Protein 3CVZ (pdb70)

B-factor: mean 75.44, std 26.52, range [35.58, 167.37]

Sequence (976 aa):
TTGTQGYTVVKNDWKKAVKQLQDGLKDNSIGKITVSFNDGVVGEVAPKSANKKADRDAAAEKLYNLVNTQLDKLGDGDYVDFSVDYNLENKIITNQADAEAIVTKLNSLNEKTLIDIATKDTFGMVSKTQDSEGKNVAATKALKVKDVATFGLKSGGSEDTGYVVEMKAGAVEDKYGKVGDSTAGIAINLPSTGLEYAGKGTTIDFNKTLKVDVTGGSTPSAVAVSGFVTKDDTDLAKSGTINVRVINYTVVKNDWKKAVKQLQDGLKDNSIGKITVSFNDGVVGEVAPKSANKKADRDAAAEKLYNLVNTQLDKLGDGDYVDFSVDYNLENKIITNQADAEAIVTKLNSLNEKTLIDIATKDTFGMVSKTQDSEGKNVAATKALKVKDVATFGLKSGGSEDTGYVVEMKAGAVEDKYGKVGDSTAGIAINLPSTGLEYAGKGTTIDFNKTLKVDVTGGSTPSAVAVSGFVTKDDTDLAKSGTINVRVINQGYTVVKNDWKKAVKQLQDGLKDNSIGKITVSFNDGVVGEVAPKSANKKADRDAAAEKLYNLVNTQLDKLGDGDYVDFSVDYNLENKIITNQADAEAIVTKLNSLNEKTLIDIATKDTFGMVSKTQDSEGKNVAATKALKVKDVATFGLKSGGSEDTGYVVEMKAGAVEDKYGKVGDSTAGIAINLPSTGLEYAGKGTTIDFNKTLKVDVTGGSTPSAVAVSGFVTKDDTDLAKSGTINVRVINYTVVKNDWKKAVKQLQDGLKDNSIGKITVSFNDGVVGEVAPKSANKKADRDAAAEKLYNLVNTQLDKLGDGDYVDFSVDYNLENKIITNQADAEAIVTKLNSLNEKTLIDIATKDTFGMVSKTQDSEGKNVAATKALKVKDVATFGLKSGGSEDTGYVVEMKAGAVEDKYGKVGDSTAGIAINLPSTGLEYAGKGTTIDFNKTLKVDVTGGSTPSAVAVSGFVTKDDTDLAKSGTINVRVIN

GO terms:
  GO:0042802 identical protein binding (F, IPI)

CATH classification: 3.30.1490.290

Radius of gyration: 36.92 Å; Cα contacts (8 Å, |Δi|>4): 2305; chains: 4; bounding box: 99×65×101 Å

Organism: Clostridioides difficile (strain 630) (NCBI:txid272563)

Secondary structure (DSSP, 8-state):
--S-EEEEEEGGGHHHHHHHHHHHHHTT-EEEEEEEETTEEEEEE--SSTT-HHHHHHHHHHHHHHHHHHHHT--TT-EEEEEEEEEGGG-----HHHHHHHHHHHHTTTT-EEEPBP-SSS-EEE-SS--TTS---B-SS-EEHHHHEEEEEPSS-BTTTB--EEEEE-----EEE-TT-SSPPEEEE---S--EE--TTEEE-TTTTT-EEEESTTS--EEEE----EEESSSS-SEEEEEEEEE-/--B-STTHHHHHHHHHHHHHTT-EEEEEEEETTEEEE----SSTT-HHHHHHHHHHHHHHHHHHHHT--SS-EEEEEEEEEGGG-B--SHHHHHHHHHHHHTTTT-EEEPBP-SSS-EEE-SS--TTS---B-SS-EEHHHHEEEEEPTT-BTTTB--EEEEE-----EEE-TT-SSPPBPEE---S--EE-BTTEEE-TTTTT-EEEESTTS-SEEEE----EEESSSS-SEEEEEEEEE-/-EEEEEGGGHHHHHHHHHHHHHTT-EEEEEEEETTEEEEEE--SSTT-HHHHHHHHHHHHHHHHHHHHT--TT-EEEEEEEEEGGG-----HHHHHHHHHHHHTTTT-EEEPBP-SSS-EEE-SS--TTS---B-SS-EEHHHHEEEEEPSS-BTTTB--EEEEE-----EEE-TT-SSPPEEEE---S--EE--TTEEE-TTTTT-EEEESTTS--EEEE----EEESSSS-SEEEEEEEEE-/--B-STTHHHHHHHHHHHHHTT-EEEEEEEETTEEEE----SSTT-HHHHHHHHHHHHHHHHHHHHT--SS-EEEEEEEEEGGG----SHHHHHHHHHHHHTTTT-EEEPBP-SSS-EEE-SS--TTS---B-SS-EEHHHHEEEEEPTT-BTTTB--EEEEE-----EEE-TT-SSPPBPEE---S--EE--TTEEE-TTTTT-EEEESTTS-SEEEE----EEESSSS-SEEEEEEEEE-

Nearest PDB structures (foldseek):
  3cvz-assembly4_D  TM=9.723E-01  e=1.494E-51  Clostridioides difficile
  7qgq-assembly1_I  TM=7.473E-01  e=2.955E-48  Clostridioides difficile 630
  7acv-assembly1_A  TM=9.016E-01  e=4.519E-33  Clostridioides difficile
  7acx-assembly2_C  TM=8.543E-01  e=1.379E-26  Clostridioides difficile
  7acv-assembly2_B  TM=9.595E-01  e=7.807E-15  Clostridioides difficile

InterPro domains:
  IPR007253 Cell wall binding repeat 2 [PF04122] (389-495)
  IPR007253 Cell wall binding repeat 2 [PF04122] (507-597)
  IPR007253 Cell wall binding repeat 2 [PF04122] (610-684)
  IPR021071 Low molecular weight S layer protein, N-terminal [PF12211] (29-290)
  IPR043090 Low molecular weight S layer protein, N-terminal, subdomain [G3DSA:3.30.1490.290] (25-130)
  IPR051922 Bacterial Sporulation-Associated [PTHR30032] (384-690)
  IPR061396 S-layer protein SlpA [NF033435] (2-719)

Solvent-accessible surface area: 49131 Å² total

Structure (mmCIF, N/CA/C/O backbone):
data_3CVZ
#
_entry.id   3CVZ
#
_cell.length_a   107.059
_cell.length_b   107.059
_cell.length_c   190.617
_cell.angle_alpha   90.00
_cell.angle_beta   90.00
_cell.angle_gamma   120.00
#
_symmetry.space_group_name_H-M   'P 64'
#
loop_
_entity.id
_entity.type
_entity.pdbx_description
1 polymer 'S-layer protein'
2 non-polymer 'PHOSPHATE ION'
3 non-polymer GLYCINE
4 water water
#
loop_
_atom_site.group_PDB
_atom_site.id
_atom_site.type_symbol
_atom_site.label_atom_id
_atom_site.label_alt_id
_atom_site.label_comp_id
_atom_site.label_asym_id
_atom_site.label_entity_id
_atom_site.label_seq_id
_atom_site.pdbx_PDB_ins_code
_atom_site.Cartn_x
_atom_site.Cartn_y
_atom_site.Cartn_z
_atom_site.occupancy
_atom_site.B_iso_or_equiv
_atom_site.auth_seq_id
_atom_site.auth_comp_id
_atom_site.auth_asym_id
_atom_site.auth_atom_id
_atom_site.pdbx_PDB_model_num
ATOM 1 N N . THR A 1 2 ? -28.655 -29.578 -81.592 1.00 98.07 2 THR A N 1
ATOM 2 C CA . THR A 1 2 ? -28.109 -30.938 -81.613 1.00 149.86 2 THR A CA 1
ATOM 3 C C . THR A 1 2 ? -27.763 -31.425 -80.216 1.00 141.72 2 THR A C 1
ATOM 4 O O . THR A 1 2 ? -27.155 -30.698 -79.429 1.00 135.77 2 THR A O 1
ATOM 8 N N . THR A 1 3 ? -28.159 -32.657 -79.912 1.00 144.21 3 THR A N 1
ATOM 9 C CA . THR A 1 3 ? -27.841 -33.250 -78.622 1.00 148.41 3 THR A CA 1
ATOM 10 C C . THR A 1 3 ? -26.326 -33.241 -78.436 1.00 149.88 3 THR A C 1
ATOM 11 O O . THR A 1 3 ? -25.580 -33.757 -79.273 1.00 150.53 3 THR A O 1
ATOM 15 N N . GLY A 1 4 ? -25.874 -32.610 -77.358 1.00 146.14 4 GLY A N 1
ATOM 16 C CA . GLY A 1 4 ? -24.457 -32.549 -77.054 1.00 138.70 4 GLY A CA 1
ATOM 17 C C . GLY A 1 4 ? -23.621 -31.621 -77.924 1.00 135.19 4 GLY A C 1
ATOM 18 O O . GLY A 1 4 ? -22.683 -32.062 -78.595 1.00 138.20 4 GLY A O 1
ATOM 19 N N . THR A 1 5 ? -23.966 -30.336 -77.930 1.00 134.85 5 THR A N 1
ATOM 20 C CA . THR A 1 5 ? -23.041 -29.316 -78.416 1.00 136.78 5 THR A CA 1
ATOM 21 C C . THR A 1 5 ? -22.817 -28.322 -77.293 1.00 124.77 5 THR A C 1
ATOM 22 O O . THR A 1 5 ? -23.750 -27.664 -76.828 1.00 132.60 5 THR A O 1
ATOM 26 N N . GLN A 1 6 ? -21.577 -28.234 -76.842 1.00 105.47 6 GLN A N 1
ATOM 27 C CA . GLN A 1 6 ? -21.223 -27.274 -75.820 1.00 111.48 6 GLN A CA 1
ATOM 28 C C . GLN A 1 6 ? -20.463 -26.122 -76.473 1.00 114.98 6 GLN A C 1
ATOM 29 O O . GLN A 1 6 ? -19.433 -26.319 -77.116 1.00 98.23 6 GLN A O 1
ATOM 35 N N . GLY A 1 7 ? -21.013 -24.922 -76.343 1.00 118.05 7 GLY A N 1
ATOM 36 C CA . GLY A 1 7 ? -20.395 -23.744 -76.914 1.00 98.29 7 GLY A CA 1
ATOM 37 C C . GLY A 1 7 ? -19.682 -22.907 -75.870 1.00 113.65 7 GLY A C 1
ATOM 38 O O . GLY A 1 7 ? -20.203 -22.654 -74.782 1.00 128.42 7 GLY A O 1
ATOM 39 N N . TYR A 1 8 ? -18.469 -22.497 -76.201 1.00 98.38 8 TYR A N 1
ATOM 40 C CA . TYR A 1 8 ? -17.757 -21.484 -75.448 1.00 98.46 8 TYR A CA 1
ATOM 41 C C . TYR A 1 8 ? -17.285 -20.444 -76.453 1.00 113.38 8 TYR A C 1
ATOM 42 O O . TYR A 1 8 ? -16.973 -20.774 -77.594 1.00 108.44 8 TYR A O 1
ATOM 51 N N . THR A 1 9 ? -17.251 -19.185 -76.040 1.00 98.16 9 THR A N 1
ATOM 52 C CA . THR A 1 9 ? -16.758 -18.106 -76.896 1.00 108.62 9 THR A CA 1
ATOM 53 C C . THR A 1 9 ? -16.049 -17.067 -76.038 1.00 104.75 9 THR A C 1
ATOM 54 O O . THR A 1 9 ? -16.669 -16.466 -75.160 1.00 93.10 9 THR A O 1
ATOM 58 N N . VAL A 1 10 ? -14.756 -16.858 -76.281 1.00 102.17 10 VAL A N 1
ATOM 59 C CA . VAL A 1 10 ? -13.990 -15.905 -75.479 1.00 130.75 10 VAL A CA 1
ATOM 60 C C . VAL A 1 10 ? -13.332 -14.805 -76.303 1.00 139.56 10 VAL A C 1
ATOM 61 O O . VAL A 1 10 ? -13.074 -14.968 -77.493 1.00 144.96 10 VAL A O 1
ATOM 65 N N . VAL A 1 11 ? -13.049 -13.691 -75.637 1.00 144.51 11 VAL A N 1
ATOM 66 C CA . VAL A 1 11 ? -12.555 -12.479 -76.281 1.00 140.34 11 VAL A CA 1
ATOM 67 C C . VAL A 1 11 ? -11.072 -12.546 -76.643 1.00 126.94 11 VAL A C 1
ATOM 68 O O . VAL A 1 11 ? -10.301 -13.281 -76.025 1.00 116.57 11 VAL A O 1
ATOM 72 N N . LYS A 1 12 ? -10.683 -11.780 -77.659 1.00 117.21 12 LYS A N 1
ATOM 73 C CA . LYS A 1 12 ? -9.296 -11.767 -78.107 1.00 116.84 12 LYS A CA 1
ATOM 74 C C . LYS A 1 12 ? -8.357 -11.485 -76.934 1.00 119.42 12 LYS A C 1
ATOM 75 O O . LYS A 1 12 ? -7.387 -12.205 -76.719 1.00 116.69 12 LYS A O 1
ATOM 81 N N . ASN A 1 13 ? -8.662 -10.451 -76.162 1.00 120.25 13 ASN A N 1
ATOM 82 C CA . ASN A 1 13 ? -7.804 -10.056 -75.050 1.00 123.04 13 ASN A CA 1
ATOM 83 C C . ASN A 1 13 ? -7.622 -11.141 -73.976 1.00 109.84 13 ASN A C 1
ATOM 84 O O . ASN A 1 13 ? -6.736 -11.039 -73.124 1.00 107.69 13 ASN A O 1
ATOM 89 N N . ASP A 1 14 ? -8.452 -12.180 -74.024 1.00 95.26 14 ASP A N 1
ATOM 90 C CA . ASP A 1 14 ? -8.362 -13.273 -73.058 1.00 96.28 14 ASP A CA 1
ATOM 91 C C . ASP A 1 14 ? -7.953 -14.620 -73.658 1.00 103.25 14 ASP A C 1
ATOM 92 O O . ASP A 1 14 ? -8.262 -15.664 -73.089 1.00 114.52 14 ASP A O 1
ATOM 97 N N . TRP A 1 15 ? -7.247 -14.607 -74.786 1.00 98.20 15 TRP A N 1
ATOM 98 C CA . TRP A 1 15 ? -6.850 -15.864 -75.415 1.00 97.98 15 TRP A CA 1
ATOM 99 C C . TRP A 1 15 ? -5.678 -16.574 -74.711 1.00 106.50 15 TRP A C 1
ATOM 100 O O . TRP A 1 15 ? -5.674 -17.798 -74.609 1.00 128.67 15 TRP A O 1
ATOM 111 N N . LYS A 1 16 ? -4.705 -15.821 -74.209 1.00 97.56 16 LYS A N 1
ATOM 112 C CA . LYS A 1 16 ? -3.543 -16.426 -73.550 1.00 95.96 16 LYS A CA 1
ATOM 113 C C . LYS A 1 16 ? -3.934 -17.524 -72.550 1.00 96.20 16 LYS A C 1
ATOM 114 O O . LYS A 1 16 ? -3.255 -18.549 -72.430 1.00 97.50 16 LYS A O 1
ATOM 120 N N . LYS A 1 17 ? -5.037 -17.304 -71.846 1.00 94.36 17 LYS A N 1
ATOM 121 C CA . LYS A 1 17 ? -5.468 -18.201 -70.782 1.00 105.77 17 LYS A CA 1
ATOM 122 C C . LYS A 1 17 ? -6.264 -19.374 -71.340 1.00 105.98 17 LYS A C 1
ATOM 123 O O . LYS A 1 17 ? -6.158 -20.500 -70.855 1.00 116.53 17 LYS A O 1
ATOM 129 N N . ALA A 1 18 ? -7.072 -19.098 -72.356 1.00 95.19 18 ALA A N 1
ATOM 130 C CA . ALA A 1 18 ? -7.876 -20.131 -72.999 1.00 96.57 18 ALA A CA 1
ATOM 131 C C . ALA A 1 18 ? -6.986 -21.223 -73.596 1.00 91.54 18 ALA A C 1
ATOM 132 O O . ALA A 1 18 ? -7.177 -22.415 -73.348 1.00 88.92 18 ALA A O 1
ATOM 134 N N . VAL 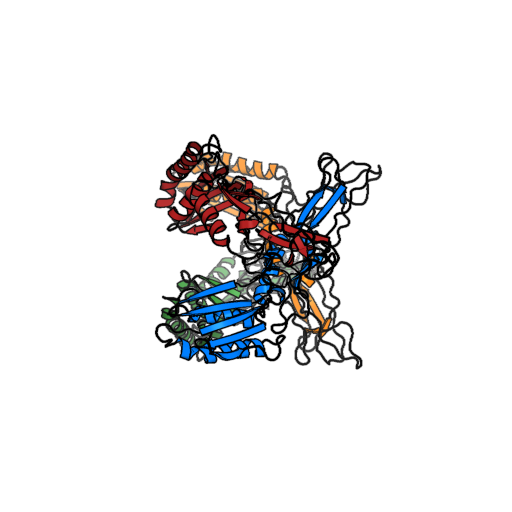A 1 19 ? -6.011 -20.802 -74.389 1.00 65.37 19 VAL A N 1
ATOM 135 C CA . VAL A 1 19 ? -5.054 -21.726 -74.982 1.00 85.48 19 VAL A CA 1
ATOM 136 C C . VAL A 1 19 ? -4.313 -22.464 -73.876 1.00 80.11 19 VAL A C 1
ATOM 137 O O . VAL A 1 19 ? -4.134 -23.678 -73.942 1.00 55.74 19 VAL A O 1
ATOM 141 N N . LYS A 1 20 ? -3.892 -21.719 -72.862 1.00 73.52 20 LYS A N 1
ATOM 142 C CA . LYS A 1 20 ? -3.268 -22.310 -71.693 1.00 81.65 20 LYS A CA 1
ATOM 143 C C . LYS A 1 20 ? -4.055 -23.514 -71.202 1.00 81.07 20 LYS A C 1
ATOM 144 O O . LYS A 1 20 ? -3.489 -24.564 -70.909 1.00 84.21 20 LYS A O 1
ATOM 150 N N . GLN A 1 21 ? -5.369 -23.363 -71.116 1.00 63.21 21 GLN A N 1
ATOM 151 C CA . GLN A 1 21 ? -6.168 -24.398 -70.497 1.00 74.64 21 GLN A CA 1
ATOM 152 C C . GLN A 1 21 ? -6.571 -25.469 -71.496 1.00 75.36 21 GLN A C 1
ATOM 153 O O . GLN A 1 21 ? -6.916 -26.579 -71.114 1.00 62.20 21 GLN A O 1
ATOM 159 N N . LEU A 1 22 ? -6.502 -25.151 -72.782 1.00 79.03 22 LEU A N 1
ATOM 160 C CA . LEU A 1 22 ? -6.578 -26.212 -73.781 1.00 69.00 22 LEU A CA 1
ATOM 161 C C . LEU A 1 22 ? -5.258 -26.984 -73.744 1.00 67.78 22 LEU A C 1
ATOM 162 O O . LEU A 1 22 ? -5.224 -28.181 -73.984 1.00 61.46 22 LEU A O 1
ATOM 167 N N . GLN A 1 23 ? -4.178 -26.299 -73.392 1.00 60.35 23 GLN A N 1
ATOM 168 C CA . GLN A 1 23 ? -2.888 -26.957 -73.212 1.00 46.84 23 GLN A CA 1
ATOM 169 C C . GLN A 1 23 ? -2.911 -27.946 -72.046 1.00 46.74 23 GLN A C 1
ATOM 170 O O . GLN A 1 23 ? -2.611 -29.139 -72.205 1.00 55.53 23 GLN A O 1
ATOM 176 N N . ASP A 1 24 ? -3.286 -27.452 -70.875 1.00 55.40 24 ASP A N 1
ATOM 177 C CA . ASP A 1 24 ? -3.353 -28.307 -69.694 1.00 58.74 24 ASP A CA 1
ATOM 178 C C . ASP A 1 24 ? -4.264 -29.517 -69.920 1.00 47.24 24 ASP A C 1
ATOM 179 O O . ASP A 1 24 ? -3.975 -30.622 -69.471 1.00 60.86 24 ASP A O 1
ATOM 184 N N . GLY A 1 25 ? -5.356 -29.311 -70.646 1.00 57.52 25 GLY A N 1
ATOM 185 C CA . GLY A 1 25 ? -6.203 -30.415 -71.069 1.00 53.81 25 GLY A CA 1
ATOM 186 C C . GLY A 1 25 ? -5.470 -31.445 -71.924 1.00 62.40 25 GLY A C 1
ATOM 187 O O . GLY A 1 25 ? -5.725 -32.647 -71.801 1.00 54.25 25 GLY A O 1
ATOM 188 N N . LEU A 1 26 ? -4.563 -30.988 -72.791 1.00 43.09 26 LEU A N 1
ATOM 189 C CA . LEU A 1 26 ? -3.688 -31.928 -73.516 1.00 52.07 26 LEU A CA 1
ATOM 190 C C . LEU A 1 26 ? -2.675 -32.578 -72.577 1.00 48.55 26 LEU A C 1
ATOM 191 O O . LEU A 1 26 ? -2.521 -33.788 -72.586 1.00 60.79 26 LEU A O 1
ATOM 196 N N . LYS A 1 27 ? -2.001 -31.760 -71.762 1.00 52.44 27 LYS A N 1
ATOM 197 C CA . LYS A 1 27 ? -0.960 -32.241 -70.842 1.00 64.20 27 LYS A CA 1
ATOM 198 C C . LYS A 1 27 ? -1.445 -33.199 -69.752 1.00 59.13 27 LYS A C 1
ATOM 199 O O . LYS A 1 27 ? -0.676 -34.035 -69.277 1.00 62.70 27 LYS A O 1
ATOM 205 N N . ASP A 1 28 ? -2.704 -33.064 -69.340 1.00 54.09 28 ASP A N 1
ATOM 206 C CA . ASP A 1 28 ? -3.263 -33.958 -68.338 1.00 53.43 28 ASP A CA 1
ATOM 207 C C . ASP A 1 28 ? -4.188 -34.987 -68.956 1.00 61.44 28 ASP A C 1
ATOM 208 O O . ASP A 1 28 ? -4.863 -35.728 -68.231 1.00 51.04 28 ASP A O 1
ATOM 213 N N . ASN A 1 29 ? -4.238 -35.001 -70.291 1.00 56.52 29 ASN A N 1
ATOM 214 C CA . ASN A 1 29 ? -4.739 -36.165 -71.017 1.00 45.38 29 ASN A CA 1
ATOM 215 C C . ASN A 1 29 ? -6.262 -36.230 -71.129 1.00 62.42 29 ASN A C 1
ATOM 216 O O . ASN A 1 29 ? -6.822 -37.268 -71.484 1.00 48.92 29 ASN A O 1
ATOM 221 N N . SER A 1 30 ? -6.935 -35.130 -70.802 1.00 46.96 30 SER A N 1
ATOM 222 C CA . SER A 1 30 ? -8.383 -35.060 -70.973 1.00 58.10 30 SER A CA 1
ATOM 223 C C . SER A 1 30 ? -8.752 -34.817 -72.443 1.00 58.16 30 SER A C 1
ATOM 224 O O . SER A 1 30 ? -9.786 -35.283 -72.914 1.00 56.04 30 SER A O 1
ATOM 227 N N . ILE A 1 31 ? -7.905 -34.081 -73.155 1.00 61.51 31 ILE A N 1
ATOM 228 C CA . ILE A 1 31 ? -8.155 -33.751 -74.566 1.00 49.06 31 ILE A CA 1
ATOM 229 C C . ILE A 1 31 ? -7.447 -34.723 -75.506 1.00 59.70 31 ILE A C 1
ATOM 230 O O . ILE A 1 31 ? -6.241 -34.965 -75.411 1.00 54.76 31 ILE A O 1
ATOM 235 N N . GLY A 1 32 ? -8.224 -35.309 -76.396 1.00 48.05 32 GLY A N 1
ATOM 236 C CA . GLY A 1 32 ? -7.690 -36.275 -77.321 1.00 52.98 32 GLY A CA 1
ATOM 237 C C . GLY A 1 32 ? -7.254 -35.578 -78.587 1.00 58.13 32 GLY A C 1
ATOM 238 O O . GLY A 1 32 ? -6.266 -35.959 -79.184 1.00 54.60 32 GLY A O 1
ATOM 239 N N . LYS A 1 33 ? -7.981 -34.543 -78.982 1.00 60.48 33 LYS A N 1
ATOM 240 C CA . LYS A 1 33 ? -7.707 -33.886 -80.256 1.00 57.88 33 LYS A CA 1
ATOM 241 C C . LYS A 1 33 ? -8.317 -32.508 -80.318 1.00 53.52 33 LYS A C 1
ATOM 242 O O . LYS A 1 33 ? -9.436 -32.300 -79.891 1.00 58.80 33 LYS A O 1
ATOM 248 N N . ILE A 1 34 ? -7.582 -31.560 -80.869 1.00 58.54 34 ILE A N 1
ATOM 249 C CA . ILE A 1 34 ? -8.173 -30.273 -81.176 1.00 74.11 34 ILE A CA 1
ATOM 250 C C . ILE A 1 34 ? -8.072 -29.983 -82.667 1.00 72.07 34 ILE A C 1
ATOM 251 O O . ILE A 1 34 ? -6.981 -29.929 -83.207 1.00 80.71 34 ILE A O 1
ATOM 256 N N . THR A 1 35 ? -9.207 -29.809 -83.331 1.00 66.13 35 THR A N 1
ATOM 257 C CA . THR A 1 35 ? -9.204 -29.309 -84.703 1.00 58.83 35 THR A CA 1
ATOM 258 C C . THR A 1 35 ? -9.316 -27.789 -84.622 1.00 61.09 35 THR A C 1
ATOM 259 O O . THR A 1 35 ? -10.196 -27.265 -83.938 1.00 73.65 35 THR A O 1
ATOM 263 N N . VAL A 1 36 ? -8.396 -27.080 -85.267 1.00 57.57 36 VAL A N 1
ATOM 264 C CA . VAL A 1 36 ? -8.406 -25.611 -85.258 1.00 82.37 36 VAL A CA 1
ATOM 265 C C . VAL A 1 36 ? -8.781 -24.997 -86.612 1.00 93.35 36 VAL A C 1
ATOM 266 O O . VAL A 1 36 ? -8.324 -25.449 -87.655 1.00 72.47 36 VAL A O 1
ATOM 270 N N . SER A 1 37 ? -9.634 -23.975 -86.587 1.00 109.26 37 SER A N 1
ATOM 271 C CA . SER A 1 37 ? -10.139 -23.367 -87.816 1.00 88.60 37 SER A CA 1
ATOM 272 C C . SER A 1 37 ? -10.010 -21.866 -87.786 1.00 95.48 37 SER A C 1
ATOM 273 O O . SER A 1 37 ? -10.298 -21.230 -86.759 1.00 73.24 37 SER A O 1
ATOM 276 N N . PHE A 1 38 ? -9.588 -21.310 -88.923 1.00 63.59 38 PHE A N 1
ATOM 277 C CA . PHE A 1 38 ? -9.627 -19.870 -89.132 1.00 69.52 38 PHE A CA 1
ATOM 278 C C . PHE A 1 38 ? -10.802 -19.470 -90.025 1.00 71.25 38 PHE A C 1
ATOM 279 O O . PHE A 1 38 ? -10.817 -19.787 -91.199 1.00 79.52 38 PHE A O 1
ATOM 287 N N . ASN A 1 39 ? -11.812 -18.839 -89.431 1.00 88.37 39 ASN A N 1
ATOM 288 C CA . ASN A 1 39 ? -12.848 -18.075 -90.147 1.00 112.12 39 ASN A CA 1
ATOM 289 C C . ASN A 1 39 ? -13.555 -18.598 -91.398 1.00 120.93 39 ASN A C 1
ATOM 290 O O . ASN A 1 39 ? -13.679 -17.848 -92.366 1.00 144.91 39 ASN A O 1
ATOM 295 N N . ASP A 1 40 ? -14.016 -19.844 -91.419 1.00 108.89 40 ASP A N 1
ATOM 296 C CA . ASP A 1 40 ? -13.627 -20.881 -90.489 1.00 104.46 40 ASP A CA 1
ATOM 297 C C . ASP A 1 40 ? -13.210 -22.060 -91.369 1.00 94.07 40 ASP A C 1
ATOM 298 O O . ASP A 1 40 ? -13.941 -23.040 -91.528 1.00 99.08 40 ASP A O 1
ATOM 303 N N . GLY A 1 41 ? -12.036 -21.920 -91.977 1.00 77.50 41 GLY A N 1
ATOM 304 C CA . GLY A 1 41 ? -11.443 -22.964 -92.787 1.00 82.24 41 GLY A CA 1
ATOM 305 C C . GLY A 1 41 ? -10.349 -23.632 -91.988 1.00 85.43 41 GLY A C 1
ATOM 306 O O . GLY A 1 41 ? -9.413 -22.977 -91.518 1.00 70.14 41 GLY A O 1
ATOM 307 N N . VAL A 1 42 ? -10.482 -24.941 -91.823 1.00 85.58 42 VAL A N 1
ATOM 308 C CA . VAL A 1 42 ? -9.574 -25.701 -90.981 1.00 81.28 42 VAL A CA 1
ATOM 309 C C . VAL A 1 42 ? -8.118 -25.456 -91.371 1.00 95.80 42 VAL A C 1
ATOM 310 O O . VAL A 1 42 ? -7.736 -25.562 -92.545 1.00 94.51 42 VAL A O 1
ATOM 314 N N . VAL A 1 43 ? -7.318 -25.090 -90.377 1.00 91.85 43 VAL A N 1
ATOM 315 C CA . VAL A 1 43 ? -5.886 -24.963 -90.569 1.00 89.54 43 VAL A CA 1
ATOM 316 C C . VAL A 1 43 ? -5.167 -26.259 -90.195 1.00 71.19 43 VAL A C 1
ATOM 317 O O . VAL A 1 43 ? -4.237 -26.661 -90.878 1.00 71.07 43 VAL A O 1
ATOM 321 N N . GLY A 1 44 ? -5.589 -26.909 -89.111 1.00 95.07 44 GLY A N 1
ATOM 322 C CA . GLY A 1 44 ? -4.929 -28.130 -88.659 1.00 48.86 44 GLY A CA 1
ATOM 323 C C . GLY A 1 44 ? -5.476 -28.796 -87.389 1.00 71.76 44 GLY A C 1
ATOM 324 O O . GLY A 1 44 ? -6.328 -28.263 -86.684 1.00 69.39 44 GLY A O 1
ATOM 325 N N . GLU A 1 45 ? -4.953 -29.984 -87.105 1.00 72.01 45 GLU A N 1
ATOM 326 C CA . GLU A 1 45 ? -5.357 -30.772 -85.959 1.00 62.06 45 GLU A CA 1
ATOM 327 C C . GLU A 1 45 ? -4.163 -31.059 -85.061 1.00 77.85 45 GLU A C 1
ATOM 328 O O . GLU A 1 45 ? -3.093 -31.409 -85.546 1.00 66.14 45 GLU A O 1
ATOM 334 N N . VAL A 1 46 ? -4.358 -30.895 -83.750 1.00 81.83 46 VAL A N 1
ATOM 335 C CA . VAL A 1 46 ? -3.323 -31.162 -82.751 1.00 48.32 46 VAL A CA 1
ATOM 336 C C . VAL A 1 46 ? -3.686 -32.380 -81.904 1.00 59.37 46 VAL A C 1
ATOM 337 O O . VAL A 1 46 ? -4.832 -32.558 -81.498 1.00 59.68 46 VAL A O 1
ATOM 341 N N . ALA A 1 47 ? -2.705 -33.229 -81.643 1.00 58.38 47 ALA A N 1
ATOM 342 C CA . ALA A 1 47 ? -2.933 -34.405 -80.828 1.00 59.99 47 ALA A CA 1
ATOM 343 C C . ALA A 1 47 ? -1.595 -35.032 -80.510 1.00 75.64 47 ALA A C 1
ATOM 344 O O . ALA A 1 47 ? -0.660 -34.929 -81.302 1.00 66.72 47 ALA A O 1
ATOM 346 N N . PRO A 1 48 ? -1.485 -35.657 -79.331 1.00 58.71 48 PRO A N 1
ATOM 347 C CA . PRO A 1 48 ? -0.264 -36.373 -78.987 1.00 67.22 48 PRO A CA 1
ATOM 348 C C . PRO A 1 48 ? -0.132 -37.512 -79.964 1.00 54.26 48 PRO A C 1
ATOM 349 O O . PRO A 1 48 ? -1.141 -38.155 -80.269 1.00 55.98 48 PRO A O 1
ATOM 353 N N . LYS A 1 49 ? 1.079 -37.781 -80.429 1.00 54.60 49 LYS A N 1
ATOM 354 C CA . LYS A 1 49 ? 1.273 -38.859 -81.388 1.00 60.47 49 LYS A CA 1
ATOM 355 C C . LYS A 1 49 ? 1.042 -40.212 -80.716 1.00 75.36 49 LYS A C 1
ATOM 356 O O . LYS A 1 49 ? 0.508 -41.137 -81.315 1.00 69.51 49 LYS A O 1
ATOM 362 N N . SER A 1 50 ? 1.427 -40.307 -79.450 1.00 81.83 50 SER A N 1
ATOM 363 C CA . SER A 1 50 ? 1.030 -41.418 -78.592 1.00 64.30 50 SER A CA 1
ATOM 364 C C . SER A 1 50 ? 0.525 -40.764 -77.322 1.00 73.18 50 SER A C 1
ATOM 365 O O . SER A 1 50 ? 1.231 -39.956 -76.724 1.00 79.85 50 SER A O 1
ATOM 368 N N . ALA A 1 51 ? -0.696 -41.084 -76.907 1.00 89.87 51 ALA A N 1
ATOM 369 C CA . ALA A 1 51 ? -1.307 -40.365 -75.783 1.00 89.39 51 ALA A CA 1
ATOM 370 C C . ALA A 1 51 ? -0.838 -40.845 -74.405 1.00 82.16 51 ALA A C 1
ATOM 371 O O . ALA A 1 51 ? -1.100 -40.188 -73.392 1.00 68.88 51 ALA A O 1
ATOM 373 N N . ASN A 1 52 ? -0.146 -41.982 -74.366 1.00 63.54 52 ASN A N 1
ATOM 374 C CA . ASN A 1 52 ? 0.334 -42.536 -73.104 1.00 62.90 52 ASN A CA 1
ATOM 375 C C . ASN A 1 52 ? 1.722 -42.016 -72.749 1.00 65.71 52 ASN A C 1
ATOM 376 O O . ASN A 1 52 ? 2.423 -42.588 -71.915 1.00 68.61 52 ASN A O 1
ATOM 381 N N . LYS A 1 53 ? 2.112 -40.914 -73.379 1.00 58.19 53 LYS A N 1
ATOM 382 C CA . LYS A 1 53 ? 3.443 -40.365 -73.194 1.00 51.92 53 LYS A CA 1
ATOM 383 C C . LYS A 1 53 ? 3.412 -38.889 -72.890 1.00 53.73 53 LYS A C 1
ATOM 384 O O . LYS A 1 53 ? 2.911 -38.082 -73.701 1.00 65.09 53 LYS A O 1
ATOM 390 N N . LYS A 1 54 ? 4.025 -38.524 -71.769 1.00 39.15 54 LYS A N 1
ATOM 391 C CA . LYS A 1 54 ? 4.159 -37.124 -71.380 1.00 44.36 54 LYS A CA 1
ATOM 392 C C . LYS A 1 54 ? 4.815 -36.274 -72.455 1.00 57.73 54 LYS A C 1
ATOM 393 O O . LYS A 1 54 ? 4.357 -35.172 -72.743 1.00 60.61 54 LYS A O 1
ATOM 399 N N . ALA A 1 55 ? 5.898 -36.771 -73.038 1.00 58.88 55 ALA A N 1
ATOM 400 C CA . ALA A 1 55 ? 6.622 -35.994 -74.041 1.00 72.57 55 ALA A CA 1
ATOM 401 C C . ALA A 1 55 ? 5.676 -35.549 -75.167 1.00 49.36 55 ALA A C 1
ATOM 402 O O . ALA A 1 55 ? 5.617 -34.364 -75.513 1.00 57.38 55 ALA A O 1
ATOM 404 N N . ASP A 1 56 ? 4.922 -36.510 -75.698 1.00 53.06 56 ASP A N 1
ATOM 405 C CA . ASP A 1 56 ? 3.929 -36.267 -76.756 1.00 48.77 56 ASP A CA 1
ATOM 406 C C . ASP A 1 56 ? 2.859 -35.269 -76.355 1.00 45.60 56 ASP A C 1
ATOM 407 O O . ASP A 1 56 ? 2.517 -34.366 -77.118 1.00 57.26 56 ASP A O 1
ATOM 412 N N . ARG A 1 57 ? 2.349 -35.406 -75.129 1.00 55.59 57 ARG A N 1
ATOM 413 C CA . ARG A 1 57 ? 1.347 -34.462 -74.651 1.00 41.30 57 ARG A CA 1
ATOM 414 C C . ARG A 1 57 ? 1.917 -33.077 -74.561 1.00 53.18 57 ARG A C 1
ATOM 415 O O . ARG A 1 57 ? 1.275 -32.109 -75.000 1.00 53.08 57 ARG A O 1
ATOM 423 N N . ASP A 1 58 ? 3.134 -32.968 -74.043 1.00 42.30 58 ASP A N 1
ATOM 424 C CA . ASP A 1 58 ? 3.796 -31.662 -74.019 1.00 57.34 58 ASP A CA 1
ATOM 425 C C . ASP A 1 58 ? 4.075 -31.138 -75.448 1.00 52.24 58 ASP A C 1
ATOM 426 O O . ASP A 1 58 ? 3.818 -29.978 -75.771 1.00 51.55 58 ASP A O 1
ATOM 431 N N . ALA A 1 59 ? 4.607 -31.994 -76.309 1.00 58.25 59 ALA A N 1
ATOM 432 C CA . ALA A 1 59 ? 4.846 -31.583 -77.700 1.00 55.36 59 ALA A CA 1
ATOM 433 C C . ALA A 1 59 ? 3.544 -31.095 -78.333 1.00 47.00 59 ALA A C 1
ATOM 434 O O . ALA A 1 59 ? 3.526 -30.062 -78.994 1.00 62.89 59 ALA A O 1
ATOM 436 N N . ALA A 1 60 ? 2.445 -31.808 -78.083 1.00 49.09 60 ALA A N 1
ATOM 437 C CA . ALA A 1 60 ? 1.167 -31.411 -78.674 1.00 65.98 60 ALA A CA 1
ATOM 438 C C . ALA A 1 60 ? 0.684 -30.059 -78.164 1.00 68.17 60 ALA A C 1
ATOM 439 O O . ALA A 1 60 ? 0.142 -29.252 -78.933 1.00 60.08 60 ALA A O 1
ATOM 441 N N . ALA A 1 61 ? 0.879 -29.809 -76.873 1.00 57.17 61 ALA A N 1
ATOM 442 C CA . ALA A 1 61 ? 0.492 -28.530 -76.291 1.00 63.25 61 ALA A CA 1
ATOM 443 C C . ALA A 1 61 ? 1.279 -27.389 -76.927 1.00 72.47 61 ALA A C 1
ATOM 444 O O . ALA A 1 61 ? 0.727 -26.341 -77.273 1.00 60.95 61 ALA A O 1
ATOM 446 N N . GLU A 1 62 ? 2.578 -27.597 -77.075 1.00 51.17 62 GLU A N 1
ATOM 447 C CA . GLU A 1 62 ? 3.451 -26.537 -77.545 1.00 63.20 62 GLU A CA 1
ATOM 448 C C . GLU A 1 62 ? 3.216 -26.320 -79.050 1.00 66.78 62 GLU A C 1
ATOM 449 O O . GLU A 1 62 ? 3.286 -25.204 -79.576 1.00 75.48 62 GLU A O 1
ATOM 455 N N . LYS A 1 63 ? 2.898 -27.411 -79.722 1.00 53.69 63 LYS A N 1
ATOM 456 C CA . LYS A 1 63 ? 2.405 -27.374 -81.081 1.00 62.03 63 LYS A CA 1
ATOM 457 C C . LYS A 1 63 ? 1.137 -26.510 -81.233 1.00 64.74 63 LYS A C 1
ATOM 458 O O . LYS A 1 63 ? 1.018 -25.745 -82.184 1.00 59.99 63 LYS A O 1
ATOM 464 N N . LEU A 1 64 ? 0.198 -26.629 -80.296 1.00 67.83 64 LEU A N 1
ATOM 465 C CA . LEU A 1 64 ? -1.016 -25.814 -80.299 1.00 69.32 64 LEU A CA 1
ATOM 466 C C . LEU A 1 64 ? -0.689 -24.338 -80.161 1.00 81.36 64 LEU A C 1
ATOM 467 O O . LEU A 1 64 ? -1.318 -23.504 -80.804 1.00 83.34 64 LEU A O 1
ATOM 472 N N . TYR A 1 65 ? 0.277 -24.012 -79.305 1.00 75.78 65 TYR A N 1
ATOM 473 C CA . TYR A 1 65 ? 0.645 -22.619 -79.108 1.00 82.90 65 TYR A CA 1
ATOM 474 C C . TYR A 1 65 ? 1.096 -22.008 -80.434 1.00 77.94 65 TYR A C 1
ATOM 475 O O . TYR A 1 65 ? 0.516 -21.048 -80.934 1.00 68.70 65 TYR A O 1
ATOM 484 N N . ASN A 1 66 ? 2.138 -22.580 -81.010 1.00 64.35 66 ASN A N 1
ATOM 485 C CA . ASN A 1 66 ? 2.738 -22.002 -82.205 1.00 74.01 66 ASN A CA 1
ATOM 486 C C . ASN A 1 66 ? 1.741 -21.850 -83.354 1.00 71.95 66 ASN A C 1
ATOM 487 O O . ASN A 1 66 ? 1.749 -20.857 -84.077 1.00 72.58 66 ASN A O 1
ATOM 492 N N . LEU A 1 67 ? 0.852 -22.827 -83.469 1.00 70.84 67 LEU A N 1
ATOM 493 C CA . LEU A 1 67 ? -0.180 -22.816 -84.488 1.00 73.27 67 LEU A CA 1
ATOM 494 C C . LEU A 1 67 ? -1.090 -21.590 -84.474 1.00 80.62 67 LEU A C 1
ATOM 495 O O . LEU A 1 67 ? -1.435 -21.059 -85.532 1.00 89.48 67 LEU A O 1
ATOM 500 N N . VAL A 1 68 ? -1.486 -21.152 -83.284 1.00 90.69 68 VAL A N 1
ATOM 501 C CA . VAL A 1 68 ? -2.478 -20.087 -83.147 1.00 85.35 68 VAL A CA 1
ATOM 502 C C . VAL A 1 68 ? -1.882 -18.826 -82.509 1.00 78.50 68 VAL A C 1
ATOM 503 O O . VAL A 1 68 ? -2.452 -17.740 -82.613 1.00 80.80 68 VAL A O 1
ATOM 507 N N . ASN A 1 69 ? -0.737 -18.986 -81.849 1.00 87.68 69 ASN A N 1
ATOM 508 C CA . ASN A 1 69 ? -0.004 -17.886 -81.227 1.00 87.97 69 ASN A CA 1
ATOM 509 C C . ASN A 1 69 ? -0.121 -16.567 -81.991 1.00 108.18 69 ASN A C 1
ATOM 510 O O . ASN A 1 69 ? -0.636 -15.574 -81.478 1.00 103.20 69 ASN A O 1
ATOM 515 N N . THR A 1 70 ? 0.369 -16.579 -83.225 1.00 115.51 70 THR A N 1
ATOM 516 C CA . THR A 1 70 ? 0.419 -15.399 -84.085 1.00 100.86 70 THR A CA 1
ATOM 517 C C . THR A 1 70 ? -0.941 -14.933 -84.604 1.00 91.69 70 THR A C 1
ATOM 518 O O . THR A 1 70 ? -1.271 -13.754 -84.542 1.00 82.50 70 THR A O 1
ATOM 522 N N . GLN A 1 71 ? -1.706 -15.867 -85.155 1.00 94.09 71 GLN A N 1
ATOM 523 C CA . GLN A 1 71 ? -3.012 -15.572 -85.730 1.00 81.65 71 GLN A CA 1
ATOM 524 C C . GLN A 1 71 ? -3.945 -14.876 -84.754 1.00 100.97 71 GLN A C 1
ATOM 525 O O . GLN A 1 71 ? -4.694 -13.977 -85.146 1.00 106.75 71 GLN A O 1
ATOM 531 N N . LEU A 1 72 ? -3.911 -15.302 -83.490 1.00 90.16 72 LEU A N 1
ATOM 532 C CA . LEU A 1 72 ? -4.705 -14.664 -82.448 1.00 91.54 72 LEU A CA 1
ATOM 533 C C . LEU A 1 72 ? -4.048 -13.370 -81.961 1.00 87.85 72 LEU A C 1
ATOM 534 O O . LEU A 1 72 ? -4.737 -12.430 -81.559 1.00 82.09 72 LEU A O 1
ATOM 539 N N . ASP A 1 73 ? -2.720 -13.325 -81.996 1.00 91.28 73 ASP A N 1
ATOM 540 C CA . ASP A 1 73 ? -1.973 -12.167 -81.506 1.00 112.96 73 ASP A CA 1
ATOM 541 C C . ASP A 1 73 ? -2.329 -10.872 -82.258 1.00 118.15 73 ASP A C 1
ATOM 542 O O . ASP A 1 73 ? -2.093 -9.763 -81.764 1.00 93.26 73 ASP A O 1
ATOM 547 N N . LYS A 1 74 ? -2.897 -11.027 -83.452 1.00 119.59 74 LYS A N 1
ATOM 548 C CA . LYS A 1 74 ? -3.377 -9.902 -84.244 1.00 125.30 74 LYS A CA 1
ATOM 549 C C . LYS A 1 74 ? -4.631 -10.301 -85.007 1.00 125.86 74 LYS A C 1
ATOM 550 O O . LYS A 1 74 ? -4.802 -9.959 -86.184 1.00 97.33 74 LYS A O 1
ATOM 556 N N . LEU A 1 75 ? -5.496 -11.036 -84.317 1.00 124.68 75 LEU A N 1
ATOM 557 C CA . LEU A 1 75 ? -6.791 -11.442 -84.842 1.00 127.21 75 LEU A CA 1
ATOM 558 C C . LEU A 1 75 ? -7.545 -10.220 -85.368 1.00 131.52 75 LEU A C 1
ATOM 559 O O . LEU A 1 75 ? -7.878 -9.300 -84.615 1.00 124.78 75 LEU A O 1
ATOM 564 N N . GLY A 1 76 ? -7.797 -10.206 -86.672 1.00 118.17 76 GLY A N 1
ATOM 565 C CA . GLY A 1 76 ? -8.477 -9.086 -87.294 1.00 116.08 76 GLY A CA 1
ATOM 566 C C . GLY A 1 76 ? -9.875 -8.851 -86.748 1.00 135.01 76 GLY A C 1
ATOM 567 O O . GLY A 1 76 ? -10.382 -9.630 -85.940 1.00 137.02 76 GLY A O 1
ATOM 568 N N . ASP A 1 77 ? -10.496 -7.768 -87.201 1.00 138.42 77 ASP A N 1
ATOM 569 C CA . ASP A 1 77 ? -11.843 -7.395 -86.784 1.00 142.60 77 ASP A CA 1
ATOM 570 C C . ASP A 1 77 ? -12.880 -8.329 -87.418 1.00 140.21 77 ASP A C 1
ATOM 571 O O . ASP A 1 77 ? -12.860 -8.561 -88.629 1.00 118.03 77 ASP A O 1
ATOM 576 N N . GLY A 1 78 ? -13.779 -8.870 -86.598 1.00 147.96 78 GLY A N 1
ATOM 577 C CA . GLY A 1 78 ? -14.826 -9.754 -87.088 1.00 149.00 78 GLY A CA 1
ATOM 578 C C . GLY A 1 78 ? -14.328 -11.135 -87.484 1.00 146.65 78 GLY A C 1
ATOM 579 O O . GLY A 1 78 ? -15.045 -11.911 -88.123 1.00 139.46 78 GLY A O 1
ATOM 580 N N . ASP A 1 79 ? -13.092 -11.439 -87.100 1.00 143.28 79 ASP A N 1
ATOM 581 C CA . ASP A 1 79 ? -12.477 -12.727 -87.399 1.00 134.52 79 ASP A CA 1
ATOM 582 C C . ASP A 1 79 ? -12.464 -13.636 -86.178 1.00 131.31 79 ASP A C 1
ATOM 583 O O . ASP A 1 79 ? -12.768 -13.199 -85.070 1.00 134.49 79 ASP A O 1
ATOM 588 N N . TYR A 1 80 ? -12.102 -14.898 -86.384 1.00 124.82 80 TYR A N 1
ATOM 589 C CA . TYR A 1 80 ? -12.088 -15.876 -85.300 1.00 129.66 80 TYR A CA 1
ATOM 590 C C . TYR A 1 80 ? -11.215 -17.111 -85.544 1.00 127.59 80 TYR A C 1
ATOM 591 O O . TYR A 1 80 ? -10.833 -17.414 -86.673 1.00 116.24 80 TYR A O 1
ATOM 600 N N . VAL A 1 81 ? -10.894 -17.801 -84.453 1.00 114.14 81 VAL A N 1
ATOM 601 C CA . VAL A 1 81 ? -10.261 -19.112 -84.499 1.00 106.20 81 VAL A CA 1
ATOM 602 C C . VAL A 1 81 ? -11.123 -20.082 -83.689 1.00 108.77 81 VAL A C 1
ATOM 603 O O . VAL A 1 81 ? -11.420 -19.826 -82.522 1.00 85.98 81 VAL A O 1
ATOM 607 N N . ASP A 1 82 ? -11.546 -21.175 -84.321 1.00 114.97 82 ASP A N 1
ATOM 608 C CA . ASP A 1 82 ? -12.368 -22.189 -83.668 1.00 93.47 82 ASP A CA 1
ATOM 609 C C . ASP A 1 82 ? -11.525 -23.365 -83.182 1.00 102.34 82 ASP A C 1
ATOM 610 O O . ASP A 1 82 ? -10.672 -23.866 -83.914 1.00 90.70 82 ASP A O 1
ATOM 615 N N . PHE A 1 83 ? -11.766 -23.804 -81.948 1.00 104.68 83 PHE A N 1
ATOM 616 C CA . PHE A 1 83 ? -11.149 -25.025 -81.435 1.00 67.03 83 PHE A CA 1
ATOM 617 C C . PHE A 1 83 ? -12.225 -26.057 -81.242 1.00 60.46 83 PHE A C 1
ATOM 618 O O . PHE A 1 83 ? -13.064 -25.919 -80.343 1.00 58.55 83 PHE A O 1
ATOM 626 N N . SER A 1 84 ? -12.231 -27.071 -82.102 1.00 47.64 84 SER A N 1
ATOM 627 C CA . SER A 1 84 ? -13.094 -28.228 -81.895 1.00 52.62 84 SER A CA 1
ATOM 628 C C . SER A 1 84 ? -12.334 -29.198 -80.992 1.00 69.33 84 SER A C 1
ATOM 629 O O . SER A 1 84 ? -11.441 -29.930 -81.437 1.00 58.57 84 SER A O 1
ATOM 632 N N . VAL A 1 85 ? -12.693 -29.180 -79.715 1.00 62.85 85 VAL A N 1
ATOM 633 C CA . VAL A 1 85 ? -11.987 -29.931 -78.688 1.00 48.75 85 VAL A CA 1
ATOM 634 C C . VAL A 1 85 ? -12.686 -31.240 -78.410 1.00 47.79 85 VAL A C 1
ATOM 635 O O . VAL A 1 85 ? -13.756 -31.254 -77.819 1.00 64.27 85 VAL A O 1
ATOM 639 N N . ASP A 1 86 ? -12.088 -32.338 -78.845 1.00 49.46 86 ASP A N 1
ATOM 640 C CA . ASP A 1 86 ? -12.561 -33.677 -78.481 1.00 67.06 86 ASP A CA 1
ATOM 641 C C . ASP A 1 86 ? -11.931 -34.070 -77.145 1.00 57.39 86 ASP A C 1
ATOM 642 O O . ASP A 1 86 ? -10.713 -34.113 -77.037 1.00 69.41 86 ASP A O 1
ATOM 647 N N . TYR A 1 87 ? -12.748 -34.348 -76.133 1.00 62.61 87 TYR A N 1
ATOM 648 C CA . TYR A 1 87 ? -12.228 -34.637 -74.799 1.00 59.33 87 TYR A CA 1
ATOM 649 C C . TYR A 1 87 ? -12.955 -35.821 -74.171 1.00 61.56 87 TYR A C 1
ATOM 650 O O . TYR A 1 87 ? -14.015 -36.219 -74.621 1.00 56.10 87 TYR A O 1
ATOM 659 N N . ASN A 1 88 ? -12.371 -36.378 -73.123 1.00 63.70 88 ASN A N 1
ATOM 660 C CA . ASN A 1 88 ? -13.016 -37.420 -72.348 1.00 48.11 88 ASN A CA 1
ATOM 661 C C . ASN A 1 88 ? -12.388 -37.398 -70.973 1.00 50.54 88 ASN A C 1
ATOM 662 O O . ASN A 1 88 ? -11.245 -37.799 -70.790 1.00 55.95 88 ASN A O 1
ATOM 667 N N . LEU A 1 89 ? -13.144 -36.906 -70.004 1.00 58.30 89 LEU A N 1
ATOM 668 C CA . LEU A 1 89 ? -12.620 -36.676 -68.671 1.00 41.22 89 LEU A CA 1
ATOM 669 C C . LEU A 1 89 ? -12.228 -37.965 -67.967 1.00 44.77 89 LEU A C 1
ATOM 670 O O . LEU A 1 89 ? -11.356 -37.950 -67.085 1.00 44.67 89 LEU A O 1
ATOM 675 N N . GLU A 1 90 ? -12.812 -39.085 -68.392 1.00 41.45 90 GLU A N 1
ATOM 676 C CA . GLU A 1 90 ? -12.364 -40.391 -67.890 1.00 49.36 90 GLU A CA 1
ATOM 677 C C . GLU A 1 90 ? -10.869 -40.649 -68.094 1.00 46.02 90 GLU A C 1
ATOM 678 O O . GLU A 1 90 ? -10.296 -41.472 -67.372 1.00 49.01 90 GLU A O 1
ATOM 684 N N . ASN A 1 91 ? -10.254 -39.970 -69.081 1.00 42.59 91 ASN A N 1
ATOM 685 C CA . ASN A 1 91 ? -8.826 -40.111 -69.355 1.00 41.76 91 ASN A CA 1
ATOM 686 C C . ASN A 1 91 ? -7.971 -39.092 -68.604 1.00 48.81 91 ASN A C 1
ATOM 687 O O . ASN A 1 91 ? -6.748 -39.174 -68.617 1.00 41.98 91 ASN A O 1
ATOM 692 N N . LYS A 1 92 ? -8.600 -38.103 -67.978 1.00 41.79 92 LYS A N 1
ATOM 693 C CA . LYS A 1 92 ? -7.826 -37.123 -67.228 1.00 41.89 92 LYS A CA 1
ATOM 694 C C . LYS A 1 92 ? -7.025 -37.858 -66.153 1.00 60.67 92 LYS A C 1
ATOM 695 O O . LYS A 1 92 ? -7.522 -38.818 -65.562 1.00 42.30 92 LYS A O 1
ATOM 701 N N . ILE A 1 93 ? -5.774 -37.453 -65.943 1.00 49.97 93 ILE A N 1
ATOM 702 C CA . ILE A 1 93 ? -4.919 -38.127 -64.975 1.00 47.74 93 ILE A CA 1
ATOM 703 C C . ILE A 1 93 ? -4.270 -37.143 -64.020 1.00 55.47 93 ILE A C 1
ATOM 704 O O . ILE A 1 93 ? -4.275 -35.941 -64.270 1.00 53.20 93 ILE A O 1
ATOM 709 N N . ILE A 1 94 ? -3.738 -37.680 -62.920 1.00 52.06 94 ILE A N 1
ATOM 710 C CA . ILE A 1 94 ? -2.900 -36.937 -62.005 1.00 55.69 94 ILE A CA 1
ATOM 711 C C . ILE A 1 94 ? -1.459 -37.064 -62.500 1.00 56.63 94 ILE A C 1
ATOM 712 O O . ILE A 1 94 ? -0.895 -38.167 -62.535 1.00 55.75 94 ILE A O 1
ATOM 717 N N . THR A 1 95 ? -0.859 -35.937 -62.852 1.00 49.71 95 THR A N 1
ATOM 718 C CA . THR A 1 95 ? 0.396 -35.951 -63.593 1.00 67.70 95 THR A CA 1
ATOM 719 C C . THR A 1 95 ? 1.638 -35.950 -62.708 1.00 67.27 95 THR A C 1
ATOM 720 O O . THR A 1 95 ? 2.650 -36.557 -63.053 1.00 74.14 95 THR A O 1
ATOM 724 N N . ASN A 1 96 ? 1.583 -35.260 -61.578 1.00 63.00 96 ASN A N 1
ATOM 725 C CA . ASN A 1 96 ? 2.753 -35.227 -60.718 1.00 72.76 96 ASN A CA 1
ATOM 726 C C . ASN A 1 96 ? 2.540 -35.989 -59.415 1.00 60.07 96 ASN A C 1
ATOM 727 O O . ASN A 1 96 ? 1.488 -35.897 -58.792 1.00 61.45 96 ASN A O 1
ATOM 732 N N . GLN A 1 97 ? 3.558 -36.744 -59.027 1.00 59.97 97 GLN A N 1
ATOM 733 C CA . GLN A 1 97 ? 3.491 -37.576 -57.846 1.00 70.09 97 GLN A CA 1
ATOM 734 C C . GLN A 1 97 ? 3.149 -36.726 -56.640 1.00 77.65 97 GLN A C 1
ATOM 735 O O . GLN A 1 97 ? 2.264 -37.084 -55.866 1.00 68.04 97 GLN A O 1
ATOM 741 N N . ALA A 1 98 ? 3.822 -35.586 -56.505 1.00 70.75 98 ALA A N 1
ATOM 742 C CA . ALA A 1 98 ? 3.574 -34.696 -55.374 1.00 64.40 98 ALA A CA 1
ATOM 743 C C . ALA A 1 98 ? 2.082 -34.479 -55.113 1.00 71.07 98 ALA A C 1
ATOM 744 O O . ALA A 1 98 ? 1.596 -34.621 -53.982 1.00 88.71 98 ALA A O 1
ATOM 746 N N . ASP A 1 99 ? 1.351 -34.134 -56.155 1.00 66.18 99 ASP A N 1
ATOM 747 C CA . ASP A 1 99 ? -0.078 -33.898 -56.013 1.00 63.04 99 ASP A CA 1
ATOM 748 C C . ASP A 1 99 ? -0.799 -35.170 -55.541 1.00 64.88 99 ASP A C 1
ATOM 749 O O . ASP A 1 99 ? -1.759 -35.096 -54.776 1.00 68.80 99 ASP A O 1
ATOM 754 N N . ALA A 1 100 ? -0.336 -36.338 -55.985 1.00 49.89 100 ALA A N 1
ATOM 755 C CA . ALA A 1 100 ? -0.882 -37.594 -55.468 1.00 63.71 100 ALA A CA 1
ATOM 756 C C . ALA A 1 100 ? -0.550 -37.780 -53.978 1.00 54.94 100 ALA A C 1
ATOM 757 O O . ALA A 1 100 ? -1.449 -37.978 -53.164 1.00 67.00 100 ALA A O 1
ATOM 759 N N . GLU A 1 101 ? 0.733 -37.685 -53.637 1.00 52.97 101 GLU A N 1
ATOM 760 C CA . GLU A 1 101 ? 1.184 -37.833 -52.260 1.00 67.08 101 GLU A CA 1
ATOM 761 C C . GLU A 1 101 ? 0.395 -36.945 -51.310 1.00 59.77 101 GLU A C 1
ATOM 762 O O . GLU A 1 101 ? 0.075 -37.366 -50.202 1.00 73.74 101 GLU A O 1
ATOM 768 N N . ALA A 1 102 ? 0.074 -35.730 -51.741 1.00 51.72 102 ALA A N 1
ATOM 769 C CA . ALA A 1 102 ? -0.694 -34.824 -50.885 1.00 53.54 102 ALA A CA 1
ATOM 770 C C . ALA A 1 102 ? -2.053 -35.415 -50.563 1.00 66.24 102 ALA A C 1
ATOM 771 O O . ALA A 1 102 ? -2.521 -35.318 -49.431 1.00 98.52 102 ALA A O 1
ATOM 773 N N . ILE A 1 103 ? -2.686 -36.037 -51.550 1.00 60.90 103 ILE A N 1
ATOM 774 C CA . ILE A 1 103 ? -3.942 -36.722 -51.288 1.00 57.19 103 ILE A CA 1
ATOM 775 C C . ILE A 1 103 ? -3.764 -37.860 -50.262 1.00 52.36 103 ILE A C 1
ATOM 776 O O . ILE A 1 103 ? -4.555 -38.004 -49.343 1.00 56.10 103 ILE A O 1
ATOM 781 N N . VAL A 1 104 ? -2.724 -38.664 -50.427 1.00 55.86 104 VAL A N 1
ATOM 782 C CA . VAL A 1 104 ? -2.450 -39.717 -49.476 1.00 61.55 104 VAL A CA 1
ATOM 783 C C . VAL A 1 104 ? -2.336 -39.127 -48.060 1.00 74.43 104 VAL A C 1
ATOM 784 O O . VAL A 1 104 ? -2.888 -39.665 -47.076 1.00 58.81 104 VAL A O 1
ATOM 788 N N . THR A 1 105 ? -1.615 -38.018 -47.947 1.00 61.27 105 THR A N 1
ATOM 789 C CA . THR A 1 105 ? -1.327 -37.490 -46.619 1.00 70.97 105 THR A CA 1
ATOM 790 C C . THR A 1 105 ? -2.601 -36.926 -46.027 1.00 66.41 105 THR A C 1
ATOM 791 O O . THR A 1 105 ? -2.876 -37.142 -44.851 1.00 79.59 105 THR A O 1
ATOM 795 N N . LYS A 1 106 ? -3.406 -36.242 -46.842 1.00 49.58 106 LYS A N 1
ATOM 796 C CA . LYS A 1 106 ? -4.739 -35.882 -46.376 1.00 55.84 106 LYS A CA 1
ATOM 797 C C . LYS A 1 106 ? -5.549 -37.092 -45.878 1.00 46.74 106 LYS A C 1
ATOM 798 O O . LYS A 1 106 ? -6.263 -36.997 -44.897 1.00 60.36 106 LYS A O 1
ATOM 804 N N . LEU A 1 107 ? -5.438 -38.223 -46.548 1.00 52.39 107 LEU A N 1
ATOM 805 C CA . LEU A 1 107 ? -6.127 -39.415 -46.076 1.00 57.86 107 LEU A CA 1
ATOM 806 C C . LEU A 1 107 ? -5.534 -39.890 -44.751 1.00 49.96 107 LEU A C 1
ATOM 807 O O . LEU A 1 107 ? -6.266 -40.177 -43.802 1.00 61.22 107 LEU A O 1
ATOM 812 N N . ASN A 1 108 ? -4.211 -39.981 -44.679 1.00 51.00 108 ASN A N 1
ATOM 813 C CA . ASN A 1 108 ? -3.555 -40.393 -43.436 1.00 47.97 108 ASN A CA 1
ATOM 814 C C . ASN A 1 108 ? -3.899 -39.448 -42.254 1.00 54.27 108 ASN A C 1
ATOM 815 O O . ASN A 1 108 ? -3.813 -39.827 -41.089 1.00 61.87 108 ASN A O 1
ATOM 820 N N . SER A 1 109 ? -4.281 -38.218 -42.565 1.00 51.44 109 SER A N 1
ATOM 821 C CA . SER A 1 109 ? -4.644 -37.276 -41.532 1.00 50.96 109 SER A CA 1
ATOM 822 C C . SER A 1 109 ? -6.029 -37.624 -40.976 1.00 57.30 109 SER A C 1
ATOM 823 O O . SER A 1 109 ? -6.552 -36.939 -40.102 1.00 54.25 109 SER A O 1
ATOM 826 N N . LEU A 1 110 ? -6.631 -38.688 -41.486 1.00 57.17 110 LEU A N 1
ATOM 827 C CA . LEU A 1 110 ? -7.897 -39.148 -40.928 1.00 48.24 110 LEU A CA 1
ATOM 828 C C . LEU A 1 110 ? -7.708 -40.437 -40.124 1.00 48.65 110 LEU A C 1
ATOM 829 O O . LEU A 1 110 ? -8.667 -40.960 -39.574 1.00 49.09 110 LEU A O 1
ATOM 834 N N . ASN A 1 111 ? -6.482 -40.940 -40.059 1.00 48.83 111 ASN A N 1
ATOM 835 C CA . ASN A 1 111 ? -6.240 -42.245 -39.477 1.00 49.19 111 ASN A CA 1
ATOM 836 C C . ASN A 1 111 ? -6.786 -42.439 -38.066 1.00 49.66 111 ASN A C 1
ATOM 837 O O . ASN A 1 111 ? -7.304 -43.508 -37.754 1.00 60.79 111 ASN A O 1
ATOM 842 N N . GLU A 1 112 ? -6.670 -41.420 -37.219 1.00 61.01 112 GLU A N 1
ATOM 843 C CA . GLU A 1 112 ? -7.049 -41.554 -35.810 1.00 58.58 112 GLU A CA 1
ATOM 844 C C . GLU A 1 112 ? -8.512 -41.210 -35.617 1.00 63.77 112 GLU A C 1
ATOM 845 O O . GLU A 1 112 ? -9.018 -41.163 -34.505 1.00 60.05 112 GLU A O 1
ATOM 851 N N . LYS A 1 113 ? -9.213 -40.976 -36.708 1.00 55.11 113 LYS A N 1
ATOM 852 C CA . LYS A 1 113 ? -10.609 -40.633 -36.538 1.00 57.34 113 LYS A CA 1
ATOM 853 C C . LYS A 1 113 ? -11.484 -41.858 -36.206 1.00 49.90 113 LYS A C 1
ATOM 854 O O . LYS A 1 113 ? -11.403 -42.907 -36.848 1.00 64.93 113 LYS A O 1
ATOM 860 N N . THR A 1 114 ? -12.317 -41.717 -35.199 1.00 54.70 114 THR A N 1
ATOM 861 C CA . THR A 1 114 ? -13.173 -42.804 -34.743 1.00 50.47 114 THR A CA 1
ATOM 862 C C . THR A 1 114 ? -14.415 -42.967 -35.596 1.00 50.09 114 THR A C 1
ATOM 863 O O . THR A 1 114 ? -15.170 -42.019 -35.796 1.00 54.51 114 THR A O 1
ATOM 867 N N . LEU A 1 115 ? -14.623 -44.176 -36.096 1.00 54.63 115 LEU A N 1
ATOM 868 C CA . LEU A 1 115 ? -15.792 -44.480 -36.899 1.00 49.74 115 LEU A CA 1
ATOM 869 C C . LEU A 1 115 ? -16.927 -45.039 -36.075 1.00 52.69 115 LEU A C 1
ATOM 870 O O . LEU A 1 115 ? -18.058 -44.586 -36.165 1.00 49.94 115 LEU A O 1
ATOM 875 N N . ILE A 1 116 ? -16.620 -46.038 -35.262 1.00 57.70 116 ILE A N 1
ATOM 876 C CA . ILE A 1 116 ? -17.614 -46.586 -34.362 1.00 50.94 116 ILE A CA 1
ATOM 877 C C . ILE A 1 116 ? -17.007 -46.752 -32.970 1.00 51.55 116 ILE A C 1
ATOM 878 O O . ILE A 1 116 ? -15.920 -47.274 -32.829 1.00 56.29 116 ILE A O 1
ATOM 883 N N . ASP A 1 117 ? -17.730 -46.308 -31.957 1.00 51.87 117 ASP A N 1
ATOM 884 C CA . ASP A 1 117 ? -17.298 -46.405 -30.557 1.00 52.49 117 ASP A CA 1
ATOM 885 C C . ASP A 1 117 ? -17.226 -47.833 -30.037 1.00 57.59 117 ASP A C 1
ATOM 886 O O . ASP A 1 117 ? -17.904 -48.728 -30.522 1.00 54.38 117 ASP A O 1
ATOM 891 N N . ILE A 1 118 ? -16.435 -48.025 -28.986 1.00 55.16 118 ILE A N 1
ATOM 892 C CA . ILE A 1 118 ? -16.508 -49.266 -28.199 1.00 54.02 118 ILE A CA 1
ATOM 893 C C . ILE A 1 118 ? -17.949 -49.442 -27.747 1.00 54.22 118 ILE A C 1
ATOM 894 O O . ILE A 1 118 ? -18.582 -48.493 -27.354 1.00 54.21 118 ILE A O 1
ATOM 899 N N . ALA A 1 119 ? -18.477 -50.651 -27.857 1.00 54.37 119 ALA A N 1
ATOM 900 C CA . ALA A 1 119 ? -19.850 -50.923 -27.448 1.00 54.58 119 ALA A CA 1
ATOM 901 C C . ALA A 1 119 ? -20.050 -50.815 -25.900 1.00 63.73 119 ALA A C 1
ATOM 902 O O . ALA A 1 119 ? -19.102 -51.009 -25.126 1.00 57.75 119 ALA A O 1
ATOM 904 N N . THR A 1 120 ? -21.273 -50.493 -25.467 1.00 55.41 120 THR A N 1
ATOM 905 C CA . THR A 1 120 ? -21.680 -50.659 -24.071 1.00 56.12 120 THR A CA 1
ATOM 906 C C . THR A 1 120 ? -22.820 -51.648 -24.063 1.00 56.45 120 THR A C 1
ATOM 907 O O . THR A 1 120 ? -23.044 -52.331 -25.058 1.00 59.65 120 THR A O 1
ATOM 911 N N . LYS A 1 121 ? -23.513 -51.755 -22.932 1.00 59.10 121 LYS A N 1
ATOM 912 C CA . LYS A 1 121 ? -24.610 -52.706 -22.813 1.00 62.74 121 LYS A CA 1
ATOM 913 C C . LYS A 1 121 ? -25.907 -52.072 -23.291 1.00 56.80 121 LYS A C 1
ATOM 914 O O . LYS A 1 121 ? -26.902 -52.760 -23.521 1.00 61.33 121 LYS A O 1
ATOM 920 N N . ASP A 1 122 ? -25.879 -50.749 -23.445 1.00 56.46 122 ASP A N 1
ATOM 921 C CA . ASP A 1 122 ? -27.047 -49.982 -23.852 1.00 61.81 122 ASP A CA 1
ATOM 922 C C . ASP A 1 122 ? -26.955 -49.466 -25.282 1.00 65.70 122 ASP A C 1
ATOM 923 O O . ASP A 1 122 ? -27.951 -49.017 -25.848 1.00 62.62 122 ASP A O 1
ATOM 928 N N . THR A 1 123 ? -25.753 -49.525 -25.850 1.00 55.05 123 THR A N 1
ATOM 929 C CA . THR A 1 123 ? -25.431 -48.812 -27.051 1.00 54.35 123 THR A CA 1
ATOM 930 C C . THR A 1 123 ? -24.553 -49.692 -27.901 1.00 54.12 123 THR A C 1
ATOM 931 O O . THR A 1 123 ? -23.588 -50.259 -27.409 1.00 57.87 123 THR A O 1
ATOM 935 N N . PHE A 1 124 ? -24.894 -49.789 -29.196 1.00 53.56 124 PHE A N 1
ATOM 936 C CA . PHE A 1 124 ? -24.174 -50.625 -30.144 1.00 53.30 124 PHE A CA 1
ATOM 937 C C . PHE A 1 124 ? -22.794 -50.047 -30.401 1.00 53.08 124 PHE A C 1
ATOM 938 O O . PHE A 1 124 ? -22.587 -48.833 -30.356 1.00 60.87 124 PHE A O 1
ATOM 946 N N . GLY A 1 125 ? -21.833 -50.910 -30.665 1.00 55.52 125 GLY A N 1
ATOM 947 C CA . GLY A 1 125 ? -20.506 -50.416 -30.897 1.00 52.95 125 GLY A CA 1
ATOM 948 C C . GLY A 1 125 ? -19.691 -51.611 -31.234 1.00 55.64 125 GLY A C 1
ATOM 949 O O . GLY A 1 125 ? -20.233 -52.644 -31.621 1.00 53.05 125 GLY A O 1
ATOM 950 N N . MET A 1 126 ? -18.385 -51.463 -31.093 1.00 55.17 126 MET A N 1
ATOM 951 C CA . MET A 1 126 ? -17.468 -52.550 -31.336 1.00 53.20 126 MET A CA 1
ATOM 952 C C . MET A 1 126 ? -17.457 -53.475 -30.098 1.00 66.74 126 MET A C 1
ATOM 953 O O . MET A 1 126 ? -17.297 -53.031 -28.970 1.00 57.09 126 MET A O 1
ATOM 958 N N . VAL A 1 127 ? -17.717 -54.751 -30.340 1.00 54.04 127 VAL A N 1
ATOM 959 C CA . VAL A 1 127 ? -17.612 -55.791 -29.368 1.00 54.68 127 VAL A CA 1
ATOM 960 C C . VAL A 1 127 ? -16.528 -56.717 -29.866 1.00 61.11 127 VAL A C 1
ATOM 961 O O . VAL A 1 127 ? -16.266 -56.772 -31.060 1.00 63.51 127 VAL A O 1
ATOM 965 N N . SER A 1 128 ? -15.872 -57.435 -28.959 1.00 63.16 128 SER A N 1
ATOM 966 C CA . SER A 1 128 ? -14.929 -58.462 -29.395 1.00 55.27 128 SER A CA 1
ATOM 967 C C . SER A 1 128 ? -15.655 -59.564 -30.174 1.00 55.13 128 SER A C 1
ATOM 968 O O . SER A 1 128 ? -16.865 -59.748 -30.064 1.00 61.34 128 SER A O 1
ATOM 971 N N . LYS A 1 129 ? -14.911 -60.334 -30.941 1.00 54.97 129 LYS A N 1
ATOM 972 C CA . LYS A 1 129 ? -15.549 -61.428 -31.667 1.00 73.90 129 LYS A CA 1
ATOM 973 C C . LYS A 1 129 ? -15.700 -62.687 -30.802 1.00 67.81 129 LYS A C 1
ATOM 974 O O . LYS A 1 129 ? -16.533 -63.555 -31.086 1.00 65.61 129 LYS A O 1
ATOM 980 N N . THR A 1 130 ? -14.922 -62.781 -29.731 1.00 64.07 130 THR A N 1
ATOM 981 C CA . THR A 1 130 ? -15.077 -63.924 -28.843 1.00 58.99 130 THR A CA 1
ATOM 982 C C . THR A 1 130 ? -15.917 -63.590 -27.597 1.00 60.91 130 THR A C 1
ATOM 983 O O . THR A 1 130 ? -15.491 -62.827 -26.714 1.00 57.44 130 THR A O 1
ATOM 987 N N . GLN A 1 131 ? -17.113 -64.175 -27.535 1.00 57.67 131 GLN A N 1
ATOM 988 C CA . GLN A 1 131 ? -18.003 -64.023 -26.379 1.00 69.56 131 GLN A CA 1
ATOM 989 C C . GLN A 1 131 ? -17.403 -64.534 -25.070 1.00 75.56 131 GLN A C 1
ATOM 990 O O . GLN A 1 131 ? -16.518 -65.384 -25.074 1.00 74.95 131 GLN A O 1
ATOM 996 N N . ASP A 1 132 ? -17.886 -64.014 -23.945 1.00 79.21 132 ASP A N 1
ATOM 997 C CA . ASP A 1 132 ? -17.361 -64.440 -22.659 1.00 67.05 132 ASP A CA 1
ATOM 998 C C . ASP A 1 132 ? -17.817 -65.864 -22.314 1.00 86.14 132 ASP A C 1
ATOM 999 O O . ASP A 1 132 ? -18.477 -66.536 -23.126 1.00 70.83 132 ASP A O 1
ATOM 1004 N N . SER A 1 133 ? -17.442 -66.324 -21.117 1.00 72.92 133 SER A N 1
ATOM 1005 C CA . SER A 1 133 ? -17.797 -67.667 -20.656 1.00 88.20 133 SER A CA 1
ATOM 1006 C C . SER A 1 133 ? -19.314 -67.918 -20.671 1.00 85.94 133 SER A C 1
ATOM 1007 O O . SER A 1 133 ? -19.763 -69.035 -20.963 1.00 70.58 133 SER A O 1
ATOM 1010 N N . GLU A 1 134 ? -20.094 -66.885 -20.348 1.00 69.61 134 GLU A N 1
ATOM 1011 C CA . GLU A 1 134 ? -21.553 -66.988 -20.358 1.00 71.27 134 GLU A CA 1
ATOM 1012 C C . GLU A 1 134 ? -22.156 -66.888 -21.755 1.00 74.60 134 GLU A C 1
ATOM 1013 O O . GLU A 1 134 ? -23.377 -66.869 -21.897 1.00 81.58 134 GLU A O 1
ATOM 1019 N N . GLY A 1 135 ? -21.315 -66.825 -22.785 1.00 62.19 135 GLY A N 1
ATOM 1020 C CA . GLY A 1 135 ? -21.809 -66.687 -24.138 1.00 59.64 135 GLY A CA 1
ATOM 1021 C C . GLY A 1 135 ? -22.338 -65.304 -24.491 1.00 63.42 135 GLY A C 1
ATOM 1022 O O . GLY A 1 135 ? -23.122 -65.168 -25.444 1.00 65.83 135 GLY A O 1
ATOM 1023 N N . LYS A 1 136 ? -21.914 -64.288 -23.731 1.00 59.25 136 LYS A N 1
ATOM 1024 C CA . LYS A 1 136 ? -22.309 -62.893 -23.945 1.00 58.81 136 LYS A CA 1
ATOM 1025 C C . LYS A 1 136 ? -21.170 -62.103 -24.592 1.00 73.45 136 LYS A C 1
ATOM 1026 O O . LYS A 1 136 ? -20.004 -62.343 -24.277 1.00 71.48 136 LYS A O 1
ATOM 1032 N N . ASN A 1 137 ? -21.492 -61.159 -25.479 1.00 68.95 137 ASN A N 1
ATOM 1033 C CA . ASN A 1 137 ? -20.461 -60.291 -26.058 1.00 62.79 137 ASN A CA 1
ATOM 1034 C C . ASN A 1 137 ? -19.729 -59.512 -24.969 1.00 59.78 137 ASN A C 1
ATOM 1035 O O . ASN A 1 137 ? -20.325 -59.092 -23.974 1.00 57.91 137 ASN A O 1
ATOM 1040 N N . VAL A 1 138 ? -18.450 -59.277 -25.236 1.00 64.30 138 VAL A N 1
ATOM 1041 C CA . VAL A 1 138 ? -17.588 -58.429 -24.440 1.00 68.34 138 VAL A CA 1
ATOM 1042 C C . VAL A 1 138 ? -17.238 -57.165 -25.233 1.00 58.19 138 VAL A C 1
ATOM 1043 O O . VAL A 1 138 ? -17.118 -57.203 -26.474 1.00 67.13 138 VAL A O 1
ATOM 1047 N N . ALA A 1 139 ? -17.081 -56.044 -24.538 1.00 71.49 139 ALA A N 1
ATOM 1048 C CA . ALA A 1 139 ? -16.589 -54.814 -25.162 1.00 60.98 139 ALA A CA 1
ATOM 1049 C C . ALA A 1 139 ? -15.298 -55.075 -25.953 1.00 67.44 139 ALA A C 1
ATOM 1050 O O . ALA A 1 139 ? -14.541 -55.984 -25.631 1.00 78.53 139 ALA A O 1
ATOM 1052 N N . ALA A 1 140 ? -15.024 -54.277 -26.973 1.00 60.88 140 ALA A N 1
ATOM 1053 C CA . ALA A 1 140 ? -13.760 -54.436 -27.681 1.00 55.29 140 ALA A CA 1
ATOM 1054 C C . ALA A 1 140 ? -12.622 -53.662 -27.013 1.00 55.51 140 ALA A C 1
ATOM 1055 O O . ALA A 1 140 ? -12.848 -52.733 -26.229 1.00 55.70 140 ALA A O 1
ATOM 1057 N N . THR A 1 141 ? -11.388 -54.027 -27.339 1.00 57.69 141 THR A N 1
ATOM 1058 C CA . THR A 1 141 ? -10.232 -53.272 -26.836 1.00 59.01 141 THR A CA 1
ATOM 1059 C C . THR A 1 141 ? -10.114 -51.849 -27.413 1.00 73.37 141 THR A C 1
ATOM 1060 O O . THR A 1 141 ? -9.710 -50.911 -26.719 1.00 58.07 141 THR A O 1
ATOM 1064 N N . LYS A 1 142 ? -10.464 -51.682 -28.686 1.00 65.21 142 LYS A N 1
ATOM 1065 C CA . LYS A 1 142 ? -10.389 -50.356 -29.284 1.00 60.55 142 LYS A CA 1
ATOM 1066 C C . LYS A 1 142 ? -11.631 -50.010 -30.059 1.00 57.64 142 LYS A C 1
ATOM 1067 O O . LYS A 1 142 ? -12.399 -50.895 -30.435 1.00 64.48 142 LYS A O 1
ATOM 1073 N N . ALA A 1 143 ? -11.837 -48.710 -30.245 1.00 53.24 143 ALA A N 1
ATOM 1074 C CA . ALA A 1 143 ? -12.859 -48.231 -31.158 1.00 52.71 143 ALA A CA 1
ATOM 1075 C C . ALA A 1 143 ? -12.438 -48.611 -32.589 1.00 54.41 143 ALA A C 1
ATOM 1076 O O . ALA A 1 143 ? -11.255 -48.905 -32.868 1.00 55.00 143 ALA A O 1
ATOM 1078 N N . LEU A 1 144 ? -13.415 -48.653 -33.487 1.00 57.65 144 LEU A N 1
ATOM 1079 C CA . LEU A 1 144 ? -13.104 -48.769 -34.901 1.00 51.26 144 LEU A CA 1
ATOM 1080 C C . LEU A 1 144 ? -12.684 -47.390 -35.431 1.00 50.86 144 LEU A C 1
ATOM 1081 O O . LEU A 1 144 ? -13.494 -46.468 -35.456 1.00 51.92 144 LEU A O 1
ATOM 1086 N N . LYS A 1 145 ? -11.421 -47.258 -35.827 1.00 50.76 145 LYS A N 1
ATOM 1087 C CA . LYS A 1 145 ? -10.904 -46.003 -36.377 1.00 53.80 145 LYS A CA 1
ATOM 1088 C C . LYS A 1 145 ? -10.575 -46.116 -37.868 1.00 49.90 145 LYS A C 1
ATOM 1089 O O . LYS A 1 145 ? -10.386 -47.208 -38.392 1.00 58.10 145 LYS A O 1
ATOM 1095 N N . VAL A 1 146 ? -10.461 -44.978 -38.536 1.00 49.51 146 VAL A N 1
ATOM 1096 C CA . VAL A 1 146 ? -10.215 -45.003 -39.952 1.00 50.05 146 VAL A CA 1
ATOM 1097 C C . VAL A 1 146 ? -9.054 -45.930 -40.263 1.00 57.30 146 VAL A C 1
ATOM 1098 O O . VAL A 1 146 ? -9.127 -46.737 -41.209 1.00 54.04 146 VAL A O 1
ATOM 1102 N N . LYS A 1 147 ? -7.988 -45.834 -39.473 1.00 49.47 147 LYS A N 1
ATOM 1103 C CA . LYS A 1 147 ? -6.778 -46.605 -39.792 1.00 49.56 147 LYS A CA 1
ATOM 1104 C C . LYS A 1 147 ? -6.950 -48.116 -39.663 1.00 54.79 147 LYS A C 1
ATOM 1105 O O . LYS A 1 147 ? -6.087 -48.879 -40.115 1.00 54.02 147 LYS A O 1
ATOM 1111 N N . ASP A 1 148 ? -8.056 -48.544 -39.060 1.00 49.98 148 ASP A N 1
ATOM 1112 C CA . ASP A 1 148 ? -8.326 -49.964 -38.868 1.00 57.28 148 ASP A CA 1
ATOM 1113 C C . ASP A 1 148 ? -9.064 -50.503 -40.064 1.00 55.25 148 ASP A C 1
ATOM 1114 O O . ASP A 1 148 ? -9.129 -51.706 -40.286 1.00 62.84 148 ASP A O 1
ATOM 1119 N N . VAL A 1 149 ? -9.654 -49.585 -40.802 1.00 49.41 149 VAL A N 1
ATOM 1120 C CA . VAL A 1 149 ? -10.541 -49.901 -41.898 1.00 51.50 149 VAL A CA 1
ATOM 1121 C C . VAL A 1 149 ? -9.817 -49.910 -43.229 1.00 54.60 149 VAL A C 1
ATOM 1122 O O . VAL A 1 149 ? -10.203 -50.651 -44.137 1.00 59.78 149 VAL A O 1
ATOM 1126 N N . ALA A 1 150 ? -8.746 -49.126 -43.340 1.00 48.56 150 ALA A N 1
ATOM 1127 C CA . ALA A 1 150 ? -8.059 -48.994 -44.627 1.00 51.82 150 ALA A CA 1
ATOM 1128 C C . ALA A 1 150 ? -6.650 -48.389 -44.511 1.00 57.72 150 ALA A C 1
ATOM 1129 O O . ALA A 1 150 ? -6.359 -47.618 -43.596 1.00 48.45 150 ALA A O 1
ATOM 1131 N N . THR A 1 151 ? -5.774 -48.755 -45.443 1.00 55.06 151 THR A N 1
ATOM 1132 C CA . THR A 1 151 ? -4.463 -48.097 -45.550 1.00 61.04 151 THR A CA 1
ATOM 1133 C C . THR A 1 151 ? -4.360 -47.364 -46.891 1.00 57.15 151 THR A C 1
ATOM 1134 O O . THR A 1 151 ? -5.069 -47.688 -47.823 1.00 47.29 151 THR A O 1
ATOM 1138 N N . PHE A 1 152 ? -3.494 -46.358 -46.970 1.00 51.58 152 PHE A N 1
ATOM 1139 C CA . PHE A 1 152 ? -3.523 -45.421 -48.078 1.00 54.46 152 PHE A CA 1
ATOM 1140 C C . PHE A 1 152 ? -2.151 -45.375 -48.693 1.00 68.03 152 PHE A C 1
ATOM 1141 O O . PHE A 1 152 ? -1.160 -45.461 -47.971 1.00 59.77 152 PHE A O 1
ATOM 1149 N N . GLY A 1 153 ? -2.102 -45.244 -50.021 1.00 67.63 153 GLY A N 1
ATOM 1150 C CA . GLY A 1 153 ? -0.851 -45.010 -50.719 1.00 57.09 153 GLY A CA 1
ATOM 1151 C C . GLY A 1 153 ? -1.031 -44.858 -52.206 1.00 59.33 153 GLY A C 1
ATOM 1152 O O . GLY A 1 153 ? -2.158 -44.823 -52.691 1.00 67.92 153 GLY A O 1
ATOM 1153 N N . LEU A 1 154 ? 0.075 -44.780 -52.941 1.00 60.46 154 LEU A N 1
ATOM 1154 C CA . LEU A 1 154 ? -0.007 -44.746 -54.398 1.00 47.30 154 LEU A CA 1
ATOM 1155 C C . LEU A 1 154 ? 0.007 -46.164 -54.930 1.00 53.46 154 LEU A C 1
ATOM 1156 O O . LEU A 1 154 ? 0.814 -46.987 -54.487 1.00 64.49 154 LEU A O 1
ATOM 1161 N N . LYS A 1 155 ? -0.897 -46.454 -55.860 1.00 54.49 155 LYS A N 1
ATOM 1162 C CA . LYS A 1 155 ? -0.824 -47.703 -56.600 1.00 56.33 155 LYS A CA 1
ATOM 1163 C C . LYS A 1 155 ? 0.589 -47.790 -57.194 1.00 63.60 155 LYS A C 1
ATOM 1164 O O . LYS A 1 155 ? 1.154 -46.782 -57.638 1.00 70.54 155 LYS A O 1
ATOM 1170 N N . SER A 1 156 ? 1.182 -48.975 -57.163 1.00 72.85 156 SER A N 1
ATOM 1171 C CA . SER A 1 156 ? 2.520 -49.139 -57.718 1.00 83.79 156 SER A CA 1
ATOM 1172 C C . SER A 1 156 ? 2.549 -48.972 -59.236 1.00 82.14 156 SER A C 1
ATOM 1173 O O . SER A 1 156 ? 1.568 -49.272 -59.927 1.00 76.78 156 SER A O 1
ATOM 1176 N N . GLY A 1 157 ? 3.681 -48.498 -59.749 1.00 72.20 157 GLY A N 1
ATOM 1177 C CA . GLY A 1 157 ? 3.866 -48.389 -61.191 1.00 81.53 157 GLY A CA 1
ATOM 1178 C C . GLY A 1 157 ? 3.197 -47.172 -61.809 1.00 68.55 157 GLY A C 1
ATOM 1179 O O . GLY A 1 157 ? 2.734 -47.205 -62.949 1.00 83.42 157 GLY A O 1
ATOM 1180 N N . GLY A 1 158 ? 3.121 -46.097 -61.036 1.00 71.92 158 GLY A N 1
ATOM 1181 C CA . GLY A 1 158 ? 2.592 -44.847 -61.534 1.00 60.93 158 GLY A CA 1
ATOM 1182 C C . GLY A 1 158 ? 3.731 -44.097 -62.175 1.00 68.84 158 GLY A C 1
ATOM 1183 O O . GLY A 1 158 ? 4.888 -44.296 -61.815 1.00 76.35 158 GLY A O 1
ATOM 1184 N N . SER A 1 159 ? 3.417 -43.243 -63.135 1.00 60.41 159 SER A N 1
ATOM 1185 C CA . SER A 1 159 ? 4.460 -42.487 -63.814 1.00 65.74 159 SER A CA 1
ATOM 1186 C C . SER A 1 159 ? 3.917 -41.157 -64.253 1.00 60.62 159 SER A C 1
ATOM 1187 O O . SER A 1 159 ? 2.708 -40.938 -64.252 1.00 72.82 159 SER A O 1
ATOM 1190 N N . GLU A 1 160 ? 4.809 -40.253 -64.617 1.00 62.18 160 GLU A N 1
ATOM 1191 C CA . GLU A 1 160 ? 4.376 -39.054 -65.315 1.00 70.89 160 GLU A CA 1
ATOM 1192 C C . GLU A 1 160 ? 3.692 -39.416 -66.640 1.00 49.70 160 GLU A C 1
ATOM 1193 O O . GLU A 1 160 ? 2.728 -38.778 -67.052 1.00 61.16 160 GLU A O 1
ATOM 1199 N N . ASP A 1 161 ? 4.162 -40.467 -67.278 1.00 57.19 161 ASP A N 1
ATOM 1200 C CA . ASP A 1 161 ? 3.585 -40.886 -68.539 1.00 59.68 161 ASP A CA 1
ATOM 1201 C C . ASP A 1 161 ? 2.149 -41.306 -68.374 1.00 62.81 161 ASP A C 1
ATOM 1202 O O . ASP A 1 161 ? 1.263 -40.878 -69.104 1.00 63.45 161 ASP A O 1
ATOM 1207 N N . THR A 1 162 ? 1.940 -42.159 -67.390 1.00 64.81 162 THR A N 1
ATOM 1208 C CA . THR A 1 162 ? 0.733 -42.941 -67.283 1.00 57.95 162 THR A CA 1
ATOM 1209 C C . THR A 1 162 ? -0.221 -42.362 -66.232 1.00 78.68 162 THR A C 1
ATOM 1210 O O . THR A 1 162 ? -1.430 -42.616 -66.265 1.00 49.01 162 THR A O 1
ATOM 1214 N N . GLY A 1 163 ? 0.319 -41.571 -65.308 1.00 49.00 163 GLY A N 1
ATOM 1215 C CA . GLY A 1 163 ? -0.479 -40.995 -64.251 1.00 53.91 163 GLY A CA 1
ATOM 1216 C C . GLY A 1 163 ? -0.288 -41.723 -62.923 1.00 57.60 163 GLY A C 1
ATOM 1217 O O . GLY A 1 163 ? 0.007 -42.915 -62.884 1.00 58.75 163 GLY A O 1
ATOM 1218 N N . TYR A 1 164 ? -0.448 -40.990 -61.834 1.00 52.29 164 TYR A N 1
ATOM 1219 C CA . TYR A 1 164 ? -0.395 -41.594 -60.492 1.00 66.30 164 TYR A CA 1
ATOM 1220 C C . TYR A 1 164 ? -1.779 -41.906 -59.951 1.00 65.05 164 TYR A C 1
ATOM 1221 O O . TYR A 1 164 ? -2.687 -41.091 -60.067 1.00 62.58 164 TYR A O 1
ATOM 1230 N N . VAL A 1 165 ? -1.932 -43.091 -59.371 1.00 55.09 165 VAL A N 1
ATOM 1231 C CA . VAL A 1 165 ? -3.195 -43.474 -58.742 1.00 49.66 165 VAL A CA 1
ATOM 1232 C C . VAL A 1 165 ? -3.111 -43.563 -57.223 1.00 50.65 165 VAL A C 1
ATOM 1233 O O . VAL A 1 165 ? -2.227 -44.223 -56.677 1.00 54.13 165 VAL A O 1
ATOM 1237 N N . VAL A 1 166 ? -4.035 -42.897 -56.531 1.00 50.51 166 VAL A N 1
ATOM 1238 C CA . VAL A 1 166 ? -4.178 -43.066 -55.088 1.00 49.07 166 VAL A CA 1
ATOM 1239 C C . VAL A 1 166 ? -5.016 -44.311 -54.782 1.00 52.17 166 VAL A C 1
ATOM 1240 O O . VAL A 1 166 ? -6.112 -44.479 -55.329 1.00 53.18 166 VAL A O 1
ATOM 1244 N N . GLU A 1 167 ? -4.497 -45.166 -53.896 1.00 49.90 167 GLU A N 1
ATOM 1245 C CA . GLU A 1 167 ? -5.099 -46.462 -53.564 1.00 50.32 167 GLU A CA 1
ATOM 1246 C C . GLU A 1 167 ? -5.374 -46.630 -52.076 1.00 58.80 167 GLU A C 1
ATOM 1247 O O . GLU A 1 167 ? -4.540 -46.247 -51.248 1.00 53.57 167 GLU A O 1
ATOM 1253 N N . MET A 1 168 ? -6.517 -47.223 -51.724 1.00 50.18 168 MET A N 1
ATOM 1254 C CA . MET A 1 168 ? -6.726 -47.664 -50.352 1.00 50.42 168 MET A CA 1
ATOM 1255 C C . MET A 1 168 ? -6.864 -49.172 -50.365 1.00 58.28 168 MET A C 1
ATOM 1256 O O . MET A 1 168 ? -7.472 -49.740 -51.274 1.00 59.94 168 MET A O 1
ATOM 1261 N N . LYS A 1 169 ? -6.259 -49.827 -49.380 1.00 64.52 169 LYS A N 1
ATOM 1262 C CA . LYS A 1 169 ? -6.423 -51.264 -49.211 1.00 54.53 169 LYS A CA 1
ATOM 1263 C C . LYS A 1 169 ? -7.217 -51.517 -47.929 1.00 51.83 169 LYS A C 1
ATOM 1264 O O . LYS A 1 169 ? -6.873 -51.005 -46.862 1.00 59.33 169 LYS A O 1
ATOM 1270 N N . ALA A 1 170 ? -8.304 -52.276 -48.050 1.00 71.72 170 ALA A N 1
ATOM 1271 C CA . ALA A 1 170 ? -9.101 -52.634 -46.888 1.00 52.07 170 ALA A CA 1
ATOM 1272 C C . ALA A 1 170 ? -8.187 -53.239 -45.859 1.00 52.54 170 ALA A C 1
ATOM 1273 O O . ALA A 1 170 ? -7.267 -53.965 -46.195 1.00 64.43 170 ALA A O 1
ATOM 1275 N N . GLY A 1 171 ? -8.443 -52.930 -44.601 1.00 59.13 171 GLY A N 1
ATOM 1276 C CA . GLY A 1 171 ? -7.756 -53.587 -43.518 1.00 54.43 171 GLY A CA 1
ATOM 1277 C C . GLY A 1 171 ? -8.486 -54.854 -43.130 1.00 61.99 171 GLY A C 1
ATOM 1278 O O . GLY A 1 171 ? -9.393 -55.295 -43.839 1.00 63.76 171 GLY A O 1
ATOM 1279 N N . ALA A 1 172 ? -8.072 -55.466 -42.024 1.00 53.94 172 ALA A N 1
ATOM 1280 C CA . ALA A 1 172 ? -8.763 -56.639 -41.537 1.00 63.44 172 ALA A CA 1
ATOM 1281 C C . ALA A 1 172 ? -9.283 -56.331 -40.145 1.00 59.11 172 ALA A C 1
ATOM 1282 O O . ALA A 1 172 ? -8.518 -55.919 -39.277 1.00 74.61 172 ALA A O 1
ATOM 1284 N N . VAL A 1 173 ? -10.588 -56.494 -39.938 1.00 60.11 173 VAL A N 1
ATOM 1285 C CA . VAL A 1 173 ? -11.173 -56.290 -38.604 1.00 55.17 173 VAL A CA 1
ATOM 1286 C C . VAL A 1 173 ? -11.830 -57.566 -38.049 1.00 61.73 173 VAL A C 1
ATOM 1287 O O . VAL A 1 173 ? -12.779 -58.109 -38.627 1.00 69.90 173 VAL A O 1
ATOM 1291 N N . GLU A 1 174 ? -11.320 -58.047 -36.923 1.00 62.66 174 GLU A N 1
ATOM 1292 C CA . GLU A 1 174 ? -11.919 -59.189 -36.241 1.00 66.14 174 GLU A CA 1
ATOM 1293 C C . GLU A 1 174 ? -13.123 -58.775 -35.404 1.00 71.09 174 GLU A C 1
ATOM 1294 O O . GLU A 1 174 ? -14.147 -59.470 -35.393 1.00 61.17 174 GLU A O 1
ATOM 1300 N N . ASP A 1 175 ? -12.985 -57.636 -34.720 1.00 56.74 175 ASP A N 1
ATOM 1301 C CA . ASP A 1 175 ? -14.044 -57.058 -33.908 1.00 55.45 175 ASP A CA 1
ATOM 1302 C C . ASP A 1 175 ? -15.380 -56.925 -34.653 1.00 68.90 175 ASP A C 1
ATOM 1303 O O . ASP A 1 175 ? -15.443 -56.844 -35.885 1.00 69.85 175 ASP A O 1
ATOM 1308 N N . LYS A 1 176 ? -16.466 -56.922 -33.902 1.00 65.57 176 LYS A N 1
ATOM 1309 C CA . LYS A 1 176 ? -17.778 -56.933 -34.529 1.00 57.26 176 LYS A CA 1
ATOM 1310 C C . LYS A 1 176 ? -18.646 -55.832 -33.969 1.00 54.55 176 LYS A C 1
ATOM 1311 O O . LYS A 1 176 ? -18.234 -55.096 -33.065 1.00 61.52 176 LYS A O 1
ATOM 1317 N N . TYR A 1 177 ? -19.857 -55.734 -34.502 1.00 54.30 177 TYR A N 1
ATOM 1318 C CA . TYR A 1 177 ? -20.758 -54.665 -34.156 1.00 53.92 177 TYR A CA 1
ATOM 1319 C C . TYR A 1 177 ? -21.914 -55.198 -33.300 1.00 54.27 177 TYR A C 1
ATOM 1320 O O . TYR A 1 177 ? -22.676 -56.043 -33.745 1.00 54.44 177 TYR A O 1
ATOM 1329 N N . GLY A 1 178 ? -22.033 -54.731 -32.064 1.00 54.40 178 GLY A N 1
ATOM 1330 C CA . GLY A 1 178 ? -23.033 -55.293 -31.179 1.00 54.80 178 GLY A CA 1
ATOM 1331 C C . GLY A 1 178 ? -23.161 -54.542 -29.869 1.00 54.87 178 GLY A C 1
ATOM 1332 O O . GLY A 1 178 ? -22.548 -53.486 -29.694 1.00 61.98 178 GLY A O 1
ATOM 1333 N N . LYS A 1 179 ? -23.977 -55.087 -28.962 1.00 55.30 179 LYS A N 1
ATOM 1334 C CA . LYS A 1 179 ? -24.135 -54.581 -27.595 1.00 55.51 179 LYS A CA 1
ATOM 1335 C C . LYS A 1 179 ? -23.398 -55.484 -26.586 1.00 62.13 179 LYS A C 1
ATOM 1336 O O . LYS A 1 179 ? -23.518 -56.725 -26.632 1.00 56.63 179 LYS A O 1
ATOM 1342 N N . VAL A 1 180 ? -22.667 -54.879 -25.651 1.00 59.89 180 VAL A N 1
ATOM 1343 C CA . VAL A 1 180 ? -21.990 -55.667 -24.634 1.00 56.91 180 VAL A CA 1
ATOM 1344 C C . VAL A 1 180 ? -23.031 -56.463 -23.846 1.00 62.98 180 VAL A C 1
ATOM 1345 O O . VAL A 1 180 ? -24.122 -55.963 -23.532 1.00 57.66 180 VAL A O 1
ATOM 1349 N N . GLY A 1 181 ? -22.698 -57.701 -23.499 1.00 60.88 181 GLY A N 1
ATOM 1350 C CA . GLY A 1 181 ? -23.583 -58.467 -22.641 1.00 58.61 181 GLY A CA 1
ATOM 1351 C C . GLY A 1 181 ? -24.705 -59.154 -23.393 1.00 66.07 181 GLY A C 1
ATOM 1352 O O . GLY A 1 181 ? -25.533 -59.848 -22.808 1.00 64.82 181 GLY A O 1
ATOM 1353 N N . ASP A 1 182 ? -24.724 -58.971 -24.701 1.00 63.40 182 ASP A N 1
ATOM 1354 C CA . ASP A 1 182 ? -25.727 -59.598 -25.548 1.00 59.73 182 ASP A CA 1
ATOM 1355 C C . ASP A 1 182 ? -25.317 -61.024 -25.933 1.00 58.54 182 ASP A C 1
ATOM 1356 O O . ASP A 1 182 ? -24.156 -61.301 -26.232 1.00 63.73 182 ASP A O 1
ATOM 1361 N N . SER A 1 183 ? -26.289 -61.924 -25.936 1.00 73.62 183 SER A N 1
ATOM 1362 C CA . SER A 1 183 ? -26.039 -63.311 -26.279 1.00 67.96 183 SER A CA 1
ATOM 1363 C C . SER A 1 183 ? -25.708 -63.467 -27.764 1.00 74.05 183 SER A C 1
ATOM 1364 O O . SER A 1 183 ? -24.848 -64.251 -28.164 1.00 78.91 183 SER A O 1
ATOM 1367 N N . THR A 1 184 ? -26.400 -62.712 -28.593 1.00 81.00 184 THR A N 1
ATOM 1368 C CA . THR A 1 184 ? -26.193 -62.811 -30.028 1.00 78.19 184 THR A CA 1
ATOM 1369 C C . THR A 1 184 ? -24.846 -62.207 -30.484 1.00 61.98 184 THR A C 1
ATOM 1370 O O . THR A 1 184 ? -24.498 -61.098 -30.108 1.00 57.36 184 THR A O 1
ATOM 1374 N N . ALA A 1 185 ? -24.082 -62.955 -31.283 1.00 62.48 185 ALA A N 1
ATOM 1375 C CA . ALA A 1 185 ? -22.800 -62.445 -31.821 1.00 61.07 185 ALA A CA 1
ATOM 1376 C C . ALA A 1 185 ? -22.987 -61.143 -32.561 1.00 65.54 185 ALA A C 1
ATOM 1377 O O . ALA A 1 185 ? -24.021 -60.923 -33.188 1.00 61.77 185 ALA A O 1
ATOM 1379 N N . GLY A 1 186 ? -21.987 -60.274 -32.479 1.00 57.92 186 GLY A N 1
ATOM 1380 C CA . GLY A 1 186 ? -22.059 -59.024 -33.199 1.00 55.78 186 GLY A CA 1
ATOM 1381 C C . GLY A 1 186 ? -21.968 -59.313 -34.679 1.00 55.54 186 GLY A C 1
ATOM 1382 O O . GLY A 1 186 ? -21.565 -60.398 -35.087 1.00 62.21 186 GLY A O 1
ATOM 1383 N N . ILE A 1 187 ? -22.330 -58.339 -35.500 1.00 72.73 187 ILE A N 1
ATOM 1384 C CA . ILE A 1 187 ? -22.226 -58.544 -36.942 1.00 68.50 187 ILE A CA 1
ATOM 1385 C C . ILE A 1 187 ? -20.940 -57.936 -37.504 1.00 54.41 187 ILE A C 1
ATOM 1386 O O . ILE A 1 187 ? -20.346 -57.017 -36.921 1.00 54.21 187 ILE A O 1
ATOM 1391 N N . ALA A 1 188 ? -20.500 -58.456 -38.633 1.00 55.56 188 ALA A N 1
ATOM 1392 C CA . ALA A 1 188 ? -19.217 -58.043 -39.147 1.00 54.22 188 ALA A CA 1
ATOM 1393 C C . ALA A 1 188 ? -19.355 -56.714 -39.864 1.00 57.68 188 ALA A C 1
ATOM 1394 O O . ALA A 1 188 ? -20.401 -56.407 -40.448 1.00 53.27 188 ALA A O 1
ATOM 1396 N N . ILE A 1 189 ? -18.316 -55.899 -39.757 1.00 53.36 189 ILE A N 1
ATOM 1397 C CA . ILE A 1 189 ? -18.239 -54.661 -40.513 1.00 52.77 189 ILE A CA 1
ATOM 1398 C C . ILE A 1 189 ? -17.883 -54.947 -42.014 1.00 60.42 189 ILE A C 1
ATOM 1399 O O . ILE A 1 189 ? -16.854 -55.545 -42.317 1.00 52.89 189 ILE A O 1
ATOM 1404 N N . ASN A 1 190 ? -18.732 -54.550 -42.948 1.00 52.27 190 ASN A N 1
ATOM 1405 C CA . ASN A 1 190 ? -18.343 -54.665 -44.366 1.00 55.12 190 ASN A CA 1
ATOM 1406 C C . ASN A 1 190 ? -17.398 -53.538 -44.706 1.00 51.80 190 ASN A C 1
ATOM 1407 O O . ASN A 1 190 ? -17.774 -52.364 -44.626 1.00 52.47 190 ASN A O 1
ATOM 1412 N N . LEU A 1 191 ? -16.156 -53.892 -44.997 1.00 51.95 191 LEU A N 1
ATOM 1413 C CA . LEU A 1 191 ? -15.144 -52.893 -45.291 1.00 51.66 191 LEU A CA 1
ATOM 1414 C C . LEU A 1 191 ? -15.257 -52.477 -46.773 1.00 51.31 191 LEU A C 1
ATOM 1415 O O . LEU A 1 191 ? -15.993 -53.107 -47.539 1.00 53.01 191 LEU A O 1
ATOM 1420 N N . PRO A 1 192 ? -14.573 -51.388 -47.150 1.00 58.67 192 PRO A N 1
ATOM 1421 C CA . PRO A 1 192 ? -14.567 -50.921 -48.551 1.00 52.72 192 PRO A CA 1
ATOM 1422 C C . PRO A 1 192 ? -14.118 -52.038 -49.502 1.00 66.66 192 PRO A C 1
ATOM 1423 O O . PRO A 1 192 ? -13.054 -52.625 -49.291 1.00 51.29 192 PRO A O 1
ATOM 1427 N N . SER A 1 193 ? -14.937 -52.358 -50.499 1.00 51.40 193 SER A N 1
ATOM 1428 C CA . SER A 1 193 ? -14.519 -53.313 -51.521 1.00 56.63 193 SER A CA 1
ATOM 1429 C C . SER A 1 193 ? -14.669 -52.733 -52.919 1.00 56.90 193 SER A C 1
ATOM 1430 O O . SER A 1 193 ? -14.368 -53.388 -53.909 1.00 71.96 193 SER A O 1
ATOM 1433 N N . THR A 1 194 ? -15.157 -51.505 -52.994 1.00 58.96 194 THR A N 1
ATOM 1434 C CA . THR A 1 194 ? -15.162 -50.749 -54.245 1.00 62.31 194 THR A CA 1
ATOM 1435 C C . THR A 1 194 ? -14.798 -49.311 -53.905 1.00 55.28 194 THR A C 1
ATOM 1436 O O . THR A 1 194 ? -14.810 -48.934 -52.733 1.00 54.95 194 THR A O 1
ATOM 1440 N N . GLY A 1 195 ? -14.503 -48.503 -54.914 1.00 60.21 195 GLY A N 1
ATOM 1441 C CA . GLY A 1 195 ? -14.011 -47.163 -54.671 1.00 48.99 195 GLY A CA 1
ATOM 1442 C C . GLY A 1 195 ? -12.637 -47.242 -54.043 1.00 54.06 195 GLY A C 1
ATOM 1443 O O . GLY A 1 195 ? -12.291 -46.418 -53.183 1.00 63.42 195 GLY A O 1
ATOM 1444 N N . LEU A 1 196 ? -11.855 -48.239 -54.445 1.00 49.56 196 LEU A N 1
ATOM 1445 C CA . LEU A 1 196 ? -10.540 -48.456 -53.858 1.00 49.83 196 LEU A CA 1
ATOM 1446 C C . LEU A 1 196 ? -9.446 -47.583 -54.483 1.00 58.26 196 LEU A C 1
ATOM 1447 O O . LEU A 1 196 ? -8.300 -47.533 -53.987 1.00 52.46 196 LEU A O 1
ATOM 1452 N N . GLU A 1 197 ? -9.786 -46.878 -55.555 1.00 49.33 197 GLU A N 1
ATOM 1453 C CA . GLU A 1 197 ? -8.744 -46.121 -56.259 1.00 50.03 197 GLU A CA 1
ATOM 1454 C C . GLU A 1 197 ? -9.204 -44.783 -56.729 1.00 48.74 197 GLU A C 1
ATOM 1455 O O . GLU A 1 197 ? -10.355 -44.599 -57.109 1.00 51.92 197 GLU A O 1
ATOM 1461 N N . TYR A 1 198 ? -8.296 -43.830 -56.694 1.00 51.91 198 TYR A N 1
ATOM 1462 C CA . TYR A 1 198 ? -8.629 -42.516 -57.202 1.00 49.37 198 TYR A CA 1
ATOM 1463 C C . TYR A 1 198 ? -7.549 -42.072 -58.170 1.00 60.54 198 TYR A C 1
ATOM 1464 O O . TYR A 1 198 ? -6.382 -41.998 -57.785 1.00 60.70 198 TYR A O 1
ATOM 1473 N N . ALA A 1 199 ? -7.939 -41.780 -59.414 1.00 50.13 199 ALA A N 1
ATOM 1474 C CA . ALA A 1 199 ? -6.972 -41.454 -60.484 1.00 47.97 199 ALA A CA 1
ATOM 1475 C C . ALA A 1 199 ? -7.210 -40.113 -61.155 1.00 47.58 199 ALA A C 1
ATOM 1476 O O . ALA A 1 199 ? -6.613 -39.815 -62.189 1.00 59.79 199 ALA A O 1
ATOM 1478 N N . GLY A 1 200 ? -8.080 -39.308 -60.573 1.00 47.29 200 GLY A N 1
ATOM 1479 C CA . GLY A 1 200 ? -8.438 -38.028 -61.135 1.00 60.80 200 GLY A CA 1
ATOM 1480 C C . GLY A 1 200 ? -9.722 -38.200 -61.909 1.00 61.64 200 GLY A C 1
ATOM 1481 O O . GLY A 1 200 ? -10.797 -38.308 -61.318 1.00 61.18 200 GLY A O 1
ATOM 1482 N N . LYS A 1 201 ? -9.606 -38.234 -63.235 1.00 57.49 201 LYS A N 1
ATOM 1483 C CA . LYS A 1 201 ? -10.755 -38.471 -64.095 1.00 48.59 201 LYS A CA 1
ATOM 1484 C C . LYS A 1 201 ? -11.814 -37.404 -63.986 1.00 46.35 201 LYS A C 1
ATOM 1485 O O . LYS A 1 201 ? -13.000 -37.673 -64.126 1.00 57.21 201 LYS A O 1
ATOM 1491 N N . GLY A 1 202 ? -11.376 -36.184 -63.750 1.00 51.28 202 GLY A N 1
ATOM 1492 C CA . GLY A 1 202 ? -12.295 -35.078 -63.714 1.00 51.51 202 GLY A CA 1
ATOM 1493 C C . GLY A 1 202 ? -13.191 -35.143 -62.492 1.00 64.05 202 GLY A C 1
ATOM 1494 O O . GLY A 1 202 ? -14.226 -34.479 -62.435 1.00 67.53 202 GLY A O 1
ATOM 1495 N N . THR A 1 203 ? -12.795 -35.934 -61.505 1.00 56.18 203 THR A N 1
ATOM 1496 C CA . THR A 1 203 ? -13.512 -35.961 -60.232 1.00 51.47 203 THR A CA 1
ATOM 1497 C C . THR A 1 203 ? -12.566 -35.573 -59.110 1.00 60.09 203 THR A C 1
ATOM 1498 O O . THR A 1 203 ? -11.355 -35.484 -59.307 1.00 59.62 203 THR A O 1
ATOM 1502 N N . THR A 1 204 ? -13.124 -35.326 -57.934 1.00 61.68 204 THR A N 1
ATOM 1503 C CA . THR A 1 204 ? -12.312 -35.227 -56.731 1.00 60.67 204 THR A CA 1
ATOM 1504 C C . THR A 1 204 ? -12.982 -35.933 -55.569 1.00 63.13 204 THR A C 1
ATOM 1505 O O . THR A 1 204 ? -14.208 -36.029 -55.497 1.00 61.84 204 THR A O 1
ATOM 1509 N N . ILE A 1 205 ? -12.156 -36.435 -54.664 1.00 68.60 205 ILE A N 1
ATOM 1510 C CA . ILE A 1 205 ? -12.632 -37.146 -53.498 1.00 63.67 205 ILE A CA 1
ATOM 1511 C C . ILE A 1 205 ? -13.566 -36.281 -52.653 1.00 59.15 205 ILE A C 1
ATOM 1512 O O . ILE A 1 205 ? -13.207 -35.171 -52.244 1.00 58.30 205 ILE A O 1
ATOM 1517 N N . ASP A 1 206 ? -14.778 -36.783 -52.428 1.00 52.40 206 ASP A N 1
ATOM 1518 C CA . ASP A 1 206 ? -15.710 -36.129 -51.517 1.00 48.98 206 ASP A CA 1
ATOM 1519 C C . ASP A 1 206 ? -15.478 -36.726 -50.131 1.00 49.60 206 ASP A C 1
ATOM 1520 O O . ASP A 1 206 ? -15.865 -37.873 -49.844 1.00 51.86 206 ASP A O 1
ATOM 1525 N N . PHE A 1 207 ? -14.807 -35.958 -49.285 1.00 46.57 207 PHE A N 1
ATOM 1526 C CA . PHE A 1 207 ? -14.363 -36.478 -47.996 1.00 46.88 207 PHE A CA 1
ATOM 1527 C C . PHE A 1 207 ? -15.504 -36.557 -46.972 1.00 46.91 207 PHE A C 1
ATOM 1528 O O . PHE A 1 207 ? -15.310 -37.032 -45.872 1.00 66.25 207 PHE A O 1
ATOM 1536 N N . ASN A 1 208 ? -16.680 -36.070 -47.347 1.00 55.75 208 ASN A N 1
ATOM 1537 C CA . ASN A 1 208 ? -17.871 -36.219 -46.529 1.00 55.95 208 ASN A CA 1
ATOM 1538 C C . ASN A 1 208 ? -18.510 -37.564 -46.714 1.00 58.16 208 ASN A C 1
ATOM 1539 O O . ASN A 1 208 ? -19.268 -38.010 -45.865 1.00 60.76 208 ASN A O 1
ATOM 1544 N N . LYS A 1 209 ? -18.233 -38.201 -47.845 1.00 54.58 209 LYS A N 1
ATOM 1545 C CA . LYS A 1 209 ? -18.893 -39.457 -48.170 1.00 51.14 209 LYS A CA 1
ATOM 1546 C C . LYS A 1 209 ? -17.879 -40.591 -48.191 1.00 49.85 209 LYS A C 1
ATOM 1547 O O . LYS A 1 209 ? -18.246 -41.760 -48.248 1.00 58.27 209 LYS A O 1
ATOM 1553 N N . THR A 1 210 ? -16.602 -40.226 -48.150 1.00 48.33 210 THR A N 1
ATOM 1554 C CA . THR A 1 210 ? -15.509 -41.188 -48.240 1.00 47.82 210 THR A CA 1
ATOM 1555 C C . THR A 1 210 ? -15.184 -41.742 -46.842 1.00 50.44 210 THR A C 1
ATOM 1556 O O . THR A 1 210 ? -15.155 -41.002 -45.870 1.00 48.11 210 THR A O 1
ATOM 1560 N N . LEU A 1 211 ? -14.975 -43.049 -46.754 1.00 48.79 211 LEU A N 1
ATOM 1561 C CA . LEU A 1 211 ? -14.689 -43.721 -45.488 1.00 50.25 211 LEU A CA 1
ATOM 1562 C C . LEU A 1 211 ? -15.795 -43.452 -44.484 1.00 58.04 211 LEU A C 1
ATOM 1563 O O . LEU A 1 211 ? -15.576 -43.216 -43.262 1.00 49.00 211 LEU A O 1
ATOM 1568 N N . LYS A 1 212 ? -17.012 -43.464 -45.008 1.00 65.83 212 LYS A N 1
ATOM 1569 C CA . LYS A 1 212 ? -18.158 -43.208 -44.151 1.00 56.20 212 LYS A CA 1
ATOM 1570 C C . LYS A 1 212 ? -18.855 -44.508 -43.766 1.00 52.40 212 LYS A C 1
ATOM 1571 O O . LYS A 1 212 ? -19.034 -45.433 -44.610 1.00 49.07 212 LYS A O 1
ATOM 1577 N N . VAL A 1 213 ? -19.242 -44.552 -42.501 1.00 49.13 213 VAL A N 1
ATOM 1578 C CA . VAL A 1 213 ? -19.982 -45.661 -41.927 1.00 49.46 213 VAL A CA 1
ATOM 1579 C C . VAL A 1 213 ? -21.459 -45.562 -42.212 1.00 49.27 213 VAL A C 1
ATOM 1580 O O . VAL A 1 213 ? -22.080 -44.513 -42.045 1.00 48.96 213 VAL A O 1
ATOM 1584 N N . ASP A 1 214 ? -22.034 -46.694 -42.552 1.00 49.50 214 ASP A N 1
ATOM 1585 C CA . ASP A 1 214 ? -23.442 -46.758 -42.773 1.00 49.39 214 ASP A CA 1
ATOM 1586 C C . ASP A 1 214 ? -23.980 -47.945 -42.018 1.00 49.84 214 ASP A C 1
ATOM 1587 O O . ASP A 1 214 ? -23.562 -49.082 -42.297 1.00 50.18 214 ASP A O 1
ATOM 1592 N N . VAL A 1 215 ? -24.878 -47.684 -41.057 1.00 49.88 215 VAL A N 1
ATOM 1593 C CA . VAL A 1 215 ? -25.565 -48.742 -40.352 1.00 50.32 215 VAL A CA 1
ATOM 1594 C C . VAL A 1 215 ? -27.001 -48.821 -40.825 1.00 50.81 215 VAL A C 1
ATOM 1595 O O . VAL A 1 215 ? -27.691 -47.817 -40.849 1.00 50.58 215 VAL A O 1
ATOM 1599 N N . THR A 1 216 ? -27.477 -50.013 -41.151 1.00 50.57 216 THR A N 1
ATOM 1600 C CA . THR A 1 216 ? -28.858 -50.151 -41.596 1.00 50.54 216 THR A CA 1
ATOM 1601 C C . THR A 1 216 ? -29.676 -51.055 -40.669 1.00 55.29 216 THR A C 1
ATOM 1602 O O . THR A 1 216 ? -29.163 -52.045 -40.130 1.00 52.86 216 THR A O 1
ATOM 1606 N N . GLY A 1 217 ? -30.941 -50.696 -40.440 1.00 54.55 217 GLY A N 1
ATOM 1607 C CA . GLY A 1 217 ? -31.789 -51.451 -39.530 1.00 51.45 217 GLY A CA 1
ATOM 1608 C C . GLY A 1 217 ? -32.167 -50.680 -38.277 1.00 58.55 217 GLY A C 1
ATOM 1609 O O . GLY A 1 217 ? -33.051 -51.098 -37.499 1.00 58.12 217 GLY A O 1
ATOM 1610 N N . GLY A 1 218 ? -31.523 -49.531 -38.078 1.00 51.09 218 GLY A N 1
ATOM 1611 C CA . GLY A 1 218 ? -31.968 -48.598 -37.054 1.00 61.31 218 GLY A CA 1
ATOM 1612 C C . GLY A 1 218 ? -32.004 -49.276 -35.703 1.00 65.44 218 GLY A C 1
ATOM 1613 O O . GLY A 1 218 ? -30.959 -49.722 -35.221 1.00 71.80 218 GLY A O 1
ATOM 1614 N N . SER A 1 219 ? -33.192 -49.384 -35.108 1.00 76.19 219 SER A N 1
ATOM 1615 C CA . SER A 1 219 ? -33.331 -49.982 -33.777 1.00 73.07 219 SER A CA 1
ATOM 1616 C C . SER A 1 219 ? -32.767 -51.390 -33.741 1.00 67.44 219 SER A C 1
ATOM 1617 O O . SER A 1 219 ? -32.211 -51.801 -32.736 1.00 62.04 219 SER A O 1
ATOM 1620 N N . THR A 1 220 ? -32.928 -52.126 -34.841 1.00 56.14 220 THR A N 1
ATOM 1621 C CA . THR A 1 220 ? -32.432 -53.497 -34.931 1.00 54.59 220 THR A CA 1
ATOM 1622 C C . THR A 1 220 ? -31.414 -53.622 -36.074 1.00 54.58 220 THR A C 1
ATOM 1623 O O . THR A 1 220 ? -31.747 -54.003 -37.188 1.00 52.85 220 THR A O 1
ATOM 1627 N N . PRO A 1 221 ? -30.153 -53.303 -35.778 1.00 60.78 221 PRO A N 1
ATOM 1628 C CA . PRO A 1 221 ? -29.134 -53.221 -36.821 1.00 52.58 221 PRO A CA 1
ATOM 1629 C C . PRO A 1 221 ? -28.987 -54.531 -37.554 1.00 55.63 221 PRO A C 1
ATOM 1630 O O . PRO A 1 221 ? -28.941 -55.594 -36.940 1.00 57.76 221 PRO A O 1
ATOM 1634 N N . SER A 1 222 ? -28.901 -54.456 -38.872 1.00 54.39 222 SER A N 1
ATOM 1635 C CA . SER A 1 222 ? -28.722 -55.662 -39.665 1.00 52.89 222 SER A CA 1
ATOM 1636 C C . SER A 1 222 ? -27.410 -55.653 -40.483 1.00 55.99 222 SER A C 1
ATOM 1637 O O . SER A 1 222 ? -26.905 -56.702 -40.834 1.00 71.19 222 SER A O 1
ATOM 1640 N N . ALA A 1 223 ? -26.893 -54.468 -40.805 1.00 52.22 223 ALA A N 1
ATOM 1641 C CA . ALA A 1 223 ? -25.637 -54.322 -41.563 1.00 60.15 223 ALA A CA 1
ATOM 1642 C C . ALA A 1 223 ? -24.833 -53.062 -41.199 1.00 51.68 223 ALA A C 1
ATOM 1643 O O . ALA A 1 223 ? -25.392 -52.017 -40.853 1.00 51.35 223 ALA A O 1
ATOM 1645 N N . VAL A 1 224 ? -23.518 -53.172 -41.289 1.00 51.75 224 VAL A N 1
ATOM 1646 C CA . VAL A 1 224 ? -22.653 -52.040 -41.061 1.00 51.43 224 VAL A CA 1
ATOM 1647 C C . VAL A 1 224 ? -21.631 -52.047 -42.163 1.00 51.31 224 VAL A C 1
ATOM 1648 O O . VAL A 1 224 ? -20.999 -53.084 -42.403 1.00 51.67 224 VAL A O 1
ATOM 1652 N N . ALA A 1 225 ? -21.492 -50.923 -42.873 1.00 50.82 225 ALA A N 1
ATOM 1653 C CA . ALA A 1 225 ? -20.508 -50.847 -43.939 1.00 50.70 225 ALA A CA 1
ATOM 1654 C C . ALA A 1 225 ? -19.736 -49.544 -43.874 1.00 50.35 225 ALA A C 1
ATOM 1655 O O . ALA A 1 225 ? -20.214 -48.548 -43.350 1.00 50.08 225 ALA A O 1
ATOM 1657 N N . VAL A 1 226 ? -18.523 -49.567 -44.391 1.00 55.73 226 VAL A N 1
ATOM 1658 C CA . VAL A 1 226 ? -17.729 -48.364 -44.498 1.00 50.06 226 VAL A CA 1
ATOM 1659 C C . VAL A 1 226 ? -17.432 -48.193 -45.988 1.00 49.83 226 VAL A C 1
ATOM 1660 O O . VAL A 1 226 ? -17.050 -49.135 -46.662 1.00 55.40 226 VAL A O 1
ATOM 1664 N N . SER A 1 227 ? -17.664 -46.999 -46.493 1.00 49.39 227 SER A N 1
ATOM 1665 C CA . SER A 1 227 ? -17.496 -46.720 -47.896 1.00 49.15 227 SER A CA 1
ATOM 1666 C C . SER A 1 227 ? -16.019 -46.528 -48.224 1.00 49.20 227 SER A C 1
ATOM 1667 O O . SER A 1 227 ? -15.208 -46.317 -47.330 1.00 56.53 227 SER A O 1
ATOM 1670 N N . GLY A 1 228 ? -15.658 -46.649 -49.497 1.00 50.73 228 GLY A N 1
ATOM 1671 C CA . GLY A 1 228 ? -14.312 -46.304 -49.927 1.00 49.12 228 GLY A CA 1
ATOM 1672 C C . GLY A 1 228 ? -14.332 -44.877 -50.468 1.00 49.73 228 GLY A C 1
ATOM 1673 O O . GLY A 1 228 ? -15.085 -44.023 -49.955 1.00 57.74 228 GLY A O 1
ATOM 1674 N N . PHE A 1 229 ? -13.529 -44.608 -51.501 1.00 49.51 229 PHE A N 1
ATOM 1675 C CA . PHE A 1 229 ? -13.606 -43.310 -52.193 1.00 48.94 229 PHE A CA 1
ATOM 1676 C C . PHE A 1 229 ? -14.980 -43.076 -52.750 1.00 47.90 229 PHE A C 1
ATOM 1677 O O . PHE A 1 229 ? -15.517 -43.925 -53.426 1.00 53.49 229 PHE A O 1
ATOM 1685 N N . VAL A 1 230 ? -15.558 -41.933 -52.401 1.00 47.58 230 VAL A N 1
ATOM 1686 C CA . VAL A 1 230 ? -16.721 -41.430 -53.087 1.00 47.28 230 VAL A CA 1
ATOM 1687 C C . VAL A 1 230 ? -16.308 -40.080 -53.599 1.00 48.56 230 VAL A C 1
ATOM 1688 O O . VAL A 1 230 ? -15.687 -39.310 -52.874 1.00 47.85 230 VAL A O 1
ATOM 1692 N N . THR A 1 231 ? -16.592 -39.813 -54.866 1.00 50.80 231 THR A N 1
ATOM 1693 C CA . THR A 1 231 ? -16.101 -38.606 -55.496 1.00 56.20 231 THR A CA 1
ATOM 1694 C C . THR A 1 231 ? -17.265 -37.745 -55.963 1.00 58.17 231 THR A C 1
ATOM 1695 O O . THR A 1 231 ? -18.401 -38.195 -55.982 1.00 49.62 231 THR A O 1
ATOM 1699 N N . LYS A 1 232 ? -16.958 -36.514 -56.363 1.00 54.97 232 LYS A N 1
ATOM 1700 C CA . LYS A 1 232 ? -17.889 -35.658 -57.084 1.00 52.72 232 LYS A CA 1
ATOM 1701 C C . LYS A 1 232 ? -17.228 -35.109 -58.346 1.00 47.44 232 LYS A C 1
ATOM 1702 O O . LYS A 1 232 ? -16.024 -34.863 -58.360 1.00 48.73 232 LYS A O 1
ATOM 1708 N N . ASP A 1 233 ? -18.036 -34.850 -59.373 1.00 61.35 233 ASP A N 1
ATOM 1709 C CA . ASP A 1 233 ? -17.561 -34.230 -60.616 1.00 59.29 233 ASP A CA 1
ATOM 1710 C C . ASP A 1 233 ? -16.979 -32.828 -60.400 1.00 63.38 233 ASP A C 1
ATOM 1711 O O . ASP A 1 233 ? -17.445 -32.075 -59.542 1.00 69.07 233 ASP A O 1
ATOM 1716 N N . ASP A 1 234 ? -15.963 -32.487 -61.190 1.00 83.92 234 ASP A N 1
ATOM 1717 C CA . ASP A 1 234 ? -15.333 -31.166 -61.166 1.00 92.77 234 ASP A CA 1
ATOM 1718 C C . ASP A 1 234 ? -16.233 -30.071 -61.729 1.00 100.52 234 ASP A C 1
ATOM 1719 O O . ASP A 1 234 ? -16.475 -29.053 -61.079 1.00 116.46 234 ASP A O 1
ATOM 1724 N N . THR A 1 235 ? -16.711 -30.271 -62.949 1.00 83.01 235 THR A N 1
ATOM 1725 C CA . THR A 1 235 ? -17.493 -29.238 -63.619 1.00 87.77 235 THR A CA 1
ATOM 1726 C C . THR A 1 235 ? -18.859 -29.728 -64.083 1.00 78.84 235 THR A C 1
ATOM 1727 O O . THR A 1 235 ? -19.282 -30.848 -63.780 1.00 73.53 235 THR A O 1
ATOM 1731 N N . ASP A 1 236 ? -19.532 -28.871 -64.841 1.00 82.86 236 ASP A N 1
ATOM 1732 C CA . ASP A 1 236 ? -20.863 -29.173 -65.342 1.00 99.35 236 ASP A CA 1
ATOM 1733 C C . ASP A 1 236 ? -20.720 -29.731 -66.747 1.00 94.61 236 ASP A C 1
ATOM 1734 O O . ASP A 1 236 ? -21.700 -30.082 -67.405 1.00 89.82 236 ASP A O 1
ATOM 1739 N N . LEU A 1 237 ? -19.476 -29.800 -67.200 1.00 70.38 237 LEU A N 1
ATOM 1740 C CA . LEU A 1 237 ? -19.148 -30.444 -68.453 1.00 70.13 237 LEU A CA 1
ATOM 1741 C C . LEU A 1 237 ? -19.636 -31.887 -68.503 1.00 64.38 237 LEU A C 1
ATOM 1742 O O . LEU A 1 237 ? -19.525 -32.622 -67.519 1.00 63.43 237 LEU A O 1
ATOM 1747 N N . ALA A 1 238 ? -20.170 -32.303 -69.645 1.00 66.14 238 ALA A N 1
ATOM 1748 C CA . ALA A 1 238 ? -20.437 -33.719 -69.846 1.00 75.60 238 ALA A CA 1
ATOM 1749 C C . ALA A 1 238 ? -19.095 -34.449 -69.743 1.00 69.40 238 ALA A C 1
ATOM 1750 O O . ALA A 1 238 ? -18.029 -33.837 -69.868 1.00 71.62 238 ALA A O 1
ATOM 1752 N N . LYS A 1 239 ? -19.140 -35.747 -69.482 1.00 64.25 239 LYS A N 1
ATOM 1753 C CA . LYS A 1 239 ? -17.916 -36.476 -69.182 1.00 73.58 239 LYS A CA 1
ATOM 1754 C C . LYS A 1 239 ? -17.007 -36.579 -70.424 1.00 76.65 239 LYS A C 1
ATOM 1755 O O . LYS A 1 239 ? -15.785 -36.493 -70.326 1.00 60.64 239 LYS A O 1
ATOM 1761 N N . SER A 1 240 ? -17.617 -36.763 -71.585 1.00 52.96 240 SER A N 1
ATOM 1762 C CA . SER A 1 240 ? -16.872 -36.875 -72.838 1.00 57.19 240 SER A CA 1
ATOM 1763 C C . SER A 1 240 ? -17.674 -36.202 -73.913 1.00 58.44 240 SER A C 1
ATOM 1764 O O . SER A 1 240 ? -18.864 -35.965 -73.743 1.00 65.23 240 SER A O 1
ATOM 1767 N N . GLY A 1 241 ? -17.026 -35.917 -75.033 1.00 64.34 241 GLY A N 1
ATOM 1768 C CA . GLY A 1 241 ? -17.704 -35.329 -76.175 1.00 52.91 241 GLY A CA 1
ATOM 1769 C C . GLY A 1 241 ? -16.837 -34.319 -76.912 1.00 82.02 241 GLY A C 1
ATOM 1770 O O . GLY A 1 241 ? -15.627 -34.507 -77.055 1.00 66.18 241 GLY A O 1
ATOM 1771 N N . THR A 1 242 ? -17.470 -33.248 -77.388 1.00 92.65 242 THR A N 1
ATOM 1772 C CA . THR A 1 242 ? -16.804 -32.210 -78.173 1.00 60.56 242 THR A CA 1
ATOM 1773 C C . THR A 1 242 ? -17.341 -30.839 -77.817 1.00 62.75 242 THR A C 1
ATOM 1774 O O . THR A 1 242 ? -18.542 -30.597 -77.924 1.00 76.61 242 THR A O 1
ATOM 1778 N N . ILE A 1 243 ? -16.469 -29.941 -77.370 1.00 71.47 243 ILE A N 1
ATOM 1779 C CA . ILE A 1 243 ? -16.880 -28.552 -77.204 1.00 77.34 243 ILE A CA 1
ATOM 1780 C C . ILE A 1 243 ? -16.223 -27.700 -78.275 1.00 69.77 243 ILE A C 1
ATOM 1781 O O . ILE A 1 243 ? -15.051 -27.883 -78.580 1.00 73.14 243 ILE A O 1
ATOM 1786 N N . ASN A 1 244 ? -16.988 -26.794 -78.872 1.00 89.97 244 ASN A N 1
ATOM 1787 C CA . ASN A 1 244 ? -16.407 -25.773 -79.724 1.00 81.51 244 ASN A CA 1
ATOM 1788 C C . ASN A 1 244 ? -16.044 -24.586 -78.837 1.00 77.26 244 ASN A C 1
ATOM 1789 O O . ASN A 1 244 ? -16.867 -24.118 -78.052 1.00 92.64 244 ASN A O 1
ATOM 1794 N N . VAL A 1 245 ? -14.799 -24.135 -78.920 1.00 66.71 245 VAL A N 1
ATOM 1795 C CA . VAL A 1 245 ? -14.414 -22.876 -78.304 1.00 80.75 245 VAL A CA 1
ATOM 1796 C C . VAL A 1 245 ? -13.999 -21.908 -79.410 1.00 87.44 245 VAL A C 1
ATOM 1797 O O . VAL A 1 245 ? -12.971 -22.095 -80.063 1.00 87.12 245 VAL A O 1
ATOM 1801 N N . ARG A 1 246 ? -14.813 -20.881 -79.623 1.00 106.64 246 ARG A N 1
ATOM 1802 C CA . ARG A 1 246 ? -14.557 -19.873 -80.650 1.00 93.92 246 ARG A CA 1
ATOM 1803 C C . ARG A 1 246 ? -13.851 -18.681 -80.005 1.00 95.69 246 ARG A C 1
ATOM 1804 O O . ARG A 1 246 ? -14.190 -18.290 -78.889 1.00 112.47 246 ARG A O 1
ATOM 1812 N N . VAL A 1 247 ? -12.863 -18.112 -80.688 1.00 95.49 247 VAL A N 1
ATOM 1813 C CA . VAL A 1 247 ? -12.196 -16.911 -80.180 1.00 106.85 247 VAL A CA 1
ATOM 1814 C C . VAL A 1 247 ? -12.348 -15.738 -81.144 1.00 119.25 247 VAL A C 1
ATOM 1815 O O . VAL A 1 247 ? -11.811 -15.770 -82.248 1.00 138.27 247 VAL A O 1
ATOM 1819 N N . ILE A 1 248 ? -13.086 -14.710 -80.726 1.00 128.17 248 ILE A N 1
ATOM 1820 C CA . ILE A 1 248 ? -13.356 -13.546 -81.580 1.00 138.86 248 ILE A CA 1
ATOM 1821 C C . ILE A 1 248 ? -12.955 -12.232 -80.885 1.00 139.83 248 ILE A C 1
ATOM 1822 O O . ILE A 1 248 ? -12.559 -12.241 -79.721 1.00 129.24 248 ILE A O 1
ATOM 1827 N N . ASN A 1 249 ? -13.048 -11.108 -81.597 1.00 142.43 249 ASN A N 1
ATOM 1828 C CA . ASN A 1 249 ? -12.717 -9.805 -81.005 1.00 140.23 249 ASN A CA 1
ATOM 1829 C C . ASN A 1 249 ? -13.815 -8.731 -81.109 1.00 134.93 249 ASN A C 1
ATOM 1830 O O . ASN A 1 249 ? -14.530 -8.628 -82.110 1.00 129.63 249 ASN A O 1
ATOM 1835 N N . TYR B 1 8 ? 14.316 -20.096 -9.340 1.00 145.07 8 TYR B N 1
ATOM 1836 C CA . TYR B 1 8 ? 14.726 -18.733 -9.666 1.00 148.06 8 TYR B CA 1
ATOM 1837 C C . TYR B 1 8 ? 13.873 -17.645 -8.996 1.00 136.18 8 TYR B C 1
ATOM 1838 O O . TYR B 1 8 ? 13.892 -17.505 -7.767 1.00 128.30 8 TYR B O 1
ATOM 1847 N N . THR B 1 9 ? 13.142 -16.882 -9.810 1.00 131.21 9 THR B N 1
ATOM 1848 C CA . THR B 1 9 ? 12.345 -15.752 -9.328 1.00 138.43 9 THR B CA 1
ATOM 1849 C C . THR B 1 9 ? 11.432 -15.106 -10.385 1.00 138.89 9 THR B C 1
ATOM 1850 O O . THR B 1 9 ? 11.759 -15.061 -11.572 1.00 130.36 9 THR B O 1
ATOM 1854 N N . VAL B 1 10 ? 10.287 -14.608 -9.922 1.00 128.59 10 VAL B N 1
ATOM 1855 C CA . VAL B 1 10 ? 9.277 -13.961 -10.759 1.00 128.66 10 VAL B CA 1
ATOM 1856 C C . VAL B 1 10 ? 8.702 -12.734 -10.044 1.00 129.67 10 VAL B C 1
ATOM 1857 O O . VAL B 1 10 ? 8.588 -12.719 -8.813 1.00 135.68 10 VAL B O 1
ATOM 1861 N N . VAL B 1 11 ? 8.347 -11.708 -10.816 1.00 128.80 11 VAL B N 1
ATOM 1862 C CA . VAL B 1 11 ? 7.786 -10.472 -10.261 1.00 128.89 11 VAL B CA 1
ATOM 1863 C C . VAL B 1 11 ? 6.506 -10.770 -9.489 1.00 128.94 11 VAL B C 1
ATOM 1864 O O . VAL B 1 11 ? 6.002 -11.893 -9.531 1.00 128.92 11 VAL B O 1
ATOM 1868 N N . LYS B 1 12 ? 5.978 -9.769 -8.787 1.00 129.01 12 LYS B N 1
ATOM 1869 C CA . LYS B 1 12 ? 4.659 -9.908 -8.176 1.00 129.70 12 LYS B CA 1
ATOM 1870 C C . LYS B 1 12 ? 3.581 -10.069 -9.250 1.00 139.01 12 LYS B C 1
ATOM 1871 O O . LYS B 1 12 ? 2.642 -10.850 -9.086 1.00 136.32 12 LYS B O 1
ATOM 1877 N N . ASN B 1 13 ? 3.720 -9.329 -10.348 1.00 129.10 13 ASN B N 1
ATOM 1878 C CA . ASN B 1 13 ? 2.747 -9.378 -11.443 1.00 145.63 13 ASN B CA 1
ATOM 1879 C C . ASN B 1 13 ? 2.570 -10.756 -12.083 1.00 149.74 13 ASN B C 1
ATOM 1880 O O . ASN B 1 13 ? 1.448 -11.157 -12.416 1.00 147.75 13 ASN B O 1
ATOM 1885 N N . ASP B 1 14 ? 3.681 -11.469 -12.252 1.00 153.19 14 ASP B N 1
ATOM 1886 C CA . ASP B 1 14 ? 3.674 -12.787 -12.887 1.00 150.23 14 ASP B CA 1
ATOM 1887 C C . ASP B 1 14 ? 3.559 -13.949 -11.879 1.00 148.09 14 ASP B C 1
ATOM 1888 O O . ASP B 1 14 ? 4.075 -15.043 -12.129 1.00 150.75 14 ASP B O 1
ATOM 1893 N N . TRP B 1 15 ? 2.889 -13.723 -10.747 1.00 141.53 15 TRP B N 1
ATOM 1894 C CA . TRP B 1 15 ? 2.654 -14.804 -9.787 1.00 128.96 15 TRP B CA 1
ATOM 1895 C C . TRP B 1 15 ? 1.581 -15.772 -10.289 1.00 128.98 15 TRP B C 1
ATOM 1896 O O . TRP B 1 15 ? 1.730 -16.985 -10.151 1.00 128.93 15 TRP B O 1
ATOM 1907 N N . LYS B 1 16 ? 0.508 -15.229 -10.868 1.00 129.05 16 LYS B N 1
ATOM 1908 C CA . LYS B 1 16 ? -0.574 -16.041 -11.430 1.00 129.07 16 LYS B CA 1
ATOM 1909 C C . LYS B 1 16 ? -0.067 -16.955 -12.539 1.00 129.01 16 LYS B C 1
ATOM 1910 O O . LYS B 1 16 ? -0.580 -18.059 -12.732 1.00 129.00 16 LYS B O 1
ATOM 1916 N N . LYS B 1 17 ? 0.935 -16.472 -13.270 1.00 133.66 17 LYS B N 1
ATOM 1917 C CA . LYS B 1 17 ? 1.622 -17.250 -14.297 1.00 128.88 17 LYS B CA 1
ATOM 1918 C C . LYS B 1 17 ? 2.475 -18.361 -13.665 1.00 128.81 17 LYS B C 1
ATOM 1919 O O . LYS B 1 17 ? 2.333 -19.533 -14.021 1.00 128.77 17 LYS B O 1
ATOM 1925 N N . ALA B 1 18 ? 3.358 -17.989 -12.731 1.00 87.36 18 ALA B N 1
ATOM 1926 C CA . ALA B 1 18 ? 4.268 -18.945 -12.085 1.00 88.99 18 ALA B CA 1
ATOM 1927 C C . ALA B 1 18 ? 3.499 -20.024 -11.323 1.00 95.47 18 ALA B C 1
ATOM 1928 O O . ALA B 1 18 ? 3.926 -21.179 -11.257 1.00 102.83 18 ALA B O 1
ATOM 1930 N N . VAL B 1 19 ? 2.360 -19.632 -10.758 1.00 92.08 19 VAL B N 1
ATOM 1931 C CA . VAL B 1 19 ? 1.499 -20.529 -9.982 1.00 99.62 19 VAL B CA 1
ATOM 1932 C C . VAL B 1 19 ? 0.806 -21.594 -10.828 1.00 93.17 19 VAL B C 1
ATOM 1933 O O . VAL B 1 19 ? 0.633 -22.738 -10.390 1.00 83.38 19 VAL B O 1
ATOM 1937 N N . LYS B 1 20 ? 0.394 -21.211 -12.033 1.00 91.74 20 LYS B N 1
ATOM 1938 C CA . LYS B 1 20 ? -0.218 -22.167 -12.944 1.00 97.99 20 LYS B CA 1
ATOM 1939 C C . LYS B 1 20 ? 0.825 -23.179 -13.389 1.00 92.89 20 LYS B C 1
ATOM 1940 O O . LYS B 1 20 ? 0.489 -24.315 -13.717 1.00 81.48 20 LYS B O 1
ATOM 1946 N N . GLN B 1 21 ? 2.090 -22.763 -13.375 1.00 96.47 21 GLN B N 1
ATOM 1947 C CA . GLN B 1 21 ? 3.205 -23.618 -13.786 1.00 106.94 21 GLN B CA 1
ATOM 1948 C C . GLN B 1 21 ? 3.251 -24.814 -12.851 1.00 82.31 21 GLN B C 1
ATOM 1949 O O . GLN B 1 21 ? 3.047 -25.961 -13.247 1.00 91.48 21 GLN B O 1
ATOM 1955 N N . LEU B 1 22 ? 3.509 -24.509 -11.594 1.00 87.46 22 LEU B N 1
ATOM 1956 C CA . LEU B 1 22 ? 3.516 -25.479 -10.498 1.00 88.40 22 LEU B CA 1
ATOM 1957 C C . LEU B 1 22 ? 2.281 -26.380 -10.467 1.00 81.83 22 LEU B C 1
ATOM 1958 O O . LEU B 1 22 ? 2.390 -27.597 -10.307 1.00 81.22 22 LEU B O 1
ATOM 1963 N N . GLN B 1 23 ? 1.110 -25.768 -10.617 1.00 81.77 23 GLN B N 1
ATOM 1964 C CA . GLN B 1 23 ? -0.140 -26.509 -10.796 1.00 80.92 23 GLN B CA 1
ATOM 1965 C C . GLN B 1 23 ? -0.030 -27.543 -11.931 1.00 90.71 23 GLN B C 1
ATOM 1966 O O . GLN B 1 23 ? -0.237 -28.745 -11.714 1.00 82.43 23 GLN B O 1
ATOM 1972 N N . ASP B 1 24 ? 0.303 -27.073 -13.138 1.00 80.05 24 ASP B N 1
ATOM 1973 C CA . ASP B 1 24 ? 0.478 -27.957 -14.288 1.00 80.80 24 ASP B CA 1
ATOM 1974 C C . ASP B 1 24 ? 1.442 -29.138 -14.029 1.00 78.96 24 ASP B C 1
ATOM 1975 O O . ASP B 1 24 ? 1.160 -30.260 -14.427 1.00 78.12 24 ASP B O 1
ATOM 1980 N N . GLY B 1 25 ? 2.554 -28.901 -13.346 1.00 79.64 25 GLY B N 1
ATOM 1981 C CA . GLY B 1 25 ? 3.468 -29.980 -13.016 1.00 79.39 25 GLY B CA 1
ATOM 1982 C C . GLY B 1 25 ? 2.993 -30.966 -11.946 1.00 80.73 25 GLY B C 1
ATOM 1983 O O . GLY B 1 25 ? 3.467 -32.107 -11.878 1.00 78.51 25 GLY B O 1
ATOM 1984 N N . LEU B 1 26 ? 2.085 -30.538 -11.073 1.00 79.24 26 LEU B N 1
ATOM 1985 C CA . LEU B 1 26 ? 1.455 -31.500 -10.178 1.00 78.77 26 LEU B CA 1
ATOM 1986 C C . LEU B 1 26 ? 0.503 -32.338 -11.026 1.00 79.75 26 LEU B C 1
ATOM 1987 O O . LEU B 1 26 ? 0.360 -33.543 -10.807 1.00 77.11 26 LEU B O 1
ATOM 1992 N N . LYS B 1 27 ? -0.142 -31.682 -11.990 1.00 77.66 27 LYS B N 1
ATOM 1993 C CA . LYS B 1 27 ? -1.246 -32.285 -12.735 1.00 76.76 27 LYS B CA 1
ATOM 1994 C C . LYS B 1 27 ? -0.804 -33.352 -13.730 1.00 75.99 27 LYS B C 1
ATOM 1995 O O . LYS B 1 27 ? -1.595 -34.227 -14.117 1.00 75.14 27 LYS B O 1
ATOM 2001 N N . ASP B 1 28 ? 0.450 -33.269 -14.154 1.00 76.28 28 ASP B N 1
ATOM 2002 C CA . ASP B 1 28 ? 0.983 -34.228 -15.107 1.00 75.59 28 ASP B CA 1
ATOM 2003 C C . ASP B 1 28 ? 1.986 -35.166 -14.451 1.00 75.55 28 ASP B C 1
ATOM 2004 O O . ASP B 1 28 ? 2.660 -35.948 -15.133 1.00 75.09 28 ASP B O 1
ATOM 2009 N N . ASN B 1 29 ? 2.095 -35.071 -13.129 1.00 76.04 29 ASN B N 1
ATOM 2010 C CA . ASN B 1 29 ? 2.744 -36.119 -12.369 1.00 75.85 29 ASN B CA 1
ATOM 2011 C C . ASN B 1 29 ? 4.259 -36.064 -12.436 1.00 84.25 29 ASN B C 1
ATOM 2012 O O . ASN B 1 29 ? 4.942 -37.042 -12.138 1.00 76.02 29 ASN B O 1
ATOM 2017 N N . SER B 1 30 ? 4.782 -34.919 -12.845 1.00 76.99 30 SER B N 1
ATOM 2018 C CA . SER B 1 30 ? 6.198 -34.656 -12.654 1.00 80.53 30 SER B CA 1
ATOM 2019 C C . SER B 1 30 ? 6.409 -34.273 -11.188 1.00 80.58 30 SER B C 1
ATOM 2020 O O . SER B 1 30 ? 6.992 -35.045 -10.421 1.00 83.35 30 SER B O 1
ATOM 2023 N N . ILE B 1 31 ? 5.900 -33.107 -10.792 1.00 80.13 31 ILE B N 1
ATOM 2024 C CA . ILE B 1 31 ? 6.045 -32.648 -9.398 1.00 79.68 31 ILE B CA 1
ATOM 2025 C C . ILE B 1 31 ? 5.420 -33.627 -8.400 1.00 79.22 31 ILE B C 1
ATOM 2026 O O . ILE B 1 31 ? 4.206 -33.787 -8.350 1.00 78.80 31 ILE B O 1
ATOM 2031 N N . GLY B 1 32 ? 6.253 -34.302 -7.623 1.00 85.89 32 GLY B N 1
ATOM 2032 C CA . GLY B 1 32 ? 5.757 -35.215 -6.604 1.00 78.92 32 GLY B CA 1
ATOM 2033 C C . GLY B 1 32 ? 5.424 -34.554 -5.274 1.00 92.70 32 GLY B C 1
ATOM 2034 O O . GLY B 1 32 ? 4.775 -35.178 -4.426 1.00 84.72 32 GLY B O 1
ATOM 2035 N N . LYS B 1 33 ? 5.857 -33.301 -5.092 1.00 106.98 33 LYS B N 1
ATOM 2036 C CA . LYS B 1 33 ? 5.631 -32.544 -3.845 1.00 89.70 33 LYS B CA 1
ATOM 2037 C C . LYS B 1 33 ? 6.176 -31.119 -3.871 1.00 82.15 33 LYS B C 1
ATOM 2038 O O . LYS B 1 33 ? 7.277 -30.889 -4.349 1.00 94.40 33 LYS B O 1
ATOM 2044 N N . ILE B 1 34 ? 5.415 -30.170 -3.345 1.00 82.62 34 ILE B N 1
ATOM 2045 C CA . ILE B 1 34 ? 5.911 -28.809 -3.147 1.00 90.54 34 ILE B CA 1
ATOM 2046 C C . ILE B 1 34 ? 5.995 -28.472 -1.648 1.00 100.42 34 ILE B C 1
ATOM 2047 O O . ILE B 1 34 ? 5.556 -29.265 -0.801 1.00 112.84 34 ILE B O 1
ATOM 2052 N N . THR B 1 35 ? 6.589 -27.316 -1.328 1.00 111.84 35 THR B N 1
ATOM 2053 C CA . THR B 1 35 ? 6.622 -26.747 0.037 1.00 119.95 35 THR B CA 1
ATOM 2054 C C . THR B 1 35 ? 6.679 -25.206 -0.052 1.00 121.85 35 THR B C 1
ATOM 2055 O O . THR B 1 35 ? 7.583 -24.652 -0.698 1.00 127.46 35 THR B O 1
ATOM 2059 N N . VAL B 1 36 ? 5.722 -24.519 0.582 1.00 118.49 36 VAL B N 1
ATOM 2060 C CA . VAL B 1 36 ? 5.621 -23.049 0.484 1.00 124.86 36 VAL B CA 1
ATOM 2061 C C . VAL B 1 36 ? 6.303 -22.324 1.651 1.00 120.04 36 VAL B C 1
ATOM 2062 O O . VAL B 1 36 ? 6.217 -22.771 2.807 1.00 109.25 36 VAL B O 1
ATOM 2066 N N . SER B 1 37 ? 6.969 -21.207 1.338 1.00 115.08 37 SER B N 1
ATOM 2067 C CA . SER B 1 37 ? 7.570 -20.338 2.357 1.00 122.45 37 SER B CA 1
ATOM 2068 C C . SER B 1 37 ? 7.204 -18.864 2.136 1.00 118.48 37 SER B C 1
ATOM 2069 O O . SER B 1 37 ? 7.382 -18.336 1.034 1.00 97.03 37 SER B O 1
ATOM 2072 N N . PHE B 1 38 ? 6.673 -18.218 3.183 1.00 110.52 38 PHE B N 1
ATOM 2073 C CA . PHE B 1 38 ? 6.448 -16.764 3.190 1.00 101.68 38 PHE B CA 1
ATOM 2074 C C . PHE B 1 38 ? 7.602 -16.087 3.926 1.00 114.96 38 PHE B C 1
ATOM 2075 O O . PHE B 1 38 ? 7.680 -16.152 5.159 1.00 103.40 38 PHE B O 1
ATOM 2083 N N . ASN B 1 39 ? 8.496 -15.446 3.169 1.00 129.25 39 ASN B N 1
ATOM 2084 C CA . ASN B 1 39 ? 9.693 -14.825 3.744 1.00 133.59 39 ASN B CA 1
ATOM 2085 C C . ASN B 1 39 ? 10.495 -15.822 4.600 1.00 133.98 39 ASN B C 1
ATOM 2086 O O . ASN B 1 39 ? 10.843 -15.529 5.755 1.00 116.05 39 ASN B O 1
ATOM 2091 N N . ASP B 1 40 ? 10.757 -17.003 4.030 1.00 137.37 40 ASP B N 1
ATOM 2092 C CA . ASP B 1 40 ? 11.520 -18.072 4.699 1.00 132.81 40 ASP B CA 1
ATOM 2093 C C . ASP B 1 40 ? 10.870 -18.677 5.958 1.00 119.47 40 ASP B C 1
ATOM 2094 O O . ASP B 1 40 ? 11.510 -19.413 6.721 1.00 92.98 40 ASP B O 1
ATOM 2099 N N . GLY B 1 41 ? 9.602 -18.356 6.170 1.00 110.42 41 GLY B N 1
ATOM 2100 C CA . GLY B 1 41 ? 8.817 -19.022 7.183 1.00 96.28 41 GLY B CA 1
ATOM 2101 C C . GLY B 1 41 ? 8.043 -20.123 6.499 1.00 96.38 41 GLY B C 1
ATOM 2102 O O . GLY B 1 41 ? 7.019 -19.857 5.870 1.00 91.23 41 GLY B O 1
ATOM 2103 N N . VAL B 1 42 ? 8.549 -21.353 6.599 1.00 108.07 42 VAL B N 1
ATOM 2104 C CA . VAL B 1 42 ? 7.858 -22.511 6.032 1.00 116.96 42 VAL B CA 1
ATOM 2105 C C . VAL B 1 42 ? 6.372 -22.487 6.414 1.00 117.56 42 VAL B C 1
ATOM 2106 O O . VAL B 1 42 ? 6.007 -22.357 7.598 1.00 89.99 42 VAL B O 1
ATOM 2110 N N . VAL B 1 43 ? 5.531 -22.585 5.384 1.00 101.42 43 VAL B N 1
ATOM 2111 C CA . VAL B 1 43 ? 4.085 -22.429 5.530 1.00 102.52 43 VAL B CA 1
ATOM 2112 C C . VAL B 1 43 ? 3.340 -23.775 5.393 1.00 87.90 43 VAL B C 1
ATOM 2113 O O . VAL B 1 43 ? 2.271 -23.968 5.983 1.00 87.65 43 VAL B O 1
ATOM 2117 N N . GLY B 1 44 ? 3.927 -24.703 4.634 1.00 109.06 44 GLY B N 1
ATOM 2118 C CA . GLY B 1 44 ? 3.320 -26.004 4.377 1.00 110.07 44 GLY B CA 1
ATOM 2119 C C . GLY B 1 44 ? 3.785 -26.759 3.130 1.00 103.62 44 GLY B C 1
ATOM 2120 O O . GLY B 1 44 ? 4.686 -26.299 2.399 1.00 89.17 44 GLY B O 1
ATOM 2121 N N . GLU B 1 45 ? 3.154 -27.917 2.891 1.00 86.97 45 GLU B N 1
ATOM 2122 C CA . GLU B 1 45 ? 3.551 -28.845 1.818 1.00 98.27 45 GLU B CA 1
ATOM 2123 C C . GLU B 1 45 ? 2.380 -29.558 1.086 1.00 107.95 45 GLU B C 1
ATOM 2124 O O . GLU B 1 45 ? 1.624 -30.338 1.693 1.00 94.90 45 GLU B O 1
ATOM 2130 N N . VAL B 1 46 ? 2.263 -29.298 -0.222 1.00 92.80 46 VAL B N 1
ATOM 2131 C CA . VAL B 1 46 ? 1.191 -29.836 -1.067 1.00 82.23 46 VAL B CA 1
ATOM 2132 C C . VAL B 1 46 ? 1.656 -31.054 -1.858 1.00 81.47 46 VAL B C 1
ATOM 2133 O O . VAL B 1 46 ? 2.694 -31.013 -2.505 1.00 81.60 46 VAL B O 1
ATOM 2137 N N . ALA B 1 47 ? 0.888 -32.135 -1.832 1.00 80.65 47 ALA B N 1
ATOM 2138 C CA . ALA B 1 47 ? 1.229 -33.324 -2.610 1.00 79.86 47 ALA B CA 1
ATOM 2139 C C . ALA B 1 47 ? -0.008 -34.162 -2.843 1.00 78.98 47 ALA B C 1
ATOM 2140 O O . ALA B 1 47 ? -0.895 -34.165 -2.020 1.00 78.97 47 ALA B O 1
ATOM 2142 N N . PRO B 1 48 ? -0.105 -34.838 -4.004 1.00 90.47 48 PRO B N 1
ATOM 2143 C CA . PRO B 1 48 ? -1.320 -35.628 -4.219 1.00 77.40 48 PRO B CA 1
ATOM 2144 C C . PRO B 1 48 ? -1.313 -36.741 -3.211 1.00 77.07 48 PRO B C 1
ATOM 2145 O O . PRO B 1 48 ? -0.230 -37.253 -2.946 1.00 78.58 48 PRO B O 1
ATOM 2149 N N . LYS B 1 49 ? -2.473 -37.108 -2.673 1.00 82.15 49 LYS B N 1
ATOM 2150 C CA . LYS B 1 49 ? -2.573 -38.248 -1.758 1.00 83.09 49 LYS B CA 1
ATOM 2151 C C . LYS B 1 49 ? -2.077 -39.497 -2.487 1.00 80.30 49 LYS B C 1
ATOM 2152 O O . LYS B 1 49 ? -1.248 -40.261 -1.978 1.00 76.46 49 LYS B O 1
ATOM 2158 N N . SER B 1 50 ? -2.592 -39.694 -3.688 1.00 74.92 50 SER B N 1
ATOM 2159 C CA . SER B 1 50 ? -2.247 -40.849 -4.471 1.00 74.14 50 SER B CA 1
ATOM 2160 C C . SER B 1 50 ? -1.932 -40.292 -5.837 1.00 83.88 50 SER B C 1
ATOM 2161 O O . SER B 1 50 ? -2.783 -39.660 -6.460 1.00 98.61 50 SER B O 1
ATOM 2164 N N . ALA B 1 51 ? -0.715 -40.523 -6.312 1.00 83.90 51 ALA B N 1
ATOM 2165 C CA . ALA B 1 51 ? -0.236 -39.847 -7.521 1.00 74.34 51 ALA B CA 1
ATOM 2166 C C . ALA B 1 51 ? -0.845 -40.341 -8.825 1.00 78.02 51 ALA B C 1
ATOM 2167 O O . ALA B 1 51 ? -0.808 -39.641 -9.849 1.00 83.31 51 ALA B O 1
ATOM 2169 N N . ASN B 1 52 ? -1.384 -41.553 -8.812 1.00 72.66 52 ASN B N 1
ATOM 2170 C CA . ASN B 1 52 ? -1.899 -42.171 -10.049 1.00 83.32 52 ASN B CA 1
ATOM 2171 C C . ASN B 1 52 ? -3.364 -41.872 -10.267 1.00 71.49 52 ASN B C 1
ATOM 2172 O O . ASN B 1 52 ? -4.017 -42.545 -11.038 1.00 83.44 52 ASN B O 1
ATOM 2177 N N . LYS B 1 53 ? -3.884 -40.896 -9.531 1.00 88.59 53 LYS B N 1
ATOM 2178 C CA . LYS B 1 53 ? -5.261 -40.449 -9.665 1.00 71.95 53 LYS B CA 1
ATOM 2179 C C . LYS B 1 53 ? -5.244 -39.015 -10.133 1.00 72.62 53 LYS B C 1
ATOM 2180 O O . LYS B 1 53 ? -4.619 -38.159 -9.498 1.00 73.89 53 LYS B O 1
ATOM 2186 N N . LYS B 1 54 ? -5.956 -38.744 -11.214 1.00 72.23 54 LYS B N 1
ATOM 2187 C CA . LYS B 1 54 ? -6.129 -37.390 -11.685 1.00 72.79 54 LYS B CA 1
ATOM 2188 C C . LYS B 1 54 ? -6.759 -36.509 -10.624 1.00 73.44 54 LYS B C 1
ATOM 2189 O O . LYS B 1 54 ? -6.285 -35.404 -10.370 1.00 74.27 54 LYS B O 1
ATOM 2195 N N . ALA B 1 55 ? -7.816 -37.007 -9.981 1.00 73.06 55 ALA B N 1
ATOM 2196 C CA . ALA B 1 55 ? -8.556 -36.211 -9.023 1.00 73.58 55 ALA B CA 1
ATOM 2197 C C . ALA B 1 55 ? -7.616 -35.779 -7.926 1.00 74.43 55 ALA B C 1
ATOM 2198 O O . ALA B 1 55 ? -7.696 -34.651 -7.429 1.00 78.85 55 ALA B O 1
ATOM 2200 N N . ASP B 1 56 ? -6.705 -36.675 -7.566 1.00 74.30 56 ASP B N 1
ATOM 2201 C CA . ASP B 1 56 ? -5.767 -36.395 -6.504 1.00 75.05 56 ASP B CA 1
ATOM 2202 C C . ASP B 1 56 ? -4.790 -35.310 -6.898 1.00 75.81 56 ASP B C 1
ATOM 2203 O O . ASP B 1 56 ? -4.532 -34.383 -6.132 1.00 76.63 56 ASP B O 1
ATOM 2208 N N . ARG B 1 57 ? -4.251 -35.418 -8.114 1.00 75.53 57 ARG B N 1
ATOM 2209 C CA . ARG B 1 57 ? -3.252 -34.455 -8.550 1.00 76.23 57 ARG B CA 1
ATOM 2210 C C . ARG B 1 57 ? -3.902 -33.096 -8.710 1.00 76.75 57 ARG B C 1
ATOM 2211 O O . ARG B 1 57 ? -3.321 -32.070 -8.396 1.00 77.58 57 ARG B O 1
ATOM 2219 N N . ASP B 1 58 ? -5.142 -33.103 -9.159 1.00 76.25 58 ASP B N 1
ATOM 2220 C CA . ASP B 1 58 ? -5.901 -31.875 -9.254 1.00 76.68 58 ASP B CA 1
ATOM 2221 C C . ASP B 1 58 ? -6.137 -31.226 -7.897 1.00 77.38 58 ASP B C 1
ATOM 2222 O O . ASP B 1 58 ? -5.987 -30.013 -7.759 1.00 80.59 58 ASP B O 1
ATOM 2227 N N . ALA B 1 59 ? -6.512 -32.028 -6.899 1.00 77.13 59 ALA B N 1
ATOM 2228 C CA . ALA B 1 59 ? -6.760 -31.495 -5.570 1.00 77.74 59 ALA B CA 1
ATOM 2229 C C . ALA B 1 59 ? -5.484 -30.874 -5.003 1.00 78.62 59 ALA B C 1
ATOM 2230 O O . ALA B 1 59 ? -5.520 -29.783 -4.417 1.00 79.38 59 ALA B O 1
ATOM 2232 N N . ALA B 1 60 ? -4.361 -31.564 -5.187 1.00 78.51 60 ALA B N 1
ATOM 2233 C CA . ALA B 1 60 ? -3.095 -31.036 -4.727 1.00 79.30 60 ALA B CA 1
ATOM 2234 C C . ALA B 1 60 ? -2.894 -29.639 -5.303 1.00 88.03 60 ALA B C 1
ATOM 2235 O O . ALA B 1 60 ? -2.518 -28.703 -4.583 1.00 80.80 60 ALA B O 1
ATOM 2237 N N . ALA B 1 61 ? -3.197 -29.501 -6.588 1.00 79.58 61 ALA B N 1
ATOM 2238 C CA . ALA B 1 61 ? -3.058 -28.240 -7.270 1.00 80.12 61 ALA B CA 1
ATOM 2239 C C . ALA B 1 61 ? -4.011 -27.169 -6.781 1.00 80.57 61 ALA B C 1
ATOM 2240 O O . ALA B 1 61 ? -3.604 -26.040 -6.559 1.00 102.23 61 ALA B O 1
ATOM 2242 N N . GLU B 1 62 ? -5.287 -27.500 -6.652 1.00 90.75 62 GLU B N 1
ATOM 2243 C CA . GLU B 1 62 ? -6.256 -26.517 -6.171 1.00 93.98 62 GLU B CA 1
ATOM 2244 C C . GLU B 1 62 ? -5.900 -26.041 -4.759 1.00 100.08 62 GLU B C 1
ATOM 2245 O O . GLU B 1 62 ? -6.198 -24.907 -4.394 1.00 103.12 62 GLU B O 1
ATOM 2251 N N . LYS B 1 63 ? -5.250 -26.899 -3.976 1.00 81.16 63 LYS B N 1
ATOM 2252 C CA . LYS B 1 63 ? -4.846 -26.512 -2.632 1.00 81.87 63 LYS B CA 1
ATOM 2253 C C . LYS B 1 63 ? -3.756 -25.462 -2.670 1.00 82.76 63 LYS B C 1
ATOM 2254 O O . LYS B 1 63 ? -3.741 -24.535 -1.840 1.00 83.50 63 LYS B O 1
ATOM 2260 N N . LEU B 1 64 ? -2.849 -25.621 -3.623 1.00 82.67 64 LEU B N 1
ATOM 2261 C CA . LEU B 1 64 ? -1.724 -24.731 -3.762 1.00 83.45 64 LEU B CA 1
ATOM 2262 C C . LEU B 1 64 ? -2.269 -23.331 -3.956 1.00 84.00 64 LEU B C 1
ATOM 2263 O O . LEU B 1 64 ? -1.909 -22.406 -3.229 1.00 84.81 64 LEU B O 1
ATOM 2268 N N . TYR B 1 65 ? -3.148 -23.186 -4.945 1.00 108.49 65 TYR B N 1
ATOM 2269 C CA . TYR B 1 65 ? -3.755 -21.896 -5.267 1.00 108.53 65 TYR B CA 1
ATOM 2270 C C . TYR B 1 65 ? -4.449 -21.302 -4.041 1.00 108.60 65 TYR B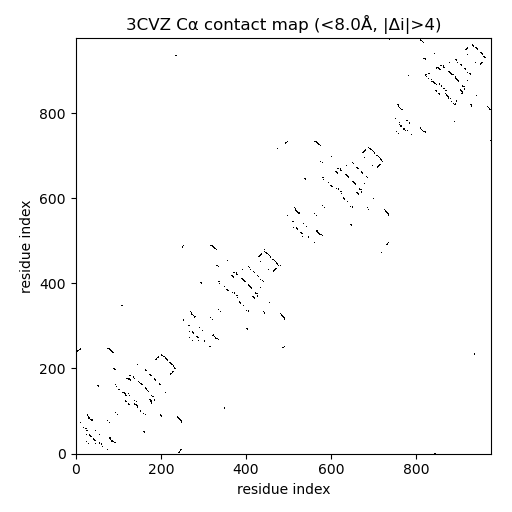 C 1
ATOM 2271 O O . TYR B 1 65 ? -4.218 -20.145 -3.688 1.00 108.72 65 TYR B O 1
ATOM 2280 N N . ASN B 1 66 ? -5.307 -22.100 -3.407 1.00 108.52 66 ASN B N 1
ATOM 2281 C CA . ASN B 1 66 ? -6.044 -21.682 -2.214 1.00 108.58 66 ASN B CA 1
ATOM 2282 C C . ASN B 1 66 ? -5.114 -21.096 -1.163 1.00 108.75 66 ASN B C 1
ATOM 2283 O O . ASN B 1 66 ? -5.415 -20.070 -0.554 1.00 108.84 66 ASN B O 1
ATOM 2288 N N . LEU B 1 67 ? -3.975 -21.760 -0.979 1.00 108.78 67 LEU B N 1
ATOM 2289 C CA . LEU B 1 67 ? -3.039 -21.471 0.099 1.00 108.93 67 LEU B CA 1
ATOM 2290 C C . LEU B 1 67 ? -2.336 -20.119 0.000 1.00 117.32 67 LEU B C 1
ATOM 2291 O O . LEU B 1 67 ? -2.364 -19.330 0.955 1.00 117.06 67 LEU B O 1
ATOM 2296 N N . VAL B 1 68 ? -1.698 -19.854 -1.136 1.00 109.06 68 VAL B N 1
ATOM 2297 C CA . VAL B 1 68 ? -0.858 -18.670 -1.261 1.00 109.20 68 VAL B CA 1
ATOM 2298 C C . VAL B 1 68 ? -1.538 -17.585 -2.080 1.00 109.19 68 VAL B C 1
ATOM 2299 O O . VAL B 1 68 ? -1.025 -16.476 -2.205 1.00 109.30 68 VAL B O 1
ATOM 2303 N N . ASN B 1 69 ? -2.691 -17.929 -2.638 1.00 109.06 69 ASN B N 1
ATOM 2304 C CA . ASN B 1 69 ? -3.580 -16.984 -3.300 1.00 109.04 69 ASN B CA 1
ATOM 2305 C C . ASN B 1 69 ? -3.560 -15.584 -2.682 1.00 116.09 69 ASN B C 1
ATOM 2306 O O . ASN B 1 69 ? -3.501 -14.571 -3.385 1.00 120.68 69 ASN B O 1
ATOM 2311 N N . THR B 1 70 ? -3.605 -15.547 -1.355 1.00 113.18 70 THR B N 1
ATOM 2312 C CA . THR B 1 70 ? -3.724 -14.306 -0.596 1.00 109.42 70 THR B CA 1
ATOM 2313 C C . THR B 1 70 ? -2.412 -13.539 -0.360 1.00 110.21 70 THR B C 1
ATOM 2314 O O . THR B 1 70 ? -2.371 -12.316 -0.527 1.00 109.68 70 THR B O 1
ATOM 2318 N N . GLN B 1 71 ? -1.353 -14.236 0.052 1.00 109.75 71 GLN B N 1
ATOM 2319 C CA . GLN B 1 71 ? -0.064 -13.571 0.254 1.00 109.76 71 GLN B CA 1
ATOM 2320 C C . GLN B 1 71 ? 0.604 -13.124 -1.061 1.00 112.02 71 GLN B C 1
ATOM 2321 O O . GLN B 1 71 ? 1.473 -12.250 -1.045 1.00 109.89 71 GLN B O 1
ATOM 2327 N N . LEU B 1 72 ? 0.201 -13.709 -2.189 1.00 109.61 72 LEU B N 1
ATOM 2328 C CA . LEU B 1 72 ? 0.774 -13.323 -3.487 1.00 129.75 72 LEU B CA 1
ATOM 2329 C C . LEU B 1 72 ? 0.077 -12.106 -4.090 1.00 143.15 72 LEU B C 1
ATOM 2330 O O . LEU B 1 72 ? 0.721 -11.267 -4.728 1.00 145.92 72 LEU B O 1
ATOM 2335 N N . ASP B 1 73 ? -1.236 -12.019 -3.889 1.00 144.44 73 ASP B N 1
ATOM 2336 C CA . ASP B 1 73 ? -2.041 -10.968 -4.512 1.00 144.22 73 ASP B CA 1
ATOM 2337 C C . ASP B 1 73 ? -1.803 -9.593 -3.870 1.00 129.95 73 ASP B C 1
ATOM 2338 O O . ASP B 1 73 ? -1.944 -8.548 -4.522 1.00 120.26 73 ASP B O 1
ATOM 2343 N N . LYS B 1 74 ? -1.441 -9.603 -2.592 1.00 122.77 74 LYS B N 1
ATOM 2344 C CA . LYS B 1 74 ? -1.132 -8.371 -1.865 1.00 122.92 74 LYS B CA 1
ATOM 2345 C C . LYS B 1 74 ? 0.304 -8.388 -1.343 1.00 122.36 74 LYS B C 1
ATOM 2346 O O . LYS B 1 74 ? 0.607 -7.779 -0.313 1.00 110.29 74 LYS B O 1
ATOM 2352 N N . LEU B 1 75 ? 1.182 -9.080 -2.070 1.00 117.62 75 LEU B N 1
ATOM 2353 C CA . LEU B 1 75 ? 2.559 -9.298 -1.629 1.00 126.25 75 LEU B CA 1
ATOM 2354 C C . LEU B 1 75 ? 3.182 -8.014 -1.091 1.00 141.93 75 LEU B C 1
ATOM 2355 O O . LEU B 1 75 ? 3.400 -7.057 -1.842 1.00 144.91 75 LEU B O 1
ATOM 2360 N N . GLY B 1 76 ? 3.463 -8.004 0.211 1.00 142.31 76 GLY B N 1
ATOM 2361 C CA . GLY B 1 76 ? 4.083 -6.859 0.850 1.00 144.06 76 GLY B CA 1
ATOM 2362 C C . GLY B 1 76 ? 5.339 -6.411 0.124 1.00 153.53 76 GLY B C 1
ATOM 2363 O O . GLY B 1 76 ? 5.874 -7.127 -0.736 1.00 149.17 76 GLY B O 1
ATOM 2364 N N . ASP B 1 77 ? 5.814 -5.219 0.470 1.00 157.03 77 ASP B N 1
ATOM 2365 C CA . ASP B 1 77 ? 7.010 -4.672 -0.159 1.00 157.84 77 ASP B CA 1
ATOM 2366 C C . ASP B 1 77 ? 8.280 -5.313 0.409 1.00 147.97 77 ASP B C 1
ATOM 2367 O O . ASP B 1 77 ? 8.525 -5.277 1.624 1.00 139.52 77 ASP B O 1
ATOM 2372 N N . GLY B 1 78 ? 9.081 -5.898 -0.479 1.00 136.74 78 GLY B N 1
ATOM 2373 C CA . GLY B 1 78 ? 10.271 -6.626 -0.076 1.00 141.97 78 GLY B CA 1
ATOM 2374 C C . GLY B 1 78 ? 9.964 -8.093 0.166 1.00 149.54 78 GLY B C 1
ATOM 2375 O O . GLY B 1 78 ? 10.734 -8.965 -0.255 1.00 145.94 78 GLY B O 1
ATOM 2376 N N . ASP B 1 79 ? 8.839 -8.359 0.842 1.00 148.04 79 ASP B N 1
ATOM 2377 C CA . ASP B 1 79 ? 8.386 -9.725 1.111 1.00 138.56 79 ASP B CA 1
ATOM 2378 C C . ASP B 1 79 ? 8.263 -10.504 -0.187 1.00 146.65 79 ASP B C 1
ATOM 2379 O O . ASP B 1 79 ? 8.196 -9.930 -1.279 1.00 140.07 79 ASP B O 1
ATOM 2384 N N . TYR B 1 80 ? 8.206 -11.822 -0.049 1.00 150.89 80 TYR B N 1
ATOM 2385 C CA . TYR B 1 80 ? 8.183 -12.712 -1.196 1.00 142.97 80 TYR B CA 1
ATOM 2386 C C . TYR B 1 80 ? 7.453 -13.994 -0.816 1.00 134.65 80 TYR B C 1
ATOM 2387 O O . TYR B 1 80 ? 6.995 -14.154 0.324 1.00 115.63 80 TYR B O 1
ATOM 2396 N N . VAL B 1 81 ? 7.346 -14.888 -1.795 1.00 122.11 81 VAL B N 1
ATOM 2397 C CA . VAL B 1 81 ? 6.780 -16.219 -1.618 1.00 117.96 81 VAL B CA 1
ATOM 2398 C C . VAL B 1 81 ? 7.746 -17.241 -2.242 1.00 114.02 81 VAL B C 1
ATOM 2399 O O . VAL B 1 81 ? 8.199 -17.081 -3.396 1.00 101.97 81 VAL B O 1
ATOM 2403 N N . ASP B 1 82 ? 8.075 -18.268 -1.456 1.00 114.32 82 ASP B N 1
ATOM 2404 C CA . ASP B 1 82 ? 9.065 -19.281 -1.833 1.00 120.62 82 ASP B CA 1
ATOM 2405 C C . ASP B 1 82 ? 8.478 -20.687 -1.955 1.00 126.07 82 ASP B C 1
ATOM 2406 O O . ASP B 1 82 ? 8.134 -21.314 -0.952 1.00 136.00 82 ASP B O 1
ATOM 2411 N N . PHE B 1 83 ? 8.384 -21.175 -3.191 1.00 118.45 83 PHE B N 1
ATOM 2412 C CA . PHE B 1 83 ? 7.915 -22.530 -3.473 1.00 97.77 83 PHE B CA 1
ATOM 2413 C C . PHE B 1 83 ? 9.096 -23.477 -3.707 1.00 90.93 83 PHE B C 1
ATOM 2414 O O . PHE B 1 83 ? 9.898 -23.250 -4.613 1.00 98.93 83 PHE B O 1
ATOM 2422 N N . SER B 1 84 ? 9.208 -24.523 -2.888 1.00 85.23 84 SER B N 1
ATOM 2423 C CA . SER B 1 84 ? 10.230 -25.549 -3.091 1.00 76.61 84 SER B CA 1
ATOM 2424 C C . SER B 1 84 ? 9.585 -26.757 -3.757 1.00 82.32 84 SER B C 1
ATOM 2425 O O . SER B 1 84 ? 8.768 -27.457 -3.133 1.00 89.67 84 SER B O 1
ATOM 2428 N N . VAL B 1 85 ? 9.988 -27.008 -5.004 1.00 82.67 85 VAL B N 1
ATOM 2429 C CA . VAL B 1 85 ? 9.329 -27.953 -5.893 1.00 66.99 85 VAL B CA 1
ATOM 2430 C C . VAL B 1 85 ? 10.186 -29.221 -6.087 1.00 78.59 85 VAL B C 1
ATOM 2431 O O . VAL B 1 85 ? 11.200 -29.188 -6.768 1.00 82.05 85 VAL B O 1
ATOM 2435 N N . ASP B 1 86 ? 9.802 -30.325 -5.454 1.00 77.51 86 ASP B N 1
ATOM 2436 C CA . ASP B 1 86 ? 10.446 -31.613 -5.713 1.00 72.77 86 ASP B CA 1
ATOM 2437 C C . ASP B 1 86 ? 9.752 -32.265 -6.915 1.00 80.50 86 ASP B C 1
ATOM 2438 O O . ASP B 1 86 ? 8.535 -32.404 -6.927 1.00 68.82 86 ASP B O 1
ATOM 2443 N N . TYR B 1 87 ? 10.528 -32.663 -7.924 1.00 92.08 87 TYR B N 1
ATOM 2444 C CA . TYR B 1 87 ? 9.960 -33.173 -9.169 1.00 73.35 87 TYR B CA 1
ATOM 2445 C C . TYR B 1 87 ? 10.708 -34.397 -9.720 1.00 70.84 87 TYR B C 1
ATOM 2446 O O . TYR B 1 87 ? 11.886 -34.596 -9.441 1.00 74.83 87 TYR B O 1
ATOM 2455 N N . ASN B 1 88 ? 10.014 -35.218 -10.506 1.00 72.27 88 ASN B N 1
ATOM 2456 C CA . ASN B 1 88 ? 10.671 -36.305 -11.224 1.00 83.13 88 ASN B CA 1
ATOM 2457 C C . ASN B 1 88 ? 10.055 -36.556 -12.611 1.00 74.09 88 ASN B C 1
ATOM 2458 O O . ASN B 1 88 ? 8.875 -36.917 -12.742 1.00 77.16 88 ASN B O 1
ATOM 2463 N N . LEU B 1 89 ? 10.867 -36.369 -13.643 1.00 81.72 89 LEU B N 1
ATOM 2464 C CA . LEU B 1 89 ? 10.362 -36.307 -15.001 1.00 59.77 89 LEU B CA 1
ATOM 2465 C C . LEU B 1 89 ? 10.052 -37.669 -15.603 1.00 66.20 89 LEU B C 1
ATOM 2466 O O . LEU B 1 89 ? 9.160 -37.780 -16.450 1.00 58.53 89 LEU B O 1
ATOM 2471 N N . GLU B 1 90 ? 10.763 -38.703 -15.160 1.00 58.93 90 GLU B N 1
ATOM 2472 C CA . GLU B 1 90 ? 10.333 -40.070 -15.444 1.00 70.61 90 GLU B CA 1
ATOM 2473 C C . GLU B 1 90 ? 8.828 -40.331 -15.197 1.00 74.79 90 GLU B C 1
ATOM 2474 O O . GLU B 1 90 ? 8.247 -41.225 -15.802 1.00 70.27 90 GLU B O 1
ATOM 2480 N N . ASN B 1 91 ? 8.216 -39.581 -14.286 1.00 68.06 91 ASN B N 1
ATOM 2481 C CA . ASN B 1 91 ? 6.814 -39.792 -13.938 1.00 76.28 91 ASN B CA 1
ATOM 2482 C C . ASN B 1 91 ? 5.870 -38.920 -14.770 1.00 73.74 91 ASN B C 1
ATOM 2483 O O . ASN B 1 91 ? 4.655 -39.146 -14.784 1.00 66.22 91 ASN B O 1
ATOM 2488 N N . LYS B 1 92 ? 6.421 -37.903 -15.427 1.00 62.11 92 LYS B N 1
ATOM 2489 C CA . LYS B 1 92 ? 5.625 -37.051 -16.313 1.00 59.80 92 LYS B CA 1
ATOM 2490 C C . LYS B 1 92 ? 4.841 -37.915 -17.303 1.00 62.94 92 LYS B C 1
ATOM 2491 O O . LYS B 1 92 ? 5.339 -38.947 -17.743 1.00 57.10 92 LYS B O 1
ATOM 2497 N N . ILE B 1 93 ? 3.608 -37.502 -17.604 1.00 66.42 93 ILE B N 1
ATOM 2498 C CA . ILE B 1 93 ? 2.710 -38.256 -18.484 1.00 70.54 93 ILE B CA 1
ATOM 2499 C C . ILE B 1 93 ? 1.943 -37.392 -19.503 1.00 62.63 93 ILE B C 1
ATOM 2500 O O . ILE B 1 93 ? 1.912 -36.159 -19.422 1.00 66.98 93 ILE B O 1
ATOM 2505 N N . ILE B 1 94 ? 1.314 -38.041 -20.470 1.00 57.16 94 ILE B N 1
ATOM 2506 C CA . ILE B 1 94 ? 0.431 -37.326 -21.369 1.00 56.04 94 ILE B CA 1
ATOM 2507 C C . ILE B 1 94 ? -0.969 -37.418 -20.796 1.00 57.89 94 ILE B C 1
ATOM 2508 O O . ILE B 1 94 ? -1.524 -38.513 -20.669 1.00 59.35 94 ILE B O 1
ATOM 2513 N N . THR B 1 95 ? -1.540 -36.280 -20.426 1.00 56.48 95 THR B N 1
ATOM 2514 C CA . THR B 1 95 ? -2.722 -36.334 -19.568 1.00 71.67 95 THR B CA 1
ATOM 2515 C C . THR B 1 95 ? -4.041 -36.297 -20.328 1.00 61.00 95 THR B C 1
ATOM 2516 O O . THR B 1 95 ? -5.064 -36.783 -19.841 1.00 86.33 95 THR B O 1
ATOM 2520 N N . ASN B 1 96 ? -4.010 -35.735 -21.526 1.00 76.09 96 ASN B N 1
ATOM 2521 C CA . ASN B 1 96 ? -5.198 -35.687 -22.365 1.00 73.98 96 ASN B CA 1
ATOM 2522 C C . ASN B 1 96 ? -5.024 -36.445 -23.707 1.00 61.14 96 ASN B C 1
ATOM 2523 O O . ASN B 1 96 ? -3.951 -36.443 -24.319 1.00 59.02 96 ASN B O 1
ATOM 2528 N N . GLN B 1 97 ? -6.102 -37.088 -24.138 1.00 69.36 97 GLN B N 1
ATOM 2529 C CA . GLN B 1 97 ? -6.088 -37.981 -25.280 1.00 64.90 97 GLN B CA 1
ATOM 2530 C C . GLN B 1 97 ? -5.701 -37.262 -26.546 1.00 62.42 97 GLN B C 1
ATOM 2531 O O . GLN B 1 97 ? -4.952 -37.782 -27.358 1.00 75.67 97 GLN B O 1
ATOM 2537 N N . ALA B 1 98 ? -6.197 -36.043 -26.684 1.00 74.36 98 ALA B N 1
ATOM 2538 C CA . ALA B 1 98 ? -5.942 -35.234 -27.859 1.00 67.07 98 ALA B CA 1
ATOM 2539 C C . ALA B 1 98 ? -4.472 -34.848 -27.982 1.00 71.73 98 ALA B C 1
ATOM 2540 O O . ALA B 1 98 ? -3.929 -34.765 -29.089 1.00 94.96 98 ALA B O 1
ATOM 2542 N N . ASP B 1 99 ? -3.816 -34.600 -26.861 1.00 66.52 99 ASP B N 1
ATOM 2543 C CA . ASP B 1 99 ? -2.408 -34.233 -26.944 1.00 79.17 99 ASP B CA 1
ATOM 2544 C C . ASP B 1 99 ? -1.566 -35.408 -27.424 1.00 75.82 99 ASP B C 1
ATOM 2545 O O . ASP B 1 99 ? -0.452 -35.230 -27.916 1.00 61.08 99 ASP B O 1
ATOM 2550 N N . ALA B 1 100 ? -2.114 -36.608 -27.255 1.00 67.22 100 ALA B N 1
ATOM 2551 C CA . ALA B 1 100 ? -1.487 -37.838 -27.713 1.00 58.62 100 ALA B CA 1
ATOM 2552 C C . ALA B 1 100 ? -1.760 -38.030 -29.210 1.00 60.10 100 ALA B C 1
ATOM 2553 O O . ALA B 1 100 ? -0.837 -38.209 -30.009 1.00 70.28 100 ALA B O 1
ATOM 2555 N N . GLU B 1 101 ? -3.037 -37.976 -29.577 1.00 65.41 101 GLU B N 1
ATOM 2556 C CA . GLU B 1 101 ? -3.452 -38.001 -30.971 1.00 58.64 101 GLU B CA 1
ATOM 2557 C C . GLU B 1 101 ? -2.628 -37.048 -31.831 1.00 66.99 101 GLU B C 1
ATOM 2558 O O . GLU B 1 101 ? -2.189 -37.406 -32.929 1.00 77.07 101 GLU B O 1
ATOM 2564 N N . ALA B 1 102 ? -2.428 -35.830 -31.352 1.00 65.60 102 ALA B N 1
ATOM 2565 C CA . ALA B 1 102 ? -1.611 -34.868 -32.105 1.00 64.70 102 ALA B CA 1
ATOM 2566 C C . ALA B 1 102 ? -0.308 -35.505 -32.547 1.00 61.60 102 ALA B C 1
ATOM 2567 O O . ALA B 1 102 ? 0.200 -35.226 -33.635 1.00 88.23 102 ALA B O 1
ATOM 2569 N N . ILE B 1 103 ? 0.225 -36.374 -31.697 1.00 71.41 103 ILE B N 1
ATOM 2570 C CA . ILE B 1 103 ? 1.475 -37.050 -31.985 1.00 70.24 103 ILE B CA 1
ATOM 2571 C C . ILE B 1 103 ? 1.271 -38.166 -32.997 1.00 71.73 103 ILE B C 1
ATOM 2572 O O . ILE B 1 103 ? 2.059 -38.318 -33.921 1.00 67.52 103 ILE B O 1
ATOM 2577 N N . VAL B 1 104 ? 0.213 -38.951 -32.815 1.00 59.48 104 VAL B N 1
ATOM 2578 C CA . VAL B 1 104 ? -0.110 -39.966 -33.799 1.00 67.30 104 VAL B CA 1
ATOM 2579 C C . VAL B 1 104 ? -0.308 -39.298 -35.160 1.00 68.24 104 VAL B C 1
ATOM 2580 O O . VAL B 1 104 ? 0.420 -39.596 -36.100 1.00 62.51 104 VAL B O 1
ATOM 2584 N N . THR B 1 105 ? -1.280 -38.388 -35.254 1.00 69.05 105 THR B N 1
ATOM 2585 C CA . THR B 1 105 ? -1.594 -37.745 -36.528 1.00 81.02 105 THR B CA 1
ATOM 2586 C C . THR B 1 105 ? -0.307 -37.211 -37.147 1.00 69.31 105 THR B C 1
ATOM 2587 O O . THR B 1 105 ? -0.076 -37.356 -38.331 1.00 68.47 105 THR B O 1
ATOM 2591 N N . LYS B 1 106 ? 0.551 -36.634 -36.321 1.00 68.91 106 LYS B N 1
ATOM 2592 C CA . LYS B 1 106 ? 1.818 -36.105 -36.795 1.00 58.64 106 LYS B CA 1
ATOM 2593 C C . LYS B 1 106 ? 2.767 -37.202 -37.279 1.00 68.46 106 LYS B C 1
ATOM 2594 O O . LYS B 1 106 ? 3.542 -36.997 -38.203 1.00 71.69 106 LYS B O 1
ATOM 2600 N N . LEU B 1 107 ? 2.730 -38.360 -36.632 1.00 72.87 107 LEU B N 1
ATOM 2601 C CA . LEU B 1 107 ? 3.505 -39.491 -37.113 1.00 64.43 107 LEU B CA 1
ATOM 2602 C C . LEU B 1 107 ? 2.930 -40.020 -38.437 1.00 61.78 107 LEU B C 1
ATOM 2603 O O . LEU B 1 107 ? 3.672 -40.484 -39.279 1.00 55.67 107 LEU B O 1
ATOM 2608 N N . ASN B 1 108 ? 1.607 -39.985 -38.582 1.00 59.40 108 ASN B N 1
ATOM 2609 C CA . ASN B 1 108 ? 0.965 -40.446 -39.793 1.00 60.77 108 ASN B CA 1
ATOM 2610 C C . ASN B 1 108 ? 1.330 -39.499 -40.946 1.00 59.98 108 ASN B C 1
ATOM 2611 O O . ASN B 1 108 ? 1.494 -39.940 -42.076 1.00 71.04 108 ASN B O 1
ATOM 2616 N N . SER B 1 109 ? 1.511 -38.215 -40.635 1.00 68.66 109 SER B N 1
ATOM 2617 C CA . SER B 1 109 ? 1.931 -37.219 -41.631 1.00 69.08 109 SER B CA 1
ATOM 2618 C C . SER B 1 109 ? 3.224 -37.635 -42.340 1.00 70.98 109 SER B C 1
ATOM 2619 O O . SER B 1 109 ? 3.589 -37.072 -43.379 1.00 85.93 109 SER B O 1
ATOM 2622 N N . LEU B 1 110 ? 3.915 -38.619 -41.775 1.00 74.07 110 LEU B N 1
ATOM 2623 C CA . LEU B 1 110 ? 5.195 -39.061 -42.314 1.00 53.28 110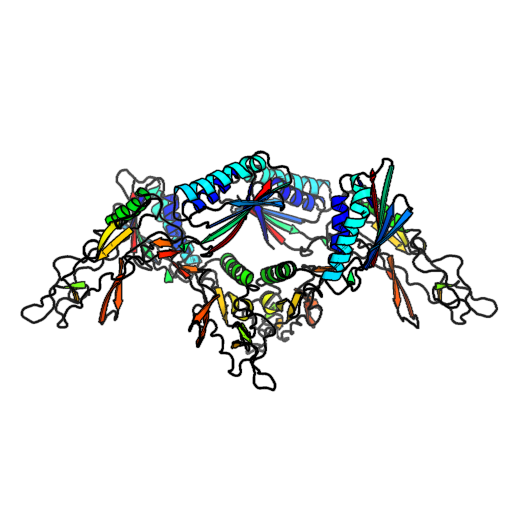 LEU B CA 1
ATOM 2624 C C . LEU B 1 110 ? 5.086 -40.358 -43.107 1.00 53.83 110 LEU B C 1
ATOM 2625 O O . LEU B 1 110 ? 6.101 -40.901 -43.558 1.00 58.01 110 LEU B O 1
ATOM 2630 N N . ASN B 1 111 ? 3.860 -40.837 -43.296 1.00 52.65 111 ASN B N 1
ATOM 2631 C CA . ASN B 1 111 ? 3.658 -42.184 -43.814 1.00 52.31 111 ASN B CA 1
ATOM 2632 C C . ASN B 1 111 ? 4.230 -42.432 -45.193 1.00 52.38 111 ASN B C 1
ATOM 2633 O O . ASN B 1 111 ? 4.656 -43.550 -45.490 1.00 66.91 111 ASN B O 1
ATOM 2638 N N . GLU B 1 112 ? 4.208 -41.404 -46.039 1.00 62.33 112 GLU B N 1
ATOM 2639 C CA . GLU B 1 112 ? 4.632 -41.526 -47.431 1.00 65.90 112 GLU B CA 1
ATOM 2640 C C . GLU B 1 112 ? 6.110 -41.213 -47.607 1.00 62.68 112 GLU B C 1
ATOM 2641 O O . GLU B 1 112 ? 6.665 -41.421 -48.679 1.00 67.35 112 GLU B O 1
ATOM 2647 N N . LYS B 1 113 ? 6.748 -40.733 -46.554 1.00 54.22 113 LYS B N 1
ATOM 2648 C CA . LYS B 1 113 ? 8.172 -40.419 -46.621 1.00 57.91 113 LYS B CA 1
ATOM 2649 C C . LYS B 1 113 ? 8.997 -41.670 -46.948 1.00 59.18 113 LYS B C 1
ATOM 2650 O O . LYS B 1 113 ? 8.887 -42.722 -46.295 1.00 59.18 113 LYS B O 1
ATOM 2656 N N . THR B 1 114 ? 9.815 -41.553 -47.978 1.00 58.18 114 THR B N 1
ATOM 2657 C CA . THR B 1 114 ? 10.654 -42.658 -48.421 1.00 53.62 114 THR B CA 1
ATOM 2658 C C . THR B 1 114 ? 11.875 -42.790 -47.512 1.00 54.62 114 THR B C 1
ATOM 2659 O O . THR B 1 114 ? 12.549 -41.808 -47.217 1.00 68.48 114 THR B O 1
ATOM 2663 N N . LEU B 1 115 ? 12.141 -44.008 -47.050 1.00 58.74 115 LEU B N 1
ATOM 2664 C CA . LEU B 1 115 ? 13.280 -44.296 -46.175 1.00 53.71 115 LEU B CA 1
ATOM 2665 C C . LEU B 1 115 ? 14.432 -44.889 -46.990 1.00 53.92 115 LEU B C 1
ATOM 2666 O O . LEU B 1 115 ? 15.591 -44.551 -46.800 1.00 61.49 115 LEU B O 1
ATOM 2671 N N . ILE B 1 116 ? 14.088 -45.769 -47.920 1.00 53.77 116 ILE B N 1
ATOM 2672 C CA . ILE B 1 116 ? 15.080 -46.408 -48.745 1.00 53.99 116 ILE B CA 1
ATOM 2673 C C . ILE B 1 116 ? 14.568 -46.512 -50.156 1.00 66.63 116 ILE B C 1
ATOM 2674 O O . ILE B 1 116 ? 13.583 -47.216 -50.396 1.00 60.80 116 ILE B O 1
ATOM 2679 N N . ASP B 1 117 ? 15.231 -45.816 -51.085 1.00 60.28 117 ASP B N 1
ATOM 2680 C CA . ASP B 1 117 ? 14.859 -45.870 -52.508 1.00 71.28 117 ASP B CA 1
ATOM 2681 C C . ASP B 1 117 ? 14.984 -47.262 -53.124 1.00 54.40 117 ASP B C 1
ATOM 2682 O O . ASP B 1 117 ? 15.774 -48.080 -52.684 1.00 62.53 117 ASP B O 1
ATOM 2687 N N . ILE B 1 118 ? 14.225 -47.498 -54.192 1.00 59.96 118 ILE B N 1
ATOM 2688 C CA . ILE B 1 118 ? 14.416 -48.673 -55.034 1.00 58.35 118 ILE B CA 1
ATOM 2689 C C . ILE B 1 118 ? 15.882 -48.774 -55.482 1.00 68.97 118 ILE B C 1
ATOM 2690 O O . ILE B 1 118 ? 16.460 -47.793 -55.922 1.00 55.18 118 ILE B O 1
ATOM 2695 N N . ALA B 1 119 ? 16.496 -49.940 -55.317 1.00 59.54 119 ALA B N 1
ATOM 2696 C CA . ALA B 1 119 ? 17.884 -50.144 -55.754 1.00 55.32 119 ALA B CA 1
ATOM 2697 C C . ALA B 1 119 ? 18.107 -49.865 -57.262 1.00 55.71 119 ALA B C 1
ATOM 2698 O O . ALA B 1 119 ? 17.163 -49.931 -58.046 1.00 65.54 119 ALA B O 1
ATOM 2700 N N . THR B 1 120 ? 19.353 -49.565 -57.653 1.00 64.95 120 THR B N 1
ATOM 2701 C CA . THR B 1 120 ? 19.796 -49.679 -59.069 1.00 68.07 120 THR B CA 1
ATOM 2702 C C . THR B 1 120 ? 21.027 -50.579 -59.131 1.00 61.08 120 THR B C 1
ATOM 2703 O O . THR B 1 120 ? 21.419 -51.164 -58.122 1.00 62.17 120 THR B O 1
ATOM 2707 N N . LYS B 1 121 ? 21.651 -50.695 -60.296 1.00 69.31 121 LYS B N 1
ATOM 2708 C CA . LYS B 1 121 ? 22.858 -51.506 -60.368 1.00 65.53 121 LYS B CA 1
ATOM 2709 C C . LYS B 1 121 ? 24.075 -50.795 -59.776 1.00 70.89 121 LYS B C 1
ATOM 2710 O O . LYS B 1 121 ? 25.066 -51.448 -59.450 1.00 71.97 121 LYS B O 1
ATOM 2716 N N . ASP B 1 122 ? 23.979 -49.471 -59.613 1.00 75.52 122 ASP B N 1
ATOM 2717 C CA . ASP B 1 122 ? 25.066 -48.649 -59.070 1.00 73.42 122 ASP B CA 1
ATOM 2718 C C . ASP B 1 122 ? 24.842 -48.269 -57.621 1.00 74.58 122 ASP B C 1
ATOM 2719 O O . ASP B 1 122 ? 25.798 -48.159 -56.846 1.00 98.77 122 ASP B O 1
ATOM 2724 N N . THR B 1 123 ? 23.584 -48.065 -57.244 1.00 78.89 123 THR B N 1
ATOM 2725 C CA . THR B 1 123 ? 23.270 -47.657 -55.864 1.00 83.20 123 THR B CA 1
ATOM 2726 C C . THR B 1 123 ? 22.381 -48.649 -55.093 1.00 56.61 123 THR B C 1
ATOM 2727 O O . THR B 1 123 ? 21.428 -49.208 -55.628 1.00 79.75 123 THR B O 1
ATOM 2731 N N . PHE B 1 124 ? 22.685 -48.858 -53.827 1.00 66.22 124 PHE B N 1
ATOM 2732 C CA . PHE B 1 124 ? 21.943 -49.830 -53.038 1.00 65.28 124 PHE B CA 1
ATOM 2733 C C . PHE B 1 124 ? 20.535 -49.365 -52.677 1.00 60.34 124 PHE B C 1
ATOM 2734 O O . PHE B 1 124 ? 20.294 -48.174 -52.484 1.00 64.95 124 PHE B O 1
ATOM 2742 N N . GLY B 1 125 ? 19.607 -50.304 -52.554 1.00 55.24 125 GLY B N 1
ATOM 2743 C CA . GLY B 1 125 ? 18.292 -49.960 -52.045 1.00 54.82 125 GLY B CA 1
ATOM 2744 C C . GLY B 1 125 ? 17.402 -51.176 -51.913 1.00 59.96 125 GLY B C 1
ATOM 2745 O O . GLY B 1 125 ? 17.877 -52.297 -51.681 1.00 54.49 125 GLY B O 1
ATOM 2746 N N . MET B 1 126 ? 16.104 -50.954 -52.068 1.00 54.17 126 MET B N 1
ATOM 2747 C CA . MET B 1 126 ? 15.146 -52.040 -52.120 1.00 53.86 126 MET B CA 1
ATOM 2748 C C . MET B 1 126 ? 15.254 -52.877 -53.435 1.00 54.05 126 MET B C 1
ATOM 2749 O O . MET B 1 126 ? 15.227 -52.345 -54.556 1.00 55.54 126 MET B O 1
ATOM 2754 N N . VAL B 1 127 ? 15.442 -54.183 -53.248 1.00 54.01 127 VAL B N 1
ATOM 2755 C CA . VAL B 1 127 ? 15.493 -55.173 -54.298 1.00 54.19 127 VAL B CA 1
ATOM 2756 C C . VAL B 1 127 ? 14.439 -56.205 -53.944 1.00 59.80 127 VAL B C 1
ATOM 2757 O O . VAL B 1 127 ? 14.062 -56.340 -52.790 1.00 53.53 127 VAL B O 1
ATOM 2761 N N . SER B 1 128 ? 13.923 -56.910 -54.946 1.00 59.96 128 SER B N 1
ATOM 2762 C CA . SER B 1 128 ? 13.004 -58.001 -54.664 1.00 60.24 128 SER B CA 1
ATOM 2763 C C . SER B 1 128 ? 13.691 -59.061 -53.783 1.00 60.08 128 SER B C 1
ATOM 2764 O O . SER B 1 128 ? 14.921 -59.149 -53.725 1.00 66.89 128 SER B O 1
ATOM 2767 N N . LYS B 1 129 ? 12.898 -59.841 -53.066 1.00 72.38 129 LYS B N 1
ATOM 2768 C CA . LYS B 1 129 ? 13.453 -60.910 -52.251 1.00 61.75 129 LYS B CA 1
ATOM 2769 C C . LYS B 1 129 ? 13.853 -62.091 -53.123 1.00 64.98 129 LYS B C 1
ATOM 2770 O O . LYS B 1 129 ? 14.706 -62.902 -52.732 1.00 53.87 129 LYS B O 1
ATOM 2776 N N . THR B 1 130 ? 13.227 -62.200 -54.292 1.00 60.87 130 THR B N 1
ATOM 2777 C CA . THR B 1 130 ? 13.555 -63.280 -55.219 1.00 65.41 130 THR B CA 1
ATOM 2778 C C . THR B 1 130 ? 14.470 -62.791 -56.361 1.00 68.24 130 THR B C 1
ATOM 2779 O O . THR B 1 130 ? 14.089 -61.917 -57.156 1.00 54.62 130 THR B O 1
ATOM 2783 N N . GLN B 1 131 ? 15.678 -63.357 -56.419 1.00 63.44 131 GLN B N 1
ATOM 2784 C CA . GLN B 1 131 ? 16.635 -63.085 -57.503 1.00 69.42 131 GLN B CA 1
ATOM 2785 C C . GLN B 1 131 ? 16.138 -63.514 -58.886 1.00 72.55 131 GLN B C 1
ATOM 2786 O O . GLN B 1 131 ? 15.144 -64.227 -59.005 1.00 75.29 131 GLN B O 1
ATOM 2792 N N . ASP B 1 132 ? 16.825 -63.082 -59.940 1.00 77.70 132 ASP B N 1
ATOM 2793 C CA . ASP B 1 132 ? 16.380 -63.432 -61.289 1.00 65.96 132 ASP B CA 1
ATOM 2794 C C . ASP B 1 132 ? 16.933 -64.771 -61.803 1.00 79.46 132 ASP B C 1
ATOM 2795 O O . ASP B 1 132 ? 17.598 -65.524 -61.069 1.00 59.96 132 ASP B O 1
ATOM 2800 N N . SER B 1 133 ? 16.628 -65.070 -63.068 1.00 78.83 133 SER B N 1
ATOM 2801 C CA . SER B 1 133 ? 17.095 -66.296 -63.706 1.00 87.52 133 SER B CA 1
ATOM 2802 C C . SER B 1 133 ? 18.600 -66.548 -63.484 1.00 89.75 133 SER B C 1
ATOM 2803 O O . SER B 1 133 ? 19.015 -67.691 -63.284 1.00 85.21 133 SER B O 1
ATOM 2806 N N . GLU B 1 134 ? 19.400 -65.483 -63.496 1.00 81.79 134 GLU B N 1
ATOM 2807 C CA . GLU B 1 134 ? 20.846 -65.591 -63.295 1.00 71.64 134 GLU B CA 1
ATOM 2808 C C . GLU B 1 134 ? 21.306 -65.505 -61.827 1.00 73.82 134 GLU B C 1
ATOM 2809 O O . GLU B 1 134 ? 22.511 -65.484 -61.552 1.00 65.46 134 GLU B O 1
ATOM 2815 N N . GLY B 1 135 ? 20.366 -65.449 -60.888 1.00 67.61 135 GLY B N 1
ATOM 2816 C CA . GLY B 1 135 ? 20.730 -65.277 -59.485 1.00 64.24 135 GLY B CA 1
ATOM 2817 C C . GLY B 1 135 ? 21.274 -63.886 -59.184 1.00 67.68 135 GLY B C 1
ATOM 2818 O O . GLY B 1 135 ? 22.182 -63.707 -58.367 1.00 63.36 135 GLY B O 1
ATOM 2819 N N . LYS B 1 136 ? 20.736 -62.892 -59.880 1.00 66.81 136 LYS B N 1
ATOM 2820 C CA . LYS B 1 136 ? 21.073 -61.508 -59.583 1.00 63.94 136 LYS B CA 1
ATOM 2821 C C . LYS B 1 136 ? 19.842 -60.838 -58.970 1.00 62.94 136 LYS B C 1
ATOM 2822 O O . LYS B 1 136 ? 18.700 -61.264 -59.213 1.00 57.37 136 LYS B O 1
ATOM 2828 N N . ASN B 1 137 ? 20.075 -59.800 -58.177 1.00 64.41 137 ASN B N 1
ATOM 2829 C CA . ASN B 1 137 ? 18.982 -59.038 -57.591 1.00 61.96 137 ASN B CA 1
ATOM 2830 C C . ASN B 1 137 ? 18.219 -58.232 -58.613 1.00 56.79 137 ASN B C 1
ATOM 2831 O O . ASN B 1 137 ? 18.807 -57.645 -59.544 1.00 60.56 137 ASN B O 1
ATOM 2836 N N . VAL B 1 138 ? 16.903 -58.217 -58.423 1.00 55.50 138 VAL B N 1
ATOM 2837 C CA . VAL B 1 138 ? 15.992 -57.421 -59.228 1.00 69.78 138 VAL B CA 1
ATOM 2838 C C . VAL B 1 138 ? 15.464 -56.240 -58.412 1.00 63.01 138 VAL B C 1
ATOM 2839 O O . VAL B 1 138 ? 15.277 -56.368 -57.218 1.00 54.74 138 VAL B O 1
ATOM 2843 N N . ALA B 1 139 ? 15.253 -55.089 -59.049 1.00 57.86 139 ALA B N 1
ATOM 2844 C CA . ALA B 1 139 ? 14.760 -53.907 -58.343 1.00 55.50 139 ALA B CA 1
ATOM 2845 C C . ALA B 1 139 ? 13.412 -54.206 -57.681 1.00 62.45 139 ALA B C 1
ATOM 2846 O O . ALA B 1 139 ? 12.600 -54.921 -58.272 1.00 63.40 139 ALA B O 1
ATOM 2848 N N . ALA B 1 140 ? 13.164 -53.680 -56.476 1.00 54.55 140 ALA B N 1
ATOM 2849 C CA . ALA B 1 140 ? 11.837 -53.824 -55.841 1.00 53.65 140 ALA B CA 1
ATOM 2850 C C . ALA B 1 140 ? 10.783 -52.986 -56.568 1.00 65.47 140 ALA B C 1
ATOM 2851 O O . ALA B 1 140 ? 11.115 -52.064 -57.307 1.00 72.23 140 ALA B O 1
ATOM 2853 N N . THR B 1 141 ? 9.510 -53.289 -56.337 1.00 64.90 141 THR B N 1
ATOM 2854 C CA . THR B 1 141 ? 8.426 -52.591 -57.042 1.00 71.67 141 THR B CA 1
ATOM 2855 C C . THR B 1 141 ? 8.056 -51.248 -56.398 1.00 71.12 141 THR B C 1
ATOM 2856 O O . THR B 1 141 ? 7.453 -50.380 -57.026 1.00 65.16 141 THR B O 1
ATOM 2860 N N . LYS B 1 142 ? 8.402 -51.082 -55.127 1.00 59.89 142 LYS B N 1
ATOM 2861 C CA . LYS B 1 142 ? 8.194 -49.799 -54.474 1.00 63.93 142 LYS B CA 1
ATOM 2862 C C . LYS B 1 142 ? 9.345 -49.485 -53.556 1.00 58.39 142 LYS B C 1
ATOM 2863 O O . LYS B 1 142 ? 10.045 -50.375 -53.099 1.00 63.35 142 LYS B O 1
ATOM 2869 N N . ALA B 1 143 ? 9.542 -48.203 -53.316 1.00 53.15 143 ALA B N 1
ATOM 2870 C CA . ALA B 1 143 ? 10.465 -47.750 -52.299 1.00 53.21 143 ALA B CA 1
ATOM 2871 C C . ALA B 1 143 ? 9.971 -48.158 -50.893 1.00 53.94 143 ALA B C 1
ATOM 2872 O O . ALA B 1 143 ? 8.768 -48.378 -50.667 1.00 60.50 143 ALA B O 1
ATOM 2874 N N . LEU B 1 144 ? 10.908 -48.292 -49.963 1.00 52.94 144 LEU B N 1
ATOM 2875 C CA . LEU B 1 144 ? 10.544 -48.525 -48.570 1.00 54.13 144 LEU B CA 1
ATOM 2876 C C . LEU B 1 144 ? 10.144 -47.215 -47.922 1.00 52.71 144 LEU B C 1
ATOM 2877 O O . LEU B 1 144 ? 10.993 -46.339 -47.730 1.00 53.00 144 LEU B O 1
ATOM 2882 N N . LYS B 1 145 ? 8.861 -47.091 -47.577 1.00 57.35 145 LYS B N 1
ATOM 2883 C CA . LYS B 1 145 ? 8.345 -45.876 -46.937 1.00 57.22 145 LYS B CA 1
ATOM 2884 C C . LYS B 1 145 ? 8.036 -46.095 -45.468 1.00 56.05 145 LYS B C 1
ATOM 2885 O O . LYS B 1 145 ? 7.828 -47.219 -45.031 1.00 58.46 145 LYS B O 1
ATOM 2891 N N . VAL B 1 146 ? 7.970 -44.999 -44.721 1.00 52.45 146 VAL B N 1
ATOM 2892 C CA . VAL B 1 146 ? 7.622 -45.044 -43.331 1.00 52.33 146 VAL B CA 1
ATOM 2893 C C . VAL B 1 146 ? 6.464 -46.005 -43.091 1.00 63.76 146 VAL B C 1
ATOM 2894 O O . VAL B 1 146 ? 6.525 -46.884 -42.213 1.00 56.03 146 VAL B O 1
ATOM 2898 N N . LYS B 1 147 ? 5.403 -45.837 -43.863 1.00 51.83 147 LYS B N 1
ATOM 2899 C CA . LYS B 1 147 ? 4.184 -46.601 -43.614 1.00 55.21 147 LYS B CA 1
ATOM 2900 C C . LYS B 1 147 ? 4.320 -48.106 -43.837 1.00 63.33 147 LYS B C 1
ATOM 2901 O O . LYS B 1 147 ? 3.448 -48.878 -43.384 1.00 51.01 147 LYS B O 1
ATOM 2907 N N . ASP B 1 148 ? 5.389 -48.522 -44.529 1.00 51.42 148 ASP B N 1
ATOM 2908 C CA . ASP B 1 148 ? 5.685 -49.949 -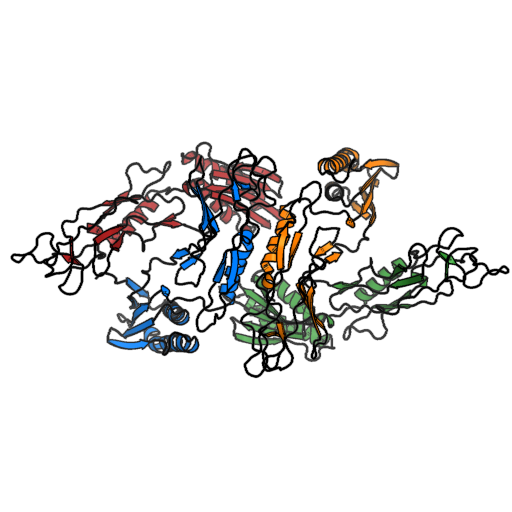44.725 1.00 58.27 148 ASP B CA 1
ATOM 2909 C C . ASP B 1 148 ? 6.410 -50.525 -43.521 1.00 51.27 148 ASP B C 1
ATOM 2910 O O . ASP B 1 148 ? 6.453 -51.731 -43.318 1.00 52.07 148 ASP B O 1
ATOM 2915 N N . VAL B 1 149 ? 6.981 -49.639 -42.730 1.00 51.46 149 VAL B N 1
ATOM 2916 C CA . VAL B 1 149 ? 7.794 -50.044 -41.593 1.00 58.75 149 VAL B CA 1
ATOM 2917 C C . VAL B 1 149 ? 7.017 -50.106 -40.271 1.00 61.89 149 VAL B C 1
ATOM 2918 O O . VAL B 1 149 ? 7.247 -50.997 -39.451 1.00 54.72 149 VAL B O 1
ATOM 2922 N N . ALA B 1 150 ? 6.080 -49.183 -40.071 1.00 51.32 150 ALA B N 1
ATOM 2923 C CA . ALA B 1 150 ? 5.314 -49.174 -38.839 1.00 55.23 150 ALA B CA 1
ATOM 2924 C C . ALA B 1 150 ? 3.928 -48.541 -38.969 1.00 56.30 150 ALA B C 1
ATOM 2925 O O . ALA B 1 150 ? 3.688 -47.718 -39.849 1.00 51.18 150 ALA B O 1
ATOM 2927 N N . THR B 1 151 ? 3.020 -48.927 -38.073 1.00 51.71 151 THR B N 1
ATOM 2928 C CA . THR B 1 151 ? 1.759 -48.196 -37.950 1.00 61.24 151 THR B CA 1
ATOM 2929 C C . THR B 1 151 ? 1.667 -47.544 -36.556 1.00 62.55 151 THR B C 1
ATOM 2930 O O . THR B 1 151 ? 2.402 -47.909 -35.636 1.00 55.17 151 THR B O 1
ATOM 2934 N N . PHE B 1 152 ? 0.767 -46.583 -36.403 1.00 51.10 152 PHE B N 1
ATOM 2935 C CA . PHE B 1 152 ? 0.804 -45.691 -35.253 1.00 55.79 152 PHE B CA 1
ATOM 2936 C C . PHE B 1 152 ? -0.559 -45.652 -34.637 1.00 67.20 152 PHE B C 1
ATOM 2937 O O . PHE B 1 152 ? -1.552 -45.710 -35.364 1.00 71.13 152 PHE B O 1
ATOM 2945 N N . GLY B 1 153 ? -0.596 -45.585 -33.302 1.00 57.90 153 GLY B N 1
ATOM 2946 C CA . GLY B 1 153 ? -1.839 -45.422 -32.580 1.00 62.17 153 GLY B CA 1
ATOM 2947 C C . GLY B 1 153 ? -1.642 -45.139 -31.111 1.00 59.84 153 GLY B C 1
ATOM 2948 O O . GLY B 1 153 ? -0.519 -44.968 -30.645 1.00 73.45 153 GLY B O 1
ATOM 2949 N N . LEU B 1 154 ? -2.731 -45.078 -30.359 1.00 62.22 154 LEU B N 1
ATOM 2950 C CA . LEU B 1 154 ? -2.592 -44.967 -28.927 1.00 58.32 154 LEU B CA 1
ATOM 2951 C C . LEU B 1 154 ? -2.611 -46.369 -28.392 1.00 61.37 154 LEU B C 1
ATOM 2952 O O . LEU B 1 154 ? -3.404 -47.184 -28.845 1.00 67.82 154 LEU B O 1
ATOM 2957 N N . LYS B 1 155 ? -1.726 -46.666 -27.449 1.00 60.00 155 LYS B N 1
ATOM 2958 C CA . LYS B 1 155 ? -1.807 -47.937 -26.774 1.00 61.64 155 LYS B CA 1
ATOM 2959 C C . LYS B 1 155 ? -3.199 -47.978 -26.175 1.00 66.41 155 LYS B C 1
ATOM 2960 O O . LYS B 1 155 ? -3.709 -46.957 -25.715 1.00 72.24 155 LYS B O 1
ATOM 2966 N N . SER B 1 156 ? -3.833 -49.141 -26.200 1.00 83.37 156 SER B N 1
ATOM 2967 C CA . SER B 1 156 ? -5.146 -49.272 -25.587 1.00 85.43 156 SER B CA 1
ATOM 2968 C C . SER B 1 156 ? -4.998 -49.230 -24.087 1.00 71.50 156 SER B C 1
ATOM 2969 O O . SER B 1 156 ? -4.009 -49.739 -23.558 1.00 62.17 156 SER B O 1
ATOM 2972 N N . GLY B 1 157 ? -5.975 -48.625 -23.411 1.00 66.79 157 GLY B N 1
ATOM 2973 C CA . GLY B 1 157 ? -5.959 -48.569 -21.956 1.00 83.36 157 GLY B CA 1
ATOM 2974 C C . GLY B 1 157 ? -5.467 -47.243 -21.403 1.00 71.42 157 GLY B C 1
ATOM 2975 O O . GLY B 1 157 ? -5.225 -47.104 -20.203 1.00 63.40 157 GLY B O 1
ATOM 2976 N N . GLY B 1 158 ? -5.325 -46.261 -22.283 1.00 67.40 158 GLY B N 1
ATOM 2977 C CA . GLY B 1 158 ? -4.958 -44.929 -21.859 1.00 69.59 158 GLY B CA 1
ATOM 2978 C C . GLY B 1 158 ? -6.011 -44.387 -20.922 1.00 80.08 158 GLY B C 1
ATOM 2979 O O . GLY B 1 158 ? -7.138 -44.890 -20.881 1.00 89.82 158 GLY B O 1
ATOM 2980 N N . SER B 1 159 ? -5.655 -43.365 -20.156 1.00 63.62 159 SER B N 1
ATOM 2981 C CA . SER B 1 159 ? -6.611 -42.779 -19.237 1.00 72.85 159 SER B CA 1
ATOM 2982 C C . SER B 1 159 ? -6.014 -41.506 -18.696 1.00 66.25 159 SER B C 1
ATOM 2983 O O . SER B 1 159 ? -4.805 -41.324 -18.731 1.00 61.88 159 SER B O 1
ATOM 2986 N N . GLU B 1 160 ? -6.852 -40.622 -18.184 1.00 76.73 160 GLU B N 1
ATOM 2987 C CA . GLU B 1 160 ? -6.337 -39.388 -17.635 1.00 68.12 160 GLU B CA 1
ATOM 2988 C C . GLU B 1 160 ? -5.630 -39.612 -16.317 1.00 70.39 160 GLU B C 1
ATOM 2989 O O . GLU B 1 160 ? -4.791 -38.801 -15.922 1.00 70.67 160 GLU B O 1
ATOM 2995 N N . ASP B 1 161 ? -5.954 -40.718 -15.650 1.00 55.99 161 ASP B N 1
ATOM 2996 C CA . ASP B 1 161 ? -5.309 -41.045 -14.403 1.00 59.88 161 ASP B CA 1
ATOM 2997 C C . ASP B 1 161 ? -3.885 -41.502 -14.660 1.00 65.38 161 ASP B C 1
ATOM 2998 O O . ASP B 1 161 ? -2.940 -41.083 -13.985 1.00 58.04 161 ASP B O 1
ATOM 3003 N N . THR B 1 162 ? -3.756 -42.383 -15.636 1.00 58.40 162 THR B N 1
ATOM 3004 C CA . THR B 1 162 ? -2.578 -43.204 -15.782 1.00 58.49 162 THR B CA 1
ATOM 3005 C C . THR B 1 162 ? -1.717 -42.619 -16.883 1.00 67.10 162 THR B C 1
ATOM 3006 O O . THR B 1 162 ? -0.489 -42.755 -16.881 1.00 70.99 162 THR B O 1
ATOM 3010 N N . GLY B 1 163 ? -2.377 -41.956 -17.824 1.00 61.70 163 GLY B N 1
ATOM 3011 C CA . GLY B 1 163 ? -1.695 -41.336 -18.929 1.00 55.11 163 GLY B CA 1
ATOM 3012 C C . GLY B 1 163 ? -2.027 -42.075 -20.213 1.00 54.50 163 GLY B C 1
ATOM 3013 O O . GLY B 1 163 ? -2.486 -43.217 -20.191 1.00 55.38 163 GLY B O 1
ATOM 3014 N N . TYR B 1 164 ? -1.776 -41.403 -21.323 1.00 54.45 164 TYR B N 1
ATOM 3015 C CA . TYR B 1 164 ? -1.943 -41.971 -22.649 1.00 67.98 164 TYR B CA 1
ATOM 3016 C C . TYR B 1 164 ? -0.585 -42.304 -23.254 1.00 71.09 164 TYR B C 1
ATOM 3017 O O . TYR B 1 164 ? 0.368 -41.540 -23.130 1.00 56.53 164 TYR B O 1
ATOM 3026 N N . VAL B 1 165 ? -0.486 -43.455 -23.906 1.00 64.56 165 VAL B N 1
ATOM 3027 C CA . VAL B 1 165 ? 0.775 -43.838 -24.510 1.00 53.28 165 VAL B CA 1
ATOM 3028 C C . VAL B 1 165 ? 0.672 -43.932 -26.054 1.00 58.67 165 VAL B C 1
ATOM 3029 O O . VAL B 1 165 ? -0.238 -44.564 -26.590 1.00 63.35 165 VAL B O 1
ATOM 3033 N N . VAL B 1 166 ? 1.615 -43.304 -26.753 1.00 53.09 166 VAL B N 1
ATOM 3034 C CA . VAL B 1 166 ? 1.692 -43.400 -28.195 1.00 57.56 166 VAL B CA 1
ATOM 3035 C C . VAL B 1 166 ? 2.498 -44.641 -28.507 1.00 58.55 166 VAL B C 1
ATOM 3036 O O . VAL B 1 166 ? 3.560 -44.877 -27.902 1.00 56.86 166 VAL B O 1
ATOM 3040 N N . GLU B 1 167 ? 1.989 -45.435 -29.440 1.00 54.04 167 GLU B N 1
ATOM 3041 C CA . GLU B 1 167 ? 2.543 -46.756 -29.692 1.00 52.88 167 GLU B CA 1
ATOM 3042 C C . GLU B 1 167 ? 2.742 -46.938 -31.173 1.00 54.35 167 GLU B C 1
ATOM 3043 O O . GLU B 1 167 ? 1.865 -46.572 -31.952 1.00 54.31 167 GLU B O 1
ATOM 3049 N N . MET B 1 168 ? 3.889 -47.493 -31.565 1.00 58.02 168 MET B N 1
ATOM 3050 C CA . MET B 1 168 ? 4.093 -47.906 -32.957 1.00 57.49 168 MET B CA 1
ATOM 3051 C C . MET B 1 168 ? 4.172 -49.436 -33.046 1.00 54.82 168 MET B C 1
ATOM 3052 O O . MET B 1 168 ? 4.588 -50.090 -32.091 1.00 66.72 168 MET B O 1
ATOM 3057 N N . LYS B 1 169 ? 3.730 -49.989 -34.179 1.00 57.10 169 LYS B N 1
ATOM 3058 C CA . LYS B 1 169 ? 3.762 -51.432 -34.433 1.00 62.11 169 LYS B CA 1
ATOM 3059 C C . LYS B 1 169 ? 4.499 -51.749 -35.748 1.00 62.36 169 LYS B C 1
ATOM 3060 O O . LYS B 1 169 ? 4.185 -51.190 -36.810 1.00 57.06 169 LYS B O 1
ATOM 3066 N N . ALA B 1 170 ? 5.480 -52.644 -35.676 1.00 56.06 170 ALA B N 1
ATOM 3067 C CA . ALA B 1 170 ? 6.271 -52.978 -36.847 1.00 56.52 170 ALA B CA 1
ATOM 3068 C C . ALA B 1 170 ? 5.367 -53.506 -37.948 1.00 52.77 170 ALA B C 1
ATOM 3069 O O . ALA B 1 170 ? 4.377 -54.178 -37.683 1.00 64.10 170 ALA B O 1
ATOM 3071 N N . GLY B 1 171 ? 5.698 -53.180 -39.187 1.00 55.09 171 GLY B N 1
ATOM 3072 C CA . GLY B 1 171 ? 5.022 -53.786 -40.328 1.00 59.77 171 GLY B CA 1
ATOM 3073 C C . GLY B 1 171 ? 5.690 -55.100 -40.702 1.00 66.87 171 GLY B C 1
ATOM 3074 O O . GLY B 1 171 ? 6.358 -55.739 -39.864 1.00 58.99 171 GLY B O 1
ATOM 3075 N N . ALA B 1 172 ? 5.511 -55.505 -41.956 1.00 67.44 172 ALA B N 1
ATOM 3076 C CA . ALA B 1 172 ? 6.167 -56.697 -42.477 1.00 66.64 172 ALA B CA 1
ATOM 3077 C C . ALA B 1 172 ? 6.673 -56.323 -43.836 1.00 52.72 172 ALA B C 1
ATOM 3078 O O . ALA B 1 172 ? 5.930 -55.774 -44.648 1.00 65.49 172 ALA B O 1
ATOM 3080 N N . VAL B 1 173 ? 7.957 -56.574 -44.068 1.00 79.04 173 VAL B N 1
ATOM 3081 C CA . VAL B 1 173 ? 8.593 -56.221 -45.336 1.00 63.34 173 VAL B CA 1
ATOM 3082 C C . VAL B 1 173 ? 9.173 -57.462 -45.979 1.00 62.52 173 VAL B C 1
ATOM 3083 O O . VAL B 1 173 ? 9.965 -58.178 -45.363 1.00 58.87 173 VAL B O 1
ATOM 3087 N N . GLU B 1 174 ? 8.763 -57.714 -47.222 1.00 66.36 174 GLU B N 1
ATOM 3088 C CA . GLU B 1 174 ? 9.287 -58.833 -47.999 1.00 74.54 174 GLU B CA 1
ATOM 3089 C C . GLU B 1 174 ? 10.566 -58.431 -48.688 1.00 68.98 174 GLU B C 1
ATOM 3090 O O . GLU B 1 174 ? 11.551 -59.173 -48.678 1.00 65.76 174 GLU B O 1
ATOM 3096 N N . ASP B 1 175 ? 10.529 -57.254 -49.305 1.00 52.14 175 ASP B N 1
ATOM 3097 C CA . ASP B 1 175 ? 11.660 -56.750 -50.064 1.00 52.51 175 ASP B CA 1
ATOM 3098 C C . ASP B 1 175 ? 12.905 -56.715 -49.195 1.00 59.16 175 ASP B C 1
ATOM 3099 O O . ASP B 1 175 ? 12.820 -56.735 -47.955 1.00 56.94 175 ASP B O 1
ATOM 3104 N N . LYS B 1 176 ? 14.068 -56.664 -49.829 1.00 53.06 176 LYS B N 1
ATOM 3105 C CA . LYS B 1 176 ? 15.301 -56.664 -49.055 1.00 53.27 176 LYS B CA 1
ATOM 3106 C C . LYS B 1 176 ? 16.218 -55.551 -49.507 1.00 55.03 176 LYS B C 1
ATOM 3107 O O . LYS B 1 176 ? 15.814 -54.690 -50.301 1.00 53.63 176 LYS B O 1
ATOM 3113 N N . TYR B 1 177 ? 17.449 -55.565 -49.011 1.00 53.87 177 TYR B N 1
ATOM 3114 C CA . TYR B 1 177 ? 18.361 -54.476 -49.272 1.00 54.19 177 TYR B CA 1
ATOM 3115 C C . TYR B 1 177 ? 19.570 -54.949 -50.062 1.00 61.16 177 TYR B C 1
ATOM 3116 O O . TYR B 1 177 ? 20.279 -55.868 -49.626 1.00 56.91 177 TYR B O 1
ATOM 3125 N N . GLY B 1 178 ? 19.786 -54.331 -51.227 1.00 56.07 178 GLY B N 1
ATOM 3126 C CA . GLY B 1 178 ? 20.875 -54.745 -52.072 1.00 55.33 178 GLY B CA 1
ATOM 3127 C C . GLY B 1 178 ? 21.031 -53.911 -53.320 1.00 66.36 178 GLY B C 1
ATOM 3128 O O . GLY B 1 178 ? 20.513 -52.785 -53.422 1.00 55.50 178 GLY B O 1
ATOM 3129 N N . LYS B 1 179 ? 21.754 -54.471 -54.278 1.00 61.36 179 LYS B N 1
ATOM 3130 C CA . LYS B 1 179 ? 22.047 -53.752 -55.514 1.00 62.58 179 LYS B CA 1
ATOM 3131 C C . LYS B 1 179 ? 21.550 -54.550 -56.703 1.00 56.41 179 LYS B C 1
ATOM 3132 O O . LYS B 1 179 ? 21.733 -55.758 -56.748 1.00 67.02 179 LYS B O 1
ATOM 3138 N N . VAL B 1 180 ? 20.906 -53.889 -57.659 1.00 56.43 180 VAL B N 1
ATOM 3139 C CA . VAL B 1 180 ? 20.424 -54.602 -58.852 1.00 57.46 180 VAL B CA 1
ATOM 3140 C C . VAL B 1 180 ? 21.582 -55.270 -59.624 1.00 62.71 180 VAL B C 1
ATOM 3141 O O . VAL B 1 180 ? 22.671 -54.710 -59.727 1.00 62.30 180 VAL B O 1
ATOM 3145 N N . GLY B 1 181 ? 21.361 -56.481 -60.136 1.00 61.15 181 GLY B N 1
ATOM 3146 C CA . GLY B 1 181 ? 22.411 -57.210 -60.850 1.00 57.75 181 GLY B CA 1
ATOM 3147 C C . GLY B 1 181 ? 23.458 -57.900 -59.966 1.00 74.98 181 GLY B C 1
ATOM 3148 O O . GLY B 1 181 ? 24.261 -58.707 -60.444 1.00 71.76 181 GLY B O 1
ATOM 3149 N N . ASP B 1 182 ? 23.449 -57.585 -58.675 1.00 60.42 182 ASP B N 1
ATOM 3150 C CA . ASP B 1 182 ? 24.352 -58.212 -57.705 1.00 65.15 182 ASP B CA 1
ATOM 3151 C C . ASP B 1 182 ? 23.993 -59.665 -57.371 1.00 69.98 182 ASP B C 1
ATOM 3152 O O . ASP B 1 182 ? 22.817 -60.038 -57.277 1.00 64.43 182 ASP B O 1
ATOM 3157 N N . SER B 1 183 ? 25.014 -60.488 -57.175 1.00 72.88 183 SER B N 1
ATOM 3158 C CA . SER B 1 183 ? 24.783 -61.899 -56.916 1.00 78.10 183 SER B CA 1
ATOM 3159 C C . SER B 1 183 ? 24.415 -62.126 -55.447 1.00 76.85 183 SER B C 1
ATOM 3160 O O . SER B 1 183 ? 23.582 -62.975 -55.109 1.00 65.78 183 SER B O 1
ATOM 3163 N N . THR B 1 184 ? 25.048 -61.361 -54.573 1.00 66.87 184 THR B N 1
ATOM 3164 C CA . THR B 1 184 ? 24.840 -61.509 -53.149 1.00 81.21 184 THR B CA 1
ATOM 3165 C C . THR B 1 184 ? 23.399 -61.122 -52.786 1.00 79.70 184 THR B C 1
ATOM 3166 O O . THR B 1 184 ? 22.922 -60.024 -53.114 1.00 59.23 184 THR B O 1
ATOM 3170 N N . ALA B 1 185 ? 22.694 -62.045 -52.140 1.00 67.64 185 ALA B N 1
ATOM 3171 C CA . ALA B 1 185 ? 21.282 -61.830 -51.838 1.00 83.13 185 ALA B CA 1
ATOM 3172 C C . ALA B 1 185 ? 21.042 -60.564 -51.020 1.00 82.14 185 ALA B C 1
ATOM 3173 O O . ALA B 1 185 ? 21.941 -60.058 -50.310 1.00 59.36 185 ALA B O 1
ATOM 3175 N N . GLY B 1 186 ? 19.819 -60.052 -51.142 1.00 63.98 186 GLY B N 1
ATOM 3176 C CA . GLY B 1 186 ? 19.429 -58.856 -50.425 1.00 77.83 186 GLY B CA 1
ATOM 3177 C C . GLY B 1 186 ? 19.337 -59.142 -48.948 1.00 54.39 186 GLY B C 1
ATOM 3178 O O . GLY B 1 186 ? 18.854 -60.203 -48.531 1.00 59.77 186 GLY B O 1
ATOM 3179 N N . ILE B 1 187 ? 19.816 -58.210 -48.143 1.00 62.16 187 ILE B N 1
ATOM 3180 C CA . ILE B 1 187 ? 19.775 -58.430 -46.700 1.00 62.86 187 ILE B CA 1
ATOM 3181 C C . ILE B 1 187 ? 18.465 -57.909 -46.090 1.00 67.50 187 ILE B C 1
ATOM 3182 O O . ILE B 1 187 ? 17.966 -56.850 -46.461 1.00 61.21 187 ILE B O 1
ATOM 3187 N N . ALA B 1 188 ? 17.895 -58.673 -45.166 1.00 68.78 188 ALA B N 1
ATOM 3188 C CA . ALA B 1 188 ? 16.634 -58.284 -44.561 1.00 66.93 188 ALA B CA 1
ATOM 3189 C C . ALA B 1 188 ? 16.723 -56.943 -43.830 1.00 71.08 188 ALA B C 1
ATOM 3190 O O . ALA B 1 188 ? 17.771 -56.551 -43.311 1.00 63.20 188 ALA B O 1
ATOM 3192 N N . ILE B 1 189 ? 15.610 -56.228 -43.839 1.00 61.23 189 ILE B N 1
ATOM 3193 C CA . ILE B 1 189 ? 15.485 -55.010 -43.079 1.00 56.83 189 ILE B CA 1
ATOM 3194 C C . ILE B 1 189 ? 14.986 -55.346 -41.667 1.00 69.55 189 ILE B C 1
ATOM 3195 O O . ILE B 1 189 ? 13.926 -55.962 -41.497 1.00 55.05 189 ILE B O 1
ATOM 3200 N N . ASN B 1 190 ? 15.747 -54.942 -40.657 1.00 52.81 190 ASN B N 1
ATOM 3201 C CA . ASN B 1 190 ? 15.336 -55.140 -39.266 1.00 55.28 190 ASN B CA 1
ATOM 3202 C C . ASN B 1 190 ? 14.423 -54.012 -38.830 1.00 57.84 190 ASN B C 1
ATOM 3203 O O . ASN B 1 190 ? 14.840 -52.851 -38.755 1.00 52.72 190 ASN B O 1
ATOM 3208 N N . LEU B 1 191 ? 13.169 -54.363 -38.571 1.00 63.45 191 LEU B N 1
ATOM 3209 C CA . LEU B 1 191 ? 12.143 -53.398 -38.196 1.00 54.86 191 LEU B CA 1
ATOM 3210 C C . LEU B 1 191 ? 12.198 -53.195 -36.702 1.00 62.41 191 LEU B C 1
ATOM 3211 O O . LEU B 1 191 ? 12.620 -54.105 -35.968 1.00 68.23 191 LEU B O 1
ATOM 3216 N N . PRO B 1 192 ? 11.787 -51.999 -36.249 1.00 60.25 192 PRO B N 1
ATOM 3217 C CA . PRO B 1 192 ? 11.743 -51.622 -34.835 1.00 60.24 192 PRO B CA 1
ATOM 3218 C C . PRO B 1 192 ? 11.173 -52.776 -34.009 1.00 59.58 192 PRO B C 1
ATOM 3219 O O . PRO B 1 192 ? 10.117 -53.327 -34.330 1.00 61.75 192 PRO B O 1
ATOM 3223 N N . SER B 1 193 ? 11.895 -53.152 -32.972 1.00 63.52 193 SER B N 1
ATOM 3224 C CA . SER B 1 193 ? 11.528 -54.262 -32.111 1.00 53.58 193 SER B CA 1
ATOM 3225 C C . SER B 1 193 ? 11.597 -53.741 -30.696 1.00 57.76 193 SER B C 1
ATOM 3226 O O . SER B 1 193 ? 11.141 -54.394 -29.763 1.00 71.13 193 SER B O 1
ATOM 3229 N N . THR B 1 194 ? 12.167 -52.549 -30.556 1.00 53.96 194 THR B N 1
ATOM 3230 C CA . THR B 1 194 ? 12.299 -51.880 -29.271 1.00 60.24 194 THR B CA 1
ATOM 3231 C C . THR B 1 194 ? 12.030 -50.392 -29.466 1.00 52.97 194 THR B C 1
ATOM 3232 O O . THR B 1 194 ? 12.116 -49.902 -30.591 1.00 54.08 194 THR B O 1
ATOM 3236 N N . GLY B 1 195 ? 11.686 -49.679 -28.388 1.00 59.78 195 GLY B N 1
ATOM 3237 C CA . GLY B 1 195 ? 11.322 -48.269 -28.471 1.00 53.32 195 GLY B CA 1
ATOM 3238 C C . GLY B 1 195 ? 9.989 -48.054 -29.181 1.00 55.82 195 GLY B C 1
ATOM 3239 O O . GLY B 1 195 ? 9.822 -47.146 -30.001 1.00 63.93 195 GLY B O 1
ATOM 3240 N N . LEU B 1 196 ? 9.029 -48.911 -28.884 1.00 52.67 196 LEU B N 1
ATOM 3241 C CA . LEU B 1 196 ? 7.750 -48.893 -29.582 1.00 52.34 196 LEU B CA 1
ATOM 3242 C C . LEU B 1 196 ? 6.739 -47.943 -28.925 1.00 65.73 196 LEU B C 1
ATOM 3243 O O . LEU B 1 196 ? 5.636 -47.719 -29.453 1.00 53.88 196 LEU B O 1
ATOM 3248 N N . GLU B 1 197 ? 7.113 -47.387 -27.775 1.00 52.77 197 GLU B N 1
ATOM 3249 C CA . GLU B 1 197 ? 6.179 -46.585 -27.017 1.00 55.46 197 GLU B CA 1
ATOM 3250 C C . GLU B 1 197 ? 6.771 -45.245 -26.663 1.00 60.47 197 GLU B C 1
ATOM 3251 O O . GLU B 1 197 ? 7.986 -45.101 -26.555 1.00 53.64 197 GLU B O 1
ATOM 3257 N N . TYR B 1 198 ? 5.898 -44.260 -26.511 1.00 54.50 198 TYR B N 1
ATOM 3258 C CA . TYR B 1 198 ? 6.321 -42.946 -26.091 1.00 53.98 198 TYR B CA 1
ATOM 3259 C C . TYR B 1 198 ? 5.239 -42.432 -25.189 1.00 63.80 198 TYR B C 1
ATOM 3260 O O . TYR B 1 198 ? 4.096 -42.285 -25.615 1.00 66.67 198 TYR B O 1
ATOM 3269 N N . ALA B 1 199 ? 5.611 -42.140 -23.949 1.00 59.83 199 ALA B N 1
ATOM 3270 C CA . ALA B 1 199 ? 4.642 -41.845 -22.900 1.00 66.83 199 ALA B CA 1
ATOM 3271 C C . ALA B 1 199 ? 4.882 -40.490 -22.252 1.00 60.92 199 ALA B C 1
ATOM 3272 O O . ALA B 1 199 ? 4.214 -40.147 -21.275 1.00 66.00 199 ALA B O 1
ATOM 3274 N N . GLY B 1 200 ? 5.834 -39.739 -22.799 1.00 55.54 200 GLY B N 1
ATOM 3275 C CA . GLY B 1 200 ? 6.224 -38.444 -22.274 1.00 57.53 200 GLY B CA 1
ATOM 3276 C C . GLY B 1 200 ? 7.523 -38.576 -21.497 1.00 56.51 200 GLY B C 1
ATOM 3277 O O . GLY B 1 200 ? 8.613 -38.568 -22.078 1.00 62.88 200 GLY B O 1
ATOM 3278 N N . LYS B 1 201 ? 7.395 -38.712 -20.176 1.00 63.83 201 LYS B N 1
ATOM 3279 C CA . LYS B 1 201 ? 8.532 -38.939 -19.289 1.00 57.16 201 LYS B CA 1
ATOM 3280 C C . LYS B 1 201 ? 9.618 -37.887 -19.433 1.00 69.98 201 LYS B C 1
ATOM 3281 O O . LYS B 1 201 ? 10.809 -38.183 -19.287 1.00 65.95 201 LYS B O 1
ATOM 3287 N N . GLY B 1 202 ? 9.208 -36.656 -19.720 1.00 62.14 202 GLY B N 1
ATOM 3288 C CA . GLY B 1 202 ? 10.142 -35.551 -19.775 1.00 58.49 202 GLY B CA 1
ATOM 3289 C C . GLY B 1 202 ? 11.034 -35.642 -20.987 1.00 67.62 202 GLY B C 1
ATOM 3290 O O . GLY B 1 202 ? 12.141 -35.095 -20.986 1.00 67.81 202 GLY B O 1
ATOM 3291 N N . THR B 1 203 ? 10.548 -36.332 -22.024 1.00 64.92 203 THR B N 1
ATOM 3292 C CA . THR B 1 203 ? 11.245 -36.416 -23.293 1.00 64.31 203 THR B CA 1
ATOM 3293 C C . THR B 1 203 ? 10.319 -36.065 -24.450 1.00 61.23 203 THR B C 1
ATOM 3294 O O . THR B 1 203 ? 9.096 -36.177 -24.362 1.00 59.64 203 THR B O 1
ATOM 3298 N N . THR B 1 204 ? 10.914 -35.633 -25.545 1.00 64.63 204 THR B N 1
ATOM 3299 C CA . THR B 1 204 ? 10.161 -35.530 -26.774 1.00 73.69 204 THR B CA 1
ATOM 3300 C C . THR B 1 204 ? 10.749 -36.471 -27.817 1.00 67.45 204 THR B C 1
ATOM 3301 O O . THR B 1 204 ? 11.924 -36.853 -27.751 1.00 69.07 204 THR B O 1
ATOM 3305 N N . ILE B 1 205 ? 9.909 -36.859 -28.761 1.00 60.50 205 ILE B N 1
ATOM 3306 C CA . ILE B 1 205 ? 10.338 -37.680 -29.867 1.00 63.69 205 ILE B CA 1
ATOM 3307 C C . ILE B 1 205 ? 11.284 -36.872 -30.756 1.00 67.88 205 ILE B C 1
ATOM 3308 O O . ILE B 1 205 ? 10.916 -35.810 -31.275 1.00 73.30 205 ILE B O 1
ATOM 3313 N N . ASP B 1 206 ? 12.508 -37.365 -30.918 1.00 59.94 206 ASP B N 1
ATOM 3314 C CA . ASP B 1 206 ? 13.429 -36.796 -31.892 1.00 65.94 206 ASP B CA 1
ATOM 3315 C C . ASP B 1 206 ? 13.124 -37.405 -33.277 1.00 68.70 206 ASP B C 1
ATOM 3316 O O . ASP B 1 206 ? 13.404 -38.578 -33.516 1.00 65.47 206 ASP B O 1
ATOM 3321 N N . PHE B 1 207 ? 12.551 -36.617 -34.183 1.00 59.21 207 PHE B N 1
ATOM 3322 C CA . PHE B 1 207 ? 12.112 -37.163 -35.458 1.00 55.34 207 PHE B CA 1
ATOM 3323 C C . PHE B 1 207 ? 13.245 -37.360 -36.455 1.00 70.06 207 PHE B C 1
ATOM 3324 O O . PHE B 1 207 ? 13.033 -37.867 -37.553 1.00 62.35 207 PHE B O 1
ATOM 3332 N N . ASN B 1 208 ? 14.443 -36.937 -36.087 1.00 68.27 208 ASN B N 1
ATOM 3333 C CA . ASN B 1 208 ? 15.591 -37.185 -36.940 1.00 84.73 208 ASN B CA 1
ATOM 3334 C C . ASN B 1 208 ? 16.033 -38.626 -36.725 1.00 82.49 208 ASN B C 1
ATOM 3335 O O . ASN B 1 208 ? 16.186 -39.406 -37.675 1.00 83.93 208 ASN B O 1
ATOM 3340 N N . LYS B 1 209 ? 16.192 -38.972 -35.454 1.00 71.27 209 LYS B N 1
ATOM 3341 C CA . LYS B 1 209 ? 16.676 -40.282 -35.060 1.00 55.53 209 LYS B CA 1
ATOM 3342 C C . LYS B 1 209 ? 15.577 -41.351 -35.006 1.00 55.01 209 LYS B C 1
ATOM 3343 O O . LYS B 1 209 ? 15.875 -42.542 -35.044 1.00 54.80 209 LYS B O 1
ATOM 3349 N N . THR B 1 210 ? 14.316 -40.916 -34.972 1.00 54.83 210 THR B N 1
ATOM 3350 C CA . THR B 1 210 ? 13.162 -41.825 -34.998 1.00 57.49 210 THR B CA 1
ATOM 3351 C C . THR B 1 210 ? 12.817 -42.349 -36.418 1.00 66.99 210 THR B C 1
ATOM 3352 O O . THR B 1 210 ? 12.777 -41.596 -37.406 1.00 58.41 210 THR B O 1
ATOM 3356 N N . LEU B 1 211 ? 12.569 -43.649 -36.511 1.00 53.88 211 LEU B N 1
ATOM 3357 C CA . LEU B 1 211 ? 12.310 -44.270 -37.805 1.00 56.68 211 LEU B CA 1
ATOM 3358 C C . LEU B 1 211 ? 13.396 -43.824 -38.757 1.00 57.60 211 LEU B C 1
ATOM 3359 O O . LEU B 1 211 ? 13.133 -43.263 -39.826 1.00 61.07 211 LEU B O 1
ATOM 3364 N N . LYS B 1 212 ? 14.633 -44.032 -38.331 1.00 68.94 212 LYS B N 1
ATOM 3365 C CA . LYS B 1 212 ? 15.773 -43.729 -39.171 1.00 54.29 212 LYS B CA 1
ATOM 3366 C C . LYS B 1 212 ? 16.416 -45.043 -39.590 1.00 54.19 212 LYS B C 1
ATOM 3367 O O . LYS B 1 212 ? 16.404 -46.041 -38.861 1.00 59.38 212 LYS B O 1
ATOM 3373 N N . VAL B 1 213 ? 17.016 -45.017 -40.759 1.00 65.24 213 VAL B N 1
ATOM 3374 C CA . VAL B 1 213 ? 17.719 -46.153 -41.283 1.00 54.32 213 VAL B CA 1
ATOM 3375 C C . VAL B 1 213 ? 19.134 -46.197 -40.749 1.00 66.39 213 VAL B C 1
ATOM 3376 O O . VAL B 1 213 ? 19.816 -45.176 -40.686 1.00 59.18 213 VAL B O 1
ATOM 3380 N N . ASP B 1 214 ? 19.579 -47.386 -40.368 1.00 65.07 214 ASP B N 1
ATOM 3381 C CA . ASP B 1 214 ? 20.983 -47.581 -40.047 1.00 69.50 214 ASP B CA 1
ATOM 3382 C C . ASP B 1 214 ? 21.541 -48.784 -40.795 1.00 63.11 214 ASP B C 1
ATOM 3383 O O . ASP B 1 214 ? 21.361 -49.934 -40.370 1.00 59.16 214 ASP B O 1
ATOM 3388 N N . VAL B 1 215 ? 22.219 -48.526 -41.906 1.00 60.69 215 VAL B N 1
ATOM 3389 C CA . VAL B 1 215 ? 22.909 -49.602 -42.598 1.00 55.37 215 VAL B CA 1
ATOM 3390 C C . VAL B 1 215 ? 24.343 -49.721 -42.086 1.00 68.67 215 VAL B C 1
ATOM 3391 O O . VAL B 1 215 ? 25.061 -48.734 -42.011 1.00 76.46 215 VAL B O 1
ATOM 3395 N N . THR B 1 216 ? 24.728 -50.934 -41.706 1.00 73.56 216 THR B N 1
ATOM 3396 C CA . THR B 1 216 ? 26.065 -51.221 -41.213 1.00 68.65 216 THR B CA 1
ATOM 3397 C C . THR B 1 216 ? 26.869 -51.929 -42.307 1.00 77.03 216 THR B C 1
ATOM 3398 O O . THR B 1 216 ? 26.385 -52.876 -42.945 1.00 60.52 216 THR B O 1
ATOM 3402 N N . GLY B 1 217 ? 28.089 -51.441 -42.531 1.00 71.31 217 GLY B N 1
ATOM 3403 C CA . GLY B 1 217 ? 28.993 -51.994 -43.513 1.00 57.28 217 GLY B CA 1
ATOM 3404 C C . GLY B 1 217 ? 29.077 -51.083 -44.717 1.00 86.24 217 GLY B C 1
ATOM 3405 O O . GLY B 1 217 ? 29.753 -51.395 -45.708 1.00 81.62 217 GLY B O 1
ATOM 3406 N N . GLY B 1 218 ? 28.379 -49.953 -44.639 1.00 101.22 218 GLY B N 1
ATOM 3407 C CA . GLY B 1 218 ? 28.290 -49.039 -45.767 1.00 100.36 218 GLY B CA 1
ATOM 3408 C C . GLY B 1 218 ? 28.295 -49.758 -47.108 1.00 96.50 218 GLY B C 1
ATOM 3409 O O . GLY B 1 218 ? 27.376 -50.518 -47.418 1.00 96.53 218 GLY B O 1
ATOM 3410 N N . SER B 1 219 ? 29.349 -49.521 -47.887 1.00 95.34 219 SER B N 1
ATOM 3411 C CA . SER B 1 219 ? 29.529 -50.087 -49.228 1.00 94.65 219 SER B CA 1
ATOM 3412 C C . SER B 1 219 ? 29.458 -51.619 -49.276 1.00 91.36 219 SER B C 1
ATOM 3413 O O . SER B 1 219 ? 29.137 -52.203 -50.316 1.00 90.77 219 SER B O 1
ATOM 3416 N N . THR B 1 220 ? 29.796 -52.255 -48.157 1.00 87.41 220 THR B N 1
ATOM 3417 C CA . THR B 1 220 ? 29.704 -53.707 -48.010 1.00 90.32 220 THR B CA 1
ATOM 3418 C C . THR B 1 220 ? 28.812 -54.075 -46.806 1.00 81.07 220 THR B C 1
ATOM 3419 O O . THR B 1 220 ? 29.313 -54.443 -45.730 1.00 75.26 220 THR B O 1
ATOM 3423 N N . PRO B 1 221 ? 27.480 -53.998 -46.999 1.00 69.54 221 PRO B N 1
ATOM 3424 C CA . PRO B 1 221 ? 26.528 -54.035 -45.882 1.00 70.43 221 PRO B CA 1
ATOM 3425 C C . PRO B 1 221 ? 26.363 -55.419 -45.281 1.00 74.34 221 PRO B C 1
ATOM 3426 O O . PRO B 1 221 ? 26.252 -56.396 -46.025 1.00 66.35 221 PRO B O 1
ATOM 3430 N N . SER B 1 222 ? 26.332 -55.499 -43.954 1.00 69.70 222 SER B N 1
ATOM 3431 C CA . SER B 1 222 ? 26.005 -56.750 -43.296 1.00 56.00 222 SER B CA 1
ATOM 3432 C C . SER B 1 222 ? 24.585 -56.685 -42.743 1.00 61.20 222 SER B C 1
ATOM 3433 O O . SER B 1 222 ? 23.942 -57.714 -42.511 1.00 57.70 222 SER B O 1
ATOM 3436 N N . ALA B 1 223 ? 24.076 -55.477 -42.539 1.00 58.33 223 ALA B N 1
ATOM 3437 C CA . ALA B 1 223 ? 22.762 -55.358 -41.920 1.00 55.35 223 ALA B CA 1
ATOM 3438 C C . ALA B 1 223 ? 22.122 -54.001 -42.125 1.00 58.76 223 ALA B C 1
ATOM 3439 O O . ALA B 1 223 ? 22.792 -52.992 -42.348 1.00 68.20 223 ALA B O 1
ATOM 3441 N N . VAL B 1 224 ? 20.805 -53.995 -42.039 1.00 63.00 224 VAL B N 1
ATOM 3442 C CA . VAL B 1 224 ? 20.036 -52.768 -42.114 1.00 62.08 224 VAL B CA 1
ATOM 3443 C C . VAL B 1 224 ? 18.920 -52.811 -41.074 1.00 61.20 224 VAL B C 1
ATOM 3444 O O . VAL B 1 224 ? 18.210 -53.809 -40.978 1.00 53.56 224 VAL B O 1
ATOM 3448 N N . ALA B 1 225 ? 18.774 -51.734 -40.306 1.00 62.08 225 ALA B N 1
ATOM 3449 C CA . ALA B 1 225 ? 17.658 -51.598 -39.384 1.00 58.41 225 ALA B CA 1
ATOM 3450 C C . ALA B 1 225 ? 17.017 -50.217 -39.470 1.00 59.34 225 ALA B C 1
ATOM 3451 O O . ALA B 1 225 ? 17.611 -49.280 -39.970 1.00 53.84 225 ALA B O 1
ATOM 3453 N N . VAL B 1 226 ? 15.783 -50.120 -38.987 1.00 53.26 226 VAL B N 1
ATOM 3454 C CA . VAL B 1 226 ? 15.084 -48.850 -38.849 1.00 59.97 226 VAL B CA 1
ATOM 3455 C C . VAL B 1 226 ? 14.754 -48.709 -37.363 1.00 54.82 226 VAL B C 1
ATOM 3456 O O . VAL B 1 226 ? 14.256 -49.646 -36.744 1.00 55.10 226 VAL B O 1
ATOM 3460 N N . SER B 1 227 ? 15.053 -47.546 -36.799 1.00 53.51 227 SER B N 1
ATOM 3461 C CA . SER B 1 227 ? 14.882 -47.317 -35.374 1.00 53.58 227 SER B CA 1
ATOM 3462 C C . SER B 1 227 ? 13.405 -47.103 -35.101 1.00 60.39 227 SER B C 1
ATOM 3463 O O . SER B 1 227 ? 12.631 -46.762 -36.014 1.00 63.15 227 SER B O 1
ATOM 3466 N N . GLY B 1 228 ? 13.011 -47.310 -33.849 1.00 61.36 228 GLY B N 1
ATOM 3467 C CA . GLY B 1 228 ? 11.685 -46.928 -33.403 1.00 53.07 228 GLY B CA 1
ATOM 3468 C C . GLY B 1 228 ? 11.741 -45.521 -32.846 1.00 72.16 228 GLY B C 1
ATOM 3469 O O . GLY B 1 228 ? 12.471 -44.688 -33.376 1.00 57.53 228 GLY B O 1
ATOM 3470 N N . PHE B 1 229 ? 10.998 -45.247 -31.771 1.00 63.40 229 PHE B N 1
ATOM 3471 C CA . PHE B 1 229 ? 10.999 -43.915 -31.175 1.00 53.80 229 PHE B CA 1
ATOM 3472 C C . PHE B 1 229 ? 12.339 -43.651 -30.549 1.00 56.15 229 PHE B C 1
ATOM 3473 O O . PHE B 1 229 ? 12.843 -44.467 -29.777 1.00 54.25 229 PHE B O 1
ATOM 3481 N N . VAL B 1 230 ? 12.939 -42.516 -30.896 1.00 56.17 230 VAL B N 1
ATOM 3482 C CA . VAL B 1 230 ? 14.137 -42.075 -30.186 1.00 58.66 230 VAL B CA 1
ATOM 3483 C C . VAL B 1 230 ? 13.884 -40.677 -29.671 1.00 66.88 230 VAL B C 1
ATOM 3484 O O . VAL B 1 230 ? 13.535 -39.762 -30.421 1.00 76.79 230 VAL B O 1
ATOM 3488 N N . THR B 1 231 ? 14.055 -40.533 -28.371 1.00 66.12 231 THR B N 1
ATOM 3489 C CA . THR B 1 231 ? 13.659 -39.327 -27.682 1.00 69.09 231 THR B CA 1
ATOM 3490 C C . THR B 1 231 ? 14.884 -38.508 -27.348 1.00 67.30 231 THR B C 1
ATOM 3491 O O . THR B 1 231 ? 16.000 -39.042 -27.243 1.00 69.24 231 THR B O 1
ATOM 3495 N N . LYS B 1 232 ? 14.669 -37.208 -27.176 1.00 71.59 232 LYS B N 1
ATOM 3496 C CA . LYS B 1 232 ? 15.635 -36.362 -26.487 1.00 77.36 232 LYS B CA 1
ATOM 3497 C C . LYS B 1 232 ? 15.007 -35.775 -25.206 1.00 79.42 232 LYS B C 1
ATOM 3498 O O . LYS B 1 232 ? 13.791 -35.745 -25.070 1.00 71.62 232 LYS B O 1
ATOM 3504 N N . ASP B 1 233 ? 15.832 -35.295 -24.283 1.00 94.86 233 ASP B N 1
ATOM 3505 C CA . ASP B 1 233 ? 15.318 -34.665 -23.076 1.00 95.06 233 ASP B CA 1
ATOM 3506 C C . ASP B 1 233 ? 14.593 -33.370 -23.389 1.00 95.34 233 ASP B C 1
ATOM 3507 O O . ASP B 1 233 ? 15.030 -32.596 -24.233 1.00 100.57 233 ASP B O 1
ATOM 3512 N N . ASP B 1 234 ? 13.470 -33.159 -22.706 1.00 107.66 234 ASP B N 1
ATOM 3513 C CA . ASP B 1 234 ? 12.656 -31.949 -22.841 1.00 108.04 234 ASP B CA 1
ATOM 3514 C C . ASP B 1 234 ? 13.482 -30.694 -22.622 1.00 118.66 234 ASP B C 1
ATOM 3515 O O . ASP B 1 234 ? 13.626 -29.870 -23.522 1.00 129.89 234 ASP B O 1
ATOM 3520 N N . THR B 1 235 ? 14.012 -30.542 -21.413 1.00 119.25 235 THR B N 1
ATOM 3521 C CA . THR B 1 235 ? 14.858 -29.398 -21.108 1.00 107.70 235 THR B CA 1
ATOM 3522 C C . THR B 1 235 ? 16.259 -29.811 -20.709 1.00 109.07 235 THR B C 1
ATOM 3523 O O . THR B 1 235 ? 16.646 -30.981 -20.781 1.00 105.14 235 THR B O 1
ATOM 3527 N N . ASP B 1 236 ? 17.002 -28.809 -20.265 1.00 122.39 236 ASP B N 1
ATOM 3528 C CA . ASP B 1 236 ? 18.364 -28.964 -19.799 1.00 129.62 236 ASP B CA 1
ATOM 3529 C C . ASP B 1 236 ? 18.384 -29.264 -18.305 1.00 121.26 236 ASP B C 1
ATOM 3530 O O . ASP B 1 236 ? 19.391 -29.756 -17.790 1.00 114.21 236 ASP B O 1
ATOM 3535 N N . LEU B 1 237 ? 17.278 -28.952 -17.620 1.00 96.16 237 LEU B N 1
ATOM 3536 C CA . LEU B 1 237 ? 17.131 -29.243 -16.192 1.00 106.77 237 LEU B CA 1
ATOM 3537 C C . LEU B 1 237 ? 17.247 -30.742 -15.935 1.00 95.91 237 LEU B C 1
ATOM 3538 O O . LEU B 1 237 ? 16.801 -31.546 -16.741 1.00 96.29 237 LEU B O 1
ATOM 3543 N N . ALA B 1 238 ? 17.842 -31.116 -14.813 1.00 95.84 238 ALA B N 1
ATOM 3544 C CA . ALA B 1 238 ? 18.022 -32.524 -14.485 1.00 95.59 238 ALA B CA 1
ATOM 3545 C C . ALA B 1 238 ? 16.707 -33.299 -14.493 1.00 95.55 238 ALA B C 1
ATOM 3546 O O . ALA B 1 238 ? 15.625 -32.708 -14.529 1.00 95.74 238 ALA B O 1
ATOM 3548 N N . LYS B 1 239 ? 16.829 -34.624 -14.435 1.00 95.31 239 LYS B N 1
ATOM 3549 C CA . LYS B 1 239 ? 15.713 -35.567 -14.477 1.00 100.61 239 LYS B CA 1
ATOM 3550 C C . LYS B 1 239 ? 14.762 -35.408 -13.278 1.00 116.66 239 LYS B C 1
ATOM 3551 O O . LYS B 1 239 ? 13.633 -34.943 -13.424 1.00 95.54 239 LYS B O 1
ATOM 3557 N N . SER B 1 240 ? 15.216 -35.815 -12.098 1.00 95.32 240 SER B N 1
ATOM 3558 C CA . SER B 1 240 ? 14.514 -35.497 -10.856 1.00 95.48 240 SER B CA 1
ATOM 3559 C C . SER B 1 240 ? 15.171 -34.276 -10.223 1.00 95.66 240 SER B C 1
ATOM 3560 O O . SER B 1 240 ? 15.990 -33.616 -10.857 1.00 95.69 240 SER B O 1
ATOM 3563 N N . GLY B 1 241 ? 14.808 -33.972 -8.983 1.00 95.79 241 GLY B N 1
ATOM 3564 C CA . GLY B 1 241 ? 15.478 -32.919 -8.240 1.00 110.52 241 GLY B CA 1
ATOM 3565 C C . GLY B 1 241 ? 14.640 -32.022 -7.329 1.00 117.03 241 GLY B C 1
ATOM 3566 O O . GLY B 1 241 ? 13.674 -32.461 -6.691 1.00 122.15 241 GLY B O 1
ATOM 3567 N N . THR B 1 242 ? 15.062 -30.760 -7.242 1.00 96.40 242 THR B N 1
ATOM 3568 C CA . THR B 1 242 ? 14.316 -29.713 -6.567 1.00 96.66 242 THR B CA 1
ATOM 3569 C C . THR B 1 242 ? 14.689 -28.350 -7.113 1.00 96.85 242 THR B C 1
ATOM 3570 O O . THR B 1 242 ? 15.860 -28.049 -7.285 1.00 103.89 242 THR B O 1
ATOM 3574 N N . ILE B 1 243 ? 13.688 -27.521 -7.374 1.00 97.06 243 ILE B N 1
ATOM 3575 C CA . ILE B 1 243 ? 13.919 -26.140 -7.777 1.00 117.58 243 ILE B CA 1
ATOM 3576 C C . ILE B 1 243 ? 13.213 -25.180 -6.809 1.00 105.55 243 ILE B C 1
ATOM 3577 O O . ILE B 1 243 ? 12.346 -25.582 -6.036 1.00 99.80 243 ILE B O 1
ATOM 3582 N N . ASN B 1 244 ? 13.595 -23.912 -6.829 1.00 97.72 244 ASN B N 1
ATOM 3583 C CA . ASN B 1 244 ? 12.935 -22.961 -5.963 1.00 97.97 244 ASN B CA 1
ATOM 3584 C C . ASN B 1 244 ? 12.558 -21.648 -6.645 1.00 114.58 244 ASN B C 1
ATOM 3585 O O . ASN B 1 244 ? 13.417 -20.803 -6.932 1.00 118.06 244 ASN B O 1
ATOM 3590 N N . VAL B 1 245 ? 11.256 -21.502 -6.895 1.00 120.38 245 VAL B N 1
ATOM 3591 C CA . VAL B 1 245 ? 10.652 -20.276 -7.426 1.00 127.08 245 VAL B CA 1
ATOM 3592 C C . VAL B 1 245 ? 10.501 -19.221 -6.321 1.00 136.20 245 VAL B C 1
ATOM 3593 O O . VAL B 1 245 ? 10.131 -19.535 -5.180 1.00 116.94 245 VAL B O 1
ATOM 3597 N N . ARG B 1 246 ? 10.781 -17.966 -6.661 1.00 136.54 246 ARG B N 1
ATOM 3598 C CA . ARG B 1 246 ? 10.609 -16.876 -5.708 1.00 121.93 246 ARG B CA 1
ATOM 3599 C C . ARG B 1 246 ? 9.882 -15.701 -6.351 1.00 121.21 246 ARG B C 1
ATOM 3600 O O . ARG B 1 246 ? 10.380 -15.092 -7.297 1.00 130.39 246 ARG B O 1
ATOM 3608 N N . VAL B 1 247 ? 8.694 -15.394 -5.842 1.00 110.64 247 VAL B N 1
ATOM 3609 C CA . VAL B 1 247 ? 7.901 -14.283 -6.363 1.00 117.14 247 VAL B CA 1
ATOM 3610 C C . VAL B 1 247 ? 8.045 -13.057 -5.462 1.00 125.03 247 VAL B C 1
ATOM 3611 O O . VAL B 1 247 ? 7.384 -12.965 -4.431 1.00 135.16 247 VAL B O 1
ATOM 3615 N N . ILE B 1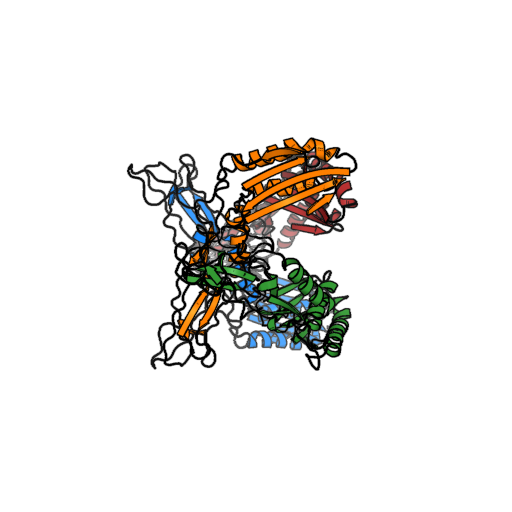 248 ? 8.908 -12.117 -5.834 1.00 130.03 248 ILE B N 1
ATOM 3616 C CA . ILE B 1 248 ? 9.133 -10.950 -4.978 1.00 134.59 248 ILE B CA 1
ATOM 3617 C C . ILE B 1 248 ? 8.434 -9.697 -5.512 1.00 134.91 248 ILE B C 1
ATOM 3618 O O . ILE B 1 248 ? 7.987 -9.662 -6.664 1.00 124.98 248 ILE B O 1
ATOM 3623 N N . ASN B 1 249 ? 8.337 -8.679 -4.657 1.00 139.52 249 ASN B N 1
ATOM 3624 C CA . ASN B 1 249 ? 7.751 -7.393 -5.025 1.00 136.27 249 ASN B CA 1
ATOM 3625 C C . ASN B 1 249 ? 8.814 -6.311 -5.250 1.00 131.34 249 ASN B C 1
ATOM 3626 O O . ASN B 1 249 ? 9.396 -5.775 -4.300 1.00 115.91 249 ASN B O 1
ATOM 3631 N N . GLN C 1 6 ? 12.785 -33.165 -48.251 1.00 117.03 6 GLN C N 1
ATOM 3632 C CA . GLN C 1 6 ? 12.590 -32.125 -47.244 1.00 120.34 6 GLN C CA 1
ATOM 3633 C C . GLN C 1 6 ? 12.016 -30.840 -47.842 1.00 121.10 6 GLN C C 1
ATOM 3634 O O . GLN C 1 6 ? 12.673 -30.177 -48.648 1.00 117.25 6 GLN C O 1
ATOM 3640 N N . GLY C 1 7 ? 10.804 -30.477 -47.426 1.00 122.26 7 GLY C N 1
ATOM 3641 C CA . GLY C 1 7 ? 10.133 -29.309 -47.973 1.00 124.70 7 GLY C CA 1
ATOM 3642 C C . GLY C 1 7 ? 9.660 -28.263 -46.974 1.00 127.11 7 GLY C C 1
ATOM 3643 O O . GLY C 1 7 ? 9.005 -28.573 -45.976 1.00 127.32 7 GLY C O 1
ATOM 3644 N N . TYR C 1 8 ? 10.004 -27.011 -47.257 1.00 117.56 8 TYR C N 1
ATOM 3645 C CA . TYR C 1 8 ? 9.494 -25.865 -46.518 1.00 117.66 8 TYR C CA 1
ATOM 3646 C C . TYR C 1 8 ? 8.825 -24.929 -47.516 1.00 117.76 8 TYR C C 1
ATOM 3647 O O . TYR C 1 8 ? 9.239 -24.844 -48.671 1.00 117.76 8 TYR C O 1
ATOM 3656 N N . THR C 1 9 ? 7.788 -24.233 -47.074 1.00 117.85 9 THR C N 1
ATOM 3657 C CA . THR C 1 9 ? 7.108 -23.258 -47.916 1.00 117.95 9 THR C CA 1
ATOM 3658 C C . THR C 1 9 ? 6.608 -22.118 -47.033 1.00 118.05 9 THR C C 1
ATOM 3659 O O . THR C 1 9 ? 5.826 -22.342 -46.105 1.00 118.06 9 THR C O 1
ATOM 3663 N N . VAL C 1 10 ? 7.072 -20.898 -47.299 1.00 118.13 10 VAL C N 1
ATOM 3664 C CA . VAL C 1 10 ? 6.652 -19.748 -46.492 1.00 135.30 10 VAL C CA 1
ATOM 3665 C C . VAL C 1 10 ? 6.035 -18.617 -47.315 1.00 142.90 10 VAL C C 1
ATOM 3666 O O . VAL C 1 10 ? 6.297 -18.476 -48.516 1.00 146.21 10 VAL C O 1
ATOM 3670 N N . VAL C 1 11 ? 5.228 -17.805 -46.638 1.00 145.71 11 VAL C N 1
ATOM 3671 C CA . VAL C 1 11 ? 4.440 -16.756 -47.279 1.00 142.26 11 VAL C CA 1
ATOM 3672 C C . VAL C 1 11 ? 5.256 -15.522 -47.668 1.00 132.30 11 VAL C C 1
ATOM 3673 O O . VAL C 1 11 ? 6.290 -15.232 -47.061 1.00 119.79 11 VAL C O 1
ATOM 3677 N N . LYS C 1 12 ? 4.791 -14.808 -48.692 1.00 114.44 12 LYS C N 1
ATOM 3678 C CA . LYS C 1 12 ? 5.470 -13.597 -49.145 1.00 117.00 12 LYS C CA 1
ATOM 3679 C C . LYS C 1 12 ? 5.735 -12.650 -47.970 1.00 122.86 12 LYS C C 1
ATOM 3680 O O . LYS C 1 12 ? 6.860 -12.176 -47.791 1.00 116.80 12 LYS C O 1
ATOM 3686 N N . ASN C 1 13 ? 4.704 -12.397 -47.164 1.00 124.38 13 ASN C N 1
ATOM 3687 C CA . ASN C 1 13 ? 4.805 -11.450 -46.056 1.00 124.12 13 ASN C CA 1
ATOM 3688 C C . ASN C 1 13 ? 5.817 -11.853 -44.982 1.00 111.20 13 ASN C C 1
ATOM 3689 O O . ASN C 1 13 ? 6.176 -11.046 -44.120 1.00 112.34 13 ASN C O 1
ATOM 3694 N N . ASP C 1 14 ? 6.275 -13.098 -45.036 1.00 95.85 14 ASP C N 1
ATOM 3695 C CA . ASP C 1 14 ? 7.288 -13.570 -44.102 1.00 96.87 14 ASP C CA 1
ATOM 3696 C C . ASP C 1 14 ? 8.652 -13.907 -44.709 1.00 104.19 14 ASP C C 1
ATOM 3697 O O . ASP C 1 14 ? 9.394 -14.714 -44.143 1.00 111.84 14 ASP C O 1
ATOM 3702 N N . TRP C 1 15 ? 8.994 -13.286 -45.838 1.00 104.06 15 TRP C N 1
ATOM 3703 C CA . TRP C 1 15 ? 10.277 -13.573 -46.492 1.00 105.37 15 TRP C CA 1
ATOM 3704 C C . TRP C 1 15 ? 11.497 -12.927 -45.802 1.00 112.74 15 TRP C C 1
ATOM 3705 O O . TRP C 1 15 ? 12.554 -13.551 -45.717 1.00 132.34 15 TRP C O 1
ATOM 3716 N N . LYS C 1 16 ? 11.351 -11.707 -45.285 1.00 102.82 16 LYS C N 1
ATOM 3717 C CA . LYS C 1 16 ? 12.473 -11.015 -44.635 1.00 97.77 16 LYS C CA 1
ATOM 3718 C C . LYS C 1 16 ? 13.235 -11.904 -43.641 1.00 100.17 16 LYS C C 1
ATOM 3719 O O . LYS C 1 16 ? 14.468 -11.845 -43.539 1.00 100.90 16 LYS C O 1
ATOM 3725 N N . LYS C 1 17 ? 12.491 -12.730 -42.916 1.00 95.97 17 LYS C N 1
ATOM 3726 C CA . LYS C 1 17 ? 13.070 -13.577 -41.881 1.00 105.33 17 LYS C CA 1
ATOM 3727 C C . LYS C 1 17 ? 13.667 -14.865 -42.443 1.00 108.93 17 LYS C C 1
ATOM 3728 O O . LYS C 1 17 ? 14.697 -15.338 -41.963 1.00 120.17 17 LYS C O 1
ATOM 3734 N N . ALA C 1 18 ? 13.002 -15.436 -43.443 1.00 101.79 18 ALA C N 1
ATOM 3735 C CA . ALA C 1 18 ? 13.475 -16.652 -44.111 1.00 102.79 18 ALA C CA 1
ATOM 3736 C C . ALA C 1 18 ? 14.867 -16.457 -44.737 1.00 98.03 18 ALA C C 1
ATOM 3737 O O . ALA C 1 18 ? 15.803 -17.233 -44.483 1.00 90.39 18 ALA C O 1
ATOM 3739 N N . VAL C 1 19 ? 14.986 -15.430 -45.577 1.00 83.37 19 VAL C N 1
ATOM 3740 C CA . VAL C 1 19 ? 16.266 -15.051 -46.150 1.00 84.93 19 VAL C CA 1
ATOM 3741 C C . VAL C 1 19 ? 17.270 -14.793 -45.024 1.00 84.34 19 VAL C C 1
ATOM 3742 O O . VAL C 1 19 ? 18.381 -15.306 -45.035 1.00 75.97 19 VAL C O 1
ATOM 3746 N N . LYS C 1 20 ? 16.852 -14.016 -44.034 1.00 84.16 20 LYS C N 1
ATOM 3747 C CA . LYS C 1 20 ? 17.675 -13.813 -42.849 1.00 93.04 20 LYS C CA 1
ATOM 3748 C C . LYS C 1 20 ? 18.311 -15.109 -42.355 1.00 89.90 20 LYS C C 1
ATOM 3749 O O . LYS C 1 20 ? 19.505 -15.170 -42.051 1.00 90.77 20 LYS C O 1
ATOM 3755 N N . GLN C 1 21 ? 17.510 -16.156 -42.270 1.00 75.86 21 GLN C N 1
ATOM 3756 C CA . GLN C 1 21 ? 18.010 -17.366 -41.660 1.00 82.09 21 GLN C CA 1
ATOM 3757 C C . GLN C 1 21 ? 18.707 -18.267 -42.657 1.00 83.93 21 GLN C C 1
ATOM 3758 O O . GLN C 1 21 ? 19.466 -19.144 -42.255 1.00 72.66 21 GLN C O 1
ATOM 3764 N N . LEU C 1 22 ? 18.464 -18.052 -43.950 1.00 81.05 22 LEU C N 1
ATOM 3765 C CA . LEU C 1 22 ? 19.314 -18.671 -44.947 1.00 73.88 22 LEU C CA 1
ATOM 3766 C C . LEU C 1 22 ? 20.651 -17.917 -44.921 1.00 76.47 22 LEU C C 1
ATOM 3767 O O . LEU C 1 22 ? 21.708 -18.492 -45.199 1.00 72.47 22 LEU C O 1
ATOM 3772 N N . GLN C 1 23 ? 20.607 -16.644 -44.535 1.00 72.74 23 GLN C N 1
ATOM 3773 C CA . GLN C 1 23 ? 21.823 -15.866 -44.391 1.00 71.48 23 GLN C CA 1
ATOM 3774 C C . GLN C 1 23 ? 22.701 -16.393 -43.290 1.00 69.94 23 GLN C C 1
ATOM 3775 O O . GLN C 1 23 ? 23.852 -16.742 -43.503 1.00 68.60 23 GLN C O 1
ATOM 3781 N N . ASP C 1 24 ? 22.134 -16.467 -42.094 1.00 70.18 24 ASP C N 1
ATOM 3782 C CA . ASP C 1 24 ? 22.857 -16.958 -40.935 1.00 68.84 24 ASP C CA 1
ATOM 3783 C C . ASP C 1 24 ? 23.434 -18.349 -41.178 1.00 67.88 24 ASP C C 1
ATOM 3784 O O . ASP C 1 24 ? 24.556 -18.632 -40.796 1.00 67.48 24 ASP C O 1
ATOM 3789 N N . GLY C 1 25 ? 22.679 -19.206 -41.844 1.00 68.72 25 GLY C N 1
ATOM 3790 C CA . GLY C 1 25 ? 23.202 -20.484 -42.297 1.00 67.91 25 GLY C CA 1
ATOM 3791 C C . GLY C 1 25 ? 24.448 -20.382 -43.182 1.00 66.81 25 GLY C C 1
ATOM 3792 O O . GLY C 1 25 ? 25.349 -21.212 -43.066 1.00 65.53 25 GLY C O 1
ATOM 3793 N N . LEU C 1 26 ? 24.501 -19.385 -44.073 1.00 67.32 26 LEU C N 1
ATOM 3794 C CA . LEU C 1 26 ? 25.728 -19.107 -44.820 1.00 66.29 26 LEU C CA 1
ATOM 3795 C C . LEU C 1 26 ? 26.814 -18.562 -43.889 1.00 64.94 26 LEU C C 1
ATOM 3796 O O . LEU C 1 26 ? 27.934 -19.053 -43.896 1.00 74.56 26 LEU C O 1
ATOM 3801 N N . LYS C 1 27 ? 26.476 -17.543 -43.106 1.00 65.34 27 LYS C N 1
ATOM 3802 C CA . LYS C 1 27 ? 27.432 -16.912 -42.184 1.00 68.87 27 LYS C CA 1
ATOM 3803 C C . LYS C 1 27 ? 27.996 -17.834 -41.088 1.00 62.97 27 LYS C C 1
ATOM 3804 O O . LYS C 1 27 ? 29.107 -17.623 -40.625 1.00 61.73 27 LYS C O 1
ATOM 3810 N N . ASP C 1 28 ? 27.237 -18.839 -40.671 1.00 63.37 28 ASP C N 1
ATOM 3811 C CA . ASP C 1 28 ? 27.752 -19.765 -39.668 1.00 62.26 28 ASP C CA 1
ATOM 3812 C C . ASP C 1 28 ? 28.174 -21.091 -40.276 1.00 61.62 28 ASP C C 1
ATOM 3813 O O . ASP C 1 28 ? 28.510 -22.031 -39.542 1.00 60.79 28 ASP C O 1
ATOM 3818 N N . ASN C 1 29 ? 28.131 -21.155 -41.610 1.00 68.64 29 ASN C N 1
ATOM 3819 C CA . ASN C 1 29 ? 28.843 -22.182 -42.353 1.00 61.24 29 ASN C CA 1
ATOM 3820 C C . ASN C 1 29 ? 28.115 -23.513 -42.414 1.00 67.86 29 ASN C C 1
ATOM 3821 O O . ASN C 1 29 ? 28.711 -24.526 -42.756 1.00 60.86 29 ASN C O 1
ATOM 3826 N N . SER C 1 30 ? 26.833 -23.521 -42.072 1.00 62.94 30 SER C N 1
ATOM 3827 C CA . SER C 1 30 ? 26.032 -24.719 -42.243 1.00 63.55 30 SER C CA 1
ATOM 3828 C C . SER C 1 30 ? 25.607 -24.950 -43.696 1.00 64.43 30 SER C C 1
ATOM 3829 O O . SER C 1 30 ? 25.412 -26.099 -44.101 1.00 68.47 30 SER C O 1
ATOM 3832 N N . ILE C 1 31 ? 25.487 -23.864 -44.477 1.00 65.12 31 ILE C N 1
ATOM 3833 C CA . ILE C 1 31 ? 24.987 -23.910 -45.838 1.00 66.14 31 ILE C CA 1
ATOM 3834 C C . ILE C 1 31 ? 26.144 -23.781 -46.812 1.00 65.24 31 ILE C C 1
ATOM 3835 O O . ILE C 1 31 ? 26.947 -22.854 -46.737 1.00 64.59 31 ILE C O 1
ATOM 3840 N N . GLY C 1 32 ? 26.236 -24.718 -47.743 1.00 65.23 32 GLY C N 1
ATOM 3841 C CA . GLY C 1 32 ? 27.360 -24.741 -48.639 1.00 64.34 32 GLY C CA 1
ATOM 3842 C C . GLY C 1 32 ? 26.971 -24.020 -49.906 1.00 66.83 32 GLY C C 1
ATOM 3843 O O . GLY C 1 32 ? 27.793 -23.334 -50.528 1.00 65.02 32 GLY C O 1
ATOM 3844 N N . LYS C 1 33 ? 25.705 -24.161 -50.289 1.00 66.97 33 LYS C N 1
ATOM 3845 C CA . LYS C 1 33 ? 25.245 -23.578 -51.530 1.00 68.17 33 LYS C CA 1
ATOM 3846 C C . LYS C 1 33 ? 23.737 -23.398 -51.549 1.00 69.93 33 LYS C C 1
ATOM 3847 O O . LYS C 1 33 ? 22.991 -24.221 -51.016 1.00 70.34 33 LYS C O 1
ATOM 3853 N N . ILE C 1 34 ? 23.291 -22.322 -52.190 1.00 71.02 34 ILE C N 1
ATOM 3854 C CA . ILE C 1 34 ? 21.873 -22.133 -52.433 1.00 79.58 34 ILE C CA 1
ATOM 3855 C C . ILE C 1 34 ? 21.658 -21.890 -53.905 1.00 76.57 34 ILE C C 1
ATOM 3856 O O . ILE C 1 34 ? 22.144 -20.906 -54.448 1.00 94.28 34 ILE C O 1
ATOM 3861 N N . THR C 1 35 ? 20.946 -22.795 -54.566 1.00 74.69 35 THR C N 1
ATOM 3862 C CA . THR C 1 35 ? 20.481 -22.532 -55.921 1.00 75.96 35 THR C CA 1
ATOM 3863 C C . THR C 1 35 ? 19.124 -21.831 -55.804 1.00 77.73 35 THR C C 1
ATOM 3864 O O . THR C 1 35 ? 18.273 -22.260 -55.048 1.00 78.30 35 THR C O 1
ATOM 3868 N N . VAL C 1 36 ? 18.941 -20.725 -56.518 1.00 78.61 36 VAL C N 1
ATOM 3869 C CA . VAL C 1 36 ? 17.693 -19.969 -56.451 1.00 88.19 36 VAL C CA 1
ATOM 3870 C C . VAL C 1 36 ? 16.969 -19.962 -57.791 1.00 97.85 36 VAL C C 1
ATOM 3871 O O . VAL C 1 36 ? 17.575 -19.783 -58.855 1.00 81.73 36 VAL C O 1
ATOM 3875 N N . SER C 1 37 ? 15.661 -20.168 -57.732 1.00 110.45 37 SER C N 1
ATOM 3876 C CA . SER C 1 37 ? 14.872 -20.326 -58.939 1.00 96.61 37 SER C CA 1
ATOM 3877 C C . SER C 1 37 ? 13.660 -19.427 -58.929 1.00 103.97 37 SER C C 1
ATOM 3878 O O . SER C 1 37 ? 12.969 -19.329 -57.901 1.00 87.27 37 SER C O 1
ATOM 3881 N N . PHE C 1 38 ? 13.407 -18.781 -60.071 1.00 87.97 38 PHE C N 1
ATOM 3882 C CA . PHE C 1 38 ? 12.147 -18.075 -60.247 1.00 89.92 38 PHE C CA 1
ATOM 3883 C C . PHE C 1 38 ? 11.183 -18.887 -61.103 1.00 91.45 38 PHE C C 1
ATOM 3884 O O . PHE C 1 38 ? 11.432 -19.079 -62.277 1.00 91.70 38 PHE C O 1
ATOM 3892 N N . ASN C 1 39 ? 10.124 -19.411 -60.485 1.00 92.41 39 ASN C N 1
ATOM 3893 C CA . ASN C 1 39 ? 8.921 -19.907 -61.195 1.00 119.05 39 ASN C CA 1
ATOM 3894 C C . ASN C 1 39 ? 8.979 -20.779 -62.460 1.00 124.34 39 ASN C C 1
ATOM 3895 O O . ASN C 1 39 ? 8.258 -20.493 -63.421 1.00 144.94 39 ASN C O 1
ATOM 3900 N N . ASP C 1 40 ? 9.809 -21.817 -62.498 1.00 115.77 40 ASP C N 1
ATOM 3901 C CA . ASP C 1 40 ? 10.913 -22.018 -61.583 1.00 105.48 40 ASP C CA 1
ATOM 3902 C C . ASP C 1 40 ? 12.138 -22.260 -62.463 1.00 95.11 40 ASP C C 1
ATOM 3903 O O . ASP C 1 40 ? 12.606 -23.392 -62.609 1.00 100.84 40 ASP C O 1
ATOM 3908 N N . GLY C 1 41 ? 12.614 -21.182 -63.082 1.00 89.99 41 GLY C N 1
ATOM 3909 C CA . GLY C 1 41 ? 13.795 -21.207 -63.928 1.00 88.90 41 GLY C CA 1
ATOM 3910 C C . GLY C 1 41 ? 14.958 -20.608 -63.166 1.00 94.34 41 GLY C C 1
ATOM 3911 O O . GLY C 1 41 ? 14.916 -19.451 -62.733 1.00 87.27 41 GLY C O 1
ATOM 3912 N N . VAL C 1 42 ? 15.997 -21.411 -62.983 1.00 92.37 42 VAL C N 1
ATOM 3913 C CA . VAL C 1 42 ? 17.128 -21.014 -62.156 1.00 86.40 42 VAL C CA 1
ATOM 3914 C C . VAL C 1 42 ? 17.666 -19.637 -62.561 1.00 102.25 42 VAL C C 1
ATOM 3915 O O . VAL C 1 42 ? 17.947 -19.374 -63.744 1.00 100.32 42 VAL C O 1
ATOM 3919 N N . VAL C 1 43 ? 17.770 -18.751 -61.575 1.00 100.51 43 VAL C N 1
ATOM 3920 C CA . VAL C 1 43 ? 18.400 -17.456 -61.788 1.00 95.48 43 VAL C CA 1
ATOM 3921 C C . VAL C 1 43 ? 19.884 -17.517 -61.428 1.00 80.95 43 VAL C C 1
ATOM 3922 O O . VAL C 1 43 ? 20.715 -16.958 -62.144 1.00 80.53 43 VAL C O 1
ATOM 3926 N N . GLY C 1 44 ? 20.209 -18.189 -60.311 1.00 102.26 44 GLY C N 1
ATOM 3927 C CA . GLY C 1 44 ? 21.589 -18.306 -59.860 1.00 77.85 44 GLY C CA 1
ATOM 3928 C C . GLY C 1 44 ? 21.886 -19.081 -58.573 1.00 76.60 44 GLY C C 1
ATOM 3929 O O . GLY C 1 44 ? 21.005 -19.498 -57.800 1.00 77.12 44 GLY C O 1
ATOM 3930 N N . GLU C 1 45 ? 23.179 -19.251 -58.322 1.00 79.15 45 GLU C N 1
ATOM 3931 C CA . GLU C 1 45 ? 23.658 -19.998 -57.187 1.00 73.59 45 GLU C CA 1
ATOM 3932 C C . GLU C 1 45 ? 24.536 -19.088 -56.343 1.00 79.04 45 GLU C C 1
ATOM 3933 O O . GLU C 1 45 ? 25.341 -18.324 -56.871 1.00 76.44 45 GLU C O 1
ATOM 3939 N N . VAL C 1 46 ? 24.360 -19.166 -55.025 1.00 90.41 46 VAL C N 1
ATOM 3940 C CA . VAL C 1 46 ? 25.131 -18.391 -54.066 1.00 70.92 46 VAL C CA 1
ATOM 3941 C C . VAL C 1 46 ? 25.991 -19.317 -53.209 1.00 69.36 46 VAL C C 1
ATOM 3942 O O . VAL C 1 46 ? 25.561 -20.400 -52.817 1.00 69.29 46 VAL C O 1
ATOM 3946 N N . ALA C 1 47 ? 27.207 -18.886 -52.912 1.00 67.98 47 ALA C N 1
ATOM 3947 C CA . ALA C 1 47 ? 28.122 -19.708 -52.157 1.00 67.33 47 ALA C CA 1
ATOM 3948 C C . ALA C 1 47 ? 29.360 -18.896 -51.847 1.00 75.59 47 ALA C C 1
ATOM 3949 O O . ALA C 1 47 ? 29.789 -18.086 -52.662 1.00 65.40 47 ALA C O 1
ATOM 3951 N N . PRO C 1 48 ? 29.935 -19.102 -50.657 1.00 64.07 48 PRO C N 1
ATOM 3952 C CA . PRO C 1 48 ? 31.210 -18.456 -50.349 1.00 71.32 48 PRO C CA 1
ATOM 3953 C C . PRO C 1 48 ? 32.245 -18.929 -51.361 1.00 66.84 48 PRO C C 1
ATOM 3954 O O . PRO C 1 48 ? 32.287 -20.118 -51.668 1.00 67.23 48 PRO C O 1
ATOM 3958 N N . LYS C 1 49 ? 33.063 -18.022 -51.870 1.00 61.80 49 LYS C N 1
ATOM 3959 C CA . LYS C 1 49 ? 34.094 -18.401 -52.817 1.00 64.53 49 LYS C CA 1
ATOM 3960 C C . LYS C 1 49 ? 35.133 -19.306 -52.148 1.00 78.35 49 LYS C C 1
ATOM 3961 O O . LYS C 1 49 ? 35.648 -20.238 -52.768 1.00 77.19 49 LYS C O 1
ATOM 3967 N N . SER C 1 50 ? 35.411 -19.044 -50.875 1.00 82.38 50 SER C N 1
ATOM 3968 C CA . SER C 1 50 ? 36.192 -19.947 -50.045 1.00 61.05 50 SER C CA 1
ATOM 3969 C C . SER C 1 50 ? 35.382 -20.034 -48.783 1.00 71.29 50 SER C C 1
ATOM 3970 O O . SER C 1 50 ? 35.063 -19.004 -48.206 1.00 91.05 50 SER C O 1
ATOM 3973 N N . ALA C 1 51 ? 35.041 -21.240 -48.338 1.00 87.88 51 ALA C N 1
ATOM 3974 C CA . ALA C 1 51 ? 34.124 -21.382 -47.202 1.00 85.09 51 ALA C CA 1
ATOM 3975 C C . ALA C 1 51 ? 34.792 -21.207 -45.848 1.00 77.28 51 ALA C C 1
ATOM 3976 O O . ALA C 1 51 ? 34.115 -21.115 -44.827 1.00 74.36 51 ALA C O 1
ATOM 3978 N N . ASN C 1 52 ? 36.117 -21.167 -45.834 1.00 57.89 52 ASN C N 1
ATOM 3979 C CA . ASN C 1 52 ? 36.852 -21.088 -44.573 1.00 70.39 52 ASN C CA 1
ATOM 3980 C C . ASN C 1 52 ? 37.149 -19.640 -44.224 1.00 69.63 52 ASN C C 1
ATOM 3981 O O . ASN C 1 52 ? 38.015 -19.352 -43.400 1.00 74.64 52 ASN C O 1
ATOM 3986 N N . LYS C 1 53 ? 36.433 -18.733 -44.881 1.00 59.34 53 LYS C N 1
ATOM 3987 C CA . LYS C 1 53 ? 36.634 -17.305 -44.696 1.00 56.43 53 LYS C CA 1
ATOM 3988 C C . LYS C 1 53 ? 35.343 -16.563 -44.322 1.00 57.59 53 LYS C C 1
ATOM 3989 O O . LYS C 1 53 ? 34.380 -16.543 -45.135 1.00 69.00 53 LYS C O 1
ATOM 3995 N N . LYS C 1 54 ? 35.342 -15.902 -43.160 1.00 57.54 54 LYS C N 1
ATOM 3996 C CA . LYS C 1 54 ? 34.245 -15.008 -42.793 1.00 58.62 54 LYS C CA 1
ATOM 3997 C C . LYS C 1 54 ? 33.839 -14.011 -43.898 1.00 65.73 54 LYS C C 1
ATOM 3998 O O . LYS C 1 54 ? 32.651 -13.862 -44.211 1.00 61.62 54 LYS C O 1
ATOM 4004 N N . ALA C 1 55 ? 34.817 -13.333 -44.500 1.00 59.18 55 ALA C N 1
ATOM 4005 C CA . ALA C 1 55 ? 34.499 -12.326 -45.494 1.00 74.16 55 ALA C CA 1
ATOM 4006 C C . ALA C 1 55 ? 33.598 -12.919 -46.572 1.00 60.82 55 ALA C C 1
ATOM 4007 O O . ALA C 1 55 ? 32.551 -12.352 -46.910 1.00 72.04 55 ALA C O 1
ATOM 4009 N N . ASP C 1 56 ? 34.014 -14.072 -47.093 1.00 60.28 56 ASP C N 1
ATOM 4010 C CA . ASP C 1 56 ? 33.296 -14.791 -48.151 1.00 61.03 56 ASP C CA 1
ATOM 4011 C C . ASP C 1 56 ? 31.896 -15.184 -47.723 1.00 62.10 56 ASP C C 1
ATOM 4012 O O . ASP C 1 56 ? 30.940 -15.004 -48.467 1.00 68.63 56 ASP C O 1
ATOM 4017 N N . ARG C 1 57 ? 31.767 -15.716 -46.515 1.00 61.60 57 ARG C N 1
ATOM 4018 C CA . ARG C 1 57 ? 30.453 -16.093 -46.019 1.00 62.61 57 ARG C CA 1
ATOM 4019 C C . ARG C 1 57 ? 29.552 -14.876 -45.929 1.00 63.87 57 ARG C C 1
ATOM 4020 O O . ARG C 1 57 ? 28.396 -14.910 -46.360 1.00 65.22 57 ARG C O 1
ATOM 4028 N N . ASP C 1 58 ? 30.088 -13.790 -45.398 1.00 63.45 58 ASP C N 1
ATOM 4029 C CA . ASP C 1 58 ? 29.330 -12.550 -45.348 1.00 66.91 58 ASP C CA 1
ATOM 4030 C C . ASP C 1 58 ? 28.990 -12.031 -46.754 1.00 65.63 58 ASP C C 1
ATOM 4031 O O . ASP C 1 58 ? 27.849 -11.657 -47.028 1.00 67.03 58 ASP C O 1
ATOM 4036 N N . ALA C 1 59 ? 29.975 -12.018 -47.642 1.00 64.97 59 ALA C N 1
ATOM 4037 C CA . ALA C 1 59 ? 29.712 -11.596 -49.019 1.00 65.93 59 ALA C CA 1
ATOM 4038 C C . ALA C 1 59 ? 28.627 -12.468 -49.642 1.00 67.03 59 ALA C C 1
ATOM 4039 O O . ALA C 1 59 ? 27.737 -11.965 -50.320 1.00 72.04 59 ALA C O 1
ATOM 4041 N N . ALA C 1 60 ? 28.685 -13.776 -49.406 1.00 66.46 60 ALA C N 1
ATOM 4042 C CA . ALA C 1 60 ? 27.691 -14.674 -49.995 1.00 70.34 60 ALA C CA 1
ATOM 4043 C C . ALA C 1 60 ? 26.288 -14.420 -49.451 1.00 69.94 60 ALA C C 1
ATOM 4044 O O . ALA C 1 60 ? 25.304 -14.520 -50.183 1.00 70.17 60 ALA C O 1
ATOM 4046 N N . ALA C 1 61 ? 26.204 -14.093 -48.162 1.00 68.49 61 ALA C N 1
ATOM 4047 C CA . ALA C 1 61 ? 24.920 -13.764 -47.549 1.00 69.75 61 ALA C CA 1
ATOM 4048 C C . ALA C 1 61 ? 24.307 -12.512 -48.177 1.00 83.06 61 ALA C C 1
ATOM 4049 O O . ALA C 1 61 ? 23.113 -12.458 -48.477 1.00 72.53 61 ALA C O 1
ATOM 4051 N N . GLU C 1 62 ? 25.137 -11.495 -48.330 1.00 70.51 62 GLU C N 1
ATOM 4052 C CA . GLU C 1 62 ? 24.672 -10.216 -48.805 1.00 71.60 62 GLU C CA 1
ATOM 4053 C C . GLU C 1 62 ? 24.353 -10.326 -50.307 1.00 72.55 62 GLU C C 1
ATOM 4054 O O . GLU C 1 62 ? 23.404 -9.724 -50.812 1.00 82.92 62 GLU C O 1
ATOM 4060 N N . LYS C 1 63 ? 25.136 -11.143 -50.994 1.00 71.73 63 LYS C N 1
ATOM 4061 C CA . LYS C 1 63 ? 24.827 -11.556 -52.351 1.00 72.55 63 LYS C CA 1
ATOM 4062 C C . LYS C 1 63 ? 23.425 -12.197 -52.466 1.00 73.96 63 LYS C C 1
ATOM 4063 O O . LYS C 1 63 ? 22.690 -11.951 -53.424 1.00 75.31 63 LYS C O 1
ATOM 4069 N N . LEU C 1 64 ? 23.051 -13.006 -51.481 1.00 73.70 64 LEU C N 1
ATOM 4070 C CA . LEU C 1 64 ? 21.743 -13.668 -51.492 1.00 77.00 64 LEU C CA 1
ATOM 4071 C C . LEU C 1 64 ? 20.634 -12.649 -51.343 1.00 83.47 64 LEU C C 1
ATOM 4072 O O . LEU C 1 64 ? 19.564 -12.780 -51.941 1.00 87.32 64 LEU C O 1
ATOM 4077 N N . TYR C 1 65 ? 20.883 -11.638 -50.526 1.00 78.50 65 TYR C N 1
ATOM 4078 C CA . TYR C 1 65 ? 19.872 -10.630 -50.302 1.00 84.67 65 TYR C CA 1
ATOM 4079 C C . TYR C 1 65 ? 19.547 -9.938 -51.605 1.00 82.32 65 TYR C C 1
ATOM 4080 O O . TYR C 1 65 ? 18.410 -9.968 -52.071 1.00 80.31 65 TYR C O 1
ATOM 4089 N N . ASN C 1 66 ? 20.556 -9.324 -52.204 1.00 78.01 66 ASN C N 1
ATOM 4090 C CA . ASN C 1 66 ? 20.334 -8.505 -53.389 1.00 79.07 66 ASN C CA 1
ATOM 4091 C C . ASN C 1 66 ? 19.671 -9.307 -54.499 1.00 80.13 66 ASN C C 1
ATOM 4092 O O . ASN C 1 66 ? 18.812 -8.800 -55.220 1.00 81.65 66 ASN C O 1
ATOM 4097 N N . LEU C 1 67 ? 20.045 -10.579 -54.608 1.00 79.52 67 LEU C N 1
ATOM 4098 C CA . LEU C 1 67 ? 19.535 -11.442 -55.672 1.00 81.55 67 LEU C CA 1
ATOM 4099 C C . LEU C 1 67 ? 18.020 -11.602 -55.670 1.00 85.96 67 LEU C C 1
ATOM 4100 O O . LEU C 1 67 ? 17.383 -11.641 -56.737 1.00 95.99 67 LEU C O 1
ATOM 4105 N N . VAL C 1 68 ? 17.454 -11.717 -54.475 1.00 88.25 68 VAL C N 1
ATOM 4106 C CA . VAL C 1 68 ? 16.034 -12.026 -54.303 1.00 90.36 68 VAL C CA 1
ATOM 4107 C C . VAL C 1 68 ? 15.273 -10.881 -53.611 1.00 84.65 68 VAL C C 1
ATOM 4108 O O . VAL C 1 68 ? 14.042 -10.836 -53.644 1.00 87.82 68 VAL C O 1
ATOM 4112 N N . ASN C 1 69 ? 16.012 -9.976 -52.972 1.00 90.36 69 ASN C N 1
ATOM 4113 C CA . ASN C 1 69 ? 15.448 -8.777 -52.354 1.00 90.40 69 ASN C CA 1
ATOM 4114 C C . ASN C 1 69 ? 14.248 -8.193 -53.118 1.00 111.29 69 ASN C C 1
ATOM 4115 O O . ASN C 1 69 ? 13.139 -8.108 -52.577 1.00 104.89 69 ASN C O 1
ATOM 4120 N N . THR C 1 70 ? 14.492 -7.790 -54.369 1.00 118.23 70 THR C N 1
ATOM 4121 C CA . THR C 1 70 ? 13.499 -7.134 -55.225 1.00 103.12 70 THR C CA 1
ATOM 4122 C C . THR C 1 70 ? 12.395 -8.054 -55.720 1.00 98.94 70 THR C C 1
ATOM 4123 O O . THR C 1 70 ? 11.216 -7.725 -55.620 1.00 91.76 70 THR C O 1
ATOM 4127 N N . GLN C 1 71 ? 12.800 -9.191 -56.284 1.00 104.51 71 GLN C N 1
ATOM 4128 C CA . GLN C 1 71 ? 11.875 -10.172 -56.857 1.00 97.08 71 GLN C CA 1
ATOM 4129 C C . GLN C 1 71 ? 10.809 -10.606 -55.860 1.00 102.21 71 GLN C C 1
ATOM 4130 O O . GLN C 1 71 ? 9.644 -10.789 -56.226 1.00 103.54 71 GLN C O 1
ATOM 4136 N N . LEU C 1 72 ? 11.213 -10.785 -54.605 1.00 96.52 72 LEU C N 1
ATOM 4137 C CA . LEU C 1 72 ? 10.272 -11.147 -53.556 1.00 95.55 72 LEU C CA 1
ATOM 4138 C C . LEU C 1 72 ? 9.487 -9.919 -53.077 1.00 94.05 72 LEU C C 1
ATOM 4139 O O . LEU C 1 72 ? 8.324 -10.040 -52.678 1.00 95.74 72 LEU C O 1
ATOM 4144 N N . ASP C 1 73 ? 10.122 -8.748 -53.120 1.00 127.09 73 ASP C N 1
ATOM 4145 C CA . ASP C 1 73 ? 9.523 -7.517 -52.607 1.00 127.15 73 ASP C CA 1
ATOM 4146 C C . ASP C 1 73 ? 8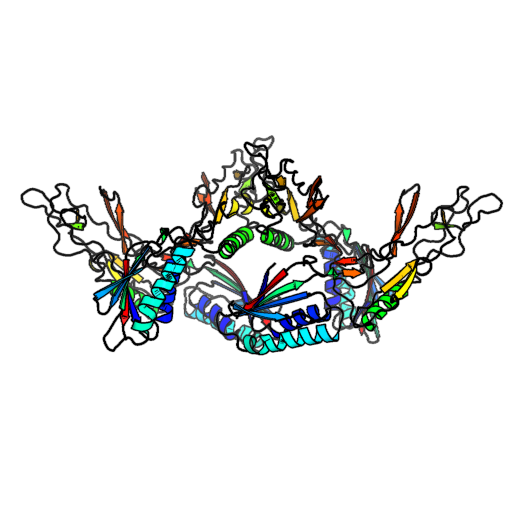.218 -7.150 -53.330 1.00 127.17 73 ASP C C 1
ATOM 4147 O O . ASP C 1 73 ? 7.403 -6.366 -52.829 1.00 127.22 73 ASP C O 1
ATOM 4152 N N . LYS C 1 74 ? 8.036 -7.726 -54.514 1.00 127.15 74 LYS C N 1
ATOM 4153 C CA . LYS C 1 74 ? 6.817 -7.555 -55.297 1.00 127.17 74 LYS C CA 1
ATOM 4154 C C . LYS C 1 74 ? 6.508 -8.843 -56.050 1.00 129.37 74 LYS C C 1
ATOM 4155 O O . LYS C 1 74 ? 6.121 -8.819 -57.221 1.00 127.12 74 LYS C O 1
ATOM 4161 N N . LEU C 1 75 ? 6.698 -9.964 -55.357 1.00 130.87 75 LEU C N 1
ATOM 4162 C CA . LEU C 1 75 ? 6.379 -11.292 -55.878 1.00 132.78 75 LEU C CA 1
ATOM 4163 C C . LEU C 1 75 ? 4.938 -11.315 -56.390 1.00 134.16 75 LEU C C 1
ATOM 4164 O O . LEU C 1 75 ? 3.987 -11.130 -55.623 1.00 127.65 75 LEU C O 1
ATOM 4169 N N . GLY C 1 76 ? 4.782 -11.527 -57.691 1.00 127.06 76 GLY C N 1
ATOM 4170 C CA . GLY C 1 76 ? 3.469 -11.530 -58.303 1.00 127.08 76 GLY C CA 1
ATOM 4171 C C . GLY C 1 76 ? 2.558 -12.607 -57.748 1.00 135.89 76 GLY C C 1
ATOM 4172 O O . GLY C 1 76 ? 2.973 -13.443 -56.949 1.00 137.34 76 GLY C O 1
ATOM 4173 N N . ASP C 1 77 ? 1.304 -12.581 -58.183 1.00 139.56 77 ASP C N 1
ATOM 4174 C CA . ASP C 1 77 ? 0.301 -13.551 -57.757 1.00 144.91 77 ASP C CA 1
ATOM 4175 C C . ASP C 1 77 ? 0.566 -14.926 -58.394 1.00 144.32 77 ASP C C 1
ATOM 4176 O O . ASP C 1 77 ? 0.756 -15.029 -59.609 1.00 127.02 77 ASP C O 1
ATOM 4181 N N . GLY C 1 78 ? 0.585 -15.976 -57.573 1.00 150.25 78 GLY C N 1
ATOM 4182 C CA . GLY C 1 78 ? 0.792 -17.331 -58.066 1.00 150.08 78 GLY C CA 1
ATOM 4183 C C . GLY C 1 78 ? 2.229 -17.625 -58.470 1.00 147.48 78 GLY C C 1
ATOM 4184 O O . GLY C 1 78 ? 2.518 -18.646 -59.102 1.00 139.15 78 GLY C O 1
ATOM 4185 N N . ASP C 1 79 ? 3.131 -16.721 -58.097 1.00 145.65 79 ASP C N 1
ATOM 4186 C CA . ASP C 1 79 ? 4.551 -16.851 -58.416 1.00 138.10 79 ASP C CA 1
ATOM 4187 C C . ASP C 1 79 ? 5.354 -17.299 -57.198 1.00 135.48 79 ASP C C 1
ATOM 4188 O O . ASP C 1 79 ? 4.839 -17.335 -56.073 1.00 133.33 79 ASP C O 1
ATOM 4193 N N . TYR C 1 80 ? 6.623 -17.625 -57.427 1.00 130.68 80 TYR C N 1
ATOM 4194 C CA . TYR C 1 80 ? 7.486 -18.117 -56.359 1.00 133.09 80 TYR C CA 1
ATOM 4195 C C . TYR C 1 80 ? 8.990 -17.997 -56.641 1.00 132.83 80 TYR C C 1
ATOM 4196 O O . TYR C 1 80 ? 9.423 -17.799 -57.786 1.00 126.81 80 TYR C O 1
ATOM 4205 N N . VAL C 1 81 ? 9.763 -18.087 -55.561 1.00 126.83 81 VAL C N 1
ATOM 4206 C CA . VAL C 1 81 ? 11.211 -18.206 -55.617 1.00 126.80 81 VAL C CA 1
ATOM 4207 C C . VAL C 1 81 ? 11.617 -19.435 -54.803 1.00 126.78 81 VAL C C 1
ATOM 4208 O O . VAL C 1 81 ? 11.270 -19.553 -53.626 1.00 126.79 81 VAL C O 1
ATOM 4212 N N . ASP C 1 82 ? 12.335 -20.355 -55.444 1.00 126.73 82 ASP C N 1
ATOM 4213 C CA . ASP C 1 82 ? 12.790 -21.590 -54.806 1.00 126.71 82 ASP C CA 1
ATOM 4214 C C . ASP C 1 82 ? 14.238 -21.474 -54.337 1.00 126.69 82 ASP C C 1
ATOM 4215 O O . ASP C 1 82 ? 15.104 -21.011 -55.085 1.00 126.68 82 ASP C O 1
ATOM 4220 N N . PHE C 1 83 ? 14.491 -21.894 -53.096 1.00 109.18 83 PHE C N 1
ATOM 4221 C CA . PHE C 1 83 ? 15.850 -22.004 -52.560 1.00 76.51 83 PHE C CA 1
ATOM 4222 C C . PHE C 1 83 ? 16.212 -23.465 -52.383 1.00 63.73 83 PHE C C 1
ATOM 4223 O O . PHE C 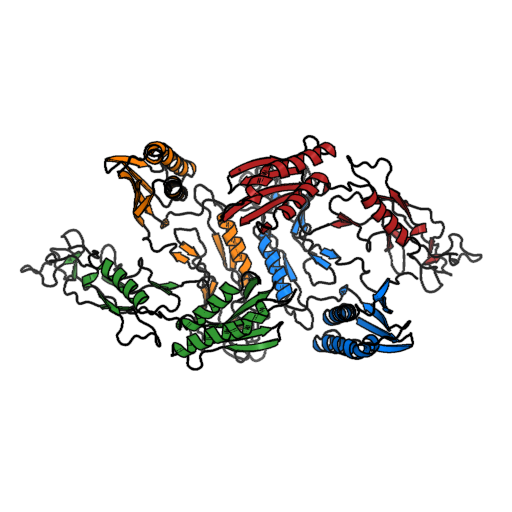1 83 ? 15.738 -24.105 -51.461 1.00 61.14 83 PHE C O 1
ATOM 4231 N N . SER C 1 84 ? 17.043 -23.989 -53.280 1.00 60.09 84 SER C N 1
ATOM 4232 C CA . SER C 1 84 ? 17.628 -25.318 -53.094 1.00 68.85 84 SER C CA 1
ATOM 4233 C C . SER C 1 84 ? 18.865 -25.162 -52.196 1.00 72.85 84 SER C C 1
ATOM 4234 O O . SER C 1 84 ? 19.958 -24.755 -52.652 1.00 66.71 84 SER C O 1
ATOM 4237 N N . VAL C 1 85 ? 18.665 -25.450 -50.914 1.00 63.18 85 VAL C N 1
ATOM 4238 C CA . VAL C 1 85 ? 19.672 -25.210 -49.879 1.00 52.19 85 VAL C CA 1
ATOM 4239 C C . VAL C 1 85 ? 20.449 -26.479 -49.583 1.00 64.42 85 VAL C C 1
ATOM 4240 O O . VAL C 1 85 ? 19.919 -27.387 -48.928 1.00 64.61 85 VAL C O 1
ATOM 4244 N N . ASP C 1 86 ? 21.681 -26.551 -50.090 1.00 56.96 86 ASP C N 1
ATOM 4245 C CA . ASP C 1 86 ? 22.612 -27.621 -49.719 1.00 69.05 86 ASP C CA 1
ATOM 4246 C C . ASP C 1 86 ? 23.275 -27.278 -48.368 1.00 60.11 86 ASP C C 1
ATOM 4247 O O . ASP C 1 86 ? 23.929 -26.258 -48.240 1.00 67.24 86 ASP C O 1
ATOM 4252 N N . TYR C 1 87 ? 23.100 -28.121 -47.361 1.00 63.55 87 TYR C N 1
ATOM 4253 C CA . TYR C 1 87 ? 23.646 -27.819 -46.038 1.00 58.21 87 TYR C CA 1
ATOM 4254 C C . TYR C 1 87 ? 24.302 -29.054 -45.419 1.00 61.89 87 TYR C C 1
ATOM 4255 O O . TYR C 1 87 ? 24.117 -30.175 -45.898 1.00 63.99 87 TYR C O 1
ATOM 4264 N N . ASN C 1 88 ? 25.066 -28.841 -44.356 1.00 56.31 88 ASN C N 1
ATOM 4265 C CA . ASN C 1 88 ? 25.663 -29.929 -43.600 1.00 48.16 88 ASN C CA 1
ATOM 4266 C C . ASN C 1 88 ? 25.975 -29.380 -42.234 1.00 52.55 88 ASN C C 1
ATOM 4267 O O . ASN C 1 88 ? 26.896 -28.584 -42.061 1.00 54.39 88 ASN C O 1
ATOM 4272 N N . LEU C 1 89 ? 25.185 -29.794 -41.259 1.00 58.66 89 LEU C N 1
ATOM 4273 C CA . LEU C 1 89 ? 25.270 -29.227 -39.920 1.00 44.36 89 LEU C CA 1
ATOM 4274 C C . LEU C 1 89 ? 26.593 -29.543 -39.243 1.00 42.88 89 LEU C C 1
ATOM 4275 O O . LEU C 1 89 ? 27.057 -28.779 -38.407 1.00 49.88 89 LEU C O 1
ATOM 4280 N N . GLU C 1 90 ? 27.247 -30.620 -39.669 1.00 41.51 90 GLU C N 1
ATOM 4281 C CA . GLU C 1 90 ? 28.626 -30.881 -39.240 1.00 47.89 90 GLU C CA 1
ATOM 4282 C C . GLU C 1 90 ? 29.608 -29.715 -39.444 1.00 44.64 90 GLU C C 1
ATOM 4283 O O . GLU C 1 90 ? 30.591 -29.589 -38.707 1.00 53.20 90 GLU C O 1
ATOM 4289 N N . ASN C 1 91 ? 29.346 -28.868 -40.441 1.00 48.22 91 ASN C N 1
ATOM 4290 C CA . ASN C 1 91 ? 30.190 -27.702 -40.727 1.00 42.21 91 ASN C CA 1
ATOM 4291 C C . ASN C 1 91 ? 29.760 -26.428 -39.962 1.00 52.68 91 ASN C C 1
ATOM 4292 O O . ASN C 1 91 ? 30.449 -25.397 -39.995 1.00 48.22 91 ASN C O 1
ATOM 4297 N N . LYS C 1 92 ? 28.611 -26.477 -39.301 1.00 43.46 92 LYS C N 1
ATOM 4298 C CA . LYS C 1 92 ? 28.156 -25.314 -38.538 1.00 46.55 92 LYS C CA 1
ATOM 4299 C C . LYS C 1 92 ? 29.210 -24.981 -37.469 1.00 56.50 92 LYS C C 1
ATOM 4300 O O . LYS C 1 92 ? 29.829 -25.866 -36.884 1.00 41.47 92 LYS C O 1
ATOM 4306 N N . ILE C 1 93 ? 29.469 -23.704 -37.263 1.00 49.93 93 ILE C N 1
ATOM 4307 C CA . ILE C 1 93 ? 30.507 -23.316 -36.333 1.00 43.02 93 ILE C CA 1
ATOM 4308 C C . ILE C 1 93 ? 30.001 -22.263 -35.375 1.00 55.11 93 ILE C C 1
ATOM 4309 O O . ILE C 1 93 ? 28.942 -21.669 -35.590 1.00 50.10 93 ILE C O 1
ATOM 4314 N N . ILE C 1 94 ? 30.774 -22.060 -34.311 1.00 54.23 94 ILE C N 1
ATOM 4315 C CA . ILE C 1 94 ? 30.549 -20.984 -33.380 1.00 56.98 94 ILE C CA 1
ATOM 4316 C C . ILE C 1 94 ? 31.382 -19.845 -33.888 1.00 51.48 94 ILE C C 1
ATOM 4317 O O . ILE C 1 94 ? 32.614 -19.958 -33.972 1.00 56.81 94 ILE C O 1
ATOM 4322 N N . THR C 1 95 ? 30.721 -18.739 -34.206 1.00 47.08 95 THR C N 1
ATOM 4323 C CA . THR C 1 95 ? 31.385 -17.677 -34.970 1.00 69.40 95 THR C CA 1
ATOM 4324 C C . THR C 1 95 ? 32.041 -16.611 -34.110 1.00 67.71 95 THR C C 1
ATOM 4325 O O . THR C 1 95 ? 33.076 -16.070 -34.494 1.00 75.54 95 THR C O 1
ATOM 4329 N N . ASN C 1 96 ? 31.446 -16.291 -32.962 1.00 70.46 96 ASN C N 1
ATOM 4330 C CA . ASN C 1 96 ? 32.039 -15.256 -32.112 1.00 70.90 96 ASN C CA 1
ATOM 4331 C C . ASN C 1 96 ? 32.623 -15.814 -30.836 1.00 61.10 96 ASN C C 1
ATOM 4332 O O . ASN C 1 96 ? 31.998 -16.629 -30.153 1.00 65.75 96 ASN C O 1
ATOM 4337 N N . GLN C 1 97 ? 33.825 -15.366 -30.513 1.00 56.89 97 GLN C N 1
ATOM 4338 C CA . GLN C 1 97 ? 34.484 -15.804 -29.299 1.00 67.57 97 GLN C CA 1
ATOM 4339 C C . GLN C 1 97 ? 33.599 -15.673 -28.058 1.00 73.62 97 GLN C C 1
ATOM 4340 O O . GLN C 1 97 ? 33.475 -16.616 -27.272 1.00 61.60 97 GLN C O 1
ATOM 4346 N N . ALA C 1 98 ? 32.978 -14.512 -27.898 1.00 67.23 98 ALA C N 1
ATOM 4347 C CA . ALA C 1 98 ? 32.111 -14.263 -26.756 1.00 64.49 98 ALA C CA 1
ATOM 4348 C C . ALA C 1 98 ? 31.175 -15.440 -26.488 1.00 67.90 98 ALA C C 1
ATOM 4349 O O . ALA C 1 98 ? 31.078 -15.929 -25.363 1.00 84.64 98 ALA C O 1
ATOM 4351 N N . ASP C 1 99 ? 30.487 -15.892 -27.528 1.00 68.75 99 ASP C N 1
ATOM 4352 C CA . ASP C 1 99 ? 29.534 -16.977 -27.377 1.00 67.25 99 ASP C CA 1
ATOM 4353 C C . ASP C 1 99 ? 30.244 -18.232 -26.855 1.00 64.76 99 ASP C C 1
ATOM 4354 O O . ASP C 1 99 ? 29.675 -18.999 -26.061 1.00 60.65 99 ASP C O 1
ATOM 4359 N N . ALA C 1 100 ? 31.496 -18.419 -27.272 1.00 41.10 100 ALA C N 1
ATOM 4360 C CA . ALA C 1 100 ? 32.294 -19.557 -26.805 1.00 59.33 100 ALA C CA 1
ATOM 4361 C C . ALA C 1 100 ? 32.671 -19.378 -25.339 1.00 58.45 100 ALA C C 1
ATOM 4362 O O . ALA C 1 100 ? 32.418 -20.254 -24.522 1.00 67.61 100 ALA C O 1
ATOM 4364 N N . GLU C 1 101 ? 33.263 -18.232 -25.014 1.00 53.22 101 GLU C N 1
ATOM 4365 C CA . GLU C 1 101 ? 33.588 -17.903 -23.636 1.00 68.24 101 GLU C CA 1
ATOM 4366 C C . GLU C 1 101 ? 32.421 -18.111 -22.684 1.00 53.10 101 GLU C C 1
ATOM 4367 O O . GLU C 1 101 ? 32.614 -18.625 -21.594 1.00 68.35 101 GLU C O 1
ATOM 4373 N N . ALA C 1 102 ? 31.215 -17.735 -23.095 1.00 48.37 102 ALA C N 1
ATOM 4374 C CA . ALA C 1 102 ? 30.050 -17.955 -22.233 1.00 56.90 102 ALA C CA 1
ATOM 4375 C C . ALA C 1 102 ? 29.878 -19.441 -21.901 1.00 67.54 102 ALA C C 1
ATOM 4376 O O . ALA C 1 102 ? 29.587 -19.799 -20.759 1.00 86.29 102 ALA C O 1
ATOM 4378 N N . ILE C 1 103 ? 30.061 -20.305 -22.899 1.00 61.59 103 ILE C N 1
ATOM 4379 C CA . ILE C 1 103 ? 30.032 -21.739 -22.638 1.00 58.02 103 ILE C CA 1
ATOM 4380 C C . ILE C 1 103 ? 31.118 -22.156 -21.635 1.00 46.24 103 ILE C C 1
ATOM 4381 O O . ILE C 1 103 ? 30.882 -22.960 -20.765 1.00 52.11 103 ILE C O 1
ATOM 4386 N N . VAL C 1 104 ? 32.317 -21.612 -21.773 1.00 48.26 104 VAL C N 1
ATOM 4387 C CA . VAL C 1 104 ? 33.381 -21.947 -20.862 1.00 62.23 104 VAL C CA 1
ATOM 4388 C C . VAL C 1 104 ? 32.967 -21.560 -19.444 1.00 73.21 104 VAL C C 1
ATOM 4389 O O . VAL C 1 104 ? 33.177 -22.315 -18.490 1.00 54.16 104 VAL C O 1
ATOM 4393 N N . THR C 1 105 ? 32.371 -20.379 -19.314 1.00 56.16 105 THR C N 1
ATOM 4394 C CA . THR C 1 105 ? 32.052 -19.868 -17.995 1.00 74.10 105 THR C CA 1
ATOM 4395 C C . THR C 1 105 ? 30.936 -20.693 -17.378 1.00 67.37 105 THR C C 1
ATOM 4396 O O . THR C 1 105 ? 31.014 -21.046 -16.206 1.00 75.02 105 THR C O 1
ATOM 4400 N N . LYS C 1 106 ? 29.922 -21.040 -18.168 1.00 42.38 106 LYS C N 1
ATOM 4401 C CA . LYS C 1 106 ? 28.922 -21.977 -17.684 1.00 47.29 106 LYS C CA 1
ATOM 4402 C C . LYS C 1 106 ? 29.573 -23.283 -17.199 1.00 47.43 106 LYS C C 1
ATOM 4403 O O . LYS C 1 106 ? 29.111 -23.875 -16.237 1.00 52.22 106 LYS C O 1
ATOM 4409 N N . LEU C 1 107 ? 30.626 -23.742 -17.871 1.00 46.75 107 LEU C N 1
ATOM 4410 C CA . LEU C 1 107 ? 31.277 -24.976 -17.445 1.00 51.32 107 LEU C CA 1
ATOM 4411 C C . LEU C 1 107 ? 32.007 -24.743 -16.139 1.00 45.95 107 LEU C C 1
ATOM 4412 O O . LEU C 1 107 ? 31.888 -25.529 -15.198 1.00 54.95 107 LEU C O 1
ATOM 4417 N N . ASN C 1 108 ? 32.742 -23.641 -16.069 1.00 44.23 108 ASN C N 1
ATOM 4418 C CA . ASN C 1 108 ? 33.447 -23.292 -14.851 1.00 51.68 108 ASN C CA 1
ATOM 4419 C C . ASN C 1 108 ? 32.477 -23.094 -13.667 1.00 52.50 108 ASN C C 1
ATOM 4420 O O . ASN C 1 108 ? 32.871 -23.200 -12.502 1.00 63.09 108 ASN C O 1
ATOM 4425 N N . SER C 1 109 ? 31.216 -22.804 -13.964 1.00 45.79 109 SER C N 1
ATOM 4426 C CA . SER C 1 109 ? 30.243 -22.613 -12.901 1.00 47.59 109 SER C CA 1
ATOM 4427 C C . SER C 1 109 ? 29.858 -23.974 -12.303 1.00 50.80 109 SER C C 1
ATOM 4428 O O . SER C 1 109 ? 29.059 -24.054 -11.378 1.00 47.36 109 SER C O 1
ATOM 4431 N N . LEU C 1 110 ? 30.454 -25.044 -12.816 1.00 55.11 110 LEU C N 1
ATOM 4432 C CA . LEU C 1 110 ? 30.216 -26.375 -12.266 1.00 42.56 110 LEU C CA 1
ATOM 4433 C C . LEU C 1 110 ? 31.403 -26.885 -11.450 1.00 36.42 110 LEU C C 1
ATOM 4434 O O . LEU C 1 110 ? 31.353 -27.970 -10.890 1.00 42.71 110 LEU C O 1
ATOM 4439 N N . ASN C 1 111 ? 32.474 -26.105 -11.401 1.00 36.28 111 ASN C N 1
ATOM 4440 C CA . ASN C 1 111 ? 33.735 -26.563 -10.846 1.00 38.36 111 ASN C CA 1
ATOM 4441 C C . ASN C 1 111 ? 33.635 -27.096 -9.409 1.00 47.94 111 ASN C C 1
ATOM 4442 O O . ASN C 1 111 ? 34.295 -28.065 -9.068 1.00 51.95 111 ASN C O 1
ATOM 4447 N N . GLU C 1 112 ? 32.817 -26.464 -8.573 1.00 48.96 112 GLU C N 1
ATOM 4448 C CA . GLU C 1 112 ? 32.746 -26.851 -7.171 1.00 52.89 112 GLU C CA 1
ATOM 4449 C C . GLU C 1 112 ? 31.719 -27.931 -6.955 1.00 58.11 112 GLU C C 1
ATOM 4450 O O . GLU C 1 112 ? 31.461 -28.339 -5.842 1.00 59.13 112 GLU C O 1
ATOM 4456 N N . LYS C 1 113 ? 31.131 -28.414 -8.032 1.00 52.80 113 LYS C N 1
ATOM 4457 C CA . LYS C 1 113 ? 30.126 -29.430 -7.855 1.00 47.62 113 LYS C CA 1
ATOM 4458 C C . LYS C 1 113 ? 30.735 -30.818 -7.549 1.00 47.93 113 LYS C C 1
ATOM 4459 O O . LYS C 1 113 ? 31.659 -31.294 -8.233 1.00 52.85 113 LYS C O 1
ATOM 4465 N N . THR C 1 114 ? 30.199 -31.464 -6.524 1.00 42.33 114 THR C N 1
ATOM 4466 C CA . THR C 1 114 ? 30.674 -32.770 -6.097 1.00 37.33 114 THR C CA 1
ATOM 4467 C C . THR C 1 114 ? 30.167 -33.910 -6.978 1.00 46.96 114 THR C C 1
ATOM 4468 O O . THR C 1 114 ? 28.977 -34.045 -7.223 1.00 54.86 114 THR C O 1
ATOM 4472 N N . LEU C 1 115 ? 31.083 -34.739 -7.445 1.00 49.02 115 LEU C N 1
ATOM 4473 C CA . LEU C 1 115 ? 30.722 -35.890 -8.234 1.00 43.91 115 LEU C CA 1
ATOM 4474 C C . LEU C 1 115 ? 30.659 -37.159 -7.380 1.00 52.43 115 LEU C C 1
ATOM 4475 O O . LEU C 1 115 ? 29.719 -37.948 -7.479 1.00 42.26 115 LEU C O 1
ATOM 4480 N N . ILE C 1 116 ? 31.665 -37.368 -6.543 1.00 48.68 116 ILE C N 1
ATOM 4481 C CA . ILE C 1 116 ? 31.682 -38.532 -5.677 1.00 39.05 116 ILE C CA 1
ATOM 4482 C C . ILE C 1 116 ? 32.163 -38.094 -4.311 1.00 43.18 116 ILE C C 1
ATOM 4483 O O . ILE C 1 116 ? 33.179 -37.425 -4.202 1.00 50.94 116 ILE C O 1
ATOM 4488 N N . ASP C 1 117 ? 31.404 -38.452 -3.285 1.00 45.58 117 ASP C N 1
ATOM 4489 C CA . ASP C 1 117 ? 31.727 -38.124 -1.893 1.00 46.29 117 ASP C CA 1
ATOM 4490 C C . ASP C 1 117 ? 32.977 -38.834 -1.409 1.00 49.20 117 ASP C C 1
ATOM 4491 O O . ASP C 1 117 ? 33.352 -39.902 -1.917 1.00 44.21 117 ASP C O 1
ATOM 4496 N N . ILE C 1 118 ? 33.607 -38.243 -0.402 1.00 51.31 118 ILE C N 1
ATOM 4497 C CA . ILE C 1 118 ? 34.617 -38.952 0.390 1.00 45.51 118 ILE C CA 1
ATOM 4498 C C . ILE C 1 118 ? 34.023 -40.292 0.840 1.00 39.70 118 ILE C C 1
ATOM 4499 O O . ILE C 1 118 ? 32.880 -40.367 1.279 1.00 44.31 118 ILE C O 1
ATOM 4504 N N . ALA C 1 119 ? 34.784 -41.367 0.699 1.00 39.81 119 ALA C N 1
ATOM 4505 C CA . ALA C 1 119 ? 34.310 -42.675 1.157 1.00 41.72 119 ALA C CA 1
ATOM 4506 C C . ALA C 1 119 ? 34.117 -42.773 2.711 1.00 52.28 119 ALA C C 1
ATOM 4507 O O . ALA C 1 119 ? 34.748 -42.050 3.471 1.00 46.58 119 ALA C O 1
ATOM 4509 N N . THR C 1 120 ? 33.227 -43.656 3.166 1.00 43.27 120 THR C N 1
ATOM 4510 C CA . THR C 1 120 ? 33.187 -44.076 4.575 1.00 52.26 120 THR C CA 1
ATOM 4511 C C . THR C 1 120 ? 33.456 -45.560 4.590 1.00 52.04 120 THR C C 1
ATOM 4512 O O . THR C 1 120 ? 33.859 -46.122 3.575 1.00 56.35 120 THR C O 1
ATOM 4516 N N . LYS C 1 121 ? 33.231 -46.204 5.732 1.00 53.50 121 LYS C N 1
ATOM 4517 C CA . LYS C 1 121 ? 33.477 -47.639 5.823 1.00 60.98 121 LYS C CA 1
ATOM 4518 C C . LYS C 1 121 ? 32.258 -48.431 5.351 1.00 47.76 121 LYS C C 1
ATOM 4519 O O . LYS C 1 121 ? 32.333 -49.639 5.102 1.00 54.48 121 LYS C O 1
ATOM 4525 N N . ASP C 1 122 ? 31.130 -47.735 5.239 1.00 43.00 122 ASP C N 1
ATOM 4526 C CA . ASP C 1 122 ? 29.865 -48.344 4.840 1.00 62.16 122 ASP C CA 1
ATOM 4527 C C . ASP C 1 122 ? 29.471 -47.994 3.404 1.00 64.97 122 ASP C C 1
ATOM 4528 O O . ASP C 1 122 ? 28.599 -48.623 2.826 1.00 56.35 122 ASP C O 1
ATOM 4533 N N . THR C 1 123 ? 30.108 -46.973 2.851 1.00 47.14 123 THR C N 1
ATOM 4534 C CA . THR C 1 123 ? 29.648 -46.353 1.633 1.00 41.72 123 THR C CA 1
ATOM 4535 C C . THR C 1 123 ? 30.851 -46.016 0.762 1.00 50.96 123 THR C C 1
ATOM 4536 O O . THR C 1 123 ? 31.809 -45.398 1.220 1.00 46.87 123 THR C O 1
ATOM 4540 N N . PHE C 1 124 ? 30.776 -46.431 -0.499 1.00 45.77 124 PHE C N 1
ATOM 4541 C CA . PHE C 1 124 ? 31.820 -46.204 -1.505 1.00 42.50 124 PHE C CA 1
ATOM 4542 C C . PHE C 1 124 ? 32.044 -44.725 -1.772 1.00 38.13 124 PHE C C 1
ATOM 4543 O O . PHE C 1 124 ? 31.141 -43.913 -1.704 1.00 54.38 124 PHE C O 1
ATOM 4551 N N . GLY C 1 125 ? 33.272 -44.353 -2.030 1.00 44.65 125 GLY C N 1
ATOM 4552 C CA . GLY C 1 125 ? 33.519 -42.956 -2.244 1.00 37.78 125 GLY C CA 1
ATOM 4553 C C . GLY C 1 125 ? 34.955 -42.876 -2.624 1.00 52.08 125 GLY C C 1
ATOM 4554 O O . GLY C 1 125 ? 35.547 -43.885 -3.020 1.00 37.71 125 GLY C O 1
ATOM 4555 N N . MET C 1 126 ? 35.509 -41.679 -2.486 1.00 40.25 126 MET C N 1
ATOM 4556 C CA . MET C 1 126 ? 36.907 -41.466 -2.732 1.00 45.91 126 MET C CA 1
ATOM 4557 C C . MET C 1 126 ? 37.706 -41.916 -1.500 1.00 58.72 126 MET C C 1
ATOM 4558 O O . MET C 1 126 ? 37.460 -41.478 -0.377 1.00 49.18 126 MET C O 1
ATOM 4563 N N . VAL C 1 127 ? 38.615 -42.848 -1.738 1.00 47.34 127 VAL C N 1
ATOM 4564 C CA . VAL C 1 127 ? 39.630 -43.242 -0.794 1.00 43.90 127 VAL C CA 1
ATOM 4565 C C . VAL C 1 127 ? 40.990 -42.787 -1.318 1.00 56.06 127 VAL C C 1
ATOM 4566 O O . VAL C 1 127 ? 41.166 -42.586 -2.514 1.00 58.16 127 VAL C O 1
ATOM 4570 N N . SER C 1 128 ? 41.958 -42.605 -0.430 1.00 59.70 128 SER C N 1
ATOM 4571 C CA . SER C 1 128 ? 43.318 -42.308 -0.885 1.00 44.21 128 SER C CA 1
ATOM 4572 C C . SER C 1 128 ? 43.888 -43.495 -1.628 1.00 37.72 128 SER C C 1
ATOM 4573 O O . SER C 1 128 ? 43.424 -44.639 -1.471 1.00 55.82 128 SER C O 1
ATOM 4576 N N . LYS C 1 129 ? 44.899 -43.247 -2.450 1.00 49.22 129 LYS C N 1
ATOM 4577 C CA . LYS C 1 129 ? 45.515 -44.345 -3.168 1.00 64.03 129 LYS C CA 1
ATOM 4578 C C . LYS C 1 129 ? 46.526 -45.101 -2.308 1.00 59.10 129 LYS C C 1
ATOM 4579 O O . LYS C 1 129 ? 46.865 -46.240 -2.607 1.00 59.01 129 LYS C O 1
ATOM 4585 N N . THR C 1 130 ? 46.998 -44.494 -1.226 1.00 55.06 130 THR C N 1
ATOM 4586 C CA . THR C 1 130 ? 47.928 -45.223 -0.370 1.00 63.39 130 THR C CA 1
ATOM 4587 C C . THR C 1 130 ? 47.219 -45.785 0.881 1.00 58.52 130 THR C C 1
ATOM 4588 O O . THR C 1 130 ? 46.706 -45.041 1.715 1.00 46.91 130 THR C O 1
ATOM 4592 N N . GLN C 1 131 ? 47.162 -47.109 0.981 1.00 52.61 131 GLN C N 1
ATOM 4593 C CA . GLN C 1 131 ? 46.527 -47.769 2.119 1.00 61.35 131 GLN C CA 1
ATOM 4594 C C . GLN C 1 131 ? 47.292 -47.525 3.428 1.00 75.79 131 GLN C C 1
ATOM 4595 O O . GLN C 1 131 ? 48.483 -47.237 3.430 1.00 82.19 131 GLN C O 1
ATOM 4601 N N . ASP C 1 132 ? 46.608 -47.648 4.551 1.00 75.75 132 ASP C N 1
ATOM 4602 C CA . ASP C 1 132 ? 47.262 -47.431 5.825 1.00 69.38 132 ASP C CA 1
ATOM 4603 C C . ASP C 1 132 ? 48.247 -48.554 6.142 1.00 83.21 132 ASP C C 1
ATOM 4604 O O . ASP C 1 132 ? 48.474 -49.446 5.305 1.00 65.21 132 ASP C O 1
ATOM 4609 N N . SER C 1 133 ? 48.833 -48.489 7.343 1.00 72.76 133 SER C N 1
ATOM 4610 C CA . SER C 1 133 ? 49.829 -49.466 7.794 1.00 82.78 133 SER C CA 1
ATOM 4611 C C . SER C 1 133 ? 49.288 -50.886 7.798 1.00 76.87 133 SER C C 1
ATOM 4612 O O . SER C 1 133 ? 50.010 -51.832 7.481 1.00 62.86 133 SER C O 1
ATOM 4615 N N . GLU C 1 134 ? 48.015 -51.027 8.155 1.00 71.47 134 GLU C N 1
ATOM 4616 C CA . GLU C 1 134 ? 47.342 -52.325 8.140 1.00 71.88 134 GLU C CA 1
ATOM 4617 C C . GLU C 1 134 ? 46.939 -52.797 6.752 1.00 69.36 134 GLU C C 1
ATOM 4618 O O . GLU C 1 134 ? 46.331 -53.860 6.611 1.00 74.52 134 GLU C O 1
ATOM 4624 N N . GLY C 1 135 ? 47.270 -52.017 5.726 1.00 65.16 135 GLY C N 1
ATOM 4625 C CA . GLY C 1 135 ? 46.909 -52.386 4.370 1.00 62.02 135 GLY C CA 1
ATOM 4626 C C . GLY C 1 135 ? 45.436 -52.172 4.060 1.00 56.95 135 GLY C C 1
ATOM 4627 O O . GLY C 1 135 ? 44.883 -52.855 3.198 1.00 62.49 135 GLY C O 1
ATOM 4628 N N . LYS C 1 136 ? 44.808 -51.225 4.758 1.00 51.86 136 LYS C N 1
ATOM 4629 C CA . LYS C 1 136 ? 43.401 -50.885 4.559 1.00 50.92 136 LYS C CA 1
ATOM 4630 C C . LYS C 1 136 ? 43.276 -49.509 3.916 1.00 72.69 136 LYS C C 1
ATOM 4631 O O . LYS C 1 136 ? 44.066 -48.622 4.222 1.00 67.31 136 LYS C O 1
ATOM 4637 N N . ASN C 1 137 ? 42.276 -49.310 3.055 1.00 61.73 137 ASN C N 1
ATOM 4638 C CA . ASN C 1 137 ? 42.052 -47.980 2.495 1.00 60.61 137 ASN C CA 1
ATOM 4639 C C . ASN C 1 137 ? 41.781 -46.938 3.572 1.00 54.73 137 ASN C C 1
ATOM 4640 O O . ASN C 1 137 ? 41.108 -47.199 4.556 1.00 49.11 137 ASN C O 1
ATOM 4645 N N . VAL C 1 138 ? 42.235 -45.725 3.301 1.00 59.39 138 VAL C N 1
ATOM 4646 C CA . VAL C 1 138 ? 41.958 -44.565 4.119 1.00 65.88 138 VAL C CA 1
ATOM 4647 C C . VAL C 1 138 ? 41.054 -43.606 3.340 1.00 62.19 138 VAL C C 1
ATOM 4648 O O . VAL C 1 138 ? 41.150 -43.499 2.112 1.00 53.30 138 VAL C O 1
ATOM 4652 N N . ALA C 1 139 ? 40.177 -42.904 4.042 1.00 67.26 139 ALA C N 1
ATOM 4653 C CA . ALA C 1 139 ? 39.371 -41.859 3.410 1.00 57.27 139 ALA C CA 1
ATOM 4654 C C . ALA C 1 139 ? 40.245 -40.864 2.628 1.00 66.36 139 ALA C C 1
ATOM 4655 O O . ALA C 1 139 ? 41.419 -40.685 2.937 1.00 72.68 139 ALA C O 1
ATOM 4657 N N . ALA C 1 140 ? 39.674 -40.196 1.630 1.00 56.49 140 ALA C N 1
ATOM 4658 C CA . ALA C 1 140 ? 40.448 -39.228 0.866 1.00 53.06 140 ALA C CA 1
ATOM 4659 C C . ALA C 1 140 ? 40.367 -37.845 1.502 1.00 55.37 140 ALA C C 1
ATOM 4660 O O . ALA C 1 140 ? 39.446 -37.550 2.283 1.00 40.51 140 ALA C O 1
ATOM 4662 N N . THR C 1 141 ? 41.316 -36.978 1.162 1.00 54.09 141 THR C N 1
ATOM 4663 C CA . THR C 1 141 ? 41.280 -35.607 1.683 1.00 59.55 141 THR C CA 1
ATOM 4664 C C . THR C 1 141 ? 40.119 -34.783 1.130 1.00 67.66 141 THR C C 1
ATOM 4665 O O . THR C 1 141 ? 39.547 -33.951 1.829 1.00 55.69 141 THR C O 1
ATOM 4669 N N . LYS C 1 142 ? 39.768 -35.004 -0.131 1.00 58.89 142 LYS C N 1
ATOM 4670 C CA . LYS C 1 142 ? 38.667 -34.248 -0.719 1.00 50.68 142 LYS C CA 1
ATOM 4671 C C . LYS C 1 142 ? 37.720 -35.134 -1.507 1.00 46.34 142 LYS C C 1
ATOM 4672 O O . LYS C 1 142 ? 38.045 -36.253 -1.879 1.00 49.37 142 LYS C O 1
ATOM 4678 N N . ALA C 1 143 ? 36.514 -34.636 -1.680 1.00 42.36 143 ALA C N 1
ATOM 4679 C CA . ALA C 1 143 ? 35.562 -35.267 -2.551 1.00 47.46 143 ALA C CA 1
ATOM 4680 C C . ALA C 1 143 ? 36.033 -35.054 -3.994 1.00 52.57 143 ALA C C 1
ATOM 4681 O O . ALA C 1 143 ? 36.799 -34.123 -4.277 1.00 49.68 143 ALA C O 1
ATOM 4683 N N . LEU C 1 144 ? 35.612 -35.938 -4.891 1.00 48.97 144 LEU C N 1
ATOM 4684 C CA . LEU C 1 144 ? 35.845 -35.731 -6.317 1.00 46.05 144 LEU C CA 1
ATOM 4685 C C . LEU C 1 144 ? 34.880 -34.678 -6.844 1.00 42.13 144 LEU C C 1
ATOM 4686 O O . LEU C 1 144 ? 33.674 -34.897 -6.892 1.00 47.15 144 LEU C O 1
ATOM 4691 N N . LYS C 1 145 ? 35.412 -33.523 -7.209 1.00 36.28 145 LYS C N 1
ATOM 4692 C CA . LYS C 1 145 ? 34.598 -32.443 -7.756 1.00 46.20 145 LYS C CA 1
ATOM 4693 C C . LYS C 1 145 ? 34.834 -32.233 -9.251 1.00 45.37 145 LYS C C 1
ATOM 4694 O O . LYS C 1 145 ? 35.835 -32.668 -9.802 1.00 43.10 145 LYS C O 1
ATOM 4700 N N . VAL C 1 146 ? 33.911 -31.543 -9.904 1.00 43.52 146 VAL C N 1
ATOM 4701 C CA . VAL C 1 146 ? 34.032 -31.352 -11.338 1.00 45.05 146 VAL C CA 1
ATOM 4702 C C . VAL C 1 146 ? 35.436 -30.837 -11.673 1.00 53.22 146 VAL C C 1
ATOM 4703 O O . VAL C 1 146 ? 36.103 -31.369 -12.561 1.00 42.74 146 VAL C O 1
ATOM 4707 N N . LYS C 1 147 ? 35.900 -29.829 -10.944 1.00 35.92 147 LYS C N 1
ATOM 4708 C CA . LYS C 1 147 ? 37.187 -29.215 -11.253 1.00 45.97 147 LYS C CA 1
ATOM 4709 C C . LYS C 1 147 ? 38.383 -30.139 -11.119 1.00 53.93 147 LYS C C 1
ATOM 4710 O O . LYS C 1 147 ? 39.473 -29.782 -11.551 1.00 52.90 147 LYS C O 1
ATOM 4716 N N . ASP C 1 148 ? 38.200 -31.298 -10.488 1.00 46.29 148 ASP C N 1
ATOM 4717 C CA . ASP C 1 148 ? 39.283 -32.260 -10.317 1.00 47.64 148 ASP C CA 1
ATOM 4718 C C . ASP C 1 148 ? 39.359 -33.166 -11.542 1.00 52.55 148 ASP C C 1
ATOM 4719 O O . ASP C 1 148 ? 40.380 -33.799 -11.824 1.00 45.67 148 ASP C O 1
ATOM 4724 N N . VAL C 1 149 ? 38.239 -33.242 -12.237 1.00 35.82 149 VAL C N 1
ATOM 4725 C CA . VAL C 1 149 ? 38.050 -34.158 -13.346 1.00 47.59 149 VAL C CA 1
ATOM 4726 C C . VAL C 1 149 ? 38.416 -33.529 -14.699 1.00 44.34 149 VAL C C 1
ATOM 4727 O O . VAL C 1 149 ? 38.856 -34.220 -15.593 1.00 51.61 149 VAL C O 1
ATOM 4731 N N . ALA C 1 150 ? 38.262 -32.213 -14.833 1.00 38.56 150 ALA C N 1
ATOM 4732 C CA . ALA C 1 150 ? 38.501 -31.567 -16.110 1.00 48.51 150 ALA C CA 1
ATOM 4733 C C . ALA C 1 150 ? 38.710 -30.067 -15.983 1.00 47.71 150 ALA C C 1
ATOM 4734 O O . ALA C 1 150 ? 38.210 -29.446 -15.062 1.00 37.83 150 ALA C O 1
ATOM 4736 N N . THR C 1 151 ? 39.467 -29.493 -16.911 1.00 53.44 151 THR C N 1
ATOM 4737 C CA . THR C 1 151 ? 39.565 -28.033 -17.038 1.00 50.31 151 THR C CA 1
ATOM 4738 C C . THR C 1 151 ? 38.990 -27.570 -18.376 1.00 51.84 151 THR C C 1
ATOM 4739 O O . THR C 1 151 ? 38.981 -28.309 -19.356 1.00 41.86 151 THR C O 1
ATOM 4743 N N . PHE C 1 152 ? 38.491 -26.346 -18.403 1.00 43.53 152 PHE C N 1
ATOM 4744 C CA . PHE C 1 152 ? 37.746 -25.857 -19.523 1.00 46.85 152 PHE C CA 1
ATOM 4745 C C . PHE C 1 152 ? 38.402 -24.633 -20.158 1.00 60.76 152 PHE C C 1
ATOM 4746 O O . PHE C 1 152 ? 38.992 -23.804 -19.477 1.00 54.47 152 PHE C O 1
ATOM 4754 N N . GLY C 1 153 ? 38.281 -24.524 -21.476 1.00 67.97 153 GLY C N 1
ATOM 4755 C CA . GLY C 1 153 ? 38.689 -23.323 -22.192 1.00 53.09 153 GLY C CA 1
ATOM 4756 C C . GLY C 1 153 ? 38.502 -23.429 -23.691 1.00 54.93 153 GLY C C 1
ATOM 4757 O O . GLY C 1 153 ? 37.931 -24.399 -24.198 1.00 54.20 153 GLY C O 1
ATOM 4758 N N . LEU C 1 154 ? 38.980 -22.428 -24.418 1.00 55.81 154 LEU C N 1
ATOM 4759 C CA . LEU C 1 154 ? 38.905 -22.486 -25.880 1.00 43.85 154 LEU C CA 1
ATOM 4760 C C . LEU C 1 154 ? 40.108 -23.225 -26.434 1.00 43.74 154 LEU C C 1
ATOM 4761 O O . LEU C 1 154 ? 41.236 -22.968 -26.037 1.00 57.60 154 LEU C O 1
ATOM 4766 N N . LYS C 1 155 ? 39.869 -24.177 -27.325 1.00 41.52 155 LYS C N 1
ATOM 4767 C CA . LYS C 1 155 ? 40.970 -24.747 -28.100 1.00 55.88 155 LYS C CA 1
ATOM 4768 C C . LYS C 1 155 ? 41.752 -23.596 -28.706 1.00 59.47 155 LYS C C 1
ATOM 4769 O O . LYS C 1 155 ? 41.165 -22.610 -29.139 1.00 65.03 155 LYS C O 1
ATOM 4775 N N . SER C 1 156 ? 43.074 -23.691 -28.702 1.00 70.30 156 SER C N 1
ATOM 4776 C CA . SER C 1 156 ? 43.887 -22.622 -29.272 1.00 80.41 156 SER C CA 1
ATOM 4777 C C . SER C 1 156 ? 43.720 -22.527 -30.779 1.00 78.72 156 SER C C 1
ATOM 4778 O O . SER C 1 156 ? 43.465 -23.532 -31.446 1.00 59.45 156 SER C O 1
ATOM 4781 N N . GLY C 1 157 ? 43.870 -21.314 -31.304 1.00 69.60 157 GLY C N 1
ATOM 4782 C CA . GLY C 1 157 ? 43.870 -21.096 -32.740 1.00 81.18 157 GLY C CA 1
ATOM 4783 C C . GLY C 1 157 ? 42.475 -21.058 -33.332 1.00 70.74 157 GLY C C 1
ATOM 4784 O O . GLY C 1 157 ? 42.254 -21.482 -34.452 1.00 73.73 157 GLY C O 1
ATOM 4785 N N . GLY C 1 158 ? 41.520 -20.567 -32.558 1.00 70.88 158 GLY C N 1
ATOM 4786 C CA . GLY C 1 158 ? 40.188 -20.359 -33.068 1.00 54.80 158 GLY C CA 1
ATOM 4787 C C . GLY C 1 158 ? 40.137 -18.980 -33.698 1.00 64.90 158 GLY C C 1
ATOM 4788 O O . GLY C 1 158 ? 40.913 -18.086 -33.359 1.00 70.09 158 GLY C O 1
ATOM 4789 N N . SER C 1 159 ? 39.216 -18.801 -34.627 1.00 52.99 159 SER C N 1
ATOM 4790 C CA . SER C 1 159 ? 39.096 -17.531 -35.316 1.00 63.23 159 SER C CA 1
ATOM 4791 C C . SER C 1 159 ? 37.681 -17.335 -35.777 1.00 58.12 159 SER C C 1
ATOM 4792 O O . SER C 1 159 ? 36.892 -18.283 -35.820 1.00 65.01 159 SER C O 1
ATOM 4795 N N . GLU C 1 160 ? 37.348 -16.100 -36.121 1.00 56.65 160 GLU C N 1
ATOM 4796 C CA . GLU C 1 160 ? 36.074 -15.849 -36.775 1.00 63.63 160 GLU C CA 1
ATOM 4797 C C . GLU C 1 160 ? 36.008 -16.631 -38.094 1.00 50.66 160 GLU C C 1
ATOM 4798 O O . GLU C 1 160 ? 34.954 -17.137 -38.482 1.00 55.97 160 GLU C O 1
ATOM 4804 N N . ASP C 1 161 ? 37.146 -16.763 -38.760 1.00 59.37 161 ASP C N 1
ATOM 4805 C CA . ASP C 1 161 ? 37.194 -17.467 -40.030 1.00 63.49 161 ASP C CA 1
ATOM 4806 C C . ASP C 1 161 ? 36.824 -18.925 -39.856 1.00 63.10 161 ASP C C 1
ATOM 4807 O O . ASP C 1 161 ? 36.006 -19.496 -40.596 1.00 46.97 161 ASP C O 1
ATOM 4812 N N . THR C 1 162 ? 37.462 -19.525 -38.866 1.00 60.47 162 THR C N 1
ATOM 4813 C CA . THR C 1 162 ? 37.519 -20.966 -38.742 1.00 59.26 162 THR C CA 1
ATOM 4814 C C . THR C 1 162 ? 36.554 -21.475 -37.659 1.00 73.46 162 THR C C 1
ATOM 4815 O O . THR C 1 162 ? 36.132 -22.627 -37.687 1.00 46.49 162 THR C O 1
ATOM 4819 N N . GLY C 1 163 ? 36.208 -20.610 -36.712 1.00 46.42 163 GLY C N 1
ATOM 4820 C CA . GLY C 1 163 ? 35.292 -20.968 -35.649 1.00 55.28 163 GLY C CA 1
ATOM 4821 C C . GLY C 1 163 ? 36.018 -21.190 -34.334 1.00 55.61 163 GLY C C 1
ATOM 4822 O O . GLY C 1 163 ? 37.187 -21.567 -34.313 1.00 59.53 163 GLY C O 1
ATOM 4823 N N . TYR C 1 164 ? 35.325 -20.952 -33.228 1.00 61.68 164 TYR C N 1
ATOM 4824 C CA . TYR C 1 164 ? 35.900 -21.224 -31.903 1.00 62.93 164 TYR C CA 1
ATOM 4825 C C . TYR C 1 164 ? 35.462 -22.566 -31.358 1.00 58.35 164 TYR C C 1
ATOM 4826 O O . TYR C 1 164 ? 34.296 -22.942 -31.481 1.00 59.92 164 TYR C O 1
ATOM 4835 N N . VAL C 1 165 ? 36.408 -23.302 -30.783 1.00 47.81 165 VAL C N 1
ATOM 4836 C CA . VAL C 1 165 ? 36.094 -24.591 -30.182 1.00 46.99 165 VAL C CA 1
ATOM 4837 C C . VAL C 1 165 ? 36.218 -24.560 -28.649 1.00 47.15 165 VAL C C 1
ATOM 4838 O O . VAL C 1 165 ? 37.215 -24.082 -28.121 1.00 44.55 165 VAL C O 1
ATOM 4842 N N . VAL C 1 166 ? 35.197 -25.059 -27.951 1.00 45.83 166 VAL C N 1
ATOM 4843 C CA . VAL C 1 166 ? 35.285 -25.236 -26.492 1.00 42.46 166 VAL C CA 1
ATOM 4844 C C . VAL C 1 166 ? 35.939 -26.578 -26.210 1.00 41.02 166 VAL C C 1
ATOM 4845 O O . VAL C 1 166 ? 35.524 -27.602 -26.765 1.00 46.39 166 VAL C O 1
ATOM 4849 N N . GLU C 1 167 ? 36.959 -26.566 -25.358 1.00 43.83 167 GLU C N 1
ATOM 4850 C CA . GLU C 1 167 ? 37.742 -27.761 -25.038 1.00 44.29 167 GLU C CA 1
ATOM 4851 C C . GLU C 1 167 ? 37.759 -28.089 -23.541 1.00 53.09 167 GLU C C 1
ATOM 4852 O O . GLU C 1 167 ? 37.890 -27.185 -22.716 1.00 40.34 167 GLU C O 1
ATOM 4858 N N . MET C 1 168 ? 37.658 -29.371 -23.183 1.00 43.10 168 MET C N 1
ATOM 4859 C CA . MET C 1 168 ? 37.963 -29.768 -21.812 1.00 49.90 168 MET C CA 1
ATOM 4860 C C . MET C 1 168 ? 39.205 -30.653 -21.804 1.00 55.13 168 MET C C 1
ATOM 4861 O O . MET C 1 168 ? 39.385 -31.474 -22.691 1.00 55.36 168 MET C O 1
ATOM 4866 N N . LYS C 1 169 ? 40.075 -30.459 -20.821 1.00 55.58 169 LYS C N 1
ATOM 4867 C CA . LYS C 1 169 ? 41.232 -31.320 -20.671 1.00 52.26 169 LYS C CA 1
ATOM 4868 C C . LYS C 1 169 ? 41.081 -32.153 -19.398 1.00 44.06 169 LYS C C 1
ATOM 4869 O O . LYS C 1 169 ? 40.824 -31.623 -18.322 1.00 48.95 169 LYS C O 1
ATOM 4875 N N . ALA C 1 170 ? 41.211 -33.464 -19.537 1.00 56.92 170 ALA C N 1
ATOM 4876 C CA . ALA C 1 170 ? 41.094 -34.340 -18.390 1.00 51.97 170 ALA C CA 1
ATOM 4877 C C . ALA C 1 170 ? 42.083 -33.871 -17.343 1.00 48.06 170 ALA C C 1
ATOM 4878 O O . ALA C 1 170 ? 43.173 -33.406 -17.684 1.00 57.90 170 ALA C O 1
ATOM 4880 N N . GLY C 1 171 ? 41.691 -33.956 -16.073 1.00 59.84 171 GLY C N 1
ATOM 4881 C CA . GLY C 1 171 ? 42.593 -33.660 -14.974 1.00 43.29 171 GLY C CA 1
ATOM 4882 C C . GLY C 1 171 ? 43.342 -34.921 -14.601 1.00 49.86 171 GLY C C 1
ATOM 4883 O O . GLY C 1 171 ? 43.236 -35.948 -15.271 1.00 61.66 171 GLY C O 1
ATOM 4884 N N . ALA C 1 172 ? 44.113 -34.858 -13.528 1.00 52.33 172 ALA C N 1
ATOM 4885 C CA . ALA C 1 172 ? 44.755 -36.069 -13.031 1.00 64.64 172 ALA C CA 1
ATOM 4886 C C . ALA C 1 172 ? 44.269 -36.360 -11.608 1.00 51.29 172 ALA C C 1
ATOM 4887 O O . ALA C 1 172 ? 44.379 -35.519 -10.732 1.00 58.36 172 ALA C O 1
ATOM 4889 N N . VAL C 1 173 ? 43.731 -37.553 -11.393 1.00 49.97 173 VAL C N 1
ATOM 4890 C CA . VAL C 1 173 ? 43.254 -37.937 -10.080 1.00 46.26 173 VAL C CA 1
ATOM 4891 C C . VAL C 1 173 ? 44.012 -39.157 -9.540 1.00 54.09 173 VAL C C 1
ATOM 4892 O O . VAL C 1 173 ? 43.990 -40.235 -10.145 1.00 62.75 173 VAL C O 1
ATOM 4896 N N . GLU C 1 174 ? 44.674 -38.979 -8.399 1.00 57.12 174 GLU C N 1
ATOM 4897 C CA . GLU C 1 174 ? 45.375 -40.080 -7.749 1.00 67.43 174 GLU C CA 1
ATOM 4898 C C . GLU C 1 174 ? 44.421 -40.902 -6.891 1.00 67.08 174 GLU C C 1
ATOM 4899 O O . GLU C 1 174 ? 44.501 -42.143 -6.850 1.00 54.00 174 GLU C O 1
ATOM 4905 N N . ASP C 1 175 ? 43.525 -40.193 -6.208 1.00 53.18 175 ASP C N 1
ATOM 4906 C CA . ASP C 1 175 ? 42.493 -40.807 -5.379 1.00 44.99 175 ASP C CA 1
ATOM 4907 C C . ASP C 1 175 ? 41.679 -41.877 -6.111 1.00 60.92 175 ASP C C 1
ATOM 4908 O O . ASP C 1 175 ? 41.510 -41.851 -7.336 1.00 67.38 175 ASP C O 1
ATOM 4913 N N . LYS C 1 176 ? 41.190 -42.840 -5.349 1.00 57.20 176 LYS C N 1
ATOM 4914 C CA . LYS C 1 176 ? 40.503 -43.976 -5.932 1.00 52.48 176 LYS C CA 1
ATOM 4915 C C . LYS C 1 176 ? 39.119 -44.138 -5.345 1.00 37.31 176 LYS C C 1
ATOM 4916 O O . LYS C 1 176 ? 38.710 -43.367 -4.492 1.00 46.11 176 LYS C O 1
ATOM 4922 N N . TYR C 1 177 ? 38.402 -45.133 -5.827 1.00 41.11 177 TYR C N 1
ATOM 4923 C CA . TYR C 1 177 ? 37.013 -45.305 -5.495 1.00 51.17 177 TYR C CA 1
ATOM 4924 C C . TYR C 1 177 ? 36.896 -46.577 -4.688 1.00 49.44 177 TYR C C 1
ATOM 4925 O O . TYR C 1 177 ? 37.185 -47.644 -5.196 1.00 43.56 177 TYR C O 1
ATOM 4934 N N . GLY C 1 178 ? 36.475 -46.466 -3.435 1.00 37.96 178 GLY C N 1
ATOM 4935 C CA . GLY C 1 178 ? 36.346 -47.646 -2.599 1.00 44.42 178 GLY C CA 1
ATOM 4936 C C . GLY C 1 178 ? 35.685 -47.343 -1.271 1.00 40.38 178 GLY C C 1
ATOM 4937 O O . GLY C 1 178 ? 35.141 -46.250 -1.086 1.00 46.72 178 GLY C O 1
ATOM 4938 N N . LYS C 1 179 ? 35.737 -48.323 -0.366 1.00 47.91 179 LYS C N 1
ATOM 4939 C CA . LYS C 1 179 ? 35.264 -48.185 1.018 1.00 50.98 179 LYS C CA 1
ATOM 4940 C C . LYS C 1 179 ? 36.430 -47.995 2.002 1.00 51.35 179 LYS C C 1
ATOM 4941 O O . LYS C 1 179 ? 37.423 -48.729 1.954 1.00 48.87 179 LYS C O 1
ATOM 4947 N N . VAL C 1 180 ? 36.303 -47.047 2.923 1.00 54.54 180 VAL C N 1
ATOM 4948 C CA . VAL C 1 180 ? 37.309 -46.904 3.966 1.00 40.63 180 VAL C CA 1
ATOM 4949 C C . VAL C 1 180 ? 37.484 -48.203 4.772 1.00 61.70 180 VAL C C 1
ATOM 4950 O O . VAL C 1 180 ? 36.510 -48.891 5.079 1.00 50.37 180 VAL C O 1
ATOM 4954 N N . GLY C 1 181 ? 38.724 -48.539 5.116 1.00 52.30 181 GLY C N 1
ATOM 4955 C CA . GLY C 1 181 ? 38.966 -49.709 5.947 1.00 44.26 181 GLY C CA 1
ATOM 4956 C C . GLY C 1 181 ? 38.950 -51.022 5.208 1.00 62.42 181 GLY C C 1
ATOM 4957 O O . GLY C 1 181 ? 39.109 -52.091 5.812 1.00 55.07 181 GLY C O 1
ATOM 4958 N N . ASP C 1 182 ? 38.764 -50.948 3.897 1.00 57.57 182 ASP C N 1
ATOM 4959 C CA . ASP C 1 182 ? 38.786 -52.134 3.061 1.00 51.48 182 ASP C CA 1
ATOM 4960 C C . ASP C 1 182 ? 40.220 -52.518 2.675 1.00 52.44 182 ASP C C 1
ATOM 4961 O O . ASP C 1 182 ? 41.054 -51.665 2.361 1.00 58.47 182 ASP C O 1
ATOM 4966 N N . SER C 1 183 ? 40.483 -53.816 2.666 1.00 69.06 183 SER C N 1
ATOM 4967 C CA . SER C 1 183 ? 41.781 -54.338 2.274 1.00 70.28 183 SER C CA 1
ATOM 4968 C C . SER C 1 183 ? 42.080 -54.106 0.796 1.00 66.76 183 SER C C 1
ATOM 4969 O O . SER C 1 183 ? 43.190 -53.757 0.415 1.00 75.93 183 SER C O 1
ATOM 4972 N N . THR C 1 184 ? 41.080 -54.311 -0.040 1.00 72.42 184 THR C N 1
ATOM 4973 C CA . THR C 1 184 ? 41.265 -54.190 -1.478 1.00 79.49 184 THR C CA 1
ATOM 4974 C C . THR C 1 184 ? 41.417 -52.718 -1.917 1.00 65.90 184 THR C C 1
ATOM 4975 O O . THR C 1 184 ? 40.651 -51.839 -1.500 1.00 43.45 184 THR C O 1
ATOM 4979 N N . ALA C 1 185 ? 42.439 -52.438 -2.716 1.00 53.84 185 ALA C N 1
ATOM 4980 C CA . ALA C 1 185 ? 42.637 -51.081 -3.233 1.00 53.75 185 ALA C CA 1
ATOM 4981 C C . ALA C 1 185 ? 41.396 -50.573 -3.958 1.00 56.85 185 ALA C C 1
ATOM 4982 O O . ALA C 1 185 ? 40.651 -51.342 -4.563 1.00 53.17 185 ALA C O 1
ATOM 4984 N N . GLY C 1 186 ? 41.167 -49.269 -3.881 1.00 43.99 186 GLY C N 1
ATOM 4985 C CA . GLY C 1 186 ? 40.091 -48.663 -4.629 1.00 56.12 186 GLY C CA 1
ATOM 4986 C C . GLY C 1 186 ? 40.378 -48.773 -6.125 1.00 52.11 186 GLY C C 1
ATOM 4987 O O . GLY C 1 186 ? 41.509 -49.031 -6.543 1.00 60.19 186 GLY C O 1
ATOM 4988 N N . ILE C 1 187 ? 39.351 -48.594 -6.941 1.00 69.48 187 ILE C N 1
ATOM 4989 C CA . ILE C 1 187 ? 39.558 -48.630 -8.375 1.00 60.20 187 ILE C CA 1
ATOM 4990 C C . ILE C 1 187 ? 39.684 -47.218 -8.933 1.00 51.17 187 ILE C C 1
ATOM 4991 O O . ILE C 1 187 ? 39.220 -46.234 -8.341 1.00 45.97 187 ILE C O 1
ATOM 4996 N N . ALA C 1 188 ? 40.342 -47.104 -10.071 1.00 58.18 188 ALA C N 1
ATOM 4997 C CA . ALA C 1 188 ? 40.643 -45.780 -10.581 1.00 54.71 188 ALA C CA 1
ATOM 4998 C C . ALA C 1 188 ? 39.432 -45.231 -11.305 1.00 48.80 188 ALA C C 1
ATOM 4999 O O . ALA C 1 188 ? 38.670 -45.978 -11.932 1.00 41.02 188 ALA C O 1
ATOM 5001 N N . ILE C 1 189 ? 39.235 -43.927 -11.174 1.00 40.83 189 ILE C N 1
ATOM 5002 C CA . ILE C 1 189 ? 38.209 -43.226 -11.939 1.00 48.61 189 ILE C CA 1
ATOM 5003 C C . ILE C 1 189 ? 38.605 -43.043 -13.414 1.00 55.51 189 ILE C C 1
ATOM 5004 O O . ILE C 1 189 ? 39.613 -42.420 -13.712 1.00 46.72 189 ILE C O 1
ATOM 5009 N N . ASN C 1 190 ? 37.825 -43.570 -14.348 1.00 45.22 190 ASN C N 1
ATOM 5010 C CA . ASN C 1 190 ? 38.123 -43.300 -15.769 1.00 51.73 190 ASN C CA 1
ATOM 5011 C C . ASN C 1 190 ? 37.660 -41.917 -16.172 1.00 43.48 190 ASN C C 1
ATOM 5012 O O . ASN C 1 190 ? 36.460 -41.651 -16.218 1.00 47.67 190 ASN C O 1
ATOM 5017 N N . LEU C 1 191 ? 38.605 -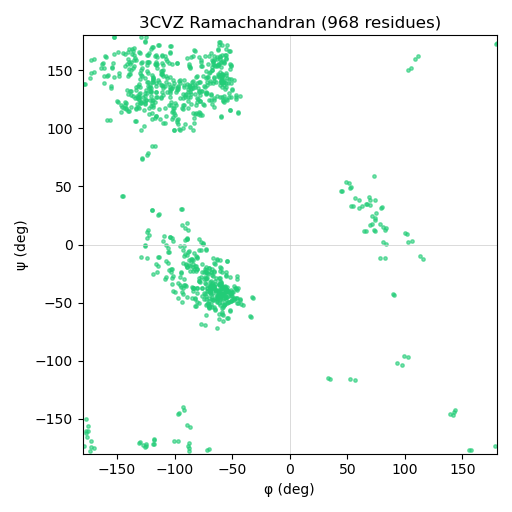41.028 -16.449 1.00 41.36 191 LEU C N 1
ATOM 5018 C CA . LEU C 1 191 ? 38.254 -39.645 -16.749 1.00 44.04 191 LEU C CA 1
ATOM 5019 C C . LEU C 1 191 ? 37.833 -39.510 -18.216 1.00 39.29 191 LEU C C 1
ATOM 5020 O O . LEU C 1 191 ? 37.994 -40.448 -19.003 1.00 49.73 191 LEU C O 1
ATOM 5025 N N . PRO C 1 192 ? 37.223 -38.375 -18.567 1.00 51.05 192 PRO C N 1
ATOM 5026 C CA . PRO C 1 192 ? 36.784 -38.159 -19.951 1.00 45.87 192 PRO C CA 1
ATOM 5027 C C . PRO C 1 192 ? 37.970 -38.334 -20.922 1.00 62.23 192 PRO C C 1
ATOM 5028 O O . PRO C 1 192 ? 39.014 -37.715 -20.737 1.00 46.82 192 PRO C O 1
ATOM 5032 N N . SER C 1 193 ? 37.825 -39.205 -21.912 1.00 45.85 193 SER C N 1
ATOM 5033 C CA . SER C 1 193 ? 38.835 -39.335 -22.950 1.00 59.27 193 SER C CA 1
ATOM 5034 C C . SER C 1 193 ? 38.215 -39.170 -24.345 1.00 53.52 193 SER C C 1
ATOM 5035 O O . SER C 1 193 ? 38.902 -39.257 -25.355 1.00 59.08 193 SER C O 1
ATOM 5038 N N . THR C 1 194 ? 36.906 -38.959 -24.388 1.00 48.55 194 THR C N 1
ATOM 5039 C CA . THR C 1 194 ? 36.236 -38.598 -25.627 1.00 62.47 194 THR C CA 1
ATOM 5040 C C . THR C 1 194 ? 35.187 -37.568 -25.288 1.00 52.10 194 THR C C 1
ATOM 5041 O O . THR C 1 194 ? 34.847 -37.400 -24.119 1.00 46.70 194 THR C O 1
ATOM 5045 N N . GLY C 1 195 ? 34.656 -36.892 -26.301 1.00 51.77 195 GLY C N 1
ATOM 5046 C CA . GLY C 1 195 ? 33.779 -35.757 -26.069 1.00 39.19 195 GLY C CA 1
ATOM 5047 C C . GLY C 1 195 ? 34.561 -34.623 -25.430 1.00 50.07 195 GLY C C 1
ATOM 5048 O O . GLY C 1 195 ? 34.037 -33.887 -24.614 1.00 47.41 195 GLY C O 1
ATOM 5049 N N . LEU C 1 196 ? 35.826 -34.475 -25.815 1.00 39.57 196 LEU C N 1
ATOM 5050 C CA . LEU C 1 196 ? 36.675 -33.433 -25.275 1.00 36.40 196 LEU C CA 1
ATOM 5051 C C . LEU C 1 196 ? 36.481 -32.053 -25.921 1.00 44.78 196 LEU C C 1
ATOM 5052 O O . LEU C 1 196 ? 37.012 -31.038 -25.446 1.00 39.90 196 LEU C O 1
ATOM 5057 N N . GLU C 1 197 ? 35.724 -31.992 -27.007 1.00 38.34 197 GLU C N 1
ATOM 5058 C CA . GLU C 1 197 ? 35.552 -30.700 -27.674 1.00 42.51 197 GLU C CA 1
ATOM 5059 C C . GLU C 1 197 ? 34.160 -30.428 -28.150 1.00 37.19 197 GLU C C 1
ATOM 5060 O O . GLU C 1 197 ? 33.434 -31.330 -28.571 1.00 38.08 197 GLU C O 1
ATOM 5066 N N . TYR C 1 198 ? 33.789 -29.166 -28.111 1.00 44.78 198 TYR C N 1
ATOM 5067 C CA . TYR C 1 198 ? 32.482 -28.784 -28.595 1.00 43.98 198 TYR C CA 1
ATOM 5068 C C . TYR C 1 198 ? 32.661 -27.631 -29.576 1.00 52.83 198 TYR C C 1
ATOM 5069 O O . TYR C 1 198 ? 33.234 -26.600 -29.219 1.00 47.59 198 TYR C O 1
ATOM 5078 N N . ALA C 1 199 ? 32.178 -27.812 -30.811 1.00 51.41 199 ALA C N 1
ATOM 5079 C CA . ALA C 1 199 ? 32.371 -26.808 -31.869 1.00 51.75 199 ALA C CA 1
ATOM 5080 C C . ALA C 1 199 ? 31.080 -26.300 -32.497 1.00 44.28 199 ALA C C 1
ATOM 5081 O O . ALA C 1 199 ? 31.119 -25.629 -33.529 1.00 43.80 199 ALA C O 1
ATOM 5083 N N . GLY C 1 200 ? 29.945 -26.606 -31.865 1.00 43.11 200 GLY C N 1
ATOM 5084 C CA . GLY C 1 200 ? 28.640 -26.299 -32.429 1.00 49.13 200 GLY C CA 1
ATOM 5085 C C . GLY C 1 200 ? 28.133 -27.496 -33.212 1.00 57.22 200 GLY C C 1
ATOM 5086 O O . GLY C 1 200 ? 27.664 -28.471 -32.627 1.00 57.87 200 GLY C O 1
ATOM 5087 N N . LYS C 1 201 ? 28.250 -27.430 -34.536 1.00 54.93 201 LYS C N 1
ATOM 5088 C CA . LYS C 1 201 ? 27.843 -28.511 -35.425 1.00 40.06 201 LYS C CA 1
ATOM 5089 C C . LYS C 1 201 ? 26.377 -28.865 -35.322 1.00 46.60 201 LYS C C 1
ATOM 5090 O O . LYS C 1 201 ? 25.970 -30.030 -35.507 1.00 54.54 201 LYS C O 1
ATOM 5096 N N . GLY C 1 202 ? 25.573 -27.855 -35.018 1.00 50.02 202 GLY C N 1
ATOM 5097 C CA . GLY C 1 202 ? 24.142 -28.061 -34.960 1.00 53.85 202 GLY C CA 1
ATOM 5098 C C . GLY C 1 202 ? 23.733 -28.887 -33.764 1.00 60.65 202 GLY C C 1
ATOM 5099 O O . GLY C 1 202 ? 22.634 -29.429 -33.727 1.00 63.64 202 GLY C O 1
ATOM 5100 N N . THR C 1 203 ? 24.627 -28.985 -32.790 1.00 55.40 203 THR C N 1
ATOM 5101 C CA . THR C 1 203 ? 24.301 -29.597 -31.505 1.00 49.91 203 THR C CA 1
ATOM 5102 C C . THR C 1 203 ? 24.468 -28.569 -30.395 1.00 61.58 203 THR C C 1
ATOM 5103 O O . THR C 1 203 ? 24.996 -27.471 -30.618 1.00 60.21 203 THR C O 1
ATOM 5107 N N . THR C 1 204 ? 24.007 -28.926 -29.200 1.00 62.34 204 THR C N 1
ATOM 5108 C CA . THR C 1 204 ? 24.361 -28.172 -28.010 1.00 63.12 204 THR C CA 1
ATOM 5109 C C . THR C 1 204 ? 24.643 -29.113 -26.846 1.00 59.35 204 THR C C 1
ATOM 5110 O O . THR C 1 204 ? 24.101 -30.222 -26.773 1.00 55.83 204 THR C O 1
ATOM 5114 N N . ILE C 1 205 ? 25.504 -28.658 -25.946 1.00 62.09 205 ILE C N 1
ATOM 5115 C CA . ILE C 1 205 ? 25.885 -29.428 -24.776 1.00 65.45 205 ILE C CA 1
ATOM 5116 C C . ILE C 1 205 ? 24.668 -29.793 -23.913 1.00 56.14 205 ILE C C 1
ATOM 5117 O O . ILE C 1 205 ? 23.869 -28.932 -23.562 1.00 54.42 205 ILE C O 1
ATOM 5122 N N . ASP C 1 206 ? 24.492 -31.086 -23.654 1.00 51.92 206 ASP C N 1
ATOM 5123 C CA . ASP C 1 206 ? 23.440 -31.558 -22.747 1.00 51.71 206 ASP C CA 1
ATOM 5124 C C . ASP C 1 206 ? 24.086 -31.660 -21.379 1.00 46.42 206 ASP C C 1
ATOM 5125 O O . ASP C 1 206 ? 24.848 -32.588 -21.113 1.00 50.91 206 ASP C O 1
ATOM 5130 N N . PHE C 1 207 ? 23.839 -30.659 -20.549 1.00 42.46 207 PHE C N 1
ATOM 5131 C CA . PHE C 1 207 ? 24.498 -30.570 -19.255 1.00 48.82 207 PHE C CA 1
ATOM 5132 C C . PHE C 1 207 ? 23.984 -31.594 -18.227 1.00 41.62 207 PHE C C 1
ATOM 5133 O O . PHE C 1 207 ? 24.485 -31.668 -17.140 1.00 67.69 207 PHE C O 1
ATOM 5141 N N . ASN C 1 208 ? 22.979 -32.372 -18.596 1.00 55.25 208 ASN C N 1
ATOM 5142 C CA . ASN C 1 208 ? 22.506 -33.452 -17.750 1.00 58.30 208 ASN C CA 1
ATOM 5143 C C . ASN C 1 208 ? 23.341 -34.671 -17.969 1.00 62.56 208 ASN C C 1
ATOM 5144 O O . ASN C 1 208 ? 23.364 -35.550 -17.129 1.00 64.90 208 ASN C O 1
ATOM 5149 N N . LYS C 1 209 ? 23.995 -34.753 -19.122 1.00 56.25 209 LYS C N 1
ATOM 5150 C CA . LYS C 1 209 ? 24.728 -35.967 -19.454 1.00 52.53 209 LYS C CA 1
ATOM 5151 C C . LYS C 1 209 ? 26.219 -35.701 -19.513 1.00 40.35 209 LYS C C 1
ATOM 5152 O O . LYS C 1 209 ? 27.023 -36.609 -19.600 1.00 47.23 209 LYS C O 1
ATOM 5158 N N . THR C 1 210 ? 26.564 -34.430 -19.484 1.00 40.77 210 THR C N 1
ATOM 5159 C CA . THR C 1 210 ? 27.942 -34.000 -19.556 1.00 45.31 210 THR C CA 1
ATOM 5160 C C . THR C 1 210 ? 28.605 -34.024 -18.170 1.00 50.64 210 THR C C 1
ATOM 5161 O O . THR C 1 210 ? 28.014 -33.576 -17.179 1.00 43.73 210 THR C O 1
ATOM 5165 N N . LEU C 1 211 ? 29.820 -34.559 -18.108 1.00 41.48 211 LEU C N 1
ATOM 5166 C CA . LEU C 1 211 ? 30.586 -34.596 -16.845 1.00 47.96 211 LEU C CA 1
ATOM 5167 C C . LEU C 1 211 ? 29.799 -35.394 -15.798 1.00 50.95 211 LEU C C 1
ATOM 5168 O O . LEU C 1 211 ? 29.724 -35.058 -14.611 1.00 41.77 211 LEU C O 1
ATOM 5173 N N . LYS C 1 212 ? 29.171 -36.450 -16.285 1.00 60.65 212 LYS C N 1
ATOM 5174 C CA . LYS C 1 212 ? 28.364 -37.293 -15.451 1.00 52.76 212 LYS C CA 1
ATOM 5175 C C . LYS C 1 212 ? 29.108 -38.567 -15.084 1.00 53.74 212 LYS C C 1
ATOM 5176 O O . LYS C 1 212 ? 29.795 -39.188 -15.930 1.00 42.23 212 LYS C O 1
ATOM 5182 N N . VAL C 1 213 ? 28.989 -38.920 -13.804 1.00 39.95 213 VAL C N 1
ATOM 5183 C CA . VAL C 1 213 ? 29.590 -40.109 -13.266 1.00 38.91 213 VAL C CA 1
ATOM 5184 C C . VAL C 1 213 ? 28.754 -41.309 -13.571 1.00 37.79 213 VAL C C 1
ATOM 5185 O O . VAL C 1 213 ? 27.548 -41.302 -13.433 1.00 38.16 213 VAL C O 1
ATOM 5189 N N . ASP C 1 214 ? 29.418 -42.377 -13.914 1.00 37.60 214 ASP C N 1
ATOM 5190 C CA . ASP C 1 214 ? 28.736 -43.604 -14.100 1.00 37.82 214 ASP C CA 1
ATOM 5191 C C . ASP C 1 214 ? 29.465 -44.689 -13.343 1.00 38.78 214 ASP C C 1
ATOM 5192 O O . ASP C 1 214 ? 30.627 -44.939 -13.654 1.00 37.23 214 ASP C O 1
ATOM 5197 N N . VAL C 1 215 ? 28.805 -45.312 -12.344 1.00 37.73 215 VAL C N 1
ATOM 5198 C CA . VAL C 1 215 ? 29.367 -46.457 -11.631 1.00 37.34 215 VAL C CA 1
ATOM 5199 C C . VAL C 1 215 ? 28.699 -47.739 -12.093 1.00 37.61 215 VAL C C 1
ATOM 5200 O O . VAL C 1 215 ? 27.486 -47.831 -12.106 1.00 40.57 215 VAL C O 1
ATOM 5204 N N . THR C 1 216 ? 29.473 -48.748 -12.443 1.00 37.51 216 THR C N 1
ATOM 5205 C CA . THR C 1 216 ? 28.890 -50.002 -12.881 1.00 40.48 216 THR C CA 1
ATOM 5206 C C . THR C 1 216 ? 29.275 -51.183 -11.967 1.00 50.92 216 THR C C 1
ATOM 5207 O O . THR C 1 216 ? 30.385 -51.243 -11.451 1.00 43.92 216 THR C O 1
ATOM 5211 N N . GLY C 1 217 ? 28.342 -52.106 -11.742 1.00 46.71 217 GLY C N 1
ATOM 5212 C CA . GLY C 1 217 ? 28.580 -53.184 -10.801 1.00 48.50 217 GLY C CA 1
ATOM 5213 C C . GLY C 1 217 ? 27.651 -53.166 -9.587 1.00 49.95 217 GLY C C 1
ATOM 5214 O O . GLY C 1 217 ? 27.564 -54.139 -8.833 1.00 54.39 217 GLY C O 1
ATOM 5215 N N . GLY C 1 218 ? 26.935 -52.062 -9.411 1.00 40.20 218 GLY C N 1
ATOM 5216 C CA . GLY C 1 218 ? 25.969 -51.944 -8.332 1.00 62.29 218 GLY C CA 1
ATOM 5217 C C . GLY C 1 218 ? 26.594 -52.289 -7.010 1.00 56.48 218 GLY C C 1
ATOM 5218 O O . GLY C 1 218 ? 27.524 -51.602 -6.584 1.00 65.63 218 GLY C O 1
ATOM 5219 N N . SER C 1 219 ? 26.111 -53.368 -6.396 1.00 63.80 219 SER C N 1
ATOM 5220 C CA . SER C 1 219 ? 26.530 -53.757 -5.044 1.00 73.53 219 SER C CA 1
ATOM 5221 C C . SER C 1 219 ? 28.022 -53.990 -5.003 1.00 65.12 219 SER C C 1
ATOM 5222 O O . SER C 1 219 ? 28.665 -53.660 -4.018 1.00 55.60 219 SER C O 1
ATOM 5225 N N . THR C 1 220 ? 28.563 -54.551 -6.080 1.00 57.55 220 THR C N 1
ATOM 5226 C CA . THR C 1 220 ? 29.994 -54.799 -6.194 1.00 56.55 220 THR C CA 1
ATOM 5227 C C . THR C 1 220 ? 30.603 -53.985 -7.354 1.00 53.94 220 THR C C 1
ATOM 5228 O O . THR C 1 220 ? 30.768 -54.493 -8.455 1.00 37.51 220 THR C O 1
ATOM 5232 N N . PRO C 1 221 ? 30.966 -52.728 -7.087 1.00 48.52 221 PRO C N 1
ATOM 5233 C CA . PRO C 1 221 ? 31.450 -51.830 -8.135 1.00 45.09 221 PRO C CA 1
ATOM 5234 C C . PRO C 1 221 ? 32.647 -52.391 -8.876 1.00 51.91 221 PRO C C 1
ATOM 5235 O O . PRO C 1 221 ? 33.594 -52.888 -8.276 1.00 51.23 221 PRO C O 1
ATOM 5239 N N . SER C 1 222 ? 32.602 -52.315 -10.195 1.00 54.85 222 SER C N 1
ATOM 5240 C CA . SER C 1 222 ? 33.725 -52.743 -11.006 1.00 44.90 222 SER C CA 1
ATOM 5241 C C . SER C 1 222 ? 34.380 -51.591 -11.800 1.00 50.20 222 SER C C 1
ATOM 5242 O O . SER C 1 222 ? 35.531 -51.710 -12.188 1.00 56.85 222 SER C O 1
ATOM 5245 N N . ALA C 1 223 ? 33.636 -50.512 -12.062 1.00 42.81 223 ALA C N 1
ATOM 5246 C CA . ALA C 1 223 ? 34.134 -49.393 -12.877 1.00 53.70 223 ALA C CA 1
ATOM 5247 C C . ALA C 1 223 ? 33.487 -48.060 -12.537 1.00 36.58 223 ALA C C 1
ATOM 5248 O O . ALA C 1 223 ? 32.309 -47.987 -12.219 1.00 42.98 223 ALA C O 1
ATOM 5250 N N . VAL C 1 224 ? 34.273 -46.996 -12.605 1.00 41.17 224 VAL C N 1
ATOM 5251 C CA . VAL C 1 224 ? 33.744 -45.665 -12.415 1.00 36.31 224 VAL C CA 1
ATOM 5252 C C . VAL C 1 224 ? 34.242 -44.774 -13.549 1.00 48.27 224 VAL C C 1
ATOM 5253 O O . VAL C 1 224 ? 35.451 -44.713 -13.806 1.00 41.98 224 VAL C O 1
ATOM 5257 N N . ALA C 1 225 ? 33.324 -44.095 -14.239 1.00 39.83 225 ALA C N 1
ATOM 5258 C CA . ALA C 1 225 ? 33.712 -43.200 -15.332 1.00 49.26 225 ALA C CA 1
ATOM 5259 C C . ALA C 1 225 ? 32.965 -41.884 -15.274 1.00 42.92 225 ALA C C 1
ATOM 5260 O O . ALA C 1 225 ? 31.862 -41.801 -14.740 1.00 50.32 225 ALA C O 1
ATOM 5262 N N . VAL C 1 226 ? 33.601 -40.842 -15.786 1.00 48.17 226 VAL C N 1
ATOM 5263 C CA . VAL C 1 226 ? 32.986 -39.539 -15.875 1.00 39.61 226 VAL C CA 1
ATOM 5264 C C . VAL C 1 226 ? 32.994 -39.234 -17.357 1.00 47.16 226 VAL C C 1
ATOM 5265 O O . VAL C 1 226 ? 33.981 -39.462 -18.047 1.00 45.95 226 VAL C O 1
ATOM 5269 N N . SER C 1 227 ? 31.873 -38.754 -17.849 1.00 39.10 227 SER C N 1
ATOM 5270 C CA . SER C 1 227 ? 31.691 -38.523 -19.257 1.00 41.76 227 SER C CA 1
ATOM 5271 C C . SER C 1 227 ? 32.272 -37.162 -19.585 1.00 42.97 227 SER C C 1
ATOM 5272 O O . SER C 1 227 ? 32.493 -36.342 -18.698 1.00 52.40 227 SER C O 1
ATOM 5275 N N . GLY C 1 228 ? 32.533 -36.915 -20.862 1.00 52.30 228 GLY C N 1
ATOM 5276 C CA . GLY C 1 228 ? 32.919 -35.583 -21.300 1.00 45.28 228 GLY C CA 1
ATOM 5277 C C . GLY C 1 228 ? 31.689 -34.864 -21.827 1.00 41.02 228 GLY C C 1
ATOM 5278 O O . GLY C 1 228 ? 30.583 -35.079 -21.344 1.00 43.28 228 GLY C O 1
ATOM 5279 N N . PHE C 1 229 ? 31.863 -34.020 -22.838 1.00 49.67 229 PHE C N 1
ATOM 5280 C CA . PHE C 1 229 ? 30.700 -33.445 -23.531 1.00 46.84 229 PHE C CA 1
ATOM 5281 C C . PHE C 1 229 ? 29.783 -34.514 -24.096 1.00 40.54 229 PHE C C 1
ATOM 5282 O O . PHE C 1 229 ? 30.230 -35.434 -24.749 1.00 47.37 229 PHE C O 1
ATOM 5290 N N . VAL C 1 230 ? 28.505 -34.404 -23.766 1.00 40.92 230 VAL C N 1
ATOM 5291 C CA . VAL C 1 230 ? 27.477 -35.147 -24.430 1.00 41.47 230 VAL C CA 1
ATOM 5292 C C . VAL C 1 230 ? 26.502 -34.098 -24.907 1.00 46.59 230 VAL C C 1
ATOM 5293 O O . VAL C 1 230 ? 26.147 -33.184 -24.164 1.00 48.10 230 VAL C O 1
ATOM 5297 N N . THR C 1 231 ? 26.091 -34.211 -26.160 1.00 55.66 231 THR C N 1
ATOM 5298 C CA . THR C 1 231 ? 25.311 -33.166 -26.780 1.00 56.00 231 THR C CA 1
ATOM 5299 C C . THR C 1 231 ? 23.991 -33.738 -27.261 1.00 56.79 231 THR C C 1
ATOM 5300 O O . THR C 1 231 ? 23.833 -34.955 -27.372 1.00 44.15 231 THR C O 1
ATOM 5304 N N . LYS C 1 232 ? 23.060 -32.838 -27.566 1.00 51.56 232 LYS C N 1
ATOM 5305 C CA . LYS C 1 232 ? 21.842 -33.168 -28.293 1.00 55.87 232 LYS C CA 1
ATOM 5306 C C . LYS C 1 232 ? 21.691 -32.312 -29.570 1.00 48.77 232 LYS C C 1
ATOM 5307 O O . LYS C 1 232 ? 22.094 -31.151 -29.605 1.00 46.59 232 LYS C O 1
ATOM 5313 N N . ASP C 1 233 ? 21.052 -32.882 -30.586 1.00 56.81 233 ASP C N 1
ATOM 5314 C CA . ASP C 1 233 ? 20.773 -32.178 -31.838 1.00 56.39 233 ASP C CA 1
ATOM 5315 C C . ASP C 1 233 ? 19.861 -30.972 -31.608 1.00 67.53 233 ASP C C 1
ATOM 5316 O O . ASP C 1 233 ? 18.993 -31.007 -30.734 1.00 73.81 233 ASP C O 1
ATOM 5321 N N . ASP C 1 234 ? 20.069 -29.915 -32.395 1.00 82.38 234 ASP C N 1
ATOM 5322 C CA . ASP C 1 234 ? 19.253 -28.694 -32.354 1.00 91.69 234 ASP C CA 1
ATOM 5323 C C . ASP C 1 234 ? 17.843 -28.899 -32.900 1.00 101.24 234 ASP C C 1
ATOM 5324 O O . ASP C 1 234 ? 16.856 -28.571 -32.239 1.00 114.65 234 ASP C O 1
ATOM 5329 N N . THR C 1 235 ? 17.750 -29.422 -34.117 1.00 87.79 235 THR C N 1
ATOM 5330 C CA . THR C 1 235 ? 16.459 -29.565 -34.775 1.00 85.36 235 THR C CA 1
ATOM 5331 C C . THR C 1 235 ? 16.201 -30.989 -35.241 1.00 80.83 235 THR C C 1
ATOM 5332 O O . THR C 1 235 ? 16.990 -31.917 -34.983 1.00 73.87 235 THR C O 1
ATOM 5336 N N . ASP C 1 236 ? 15.087 -31.145 -35.947 1.00 87.03 236 ASP C N 1
ATOM 5337 C CA . ASP C 1 236 ? 14.666 -32.438 -36.457 1.00 100.96 236 ASP C CA 1
ATOM 5338 C C . ASP C 1 236 ? 15.217 -32.610 -37.856 1.00 94.88 236 ASP C C 1
ATOM 5339 O O . ASP C 1 236 ? 15.011 -33.643 -38.496 1.00 90.33 236 ASP C O 1
ATOM 5344 N N . LEU C 1 237 ? 15.925 -31.580 -38.315 1.00 69.44 237 LEU C N 1
ATOM 5345 C CA . LEU C 1 237 ? 16.597 -31.615 -39.598 1.00 69.01 237 LEU C CA 1
ATOM 5346 C C . LEU C 1 237 ? 17.597 -32.764 -39.677 1.00 63.42 237 LEU C C 1
ATOM 5347 O O . LEU C 1 237 ? 18.306 -33.047 -38.720 1.00 66.47 237 LEU C O 1
ATOM 5352 N N . ALA C 1 238 ? 17.663 -33.428 -40.822 1.00 72.09 238 ALA C N 1
ATOM 5353 C CA . ALA C 1 238 ? 18.727 -34.396 -41.035 1.00 79.95 238 ALA C CA 1
ATOM 5354 C C . ALA C 1 238 ? 20.029 -33.616 -40.941 1.00 72.08 238 ALA C C 1
ATOM 5355 O O . ALA C 1 238 ? 20.029 -32.385 -41.027 1.00 74.82 238 ALA C O 1
ATOM 5357 N N . LYS C 1 239 ? 21.136 -34.316 -40.736 1.00 69.61 239 LYS C N 1
ATOM 5358 C CA . LYS C 1 239 ? 22.390 -33.639 -40.428 1.00 71.04 239 LYS C CA 1
ATOM 5359 C C . LYS C 1 239 ? 22.925 -32.922 -41.680 1.00 79.67 239 LYS C C 1
ATOM 5360 O O . LYS C 1 239 ? 23.475 -31.825 -41.602 1.00 75.27 239 LYS C O 1
ATOM 5366 N N . SER C 1 240 ? 22.750 -33.539 -42.841 1.00 54.23 240 SER C N 1
ATOM 5367 C CA . SER C 1 240 ? 23.219 -32.946 -44.084 1.00 61.29 240 SER C CA 1
ATOM 5368 C C . SER C 1 240 ? 22.231 -33.308 -45.144 1.00 63.62 240 SER C C 1
ATOM 5369 O O . SER C 1 240 ? 21.435 -34.223 -44.958 1.00 67.73 240 SER C O 1
ATOM 5372 N N . GLY C 1 241 ? 22.301 -32.610 -46.270 1.00 67.01 241 GLY C N 1
ATOM 5373 C CA . GLY C 1 241 ? 21.415 -32.896 -47.381 1.00 58.88 241 GLY C CA 1
ATOM 5374 C C . GLY C 1 241 ? 20.987 -31.623 -48.095 1.00 88.07 241 GLY C C 1
ATOM 5375 O O . GLY C 1 241 ? 21.764 -30.669 -48.223 1.00 83.27 241 GLY C O 1
ATOM 5376 N N . THR C 1 242 ? 19.740 -31.613 -48.552 1.00 90.12 242 THR C N 1
ATOM 5377 C CA . THR C 1 242 ? 19.197 -30.502 -49.317 1.00 69.67 242 THR C CA 1
ATOM 5378 C C . THR C 1 242 ? 17.735 -30.263 -48.949 1.00 76.75 242 THR C C 1
ATOM 5379 O O . THR C 1 242 ? 16.906 -31.169 -49.068 1.00 84.80 242 THR C O 1
ATOM 5383 N N . ILE C 1 243 ? 17.410 -29.055 -48.499 1.00 78.66 243 ILE C N 1
ATOM 5384 C CA . ILE C 1 243 ? 16.003 -28.709 -48.348 1.00 77.75 243 ILE C CA 1
ATOM 5385 C C . ILE C 1 243 ? 15.602 -27.724 -49.430 1.00 77.99 243 ILE C C 1
ATOM 5386 O O . ILE C 1 243 ? 16.378 -26.832 -49.790 1.00 77.56 243 ILE C O 1
ATOM 5391 N N . ASN C 1 244 ? 14.405 -27.907 -49.978 1.00 94.98 244 ASN C N 1
ATOM 5392 C CA . ASN C 1 244 ? 13.813 -26.891 -50.838 1.00 88.32 244 ASN C CA 1
ATOM 5393 C C . ASN C 1 244 ? 13.005 -25.976 -49.924 1.00 86.01 244 ASN C C 1
ATOM 5394 O O . ASN C 1 244 ? 12.241 -26.451 -49.078 1.00 96.22 244 ASN C O 1
ATOM 5399 N N . VAL C 1 245 ? 13.219 -24.670 -50.046 1.00 79.76 245 VAL C N 1
ATOM 5400 C CA . VAL C 1 245 ? 12.350 -23.708 -49.387 1.00 88.58 245 VAL C CA 1
ATOM 5401 C C . VAL C 1 245 ? 11.722 -22.847 -50.462 1.00 83.86 245 VAL C C 1
ATOM 5402 O O . VAL C 1 245 ? 12.408 -22.030 -51.079 1.00 93.68 245 VAL C O 1
ATOM 5406 N N . ARG C 1 246 ? 10.429 -23.052 -50.702 1.00 103.16 246 ARG C N 1
ATOM 5407 C CA . ARG C 1 246 ? 9.687 -22.308 -51.727 1.00 98.22 246 ARG C CA 1
ATOM 5408 C C . ARG C 1 246 ? 9.049 -21.074 -51.078 1.00 103.04 246 ARG C C 1
ATOM 5409 O O . ARG C 1 246 ? 8.600 -21.146 -49.926 1.00 113.10 246 ARG C O 1
ATOM 5417 N N . VAL C 1 247 ? 9.032 -19.944 -51.788 1.00 100.53 247 VAL C N 1
ATOM 5418 C CA . VAL C 1 247 ? 8.371 -18.745 -51.262 1.00 110.75 247 VAL C CA 1
ATOM 5419 C C . VAL C 1 247 ? 7.282 -18.263 -52.210 1.00 121.56 247 VAL C C 1
ATOM 5420 O O . VAL C 1 247 ? 7.572 -17.803 -53.318 1.00 141.24 247 VAL C O 1
ATOM 5424 N N . ILE C 1 248 ? 6.026 -18.375 -51.777 1.00 131.98 248 ILE C N 1
ATOM 5425 C CA . ILE C 1 248 ? 4.877 -17.998 -52.620 1.00 142.27 248 ILE C CA 1
ATOM 5426 C C . ILE C 1 248 ? 3.961 -16.977 -51.911 1.00 143.21 248 ILE C C 1
ATOM 5427 O O . ILE C 1 248 ? 4.183 -16.642 -50.742 1.00 134.80 248 ILE C O 1
ATOM 5432 N N . ASN C 1 249 ? 2.941 -16.478 -52.611 1.00 145.25 249 ASN C N 1
ATOM 5433 C CA . ASN C 1 249 ? 2.004 -15.526 -52.002 1.00 140.94 249 ASN C CA 1
ATOM 5434 C C . ASN C 1 249 ? 0.524 -15.930 -52.076 1.00 136.45 249 ASN C C 1
ATOM 5435 O O . ASN C 1 249 ? 0.056 -16.483 -53.076 1.00 134.34 249 ASN C O 1
ATOM 5440 N N . TYR D 1 8 ? -9.230 -22.744 -38.601 1.00 89.47 8 TYR D N 1
ATOM 5441 C CA . TYR D 1 8 ? -9.189 -21.511 -39.392 1.00 99.09 8 TYR D CA 1
ATOM 5442 C C . TYR D 1 8 ? -8.576 -20.352 -38.593 1.00 91.83 8 TYR D C 1
ATOM 5443 O O . TYR D 1 8 ? -8.592 -20.363 -37.358 1.00 91.83 8 TYR D O 1
ATOM 5452 N N . THR D 1 9 ? -8.068 -19.347 -39.312 1.00 90.20 9 THR D N 1
ATOM 5453 C CA . THR D 1 9 ? -7.394 -18.185 -38.719 1.00 92.62 9 THR D CA 1
ATOM 5454 C C . THR D 1 9 ? -7.468 -16.935 -39.611 1.00 114.20 9 THR D C 1
ATOM 5455 O O . THR D 1 9 ? -7.553 -17.053 -40.834 1.00 130.12 9 THR D O 1
ATOM 5459 N N . VAL D 1 10 ? -7.425 -15.745 -39.006 1.00 121.98 10 VAL D N 1
ATOM 5460 C CA . VAL D 1 10 ? -7.422 -14.494 -39.771 1.00 118.92 10 VAL D CA 1
ATOM 5461 C C . VAL D 1 10 ? -6.638 -13.381 -39.070 1.00 126.25 10 VAL D C 1
ATOM 5462 O O . VAL D 1 10 ? -6.641 -13.290 -37.848 1.00 136.37 10 VAL D O 1
ATOM 5466 N N . VAL D 1 11 ? -5.966 -12.540 -39.850 1.00 121.66 11 VAL D N 1
ATOM 5467 C CA . VAL D 1 11 ? -5.184 -11.433 -39.307 1.00 117.47 11 VAL D CA 1
ATOM 5468 C C . VAL D 1 11 ? -6.087 -10.487 -38.543 1.00 107.34 11 VAL D C 1
ATOM 5469 O O . VAL D 1 11 ? -7.305 -10.626 -38.588 1.00 125.24 11 VAL D O 1
ATOM 5473 N N . LYS D 1 12 ? -5.497 -9.520 -37.846 1.00 116.06 12 LYS D N 1
ATOM 5474 C CA . LYS D 1 12 ? -6.290 -8.465 -37.218 1.00 127.15 12 LYS D CA 1
ATOM 5475 C C . LYS D 1 12 ? -6.995 -7.625 -38.283 1.00 137.86 12 LYS D C 1
ATOM 5476 O O . LYS D 1 12 ? -8.138 -7.213 -38.100 1.00 136.90 12 LYS D O 1
ATOM 5482 N N . ASN D 1 13 ? -6.315 -7.379 -39.399 1.00 125.51 13 ASN D N 1
ATOM 5483 C CA . ASN D 1 13 ? -6.875 -6.550 -40.464 1.00 142.67 13 ASN D CA 1
ATOM 5484 C C . ASN D 1 13 ? -8.156 -7.107 -41.073 1.00 146.90 13 ASN D C 1
ATOM 5485 O O . ASN D 1 13 ? -9.084 -6.358 -41.387 1.00 145.31 13 ASN D O 1
ATOM 5490 N N . ASP D 1 14 ? -8.201 -8.425 -41.233 1.00 149.17 14 ASP D N 1
ATOM 5491 C CA . ASP D 1 14 ? -9.343 -9.082 -41.857 1.00 147.76 14 ASP D CA 1
ATOM 5492 C C . ASP D 1 14 ? -10.383 -9.575 -40.845 1.00 145.45 14 ASP D C 1
ATOM 5493 O O . ASP D 1 14 ? -11.066 -10.571 -41.088 1.00 149.24 14 ASP D O 1
ATOM 5498 N N . TRP D 1 15 ? -10.508 -8.888 -39.712 1.00 137.09 15 TRP D N 1
ATOM 5499 C CA . TRP D 1 15 ? -11.535 -9.251 -38.740 1.00 116.42 15 TRP D CA 1
ATOM 5500 C C . TRP D 1 15 ? -12.917 -8.832 -39.241 1.00 91.91 15 TRP D C 1
ATOM 5501 O O . TRP D 1 15 ? -13.874 -9.589 -39.118 1.00 82.02 15 TRP D O 1
ATOM 5512 N N . LYS D 1 16 ? -13.013 -7.634 -39.816 1.00 95.07 16 LYS D N 1
ATOM 5513 C CA . LYS D 1 16 ? -14.283 -7.127 -40.328 1.00 99.85 16 LYS D CA 1
ATOM 5514 C C . LYS D 1 16 ? -14.824 -8.041 -41.416 1.00 116.51 16 LYS D C 1
ATOM 5515 O O . LYS D 1 16 ? -16.033 -8.175 -41.590 1.00 115.11 16 LYS D O 1
ATOM 5521 N N . LYS D 1 17 ? -13.908 -8.664 -42.147 1.00 129.17 17 LYS D N 1
ATOM 5522 C CA . LYS D 1 17 ? -14.255 -9.617 -43.190 1.00 122.46 17 LYS D CA 1
ATOM 5523 C C . LYS D 1 17 ? -14.763 -10.914 -42.565 1.00 96.12 17 LYS D C 1
ATOM 5524 O O . LYS D 1 17 ? -15.837 -11.406 -42.917 1.00 88.57 17 LYS D O 1
ATOM 5530 N N . ALA D 1 18 ? -13.984 -11.466 -41.639 1.00 84.41 18 ALA D N 1
ATOM 5531 C CA . ALA D 1 18 ? -14.315 -12.750 -41.034 1.00 84.05 18 ALA D CA 1
ATOM 5532 C C . ALA D 1 18 ? -15.614 -12.645 -40.228 1.00 93.93 18 ALA D C 1
ATOM 5533 O O . ALA D 1 18 ? -16.393 -13.599 -40.155 1.00 99.52 18 ALA D O 1
ATOM 5535 N N . VAL D 1 19 ? -15.854 -11.466 -39.658 1.00 81.02 19 VAL D N 1
ATOM 5536 C CA . VAL D 1 19 ? -17.048 -11.212 -38.852 1.00 97.83 19 VAL D CA 1
ATOM 5537 C C . VAL D 1 19 ? -18.310 -11.190 -39.707 1.00 85.62 19 VAL D C 1
ATOM 5538 O O . VAL D 1 19 ? -19.364 -11.693 -39.301 1.00 64.00 19 VAL D O 1
ATOM 5542 N N . LYS D 1 20 ? -18.214 -10.601 -40.891 1.00 90.09 20 LYS D N 1
ATOM 5543 C CA . LYS D 1 20 ? -19.364 -10.576 -41.790 1.00 97.08 20 LYS D CA 1
ATOM 5544 C C . LYS D 1 20 ? -19.699 -11.980 -42.270 1.00 90.34 20 LYS D C 1
ATOM 5545 O O . LYS D 1 20 ? -20.850 -12.274 -42.581 1.00 77.38 20 LYS D O 1
ATOM 5551 N N . GLN D 1 21 ? -18.688 -12.842 -42.309 1.00 89.25 21 GLN D N 1
ATOM 5552 C CA . GLN D 1 21 ? -18.873 -14.244 -42.664 1.00 99.79 21 GLN D CA 1
ATOM 5553 C C . GLN D 1 21 ? -19.867 -14.883 -41.701 1.00 80.35 21 GLN D C 1
ATOM 5554 O O . GLN D 1 21 ? -20.967 -15.279 -42.083 1.00 87.34 21 GLN D O 1
ATOM 5560 N N . LEU D 1 22 ? -19.453 -14.964 -40.444 1.00 77.93 22 LEU D N 1
ATOM 5561 C CA . LEU D 1 22 ? -20.266 -15.481 -39.360 1.00 84.15 22 LEU D CA 1
ATOM 5562 C C . LEU D 1 22 ? -21.674 -14.869 -39.345 1.00 55.65 22 LEU D C 1
ATOM 5563 O O . LEU D 1 22 ? -22.671 -15.574 -39.209 1.00 69.40 22 LEU D O 1
ATOM 5568 N N . GLN D 1 23 ? -21.742 -13.552 -39.474 1.00 63.36 23 GLN D N 1
ATOM 5569 C CA . GLN D 1 23 ? -23.023 -12.867 -39.587 1.00 68.84 23 GLN D CA 1
ATOM 5570 C C . GLN D 1 23 ? -23.882 -13.490 -40.681 1.00 81.18 23 GLN D C 1
ATOM 5571 O O . GLN D 1 23 ? -25.008 -13.930 -40.433 1.00 76.95 23 GLN D O 1
ATOM 5577 N N . ASP D 1 24 ? -23.330 -13.546 -41.891 1.00 81.21 24 ASP D N 1
ATOM 5578 C CA . ASP D 1 24 ? -24.019 -14.128 -43.037 1.00 74.23 24 ASP D CA 1
ATOM 5579 C C . ASP D 1 24 ? -24.529 -15.553 -42.798 1.00 58.24 24 ASP D C 1
ATOM 5580 O O . ASP D 1 24 ? -25.642 -15.885 -43.196 1.00 60.00 24 ASP D O 1
ATOM 5585 N N . GLY D 1 25 ? -23.743 -16.389 -42.132 1.00 66.34 25 GLY D N 1
ATOM 5586 C CA . GLY D 1 25 ? -24.204 -17.727 -41.795 1.00 50.92 25 GLY D CA 1
ATOM 5587 C C . GLY D 1 25 ? -25.276 -17.834 -40.722 1.00 75.32 25 GLY D C 1
ATOM 5588 O O . GLY D 1 25 ? -26.002 -18.833 -40.688 1.00 65.65 25 GLY D O 1
ATOM 5589 N N . LEU D 1 26 ? -25.363 -16.843 -39.825 1.00 63.94 26 LEU D N 1
ATOM 5590 C CA . LEU D 1 26 ? -26.478 -16.799 -38.883 1.00 68.45 26 LEU D CA 1
ATOM 5591 C C . LEU D 1 26 ? -27.708 -16.404 -39.684 1.00 74.64 26 LEU D C 1
ATOM 5592 O O . LEU D 1 26 ? -28.798 -16.943 -39.485 1.00 61.30 26 LEU D O 1
ATOM 5597 N N . LYS D 1 27 ? -27.508 -15.469 -40.608 1.00 61.63 27 LYS D N 1
ATOM 5598 C CA . LYS D 1 27 ? -28.600 -14.872 -41.365 1.00 57.05 27 LYS D CA 1
ATOM 5599 C C . LYS D 1 27 ? -29.290 -15.817 -42.350 1.00 64.89 27 LYS D C 1
ATOM 5600 O O . LYS D 1 27 ? -30.437 -15.590 -42.737 1.00 71.93 27 LYS D O 1
ATOM 5606 N N . ASP D 1 28 ? -28.589 -16.862 -42.771 1.00 51.18 28 ASP D N 1
ATOM 5607 C CA . ASP D 1 28 ? -29.154 -17.780 -43.752 1.00 58.19 28 ASP D CA 1
ATOM 5608 C C . ASP D 1 28 ? -29.464 -19.128 -43.122 1.00 71.59 28 ASP D C 1
ATOM 5609 O O . ASP D 1 28 ? -29.878 -20.060 -43.812 1.00 61.08 28 ASP D O 1
ATOM 5614 N N . ASN D 1 29 ? -29.246 -19.220 -41.813 1.00 66.42 29 ASN D N 1
ATOM 5615 C CA . ASN D 1 29 ? -29.813 -20.304 -41.025 1.00 68.21 29 ASN D CA 1
ATOM 5616 C C . ASN D 1 29 ? -28.981 -21.562 -41.082 1.00 79.27 29 ASN D C 1
ATOM 5617 O O . ASN D 1 29 ? -29.443 -22.653 -40.711 1.00 63.62 29 ASN D O 1
ATOM 5622 N N . SER D 1 30 ? -27.750 -21.420 -41.561 1.00 57.30 30 SER D N 1
ATOM 5623 C CA . SER D 1 30 ? -26.777 -22.490 -41.355 1.00 79.54 30 SER D CA 1
ATOM 5624 C C . SER D 1 30 ? -26.322 -22.491 -39.896 1.00 77.63 30 SER D C 1
ATOM 5625 O O . SER D 1 30 ? -26.676 -23.394 -39.136 1.00 78.74 30 SER D O 1
ATOM 5628 N N . ILE D 1 31 ? -25.575 -21.460 -39.499 1.00 76.94 31 ILE D N 1
ATOM 5629 C CA . ILE D 1 31 ? -25.077 -21.348 -38.122 1.00 69.97 31 ILE D CA 1
ATOM 5630 C C . ILE D 1 31 ? -26.216 -21.312 -37.089 1.00 52.29 31 ILE D C 1
ATOM 5631 O O . ILE D 1 31 ? -26.970 -20.344 -37.004 1.00 60.95 31 ILE D O 1
ATOM 5636 N N . GLY D 1 32 ? -26.357 -22.380 -36.323 1.00 69.22 32 GLY D N 1
ATOM 5637 C CA . GLY D 1 32 ? -27.375 -22.425 -35.290 1.00 71.78 32 GLY D CA 1
ATOM 5638 C C . GLY D 1 32 ? -26.947 -21.800 -33.964 1.00 93.08 32 GLY D C 1
ATOM 5639 O O . GLY D 1 32 ? -27.788 -21.561 -33.087 1.00 87.67 32 GLY D O 1
ATOM 5640 N N . LYS D 1 33 ? -25.647 -21.531 -33.816 1.00 102.27 33 LYS D N 1
ATOM 5641 C CA . LYS D 1 33 ? -25.092 -20.946 -32.586 1.00 90.29 33 LYS D CA 1
ATOM 5642 C C . LYS D 1 33 ? -23.587 -20.679 -32.651 1.00 76.48 33 LYS D C 1
ATOM 5643 O O . LYS D 1 33 ? -22.829 -21.505 -33.130 1.00 88.31 33 LYS D O 1
ATOM 5649 N N . ILE D 1 34 ? -23.158 -19.532 -32.141 1.00 62.77 34 ILE D N 1
ATOM 5650 C CA . ILE D 1 34 ? -21.733 -19.262 -31.941 1.00 85.42 34 ILE D CA 1
ATOM 5651 C C . ILE D 1 34 ? -21.376 -19.157 -30.440 1.00 94.80 34 ILE D C 1
ATOM 5652 O O . ILE D 1 34 ? -22.261 -19.170 -29.591 1.00 111.57 34 ILE D O 1
ATOM 5657 N N . THR D 1 35 ? -20.078 -19.091 -30.136 1.00 102.49 35 THR D N 1
ATOM 5658 C CA . THR D 1 35 ? -19.550 -18.847 -28.787 1.00 115.82 35 THR D CA 1
ATOM 5659 C C . THR D 1 35 ? -18.212 -18.095 -28.886 1.00 114.91 35 THR D C 1
ATOM 5660 O O . THR D 1 35 ? -17.288 -18.579 -29.527 1.00 123.79 35 THR D O 1
ATOM 5664 N N . VAL D 1 36 ? -18.105 -16.924 -28.258 1.00 110.67 36 VAL D N 1
ATOM 5665 C CA . VAL D 1 36 ? -16.904 -16.084 -28.379 1.00 117.77 36 VAL D CA 1
ATOM 5666 C C . VAL D 1 36 ? -15.916 -16.301 -27.229 1.00 114.15 36 VAL D C 1
ATOM 5667 O O . VAL D 1 36 ? -16.323 -16.481 -26.082 1.00 105.20 36 VAL D O 1
ATOM 5671 N N . SER D 1 37 ? -14.621 -16.281 -27.547 1.00 113.78 37 SER D N 1
ATOM 5672 C CA . SER D 1 37 ? -13.560 -16.353 -26.538 1.00 118.38 37 SER D CA 1
ATOM 5673 C C . SER D 1 37 ? -12.490 -15.281 -26.761 1.00 115.53 37 SER D C 1
ATOM 5674 O O . SER D 1 37 ? -11.949 -15.167 -27.863 1.00 96.58 37 SER D O 1
ATOM 5677 N N . PHE D 1 38 ? -12.197 -14.498 -25.717 1.00 101.65 38 PHE D N 1
ATOM 5678 C CA . PHE D 1 38 ? -11.065 -13.570 -25.745 1.00 97.53 38 PHE D CA 1
ATOM 5679 C C . PHE D 1 38 ? -9.879 -14.221 -25.036 1.00 113.22 38 PHE D C 1
ATOM 5680 O O . PHE D 1 38 ? -9.883 -14.352 -23.812 1.00 100.94 38 PHE D O 1
ATOM 5688 N N . ASN D 1 39 ? -8.872 -14.633 -25.806 1.00 127.18 39 ASN D N 1
ATOM 5689 C CA . ASN D 1 39 ? -7.715 -15.338 -25.255 1.00 131.71 39 ASN D CA 1
ATOM 5690 C C . ASN D 1 39 ? -8.141 -16.539 -24.399 1.00 129.93 39 ASN D C 1
ATOM 5691 O O . ASN D 1 39 ? -7.681 -16.704 -23.267 1.00 111.41 39 ASN D O 1
ATOM 5696 N N . ASP D 1 40 ? -9.032 -17.363 -24.950 1.00 135.91 40 ASP D N 1
ATOM 5697 C CA . ASP D 1 40 ? -9.526 -18.579 -24.285 1.00 131.66 40 ASP D CA 1
ATOM 5698 C C . ASP D 1 40 ? -10.361 -18.339 -23.021 1.00 116.53 40 ASP D C 1
ATOM 5699 O O . ASP D 1 40 ? -10.660 -19.269 -22.261 1.00 91.14 40 ASP D O 1
ATOM 5704 N N . GLY D 1 41 ? -10.738 -17.086 -22.805 1.00 111.32 41 GLY D N 1
ATOM 5705 C CA . GLY D 1 41 ? -11.703 -16.761 -21.775 1.00 97.29 41 GLY D CA 1
ATOM 5706 C C . GLY D 1 41 ? -13.078 -16.677 -22.406 1.00 94.38 41 GLY D C 1
ATOM 5707 O O . GLY D 1 41 ? -13.423 -15.659 -23.002 1.00 89.95 41 GLY D O 1
ATOM 5708 N N . VAL D 1 42 ? -13.857 -17.749 -22.296 1.00 96.75 42 VAL D N 1
ATOM 5709 C CA . VAL D 1 42 ? -15.209 -17.746 -22.846 1.00 107.46 42 VAL D CA 1
ATOM 5710 C C . VAL D 1 42 ? -15.936 -16.455 -22.458 1.00 106.53 42 VAL D C 1
ATOM 5711 O O . VAL D 1 42 ? -15.964 -16.064 -21.286 1.00 76.97 42 VAL D O 1
ATOM 5715 N N . VAL D 1 43 ? -16.497 -15.790 -23.461 1.00 89.50 43 VAL D N 1
ATOM 5716 C CA . VAL D 1 43 ? -17.084 -14.468 -23.311 1.00 92.28 43 VAL D CA 1
ATOM 5717 C C . VAL D 1 43 ? -18.621 -14.537 -23.395 1.00 82.81 43 VAL D C 1
ATOM 5718 O O . VAL D 1 43 ? -19.326 -13.734 -22.767 1.00 74.09 43 VAL D O 1
ATOM 5722 N N . GLY D 1 44 ? -19.129 -15.514 -24.148 1.00 100.37 44 GLY D N 1
ATOM 5723 C CA . GLY D 1 44 ? -20.560 -15.659 -24.389 1.00 104.93 44 GLY D CA 1
ATOM 5724 C C . GLY D 1 44 ? -20.988 -16.400 -25.665 1.00 100.73 44 GLY D C 1
ATOM 5725 O O . GLY D 1 44 ? -20.152 -16.893 -26.441 1.00 72.78 44 GLY D O 1
ATOM 5726 N N . GLU D 1 45 ? -22.306 -16.453 -25.889 1.00 83.61 45 GLU D N 1
ATOM 5727 C CA . GLU D 1 45 ? -22.905 -17.276 -26.936 1.00 90.79 45 GLU D CA 1
ATOM 5728 C C . GLU D 1 45 ? -24.105 -16.622 -27.655 1.00 103.89 45 GLU D C 1
ATOM 5729 O O . GLU D 1 45 ? -25.148 -16.350 -27.043 1.00 98.63 45 GLU D O 1
ATOM 5735 N N . VAL D 1 46 ? -23.941 -16.385 -28.962 1.00 81.35 46 VAL D N 1
ATOM 5736 C CA . VAL D 1 46 ? -24.969 -15.760 -29.804 1.00 62.71 46 VAL D CA 1
ATOM 5737 C C . VAL D 1 46 ? -25.804 -16.789 -30.577 1.00 64.06 46 VAL D C 1
ATOM 5738 O O . VAL D 1 46 ? -25.260 -17.700 -31.188 1.00 70.26 46 VAL D O 1
ATOM 5742 N N . ALA D 1 47 ? -27.121 -16.632 -30.566 1.00 55.05 47 ALA D N 1
ATOM 5743 C CA . ALA D 1 47 ? -27.993 -17.551 -31.288 1.00 65.29 47 ALA D CA 1
ATOM 5744 C C . ALA D 1 47 ? -29.359 -16.917 -31.501 1.00 59.87 47 ALA D C 1
ATOM 5745 O O . ALA D 1 47 ? -29.819 -16.158 -30.661 1.00 75.64 47 ALA D O 1
ATOM 5747 N N . PRO D 1 48 ? -30.008 -17.200 -32.641 1.00 86.67 48 PRO D N 1
ATOM 5748 C CA . PRO D 1 48 ? -31.326 -16.587 -32.815 1.00 64.90 48 PRO D CA 1
ATOM 5749 C C . PRO D 1 48 ? -32.247 -17.170 -31.768 1.00 66.27 48 PRO D C 1
ATOM 5750 O O . PRO D 1 48 ? -32.083 -18.362 -31.465 1.00 65.52 48 PRO D O 1
ATOM 5754 N N . LYS D 1 49 ? -33.168 -16.370 -31.227 1.00 71.09 49 LYS D N 1
ATOM 5755 C CA . LYS D 1 49 ? -34.172 -16.874 -30.285 1.00 77.19 49 LYS D CA 1
ATOM 5756 C C . LYS D 1 49 ? -35.013 -17.923 -30.986 1.00 68.59 49 LYS D C 1
ATOM 5757 O O . LYS D 1 49 ? -35.229 -19.013 -30.477 1.00 70.83 49 LYS D O 1
ATOM 5763 N N . SER D 1 50 ? -35.508 -17.562 -32.158 1.00 53.32 50 SER D N 1
ATOM 5764 C CA . SER D 1 50 ? -36.302 -18.467 -32.968 1.00 70.00 50 SER D CA 1
ATOM 5765 C C . SER D 1 50 ? -35.683 -18.455 -34.368 1.00 78.25 50 SER D C 1
ATOM 5766 O O . SER D 1 50 ? -35.577 -17.408 -34.997 1.00 88.92 50 SER D O 1
ATOM 5769 N N . ALA D 1 51 ? -35.263 -19.618 -34.850 1.00 81.34 51 ALA D N 1
ATOM 5770 C CA . ALA D 1 51 ? -34.448 -19.688 -36.064 1.00 72.46 51 ALA D CA 1
ATOM 5771 C C . ALA D 1 51 ? -35.198 -19.397 -37.367 1.00 68.65 51 ALA D C 1
ATOM 5772 O O . ALA D 1 51 ? -34.593 -19.014 -38.373 1.00 79.95 51 ALA D O 1
ATOM 5774 N N . ASN D 1 52 ? -36.508 -19.590 -37.348 1.00 54.99 52 ASN D N 1
ATOM 5775 C CA . ASN D 1 52 ? -37.337 -19.449 -38.538 1.00 76.94 52 ASN D CA 1
ATOM 5776 C C . ASN D 1 52 ? -37.837 -18.034 -38.746 1.00 60.23 52 ASN D C 1
ATOM 5777 O O . ASN D 1 52 ? -38.763 -17.817 -39.530 1.00 75.38 52 ASN D O 1
ATOM 5782 N N . LYS D 1 53 ? -37.260 -17.090 -38.000 1.00 67.94 53 LYS D N 1
ATOM 5783 C CA . LYS D 1 53 ? -37.580 -15.670 -38.120 1.00 62.76 53 LYS D CA 1
ATOM 5784 C C . LYS D 1 53 ? -36.360 -14.924 -38.617 1.00 45.57 53 LYS D C 1
ATOM 5785 O O . LYS D 1 53 ? -35.271 -15.036 -38.057 1.00 66.07 53 LYS D O 1
ATOM 5791 N N . LYS D 1 54 ? -36.543 -14.166 -39.677 1.00 55.01 54 LYS D N 1
ATOM 5792 C CA . LYS D 1 54 ? -35.466 -13.359 -40.199 1.00 50.09 54 LYS D CA 1
ATOM 5793 C C . LYS D 1 54 ? -35.010 -12.358 -39.136 1.00 66.53 54 LYS D C 1
ATOM 5794 O O . LYS D 1 54 ? -33.816 -12.209 -38.872 1.00 59.75 54 LYS D O 1
ATOM 5800 N N . ALA D 1 55 ? -35.975 -11.690 -38.509 1.00 71.70 55 ALA D N 1
ATOM 5801 C CA . ALA D 1 55 ? -35.656 -10.662 -37.525 1.00 59.36 55 ALA D CA 1
ATOM 5802 C C . ALA D 1 55 ? -34.770 -11.257 -36.459 1.00 61.99 55 ALA D C 1
ATOM 5803 O O . ALA D 1 55 ? -33.824 -10.622 -35.978 1.00 71.94 55 ALA D O 1
ATOM 5805 N N . ASP D 1 56 ? -35.068 -12.496 -36.101 1.00 66.06 56 ASP D N 1
ATOM 5806 C CA . ASP D 1 56 ? -34.334 -13.147 -35.021 1.00 59.32 56 ASP D CA 1
ATOM 5807 C C . ASP D 1 56 ? -32.899 -13.441 -35.409 1.00 62.15 56 ASP D C 1
ATOM 5808 O O . ASP D 1 56 ? -31.991 -13.237 -34.606 1.00 60.58 56 ASP D O 1
ATOM 5813 N N . ARG D 1 57 ? -32.706 -13.922 -36.642 1.00 56.78 57 ARG D N 1
ATOM 5814 C CA . ARG D 1 57 ? -31.380 -14.304 -37.112 1.00 50.30 57 ARG D CA 1
ATOM 5815 C C . ARG D 1 57 ? -30.559 -13.038 -37.277 1.00 52.71 57 ARG D C 1
ATOM 5816 O O . ARG D 1 57 ? -29.387 -12.988 -36.920 1.00 62.36 57 ARG D O 1
ATOM 5824 N N . ASP D 1 58 ? -31.194 -11.999 -37.802 1.00 48.24 58 ASP D N 1
ATOM 5825 C CA . ASP D 1 58 ? -30.566 -10.686 -37.866 1.00 59.55 58 ASP D CA 1
ATOM 5826 C C . ASP D 1 58 ? -30.117 -10.155 -36.492 1.00 65.04 58 ASP D C 1
ATOM 5827 O O . ASP D 1 58 ? -29.006 -9.641 -36.348 1.00 64.68 58 ASP D O 1
ATOM 5832 N N . ALA D 1 59 ? -30.987 -10.261 -35.491 1.00 59.33 59 ALA D N 1
ATOM 5833 C CA . ALA D 1 59 ? -30.639 -9.786 -34.148 1.00 73.65 59 ALA D CA 1
ATOM 5834 C C . ALA D 1 59 ? -29.429 -10.534 -33.594 1.00 71.45 59 ALA D C 1
ATOM 5835 O O . ALA D 1 59 ? -28.506 -9.920 -33.053 1.00 67.82 59 ALA D O 1
ATOM 5837 N N . ALA D 1 60 ? -29.441 -11.860 -33.722 1.00 49.25 60 ALA D N 1
ATOM 5838 C CA . ALA D 1 60 ? -28.283 -12.657 -33.341 1.00 55.71 60 ALA D CA 1
ATOM 5839 C C . ALA D 1 60 ? -27.005 -12.107 -33.996 1.00 78.88 60 ALA D C 1
ATOM 5840 O O . ALA D 1 60 ? -25.974 -11.951 -33.349 1.00 73.74 60 ALA D O 1
ATOM 5842 N N . ALA D 1 61 ? -27.090 -11.782 -35.278 1.00 58.71 61 ALA D N 1
ATOM 5843 C CA . ALA D 1 61 ? -25.945 -11.264 -36.007 1.00 72.01 61 ALA D CA 1
ATOM 5844 C C . ALA D 1 61 ? -25.510 -9.884 -35.533 1.00 69.93 61 ALA D C 1
ATOM 5845 O O . ALA D 1 61 ? -24.322 -9.649 -35.339 1.00 96.45 61 ALA D O 1
ATOM 5847 N N . GLU D 1 62 ? -26.455 -8.960 -35.370 1.00 74.13 62 GLU D N 1
ATOM 5848 C CA . GLU D 1 62 ? -26.112 -7.640 -34.837 1.00 72.19 62 GLU D CA 1
ATOM 5849 C C . GLU D 1 62 ? -25.440 -7.745 -33.483 1.00 74.93 62 GLU D C 1
ATOM 5850 O O . GLU D 1 62 ? -24.522 -6.979 -33.192 1.00 68.35 62 GLU D O 1
ATOM 5856 N N . LYS D 1 63 ? -25.886 -8.695 -32.662 1.00 64.40 63 LYS D N 1
ATOM 5857 C CA . LYS D 1 63 ? -25.305 -8.868 -31.337 1.00 73.77 63 LYS D CA 1
ATOM 5858 C C . LYS D 1 63 ? -23.836 -9.278 -31.425 1.00 73.92 63 LYS D C 1
ATOM 5859 O O . LYS D 1 63 ? -22.987 -8.811 -30.659 1.00 65.15 63 LYS D O 1
ATOM 5865 N N . LEU D 1 64 ? -23.537 -10.145 -32.378 1.00 66.87 64 LEU D N 1
ATOM 5866 C CA . LEU D 1 64 ? -22.182 -10.641 -32.555 1.00 58.45 64 LEU D CA 1
ATOM 5867 C C . LEU D 1 64 ? -21.242 -9.471 -32.780 1.00 69.78 64 LEU D C 1
ATOM 5868 O O . LEU D 1 64 ? -20.217 -9.348 -32.113 1.00 66.66 64 LEU D O 1
ATOM 5873 N N . TYR D 1 65 ? -21.599 -8.622 -33.740 1.00 84.68 65 TYR D N 1
ATOM 5874 C CA . TYR D 1 65 ? -20.821 -7.430 -34.051 1.00 86.54 65 TYR D CA 1
ATOM 5875 C C . TYR D 1 65 ? -20.668 -6.533 -32.826 1.00 99.79 65 TYR D C 1
ATOM 5876 O O . TYR D 1 65 ? -19.557 -6.136 -32.491 1.00 103.10 65 TYR D O 1
ATOM 5885 N N . ASN D 1 66 ? -21.787 -6.203 -32.181 1.00 88.35 66 ASN D N 1
ATOM 5886 C CA . ASN D 1 66 ? -21.776 -5.356 -30.997 1.00 66.48 66 ASN D CA 1
ATOM 5887 C C . ASN D 1 66 ? -20.773 -5.855 -29.963 1.00 63.98 66 ASN D C 1
ATOM 5888 O O . ASN D 1 66 ? -20.052 -5.061 -29.359 1.00 62.51 66 ASN D O 1
ATOM 5893 N N . LEU D 1 67 ? -20.731 -7.178 -29.798 1.00 79.36 67 LEU D N 1
ATOM 5894 C CA . LEU D 1 67 ? -20.002 -7.833 -28.718 1.00 71.50 67 LEU D CA 1
ATOM 5895 C C . LEU D 1 67 ? -18.485 -7.755 -28.831 1.00 107.39 67 LEU D C 1
ATOM 5896 O O . LEU D 1 67 ? -17.808 -7.354 -27.886 1.00 115.78 67 LEU D O 1
ATOM 5901 N N . VAL D 1 68 ? -17.951 -8.149 -29.980 1.00 99.00 68 VAL D N 1
ATOM 5902 C CA . VAL D 1 68 ? -16.504 -8.265 -30.141 1.00 99.96 68 VAL D CA 1
ATOM 5903 C C . VAL D 1 68 ? -15.926 -7.133 -30.976 1.00 98.18 68 VAL D C 1
ATOM 5904 O O . VAL D 1 68 ? -14.705 -7.016 -31.131 1.00 81.03 68 VAL D O 1
ATOM 5908 N N . ASN D 1 69 ? -16.823 -6.318 -31.522 1.00 88.92 69 ASN D N 1
ATOM 5909 C CA . ASN D 1 69 ? -16.485 -5.053 -32.169 1.00 103.16 69 ASN D CA 1
ATOM 5910 C C . ASN D 1 69 ? -15.259 -4.353 -31.567 1.00 116.13 69 ASN D C 1
ATOM 5911 O O . ASN D 1 69 ? -14.371 -3.901 -32.291 1.00 118.32 69 ASN D O 1
ATOM 5916 N N . THR D 1 70 ? -15.223 -4.283 -30.237 1.00 113.54 70 THR D N 1
ATOM 5917 C CA . THR D 1 70 ? -14.204 -3.543 -29.493 1.00 103.38 70 THR D CA 1
ATOM 5918 C C . THR D 1 70 ? -12.879 -4.274 -29.279 1.00 102.09 70 THR D C 1
ATOM 5919 O O . THR D 1 70 ? -11.821 -3.688 -29.465 1.00 97.61 70 THR D O 1
ATOM 5923 N N . GLN D 1 71 ? -12.927 -5.537 -28.864 1.00 107.67 71 GLN D N 1
ATOM 5924 C CA . GLN D 1 71 ? -11.695 -6.303 -28.675 1.00 105.56 71 GLN D CA 1
ATOM 5925 C C . GLN D 1 71 ? -10.994 -6.654 -29.994 1.00 109.03 71 GLN D C 1
ATOM 5926 O O . GLN D 1 71 ? -9.801 -6.957 -29.991 1.00 100.84 71 GLN D O 1
ATOM 5932 N N . LEU D 1 72 ? -11.723 -6.614 -31.112 1.00 102.91 72 LEU D N 1
ATOM 5933 C CA . LEU D 1 72 ? -11.119 -6.902 -32.415 1.00 121.35 72 LEU D CA 1
ATOM 5934 C C . LEU D 1 72 ? -10.447 -5.674 -33.010 1.00 139.51 72 LEU D C 1
ATOM 5935 O O . LEU D 1 72 ? -9.397 -5.783 -33.638 1.00 142.77 72 LEU D O 1
ATOM 5940 N N . ASP D 1 73 ? -11.054 -4.509 -32.811 1.00 140.85 73 ASP D N 1
ATOM 5941 C CA . ASP D 1 73 ? -10.574 -3.280 -33.438 1.00 140.64 73 ASP D CA 1
ATOM 5942 C C . ASP D 1 73 ? -9.265 -2.780 -32.821 1.00 125.42 73 ASP D C 1
ATOM 5943 O O . ASP D 1 73 ? -8.458 -2.120 -33.481 1.00 111.97 73 ASP D O 1
ATOM 5948 N N . LYS D 1 74 ? -9.064 -3.098 -31.547 1.00 123.89 74 LYS D N 1
ATOM 5949 C CA . LYS D 1 74 ? -7.839 -2.727 -30.846 1.00 119.67 74 LYS D CA 1
ATOM 5950 C C . LYS D 1 74 ? -7.106 -3.968 -30.348 1.00 118.44 74 LYS D C 1
ATOM 5951 O O . LYS D 1 74 ? -6.409 -3.920 -29.337 1.00 93.43 74 LYS D O 1
ATOM 5957 N N . LEU D 1 75 ? -7.268 -5.075 -31.069 1.00 113.76 75 LEU D N 1
ATOM 5958 C CA . LEU D 1 75 ? -6.735 -6.361 -30.635 1.00 122.22 75 LEU D CA 1
ATOM 5959 C C . LEU D 1 75 ? -5.306 -6.235 -30.123 1.00 139.58 75 LEU D C 1
ATOM 5960 O O . LEU D 1 75 ? -4.388 -5.924 -30.885 1.00 143.48 75 LEU D O 1
ATOM 5965 N N . GLY D 1 76 ? -5.126 -6.483 -28.829 1.00 140.38 76 GLY D N 1
ATOM 5966 C CA . GLY D 1 76 ? -3.814 -6.421 -28.216 1.00 142.94 76 GLY D CA 1
ATOM 5967 C C . GLY D 1 76 ? -2.797 -7.273 -28.950 1.00 152.27 76 GLY D C 1
ATOM 5968 O O . GLY D 1 76 ? -3.152 -8.103 -29.794 1.00 149.05 76 GLY D O 1
ATOM 5969 N N . ASP D 1 77 ? -1.524 -7.069 -28.629 1.00 156.21 77 ASP D N 1
ATOM 5970 C CA . ASP D 1 77 ? -0.453 -7.809 -29.283 1.00 157.33 77 ASP D CA 1
ATOM 5971 C C . ASP D 1 77 ? -0.344 -9.226 -28.721 1.00 147.00 77 ASP D C 1
ATOM 5972 O O . ASP D 1 77 ? -0.182 -9.420 -27.510 1.00 139.58 77 ASP D O 1
ATOM 5977 N N . GLY D 1 78 ? -0.441 -10.212 -29.608 1.00 135.81 78 GLY D N 1
ATOM 5978 C CA . GLY D 1 78 ? -0.436 -11.604 -29.203 1.00 140.11 78 GLY D CA 1
ATOM 5979 C C . GLY D 1 78 ? -1.844 -12.096 -28.932 1.00 148.11 78 GLY D C 1
ATOM 5980 O O . GLY D 1 78 ? -2.199 -13.207 -29.333 1.00 145.35 78 GLY D O 1
ATOM 5981 N N . ASP D 1 79 ? -2.642 -11.265 -28.255 1.00 145.48 79 ASP D N 1
ATOM 5982 C CA . ASP D 1 79 ? -4.040 -11.585 -27.962 1.00 133.83 79 ASP D CA 1
ATOM 5983 C C . ASP D 1 79 ? -4.794 -11.881 -29.244 1.00 145.33 79 ASP D C 1
ATOM 5984 O O . ASP D 1 79 ? -4.356 -11.524 -30.339 1.00 140.18 79 ASP D O 1
ATOM 5989 N N . TYR D 1 80 ? -5.949 -12.514 -29.092 1.00 149.51 80 TYR D N 1
ATOM 5990 C CA . TYR D 1 80 ? -6.746 -12.944 -30.228 1.00 140.24 80 TYR D CA 1
ATOM 5991 C C . TYR D 1 80 ? -8.213 -12.992 -29.834 1.00 131.71 80 TYR D C 1
ATOM 5992 O O . TYR D 1 80 ? -8.569 -12.703 -28.688 1.00 119.54 80 TYR D O 1
ATOM 6001 N N . VAL D 1 81 ? -9.053 -13.344 -30.802 1.00 120.49 81 VAL D N 1
ATOM 6002 C CA . VAL D 1 81 ? -10.474 -13.560 -30.572 1.00 114.83 81 VAL D CA 1
ATOM 6003 C C . VAL D 1 81 ? -10.871 -14.908 -31.192 1.00 111.63 81 VAL D C 1
ATOM 6004 O O . VAL D 1 81 ? -10.534 -15.207 -32.349 1.00 105.45 81 VAL D O 1
ATOM 6008 N N . ASP D 1 82 ? -11.565 -15.726 -30.404 1.00 111.41 82 ASP D N 1
ATOM 6009 C CA . ASP D 1 82 ? -11.929 -17.088 -30.801 1.00 116.24 82 ASP D CA 1
ATOM 6010 C C . ASP D 1 82 ? -13.437 -17.302 -30.914 1.00 124.33 82 ASP D C 1
ATOM 6011 O O . ASP D 1 82 ? -14.144 -17.314 -29.908 1.00 137.68 82 ASP D O 1
ATOM 6016 N N . PHE D 1 83 ? -13.916 -17.489 -32.142 1.00 116.51 83 PHE D N 1
ATOM 6017 C CA . PHE D 1 83 ? -15.323 -17.772 -32.403 1.00 93.85 83 PHE D CA 1
ATOM 6018 C C . PHE D 1 83 ? -15.543 -19.264 -32.622 1.00 82.83 83 PHE D C 1
ATOM 6019 O O . PHE D 1 83 ? -14.956 -19.842 -33.522 1.00 90.78 83 PHE D O 1
ATOM 6027 N N . SER D 1 84 ? -16.390 -19.886 -31.807 1.00 74.29 84 SER D N 1
ATOM 6028 C CA . SER D 1 84 ? -16.733 -21.293 -32.000 1.00 70.93 84 SER D CA 1
ATOM 6029 C C . SER D 1 84 ? -18.097 -21.382 -32.653 1.00 73.91 84 SER D C 1
ATOM 6030 O O . SER D 1 84 ? -19.113 -21.028 -32.061 1.00 78.24 84 SER D O 1
ATOM 6033 N N . VAL D 1 85 ? -18.108 -21.881 -33.884 1.00 83.42 85 VAL D N 1
ATOM 6034 C CA . VAL D 1 85 ? -19.280 -21.808 -34.752 1.00 60.89 85 VAL D CA 1
ATOM 6035 C C . VAL D 1 85 ? -19.939 -23.192 -34.901 1.00 66.41 85 VAL D C 1
ATOM 6036 O O . VAL D 1 85 ? -19.367 -24.097 -35.479 1.00 72.43 85 VAL D O 1
ATOM 6040 N N . ASP D 1 86 ? -21.124 -23.372 -34.333 1.00 69.80 86 ASP D N 1
ATOM 6041 C CA . ASP D 1 86 ? -21.879 -24.595 -34.553 1.00 67.16 86 ASP D CA 1
ATOM 6042 C C . ASP D 1 86 ? -22.809 -24.339 -35.738 1.00 76.13 86 ASP D C 1
ATOM 6043 O O . ASP D 1 86 ? -23.561 -23.368 -35.756 1.00 61.76 86 ASP D O 1
ATOM 6048 N N . TYR D 1 87 ? -22.745 -25.201 -36.744 1.00 89.48 87 TYR D N 1
ATOM 6049 C CA . TYR D 1 87 ? -23.500 -24.975 -37.975 1.00 75.46 87 TYR D CA 1
ATOM 6050 C C . TYR D 1 87 ? -24.156 -26.251 -38.503 1.00 67.13 87 TYR D C 1
ATOM 6051 O O . TYR D 1 87 ? -23.730 -27.359 -38.180 1.00 69.87 87 TYR D O 1
ATOM 6060 N N . ASN D 1 88 ? -25.213 -26.085 -39.293 1.00 68.70 88 ASN D N 1
ATOM 6061 C CA . ASN D 1 88 ? -25.842 -27.212 -39.977 1.00 79.25 88 ASN D CA 1
ATOM 6062 C C . ASN D 1 88 ? -26.406 -26.799 -41.341 1.00 70.45 88 ASN D C 1
ATOM 6063 O O . ASN D 1 88 ? -27.344 -26.007 -41.435 1.00 72.86 88 ASN D O 1
ATOM 6068 N N . LEU D 1 89 ? -25.819 -27.353 -42.394 1.00 74.75 89 LEU D N 1
ATOM 6069 C CA . LEU D 1 89 ? -26.088 -26.913 -43.764 1.00 64.28 89 LEU D CA 1
ATOM 6070 C C . LEU D 1 89 ? -27.445 -27.347 -44.328 1.00 63.37 89 LEU D C 1
ATOM 6071 O O . LEU D 1 89 ? -28.025 -26.643 -45.137 1.00 56.94 89 LEU D O 1
ATOM 6076 N N . GLU D 1 90 ? -27.958 -28.480 -43.871 1.00 59.73 90 GLU D N 1
ATOM 6077 C CA . GLU D 1 90 ? -29.354 -28.820 -44.105 1.00 61.13 90 GLU D CA 1
ATOM 6078 C C . GLU D 1 90 ? -30.334 -27.673 -43.841 1.00 69.44 90 GLU D C 1
ATOM 6079 O O . GLU D 1 90 ? -31.396 -27.630 -44.454 1.00 76.22 90 GLU D O 1
ATOM 6085 N N . ASN D 1 91 ? -29.999 -26.775 -42.909 1.00 65.14 91 ASN D N 1
ATOM 6086 C CA . ASN D 1 91 ? -30.888 -25.663 -42.553 1.00 75.33 91 ASN D CA 1
ATOM 6087 C C . ASN D 1 91 ? -30.647 -24.405 -43.393 1.00 63.39 91 ASN D C 1
ATOM 6088 O O . ASN D 1 91 ? -31.469 -23.499 -43.404 1.00 57.60 91 ASN D O 1
ATOM 6093 N N . LYS D 1 92 ? -29.501 -24.333 -44.058 1.00 58.55 92 LYS D N 1
ATOM 6094 C CA . LYS D 1 92 ? -29.211 -23.228 -44.968 1.00 57.61 92 LYS D CA 1
ATOM 6095 C C . LYS D 1 92 ? -30.384 -22.987 -45.933 1.00 63.04 92 LYS D C 1
ATOM 6096 O O . LYS D 1 92 ? -31.041 -23.930 -46.380 1.00 61.32 92 LYS D O 1
ATOM 6102 N N . ILE D 1 93 ? -30.659 -21.717 -46.212 1.00 61.07 93 ILE D N 1
ATOM 6103 C CA . ILE D 1 93 ? -31.772 -21.332 -47.083 1.00 68.81 93 ILE D CA 1
ATOM 6104 C C . ILE D 1 93 ? -31.430 -20.242 -48.112 1.00 60.72 93 ILE D C 1
ATOM 6105 O O . ILE D 1 93 ? -30.375 -19.601 -48.063 1.00 59.63 93 ILE D O 1
ATOM 6110 N N . ILE D 1 94 ? -32.337 -20.032 -49.052 1.00 56.06 94 ILE D N 1
ATOM 6111 C CA . ILE D 1 94 ? -32.195 -18.904 -49.950 1.00 53.56 94 ILE D CA 1
ATOM 6112 C C . ILE D 1 94 ? -32.985 -17.756 -49.344 1.00 49.17 94 ILE D C 1
ATOM 6113 O O . ILE D 1 94 ? -34.204 -17.843 -49.181 1.00 55.21 94 ILE D O 1
ATOM 6118 N N . THR D 1 95 ? -32.301 -16.678 -48.992 1.00 52.71 95 THR D N 1
ATOM 6119 C CA . THR D 1 95 ? -32.946 -15.702 -48.127 1.00 72.01 95 THR D CA 1
ATOM 6120 C C . THR D 1 95 ? -33.602 -14.565 -48.892 1.00 68.70 95 THR D C 1
ATOM 6121 O O . THR D 1 95 ? -34.523 -13.927 -48.385 1.00 86.87 95 THR D O 1
ATOM 6125 N N . ASN D 1 96 ? -33.139 -14.315 -50.106 1.00 67.55 96 ASN D N 1
ATOM 6126 C CA . ASN D 1 96 ? -33.729 -13.259 -50.928 1.00 69.93 96 ASN D CA 1
ATOM 6127 C C . ASN D 1 96 ? -34.340 -13.792 -52.235 1.00 61.50 96 ASN D C 1
ATOM 6128 O O . ASN D 1 96 ? -33.831 -14.734 -52.843 1.00 55.38 96 ASN D O 1
ATOM 6133 N N . GLN D 1 97 ? -35.442 -13.180 -52.641 1.00 66.74 97 GLN D N 1
ATOM 6134 C CA . GLN D 1 97 ? -36.207 -13.628 -53.776 1.00 64.32 97 GLN D CA 1
ATOM 6135 C C . GLN D 1 97 ? -35.407 -13.587 -55.067 1.00 62.75 97 GLN D C 1
ATOM 6136 O O . GLN D 1 97 ? -35.471 -14.502 -55.881 1.00 68.47 97 GLN D O 1
ATOM 6142 N N . ALA D 1 98 ? -34.631 -12.529 -55.223 1.00 69.71 98 ALA D N 1
ATOM 6143 C CA . ALA D 1 98 ? -33.824 -12.337 -56.416 1.00 62.78 98 ALA D CA 1
ATOM 6144 C C . ALA D 1 98 ? -32.740 -13.390 -56.571 1.00 70.49 98 ALA D C 1
ATOM 6145 O O . ALA D 1 98 ? -32.410 -13.785 -57.689 1.00 93.28 98 ALA D O 1
ATOM 6147 N N . ASP D 1 99 ? -32.183 -13.858 -55.464 1.00 62.99 99 ASP D N 1
ATOM 6148 C CA . ASP D 1 99 ? -31.129 -14.861 -55.566 1.00 78.79 99 ASP D CA 1
ATOM 6149 C C . ASP D 1 99 ? -31.721 -16.166 -56.083 1.00 77.18 99 ASP D C 1
ATOM 6150 O O . ASP D 1 99 ? -31.018 -17.003 -56.674 1.00 62.03 99 ASP D O 1
ATOM 6155 N N . ALA D 1 100 ? -33.028 -16.313 -55.873 1.00 58.15 100 ALA D N 1
ATOM 6156 C CA . ALA D 1 100 ? -33.754 -17.498 -56.300 1.00 51.22 100 ALA D CA 1
ATOM 6157 C C . ALA D 1 100 ? -34.120 -17.368 -57.782 1.00 62.83 100 ALA D C 1
ATOM 6158 O O . ALA D 1 100 ? -33.827 -18.247 -58.585 1.00 72.42 100 ALA D O 1
ATOM 6160 N N . GLU D 1 101 ? -34.764 -16.260 -58.133 1.00 65.24 101 GLU D N 1
ATOM 6161 C CA . GLU D 1 101 ? -34.966 -15.897 -59.534 1.00 62.00 101 GLU D CA 1
ATOM 6162 C C . GLU D 1 101 ? -33.739 -16.102 -60.404 1.00 63.85 101 GLU D C 1
ATOM 6163 O O . GLU D 1 101 ? -33.836 -16.680 -61.478 1.00 71.72 101 GLU D O 1
ATOM 6169 N N . ALA D 1 102 ? -32.583 -15.627 -59.956 1.00 65.30 102 ALA D N 1
ATOM 6170 C CA . ALA D 1 102 ? -31.361 -15.847 -60.724 1.00 61.48 102 ALA D CA 1
ATOM 6171 C C . ALA D 1 102 ? -31.268 -17.298 -61.187 1.00 66.01 102 ALA D C 1
ATOM 6172 O O . ALA D 1 102 ? -30.826 -17.584 -62.303 1.00 74.76 102 ALA D O 1
ATOM 6174 N N . ILE D 1 103 ? -31.684 -18.208 -60.311 1.00 72.55 103 ILE D N 1
ATOM 6175 C CA . ILE D 1 103 ? -31.648 -19.634 -60.589 1.00 70.15 103 ILE D CA 1
ATOM 6176 C C . ILE D 1 103 ? -32.723 -20.032 -61.593 1.00 68.59 103 ILE D C 1
ATOM 6177 O O . ILE D 1 103 ? -32.473 -20.804 -62.526 1.00 59.52 103 ILE D O 1
ATOM 6182 N N . VAL D 1 104 ? -33.926 -19.505 -61.405 1.00 51.92 104 VAL D N 1
ATOM 6183 C CA . VAL D 1 104 ? -34.984 -19.721 -62.380 1.00 67.21 104 VAL D CA 1
ATOM 6184 C C . VAL D 1 104 ? -34.568 -19.189 -63.763 1.00 68.53 104 VAL D C 1
ATOM 6185 O O . VAL D 1 104 ? -34.543 -19.931 -64.749 1.00 65.55 104 VAL D O 1
ATOM 6189 N N . THR D 1 105 ? -34.245 -17.906 -63.840 1.00 61.49 105 THR D N 1
ATOM 6190 C CA . THR D 1 105 ? -33.879 -17.336 -65.128 1.00 81.00 105 THR D CA 1
ATOM 6191 C C . THR D 1 105 ? -32.760 -18.171 -65.752 1.00 73.98 105 THR D C 1
ATOM 6192 O O . THR D 1 105 ? -32.769 -18.440 -66.937 1.00 57.24 105 THR D O 1
ATOM 6196 N N . LYS D 1 106 ? -31.818 -18.617 -64.940 1.00 62.48 106 LYS D N 1
ATOM 6197 C CA . LYS D 1 106 ? -30.724 -19.427 -65.448 1.00 56.85 106 LYS D CA 1
ATOM 6198 C C . LYS D 1 106 ? -31.203 -20.794 -65.938 1.00 70.08 106 LYS D C 1
ATOM 6199 O O . LYS D 1 106 ? -30.669 -21.359 -66.882 1.00 65.44 106 LYS D O 1
ATOM 6205 N N . LEU D 1 107 ? -32.208 -21.336 -65.271 1.00 76.98 107 LEU D N 1
ATOM 6206 C CA . LEU D 1 107 ? -32.802 -22.584 -65.709 1.00 61.93 107 LEU D CA 1
ATOM 6207 C C . LEU D 1 107 ? -33.566 -22.369 -67.012 1.00 58.18 107 LEU D C 1
ATOM 6208 O O . LEU D 1 107 ? -33.598 -23.242 -67.861 1.00 55.78 107 LEU D O 1
ATOM 6213 N N . ASN D 1 108 ? -34.215 -21.217 -67.149 1.00 54.77 108 ASN D N 1
ATOM 6214 C CA . ASN D 1 108 ? -34.935 -20.913 -68.373 1.00 57.89 108 ASN D CA 1
ATOM 6215 C C . ASN D 1 108 ? -33.944 -20.720 -69.531 1.00 54.53 108 ASN D C 1
ATOM 6216 O O . ASN D 1 108 ? -34.251 -21.065 -70.663 1.00 65.83 108 ASN D O 1
ATOM 6221 N N . SER D 1 109 ? -32.750 -20.218 -69.235 1.00 62.06 109 SER D N 1
ATOM 6222 C CA . SER D 1 109 ? -31.702 -20.072 -70.245 1.00 63.02 109 SER D CA 1
ATOM 6223 C C . SER D 1 109 ? -31.405 -21.395 -70.959 1.00 70.74 109 SER D C 1
ATOM 6224 O O . SER D 1 109 ? -30.750 -21.418 -72.013 1.00 72.28 109 SER D O 1
ATOM 6227 N N . LEU D 1 110 ? -31.886 -22.494 -70.387 1.00 71.12 110 LEU D N 1
ATOM 6228 C CA . LEU D 1 110 ? -31.622 -23.822 -70.940 1.00 52.13 110 LEU D CA 1
ATOM 6229 C C . LEU D 1 110 ? -32.791 -24.383 -71.739 1.00 47.40 110 LEU D C 1
ATOM 6230 O O . LEU D 1 110 ? -32.756 -25.530 -72.214 1.00 55.35 110 LEU D O 1
ATOM 6235 N N . ASN D 1 111 ? -33.839 -23.587 -71.869 1.00 42.64 111 ASN D N 1
ATOM 6236 C CA . ASN D 1 111 ? -35.108 -24.103 -72.365 1.00 43.59 111 ASN D CA 1
ATOM 6237 C C . ASN D 1 111 ? -35.056 -24.704 -73.754 1.00 52.64 111 ASN D C 1
ATOM 6238 O O . ASN D 1 111 ? -35.806 -25.638 -74.044 1.00 54.50 111 ASN D O 1
ATOM 6243 N N . GLU D 1 112 ? -34.187 -24.158 -74.607 1.00 56.28 112 GLU D N 1
ATOM 6244 C CA . GLU D 1 112 ? -34.102 -24.580 -76.007 1.00 64.91 112 GLU D CA 1
ATOM 6245 C C . GLU D 1 112 ? -33.071 -25.672 -76.208 1.00 59.65 112 GLU D C 1
ATOM 6246 O O . GLU D 1 112 ? -32.938 -26.195 -77.303 1.00 66.52 112 GLU D O 1
ATOM 6252 N N . LYS D 1 113 ? -32.341 -26.014 -75.149 1.00 52.18 113 LYS D N 1
ATOM 6253 C CA . LYS D 1 113 ? -31.324 -27.056 -75.252 1.00 52.40 113 LYS D CA 1
ATOM 6254 C C . LYS D 1 113 ? -31.972 -28.397 -75.588 1.00 59.78 113 LYS D C 1
ATOM 6255 O O . LYS D 1 113 ? -32.921 -28.839 -74.928 1.00 61.90 113 LYS D O 1
ATOM 6261 N N . THR D 1 114 ? -31.464 -29.042 -76.625 1.00 52.94 114 THR D N 1
ATOM 6262 C CA . THR D 1 114 ? -31.976 -30.333 -77.027 1.00 45.99 114 THR D CA 1
ATOM 6263 C C . THR D 1 114 ? -31.441 -31.450 -76.157 1.00 42.02 114 THR D C 1
ATOM 6264 O O . THR D 1 114 ? -30.243 -31.548 -75.938 1.00 64.20 114 THR D O 1
ATOM 6268 N N . LEU D 1 115 ? -32.337 -32.312 -75.689 1.00 48.65 115 LEU D N 1
ATOM 6269 C CA . LEU D 1 115 ? -31.965 -33.431 -74.827 1.00 42.71 115 LEU D CA 1
ATOM 6270 C C . LEU D 1 115 ? -31.911 -34.733 -75.630 1.00 55.65 115 LEU D C 1
ATOM 6271 O O . LEU D 1 115 ? -31.055 -35.578 -75.412 1.00 61.22 115 LEU D O 1
ATOM 6276 N N . ILE D 1 116 ? -32.862 -34.895 -76.538 1.00 48.15 116 ILE D N 1
ATOM 6277 C CA . ILE D 1 116 ? -32.929 -36.073 -77.380 1.00 48.99 116 ILE D CA 1
ATOM 6278 C C . ILE D 1 116 ? -33.302 -35.664 -78.788 1.00 61.70 116 ILE D C 1
ATOM 6279 O O . ILE D 1 116 ? -34.402 -35.157 -79.007 1.00 53.08 116 ILE D O 1
ATOM 6284 N N . ASP D 1 117 ? -32.386 -35.870 -79.733 1.00 56.46 117 ASP D N 1
ATOM 6285 C CA . ASP D 1 117 ? -32.639 -35.572 -81.148 1.00 70.64 117 ASP D CA 1
ATOM 6286 C C . ASP D 1 117 ? -33.769 -36.405 -81.760 1.00 43.70 117 ASP D C 1
ATOM 6287 O O . ASP D 1 117 ? -34.051 -37.530 -81.319 1.00 49.99 117 ASP D O 1
ATOM 6292 N N . ILE D 1 118 ? -34.391 -35.860 -82.797 1.00 60.62 118 ILE D N 1
ATOM 6293 C CA . ILE D 1 118 ? -35.301 -36.631 -83.637 1.00 59.33 118 ILE D CA 1
ATOM 6294 C C . ILE D 1 118 ? -34.633 -37.932 -84.086 1.00 62.91 118 ILE D C 1
ATOM 6295 O O . ILE D 1 118 ? -33.476 -37.921 -84.505 1.00 47.96 118 ILE D O 1
ATOM 6300 N N . ALA D 1 119 ? -35.341 -39.054 -83.963 1.00 48.70 119 ALA D N 1
ATOM 6301 C CA . ALA D 1 119 ? -34.783 -40.342 -84.378 1.00 46.62 119 ALA D CA 1
ATOM 6302 C C . ALA D 1 119 ? -34.466 -40.427 -85.909 1.00 45.36 119 ALA D C 1
ATOM 6303 O O . ALA D 1 119 ? -35.006 -39.659 -86.709 1.00 51.13 119 ALA D O 1
ATOM 6305 N N . THR D 1 120 ? -33.592 -41.359 -86.296 1.00 54.04 120 THR D N 1
ATOM 6306 C CA . THR D 1 120 ? -33.464 -41.788 -87.702 1.00 69.06 120 THR D CA 1
ATOM 6307 C C . THR D 1 120 ? -33.567 -43.308 -87.770 1.00 65.15 120 THR D C 1
ATOM 6308 O O . THR D 1 120 ? -33.855 -43.962 -86.765 1.00 65.95 120 THR D O 1
ATOM 6312 N N . LYS D 1 121 ? -33.311 -43.873 -88.948 1.00 65.01 121 LYS D N 1
ATOM 6313 C CA . LYS D 1 121 ? -33.347 -45.326 -89.126 1.00 55.45 121 LYS D CA 1
ATOM 6314 C C . LYS D 1 121 ? -32.184 -45.959 -88.387 1.00 61.49 121 LYS D C 1
ATOM 6315 O O . LYS D 1 121 ? -32.266 -47.091 -87.877 1.00 58.32 121 LYS D O 1
ATOM 6321 N N . ASP D 1 122 ? -31.091 -45.215 -88.327 1.00 71.43 122 ASP D N 1
ATOM 6322 C CA . ASP D 1 122 ? -29.846 -45.744 -87.785 1.00 77.91 122 ASP D CA 1
ATOM 6323 C C . ASP D 1 122 ? -29.625 -45.383 -86.319 1.00 77.72 122 ASP D C 1
ATOM 6324 O O . ASP D 1 122 ? -29.033 -46.158 -85.565 1.00 92.75 122 ASP D O 1
ATOM 6329 N N . THR D 1 123 ? -30.096 -44.203 -85.919 1.00 80.60 123 THR D N 1
ATOM 6330 C CA . THR D 1 123 ? -29.893 -43.731 -84.549 1.00 81.11 123 THR D CA 1
ATOM 6331 C C . THR D 1 123 ? -31.187 -43.482 -83.765 1.00 57.19 123 THR D C 1
ATOM 6332 O O . THR D 1 123 ? -32.157 -42.938 -84.287 1.00 73.70 123 THR D O 1
ATOM 6336 N N . PHE D 1 124 ? -31.182 -43.858 -82.496 1.00 67.50 124 PHE D N 1
ATOM 6337 C CA . PHE D 1 124 ? -32.363 -43.708 -81.647 1.00 61.30 124 PHE D CA 1
ATOM 6338 C C . PHE D 1 124 ? -32.700 -42.257 -81.305 1.00 48.57 124 PHE D C 1
ATOM 6339 O O . PHE D 1 124 ? -31.819 -41.416 -81.187 1.00 53.54 124 PHE D O 1
ATOM 6347 N N . GLY D 1 125 ? -33.981 -41.954 -81.149 1.00 51.30 125 GLY D N 1
ATOM 6348 C CA . GLY D 1 125 ? -34.366 -40.613 -80.754 1.00 43.70 125 GLY D CA 1
ATOM 6349 C C . GLY D 1 125 ? -35.856 -40.499 -80.526 1.00 49.41 125 GLY D C 1
ATOM 6350 O O . GLY D 1 125 ? -36.540 -41.493 -80.249 1.00 44.72 125 GLY D O 1
ATOM 6351 N N . MET D 1 126 ? -36.352 -39.274 -80.643 1.00 41.01 126 MET D N 1
ATOM 6352 C CA . MET D 1 126 ? -37.770 -39.025 -80.692 1.00 45.54 126 MET D CA 1
ATOM 6353 C C . MET D 1 126 ? -38.424 -39.568 -82.000 1.00 49.60 126 MET D C 1
ATOM 6354 O O . MET D 1 126 ? -37.997 -39.259 -83.129 1.00 53.08 126 MET D O 1
ATOM 6359 N N . VAL D 1 127 ? -39.431 -40.414 -81.795 1.00 51.86 127 VAL D N 1
ATOM 6360 C CA . VAL D 1 127 ? -40.315 -40.927 -82.810 1.00 43.09 127 VAL D CA 1
ATOM 6361 C C . VAL D 1 127 ? -41.731 -40.550 -82.432 1.00 58.40 127 VAL D C 1
ATOM 6362 O O . VAL D 1 127 ? -42.012 -40.294 -81.270 1.00 53.96 127 VAL D O 1
ATOM 6366 N N . SER D 1 128 ? -42.627 -40.495 -83.413 1.00 60.83 128 SER D N 1
ATOM 6367 C CA . SER D 1 128 ? -44.033 -40.250 -83.121 1.00 64.42 128 SER D CA 1
ATOM 6368 C C . SER D 1 128 ? -44.592 -41.385 -82.263 1.00 61.20 128 SER D C 1
ATOM 6369 O O . SER D 1 128 ? -44.066 -42.500 -82.271 1.00 68.04 128 SER D O 1
ATOM 6372 N N . LYS D 1 129 ? -45.638 -41.097 -81.502 1.00 68.18 129 LYS D N 1
ATOM 6373 C CA . LYS D 1 129 ? -46.263 -42.123 -80.684 1.00 62.90 129 LYS D CA 1
ATOM 6374 C C . LYS D 1 129 ? -47.078 -43.051 -81.567 1.00 62.58 129 LYS D C 1
ATOM 6375 O O . LYS D 1 129 ? -47.325 -44.198 -81.212 1.00 59.86 129 LYS D O 1
ATOM 6381 N N . THR D 1 130 ? -47.499 -42.560 -82.725 1.00 58.05 130 THR D N 1
ATOM 6382 C CA . THR D 1 130 ? -48.270 -43.408 -83.633 1.00 66.99 130 THR D CA 1
ATOM 6383 C C . THR D 1 130 ? -47.388 -43.971 -84.776 1.00 64.49 130 THR D C 1
ATOM 6384 O O . THR D 1 130 ? -46.816 -43.223 -85.557 1.00 47.25 130 THR D O 1
ATOM 6388 N N . GLN D 1 131 ? -47.248 -45.294 -84.831 1.00 57.14 131 GLN D N 1
ATOM 6389 C CA . GLN D 1 131 ? -46.548 -45.962 -85.925 1.00 65.01 131 GLN D CA 1
ATOM 6390 C C . GLN D 1 131 ? -47.212 -45.752 -87.303 1.00 72.76 131 GLN D C 1
ATOM 6391 O O . GLN D 1 131 ? -48.344 -45.272 -87.403 1.00 75.84 131 GLN D O 1
ATOM 6397 N N . ASP D 1 132 ? -46.514 -46.123 -88.370 1.00 75.49 132 ASP D N 1
ATOM 6398 C CA . ASP D 1 132 ? -47.069 -45.936 -89.717 1.00 72.81 132 ASP D CA 1
ATOM 6399 C C . ASP D 1 132 ? -47.933 -47.098 -90.221 1.00 77.81 132 ASP D C 1
ATOM 6400 O O . ASP D 1 132 ? -48.179 -48.085 -89.513 1.00 66.15 132 ASP D O 1
ATOM 6405 N N . SER D 1 133 ? -48.394 -46.967 -91.458 1.00 79.72 133 SER D N 1
ATOM 6406 C CA . SER D 1 133 ? -49.203 -48.009 -92.088 1.00 90.88 133 SER D CA 1
ATOM 6407 C C . SER D 1 133 ? -48.633 -49.428 -91.874 1.00 90.46 133 SER D C 1
ATOM 6408 O O . SER D 1 133 ? -49.385 -50.383 -91.673 1.00 86.58 133 SER D O 1
ATOM 6411 N N . GLU D 1 134 ? -47.308 -49.559 -91.891 1.00 84.13 134 GLU D N 1
ATOM 6412 C CA . GLU D 1 134 ? -46.654 -50.862 -91.723 1.00 67.36 134 GLU D CA 1
ATOM 6413 C C . GLU D 1 134 ? -46.315 -51.211 -90.274 1.00 75.57 134 GLU D C 1
ATOM 6414 O O . GLU D 1 134 ? -45.685 -52.246 -90.012 1.00 60.96 134 GLU D O 1
ATOM 6420 N N . GLY D 1 135 ? -46.710 -50.353 -89.333 1.00 71.16 135 GLY D N 1
ATOM 6421 C CA . GLY D 1 135 ? -46.358 -50.567 -87.937 1.00 68.35 135 GLY D CA 1
ATOM 6422 C C . GLY D 1 135 ? -44.872 -50.361 -87.668 1.00 65.14 135 GLY D C 1
ATOM 6423 O O . GLY D 1 135 ? -44.240 -51.101 -86.903 1.00 52.94 135 GLY D O 1
ATOM 6424 N N . LYS D 1 136 ? -44.296 -49.366 -88.331 1.00 63.84 136 LYS D N 1
ATOM 6425 C CA . LYS D 1 136 ? -42.929 -48.974 -88.047 1.00 51.39 136 LYS D CA 1
ATOM 6426 C C . LYS D 1 136 ? -42.975 -47.561 -87.483 1.00 62.74 136 LYS D C 1
ATOM 6427 O O . LYS D 1 136 ? -43.921 -46.798 -87.747 1.00 55.88 136 LYS D O 1
ATOM 6433 N N . ASN D 1 137 ? -41.951 -47.213 -86.712 1.00 59.34 137 ASN D N 1
ATOM 6434 C CA . ASN D 1 137 ? -41.876 -45.899 -86.105 1.00 62.46 137 ASN D CA 1
ATOM 6435 C C . ASN D 1 137 ? -41.575 -44.840 -87.144 1.00 51.81 137 ASN D C 1
ATOM 6436 O O . ASN D 1 137 ? -40.746 -45.050 -88.043 1.00 47.86 137 ASN D O 1
ATOM 6441 N N . VAL D 1 138 ? -42.246 -43.701 -86.976 1.00 47.24 138 VAL D N 1
ATOM 6442 C CA . VAL D 1 138 ? -42.042 -42.499 -87.760 1.00 59.30 138 VAL D CA 1
ATOM 6443 C C . VAL D 1 138 ? -41.304 -41.443 -86.925 1.00 65.59 138 VAL D C 1
ATOM 6444 O O . VAL D 1 138 ? -41.523 -41.323 -85.720 1.00 58.87 138 VAL D O 1
ATOM 6448 N N . ALA D 1 139 ? -40.417 -40.686 -87.557 1.00 58.85 139 ALA D N 1
ATOM 6449 C CA . ALA D 1 139 ? -39.669 -39.661 -86.844 1.00 53.93 139 ALA D CA 1
ATOM 6450 C C . ALA D 1 139 ? -40.616 -38.640 -86.207 1.00 62.58 139 ALA D C 1
ATOM 6451 O O . ALA D 1 139 ? -41.665 -38.333 -86.779 1.00 60.21 139 ALA D O 1
ATOM 6453 N N . ALA D 1 140 ? -40.253 -38.117 -85.033 1.00 52.04 140 ALA D N 1
ATOM 6454 C CA . ALA D 1 140 ? -41.054 -37.071 -84.384 1.00 56.27 140 ALA D CA 1
ATOM 6455 C C . ALA D 1 140 ? -40.890 -35.738 -85.108 1.00 55.99 140 ALA D C 1
ATOM 6456 O O . ALA D 1 140 ? -39.926 -35.530 -85.830 1.00 61.54 140 ALA D O 1
ATOM 6458 N N . THR D 1 141 ? -41.815 -34.817 -84.875 1.00 65.75 141 THR D N 1
ATOM 6459 C CA . THR D 1 141 ? -41.788 -33.526 -85.552 1.00 67.54 141 THR D CA 1
ATOM 6460 C C . THR D 1 141 ? -40.812 -32.533 -84.917 1.00 69.92 141 THR D C 1
ATOM 6461 O O . THR D 1 141 ? -40.390 -31.577 -85.553 1.00 71.77 141 THR D O 1
ATOM 6465 N N . LYS D 1 142 ? -40.460 -32.745 -83.660 1.00 43.43 142 LYS D N 1
ATOM 6466 C CA . LYS D 1 142 ? -39.477 -31.896 -83.028 1.00 58.68 142 LYS D CA 1
ATOM 6467 C C . LYS D 1 142 ? -38.604 -32.720 -82.094 1.00 62.29 142 LYS D C 1
ATOM 6468 O O . LYS D 1 142 ? -39.006 -33.772 -81.599 1.00 61.86 142 LYS D O 1
ATOM 6474 N N . ALA D 1 143 ? -37.393 -32.233 -81.884 1.00 57.18 143 ALA D N 1
ATOM 6475 C CA . ALA D 1 143 ? -36.508 -32.757 -80.867 1.00 53.16 143 ALA D CA 1
ATOM 6476 C C . ALA D 1 143 ? -37.079 -32.565 -79.446 1.00 49.23 143 ALA D C 1
ATOM 6477 O O . ALA D 1 143 ? -37.884 -31.667 -79.194 1.00 61.52 143 ALA D O 1
ATOM 6479 N N . LEU D 1 144 ? -36.676 -33.423 -78.519 1.00 50.88 144 LEU D N 1
ATOM 6480 C CA . LEU D 1 144 ? -37.061 -33.234 -77.135 1.00 50.07 144 LEU D CA 1
ATOM 6481 C C . LEU D 1 144 ? -36.130 -32.228 -76.485 1.00 48.84 144 LEU D C 1
ATOM 6482 O O . LEU D 1 144 ? -34.934 -32.501 -76.284 1.00 51.63 144 LEU D O 1
ATOM 6487 N N . LYS D 1 145 ? -36.675 -31.066 -76.151 1.00 53.61 145 LYS D N 1
ATOM 6488 C CA . LYS D 1 145 ? -35.899 -29.992 -75.526 1.00 50.23 145 LYS D CA 1
ATOM 6489 C C . LYS D 1 145 ? -36.229 -29.840 -74.053 1.00 58.45 145 LYS D C 1
ATOM 6490 O O . LYS D 1 145 ? -37.309 -30.220 -73.611 1.00 47.62 145 LYS D O 1
ATOM 6496 N N . VAL D 1 146 ? -35.297 -29.242 -73.312 1.00 54.25 146 VAL D N 1
ATOM 6497 C CA . VAL D 1 146 ? -35.500 -28.970 -71.905 1.00 53.61 146 VAL D CA 1
ATOM 6498 C C . VAL D 1 146 ? -36.919 -28.489 -71.620 1.00 57.19 146 VAL D C 1
ATOM 6499 O O . VAL D 1 146 ? -37.614 -29.039 -70.758 1.00 53.45 146 VAL D O 1
ATOM 6503 N N . LYS D 1 147 ? -37.347 -27.474 -72.354 1.00 46.70 147 LYS D N 1
ATOM 6504 C CA . LYS D 1 147 ? -38.629 -26.827 -72.086 1.00 53.09 147 LYS D CA 1
ATOM 6505 C C . LYS D 1 147 ? -39.836 -27.725 -72.302 1.00 62.58 147 LYS D C 1
ATOM 6506 O O . LYS D 1 147 ? -40.911 -27.389 -71.833 1.00 42.03 147 LYS D O 1
ATOM 6512 N N . ASP D 1 148 ? -39.664 -28.841 -73.016 1.00 48.71 148 ASP D N 1
ATOM 6513 C CA . ASP D 1 148 ? -40.738 -29.817 -73.201 1.00 57.95 148 ASP D CA 1
ATOM 6514 C C . ASP D 1 148 ? -40.871 -30.729 -71.983 1.00 50.98 148 ASP D C 1
ATOM 6515 O O . ASP D 1 148 ? -41.915 -31.353 -71.756 1.00 47.75 148 ASP D O 1
ATOM 6520 N N . VAL D 1 149 ? -39.793 -30.801 -71.215 1.00 44.24 149 VAL D N 1
ATOM 6521 C CA . VAL D 1 149 ? -39.679 -31.714 -70.090 1.00 55.77 149 VAL D CA 1
ATOM 6522 C C . VAL D 1 149 ? -40.113 -31.077 -68.766 1.00 57.58 149 VAL D C 1
ATOM 6523 O O . VAL D 1 149 ? -40.754 -31.729 -67.945 1.00 46.75 149 VAL D O 1
ATOM 6527 N N . ALA D 1 150 ? -39.808 -29.796 -68.582 1.00 48.48 150 ALA D N 1
ATOM 6528 C CA . ALA D 1 150 ? -40.151 -29.134 -67.339 1.00 52.46 150 ALA D CA 1
ATOM 6529 C C . ALA D 1 150 ? -40.318 -27.623 -67.468 1.00 49.59 150 ALA D C 1
ATOM 6530 O O . ALA D 1 150 ? -39.736 -26.994 -68.341 1.00 52.06 150 ALA D O 1
ATOM 6532 N N . THR D 1 151 ? -41.130 -27.045 -66.595 1.00 51.04 151 THR D N 1
ATOM 6533 C CA . THR D 1 151 ? -41.141 -25.600 -66.415 1.00 55.14 151 THR D CA 1
ATOM 6534 C C . THR D 1 151 ? -40.580 -25.202 -65.043 1.00 52.48 151 THR D C 1
ATOM 6535 O O . THR D 1 151 ? -40.482 -26.019 -64.120 1.00 50.68 151 THR D O 1
ATOM 6539 N N . PHE D 1 152 ? -40.219 -23.934 -64.916 1.00 44.08 152 PHE D N 1
ATOM 6540 C CA . PHE D 1 152 ? -39.449 -23.473 -63.778 1.00 56.02 152 PHE D CA 1
ATOM 6541 C C . PHE D 1 152 ? -40.111 -22.270 -63.137 1.00 61.37 152 PHE D C 1
ATOM 6542 O O . PHE D 1 152 ? -40.718 -21.457 -63.832 1.00 60.04 152 PHE D O 1
ATOM 6550 N N . GLY D 1 153 ? -40.009 -22.185 -61.810 1.00 56.34 153 GLY D N 1
ATOM 6551 C CA . GLY D 1 153 ? -40.544 -21.073 -61.041 1.00 56.82 153 GLY D CA 1
ATOM 6552 C C . GLY D 1 153 ? -40.171 -21.117 -59.563 1.00 48.28 153 GLY D C 1
ATOM 6553 O O . GLY D 1 153 ? -39.422 -21.971 -59.115 1.00 56.66 153 GLY D O 1
ATOM 6554 N N . LEU D 1 154 ? -40.673 -20.161 -58.809 1.00 50.10 154 LEU D N 1
ATOM 6555 C CA . LEU D 1 154 ? -40.486 -20.195 -57.373 1.00 67.59 154 LEU D CA 1
ATOM 6556 C C . LEU D 1 154 ? -41.675 -20.919 -56.789 1.00 58.49 154 LEU D C 1
ATOM 6557 O O . LEU D 1 154 ? -42.795 -20.686 -57.206 1.00 62.43 154 LEU D O 1
ATOM 6562 N N . LYS D 1 155 ? -41.435 -21.827 -55.855 1.00 57.70 155 LYS D N 1
ATOM 6563 C CA . LYS D 1 155 ? -42.549 -22.442 -55.161 1.00 62.90 155 LYS D CA 1
ATOM 6564 C C . LYS D 1 155 ? -43.293 -21.309 -54.484 1.00 61.60 155 LYS D C 1
ATOM 6565 O O . LYS D 1 155 ? -42.680 -20.357 -53.986 1.00 64.07 155 LYS D O 1
ATOM 6571 N N . SER D 1 156 ? -44.613 -21.375 -54.502 1.00 78.59 156 SER D N 1
ATOM 6572 C CA . SER D 1 156 ? -45.392 -20.322 -53.883 1.00 84.23 156 SER D CA 1
ATOM 6573 C C . SER D 1 156 ? -45.242 -20.432 -52.383 1.00 74.16 156 SER D C 1
ATOM 6574 O O . SER D 1 156 ? -45.122 -21.535 -51.838 1.00 62.98 156 SER D O 1
ATOM 6577 N N . GLY D 1 157 ? -45.202 -19.285 -51.718 1.00 67.92 157 GLY D N 1
ATOM 6578 C CA . GLY D 1 157 ? -45.132 -19.274 -50.279 1.00 83.67 157 GLY D CA 1
ATOM 6579 C C . GLY D 1 157 ? -43.740 -18.991 -49.775 1.00 74.33 157 GLY D C 1
ATOM 6580 O O . GLY D 1 157 ? -43.474 -19.095 -48.588 1.00 52.63 157 GLY D O 1
ATOM 6581 N N . GLY D 1 158 ? -42.843 -18.623 -50.677 1.00 67.97 158 GLY D N 1
ATOM 6582 C CA . GLY D 1 158 ? -41.525 -18.220 -50.232 1.00 70.00 158 GLY D CA 1
ATOM 6583 C C . GLY D 1 158 ? -41.596 -17.042 -49.282 1.00 71.38 158 GLY D C 1
ATOM 6584 O O . GLY D 1 158 ? -42.609 -16.344 -49.207 1.00 73.76 158 GLY D O 1
ATOM 6585 N N . SER D 1 159 ? -40.513 -16.805 -48.556 1.00 53.28 159 SER D N 1
ATOM 6586 C CA . SER D 1 159 ? -40.472 -15.677 -47.648 1.00 66.43 159 SER D CA 1
ATOM 6587 C C . SER D 1 159 ? -39.076 -15.558 -47.112 1.00 62.37 159 SER D C 1
ATOM 6588 O O . SER D 1 159 ? -38.326 -16.527 -47.097 1.00 60.76 159 SER D O 1
ATOM 6591 N N . GLU D 1 160 ? -38.720 -14.381 -46.635 1.00 70.79 160 GLU D N 1
ATOM 6592 C CA . GLU D 1 160 ? -37.374 -14.206 -46.134 1.00 63.85 160 GLU D CA 1
ATOM 6593 C C . GLU D 1 160 ? -37.177 -14.919 -44.809 1.00 66.96 160 GLU D C 1
ATOM 6594 O O . GLU D 1 160 ? -36.038 -15.185 -44.403 1.00 61.40 160 GLU D O 1
ATOM 6600 N N . ASP D 1 161 ? -38.287 -15.225 -44.139 1.00 56.75 161 ASP D N 1
ATOM 6601 C CA . ASP D 1 161 ? -38.242 -15.944 -42.859 1.00 61.10 161 ASP D CA 1
ATOM 6602 C C . ASP D 1 161 ? -37.914 -17.403 -43.092 1.00 63.48 161 ASP D C 1
ATOM 6603 O O . ASP D 1 161 ? -37.054 -17.986 -42.443 1.00 54.21 161 ASP D O 1
ATOM 6608 N N . THR D 1 162 ? -38.619 -17.971 -44.054 1.00 63.85 162 THR D N 1
ATOM 6609 C CA . THR D 1 162 ? -38.686 -19.395 -44.245 1.00 60.39 162 THR D CA 1
ATOM 6610 C C . THR D 1 162 ? -37.753 -19.802 -45.389 1.00 66.94 162 THR D C 1
ATOM 6611 O O . THR D 1 162 ? -37.250 -20.917 -45.444 1.00 69.37 162 THR D O 1
ATOM 6615 N N . GLY D 1 163 ? -37.523 -18.876 -46.304 1.00 61.46 163 GLY D N 1
ATOM 6616 C CA . GLY D 1 163 ? -36.672 -19.141 -47.435 1.00 45.15 163 GLY D CA 1
ATOM 6617 C C . GLY D 1 163 ? -37.518 -19.232 -48.697 1.00 57.23 163 GLY D C 1
ATOM 6618 O O . GLY D 1 163 ? -38.739 -19.454 -48.647 1.00 55.92 163 GLY D O 1
ATOM 6619 N N . TYR D 1 164 ? -36.858 -19.045 -49.829 1.00 58.42 164 TYR D N 1
ATOM 6620 C CA . TYR D 1 164 ? -37.478 -19.234 -51.136 1.00 66.27 164 TYR D CA 1
ATOM 6621 C C . TYR D 1 164 ? -37.074 -20.570 -51.727 1.00 70.13 164 TYR D C 1
ATOM 6622 O O . TYR D 1 164 ? -35.941 -21.005 -51.555 1.00 51.54 164 TYR D O 1
ATOM 6631 N N . VAL D 1 165 ? -38.012 -21.239 -52.391 1.00 61.99 165 VAL D N 1
ATOM 6632 C CA . VAL D 1 165 ? -37.709 -22.511 -53.026 1.00 52.61 165 VAL D CA 1
ATOM 6633 C C . VAL D 1 165 ? -37.855 -22.479 -54.563 1.00 59.03 165 VAL D C 1
ATOM 6634 O O . VAL D 1 165 ? -38.868 -22.029 -55.103 1.00 55.77 165 VAL D O 1
ATOM 6638 N N . VAL D 1 166 ? -36.843 -22.974 -55.263 1.00 46.32 166 VAL D N 1
ATOM 6639 C CA . VAL D 1 166 ? -36.921 -23.077 -56.715 1.00 50.49 166 VAL D CA 1
ATOM 6640 C C . VAL D 1 166 ? -37.573 -24.408 -57.023 1.00 57.32 166 VAL D C 1
ATOM 6641 O O . VAL D 1 166 ? -37.224 -25.439 -56.423 1.00 54.18 166 VAL D O 1
ATOM 6645 N N . GLU D 1 167 ? -38.513 -24.387 -57.957 1.00 51.05 167 GLU D N 1
ATOM 6646 C CA . GLU D 1 167 ? -39.366 -25.533 -58.185 1.00 45.94 167 GLU D CA 1
ATOM 6647 C C . GLU D 1 167 ? -39.446 -25.816 -59.663 1.00 58.88 167 GLU D C 1
ATOM 6648 O O . GLU D 1 167 ? -39.641 -24.892 -60.458 1.00 44.64 167 GLU D O 1
ATOM 6654 N N . MET D 1 168 ? -39.330 -27.091 -60.029 1.00 52.36 168 MET D N 1
ATOM 6655 C CA . MET D 1 168 ? -39.592 -27.494 -61.403 1.00 57.96 168 MET D CA 1
ATOM 6656 C C . MET D 1 168 ? -40.885 -28.332 -61.484 1.00 45.43 168 MET D C 1
ATOM 6657 O O . MET D 1 168 ? -41.240 -28.998 -60.522 1.00 70.79 168 MET D O 1
ATOM 6662 N N . LYS D 1 169 ? -41.592 -28.255 -62.613 1.00 62.91 169 LYS D N 1
ATOM 6663 C CA . LYS D 1 169 ? -42.819 -29.014 -62.851 1.00 56.18 169 LYS D CA 1
ATOM 6664 C C . LYS D 1 169 ? -42.748 -29.801 -64.172 1.00 64.16 169 LYS D C 1
ATOM 6665 O O . LYS D 1 169 ? -42.494 -29.236 -65.237 1.00 52.69 169 LYS D O 1
ATOM 6671 N N . ALA D 1 170 ? -43.000 -31.104 -64.112 1.00 59.87 170 ALA D N 1
ATOM 6672 C CA . ALA D 1 170 ? -42.895 -31.931 -65.313 1.00 55.56 170 ALA D CA 1
ATOM 6673 C C . ALA D 1 170 ? -43.818 -31.410 -66.377 1.00 53.92 170 ALA D C 1
ATOM 6674 O O . ALA D 1 170 ? -44.883 -30.898 -66.069 1.00 62.54 170 ALA D O 1
ATOM 6676 N N . GLY D 1 171 ? -43.413 -31.523 -67.636 1.00 49.84 171 GLY D N 1
ATOM 6677 C CA . GLY D 1 171 ? -44.337 -31.241 -68.718 1.00 49.92 171 GLY D CA 1
ATOM 6678 C C . GLY D 1 171 ? -45.106 -32.493 -69.117 1.00 65.01 171 GLY D C 1
ATOM 6679 O O . GLY D 1 171 ? -45.272 -33.431 -68.326 1.00 54.82 171 GLY D O 1
ATOM 6680 N N . ALA D 1 172 ? -45.577 -32.514 -70.358 1.00 61.18 172 ALA D N 1
ATOM 6681 C CA . ALA D 1 172 ? -46.244 -33.690 -70.901 1.00 63.70 172 ALA D CA 1
ATOM 6682 C C . ALA D 1 172 ? -45.663 -33.953 -72.265 1.00 51.89 172 ALA D C 1
ATOM 6683 O O . ALA D 1 172 ? -45.611 -33.063 -73.102 1.00 66.68 172 ALA D O 1
ATOM 6685 N N . VAL D 1 173 ? -45.220 -35.180 -72.492 1.00 76.22 173 VAL D N 1
ATOM 6686 C CA . VAL D 1 173 ? -44.629 -35.534 -73.769 1.00 68.33 173 VAL D CA 1
ATOM 6687 C C . VAL D 1 173 ? -45.422 -36.653 -74.417 1.00 61.28 173 VAL D C 1
ATOM 6688 O O . VAL D 1 173 ? -45.671 -37.681 -73.790 1.00 55.75 173 VAL D O 1
ATOM 6692 N N . GLU D 1 174 ? -45.826 -36.447 -75.668 1.00 58.66 174 GLU D N 1
ATOM 6693 C CA . GLU D 1 174 ? -46.538 -37.481 -76.421 1.00 73.54 174 GLU D CA 1
ATOM 6694 C C . GLU D 1 174 ? -45.572 -38.371 -77.157 1.00 67.11 174 GLU D C 1
ATOM 6695 O O . GLU D 1 174 ? -45.716 -39.594 -77.161 1.00 66.15 174 GLU D O 1
ATOM 6701 N N . ASP D 1 175 ? -44.599 -37.738 -77.807 1.00 50.44 175 ASP D N 1
ATOM 6702 C CA . ASP D 1 175 ? -43.575 -38.465 -78.551 1.00 48.17 175 ASP D CA 1
ATOM 6703 C C . ASP D 1 175 ? -42.877 -39.476 -77.663 1.00 57.87 175 ASP D C 1
ATOM 6704 O O . ASP D 1 175 ? -42.905 -39.368 -76.434 1.00 53.78 175 ASP D O 1
ATOM 6709 N N . LYS D 1 176 ? -42.254 -40.465 -78.289 1.00 54.63 176 LYS D N 1
ATOM 6710 C CA . LYS D 1 176 ? -41.594 -41.533 -77.549 1.00 47.87 176 LYS D CA 1
ATOM 6711 C C . LYS D 1 176 ? -40.182 -41.750 -78.061 1.00 50.94 176 LYS D C 1
ATOM 6712 O O . LYS D 1 176 ? -39.661 -40.970 -78.871 1.00 47.74 176 LYS D O 1
ATOM 6718 N N . TYR D 1 177 ? -39.567 -42.827 -77.599 1.00 48.42 177 TYR D N 1
ATOM 6719 C CA . TYR D 1 177 ? -38.164 -43.027 -77.855 1.00 48.57 177 TYR D CA 1
ATOM 6720 C C . TYR D 1 177 ? -37.939 -44.299 -78.626 1.00 59.54 177 TYR D C 1
ATOM 6721 O O . TYR D 1 177 ? -38.333 -45.380 -78.189 1.00 53.73 177 TYR D O 1
ATOM 6730 N N . GLY D 1 178 ? -37.322 -44.158 -79.799 1.00 57.07 178 GLY D N 1
ATOM 6731 C CA . GLY D 1 178 ? -37.177 -45.288 -80.688 1.00 49.17 178 GLY D CA 1
ATOM 6732 C C . GLY D 1 178 ? -36.372 -45.011 -81.931 1.00 66.47 178 GLY D C 1
ATOM 6733 O O . GLY D 1 178 ? -35.682 -43.998 -82.031 1.00 53.41 178 GLY D O 1
ATOM 6734 N N . LYS D 1 179 ? -36.476 -45.924 -82.891 1.00 57.85 179 LYS D N 1
ATOM 6735 C CA . LYS D 1 179 ? -35.742 -45.790 -84.142 1.00 59.50 179 LYS D CA 1
ATOM 6736 C C . LYS D 1 179 ? -36.717 -45.793 -85.313 1.00 54.01 179 LYS D C 1
ATOM 6737 O O . LYS D 1 179 ? -37.640 -46.611 -85.350 1.00 61.26 179 LYS D O 1
ATOM 6743 N N . VAL D 1 180 ? -36.529 -44.872 -86.258 1.00 51.08 180 VAL D N 1
ATOM 6744 C CA . VAL D 1 180 ? -37.385 -44.828 -87.439 1.00 62.20 180 VAL D CA 1
ATOM 6745 C C . VAL D 1 180 ? -37.358 -46.159 -88.196 1.00 57.30 180 VAL D C 1
ATOM 6746 O O . VAL D 1 180 ? -36.309 -46.781 -88.325 1.00 57.09 180 VAL D O 1
ATOM 6750 N N . GLY D 1 181 ? -38.521 -46.626 -88.640 1.00 54.15 181 GLY D N 1
ATOM 6751 C CA . GLY D 1 181 ? -38.587 -47.885 -89.390 1.00 55.54 181 GLY D CA 1
ATOM 6752 C C . GLY D 1 181 ? -38.622 -49.147 -88.530 1.00 73.68 181 GLY D C 1
ATOM 6753 O O . GLY D 1 181 ? -38.894 -50.247 -89.012 1.00 73.61 181 GLY D O 1
ATOM 6754 N N . ASP D 1 182 ? -38.355 -48.984 -87.243 1.00 63.80 182 ASP D N 1
ATOM 6755 C CA . ASP D 1 182 ? -38.401 -50.093 -86.293 1.00 64.45 182 ASP D CA 1
ATOM 6756 C C . ASP D 1 182 ? -39.831 -50.516 -85.919 1.00 69.76 182 ASP D C 1
ATOM 6757 O O . ASP D 1 182 ? -40.738 -49.685 -85.794 1.00 65.55 182 ASP D O 1
ATOM 6762 N N . SER D 1 183 ? -40.018 -51.814 -85.713 1.00 75.52 183 SER D N 1
ATOM 6763 C CA . SER D 1 183 ? -41.343 -52.351 -85.436 1.00 81.17 183 SER D CA 1
ATOM 6764 C C . SER D 1 183 ? -41.711 -52.153 -83.980 1.00 72.86 183 SER D C 1
ATOM 6765 O O . SER D 1 183 ? -42.870 -51.880 -83.636 1.00 65.81 183 SER D O 1
ATOM 6768 N N . THR D 1 184 ? -40.715 -52.309 -83.122 1.00 64.04 184 THR D N 1
ATOM 6769 C CA . THR D 1 184 ? -40.929 -52.197 -81.689 1.00 80.73 184 THR D CA 1
ATOM 6770 C C . THR D 1 184 ? -41.331 -50.763 -81.330 1.00 77.62 184 THR D C 1
ATOM 6771 O O . THR D 1 184 ? -40.662 -49.795 -81.716 1.00 58.99 184 THR D O 1
ATOM 6775 N N . ALA D 1 185 ? -42.454 -50.626 -80.636 1.00 71.81 185 ALA D N 1
ATOM 6776 C CA . ALA D 1 185 ? -42.991 -49.304 -80.328 1.00 82.64 185 ALA D CA 1
ATOM 6777 C C . ALA D 1 185 ? -42.004 -48.446 -79.543 1.00 78.62 185 ALA D C 1
ATOM 6778 O O . ALA D 1 185 ? -41.060 -48.946 -78.909 1.00 56.87 185 ALA D O 1
ATOM 6780 N N . GLY D 1 186 ? -42.220 -47.140 -79.624 1.00 61.26 186 GLY D N 1
ATOM 6781 C CA . GLY D 1 186 ? -41.389 -46.193 -78.920 1.00 73.59 186 GLY D CA 1
ATOM 6782 C C . GLY D 1 186 ? -41.666 -46.249 -77.435 1.00 60.90 186 GLY D C 1
ATOM 6783 O O . GLY D 1 186 ? -42.820 -46.328 -76.985 1.00 63.05 186 GLY D O 1
ATOM 6784 N N . ILE D 1 187 ? -40.600 -46.217 -76.655 1.00 64.29 187 ILE D N 1
ATOM 6785 C CA . ILE D 1 187 ? -40.772 -46.296 -75.223 1.00 64.01 187 ILE D CA 1
ATOM 6786 C C . ILE D 1 187 ? -40.996 -44.902 -74.607 1.00 68.01 187 ILE D C 1
ATOM 6787 O O . ILE D 1 187 ? -40.349 -43.934 -74.978 1.00 64.88 187 ILE D O 1
ATOM 6792 N N . ALA D 1 188 ? -41.940 -44.798 -73.683 1.00 69.89 188 ALA D N 1
ATOM 6793 C CA . ALA D 1 188 ? -42.241 -43.506 -73.088 1.00 67.54 188 ALA D CA 1
ATOM 6794 C C . ALA D 1 188 ? -41.035 -42.887 -72.387 1.00 62.57 188 ALA D C 1
ATOM 6795 O O . ALA D 1 188 ? -40.114 -43.579 -71.938 1.00 61.06 188 ALA D O 1
ATOM 6797 N N . ILE D 1 189 ? -41.047 -41.565 -72.326 1.00 53.08 189 ILE D N 1
ATOM 6798 C CA . ILE D 1 189 ? -40.040 -40.826 -71.591 1.00 62.20 189 ILE D CA 1
ATOM 6799 C C . ILE D 1 189 ? -40.516 -40.561 -70.165 1.00 68.59 189 ILE D C 1
ATOM 6800 O O . ILE D 1 189 ? -41.548 -39.920 -69.950 1.00 59.67 189 ILE D O 1
ATOM 6805 N N . ASN D 1 190 ? -39.767 -41.050 -69.190 1.00 48.56 190 ASN D N 1
ATOM 6806 C CA . ASN D 1 190 ? -40.117 -40.802 -67.790 1.00 57.92 190 ASN D CA 1
ATOM 6807 C C . ASN D 1 190 ? -39.644 -39.424 -67.349 1.00 52.31 190 ASN D C 1
ATOM 6808 O O . ASN D 1 190 ? -38.441 -39.172 -67.261 1.00 51.97 190 ASN D O 1
ATOM 6813 N N . LEU D 1 191 ? -40.592 -38.534 -67.073 1.00 60.57 191 LEU D N 1
ATOM 6814 C CA . LEU D 1 191 ? -40.267 -37.155 -66.707 1.00 49.99 191 LEU D CA 1
ATOM 6815 C C . LEU D 1 191 ? -40.045 -37.091 -65.211 1.00 64.02 191 LEU D C 1
ATOM 6816 O O . LEU D 1 191 ? -40.571 -37.927 -64.481 1.00 70.62 191 LEU D O 1
ATOM 6821 N N . PRO D 1 192 ? -39.244 -36.111 -64.757 1.00 61.60 192 PRO D N 1
ATOM 6822 C CA . PRO D 1 192 ? -38.884 -35.915 -63.349 1.00 63.66 192 PRO D CA 1
ATOM 6823 C C . PRO D 1 192 ? -40.135 -36.014 -62.472 1.00 58.96 192 PRO D C 1
ATOM 6824 O O . PRO D 1 192 ? -41.132 -35.333 -62.703 1.00 58.51 192 PRO D O 1
ATOM 6828 N N . SER D 1 193 ? -40.075 -36.888 -61.489 1.00 58.11 193 SER D N 1
ATOM 6829 C CA . SER D 1 193 ? -41.195 -37.128 -60.595 1.00 56.75 193 SER D CA 1
ATOM 6830 C C . SER D 1 193 ? -40.697 -36.891 -59.189 1.00 58.78 193 SER D C 1
ATOM 6831 O O . SER D 1 193 ? -41.477 -36.796 -58.249 1.00 71.62 193 SER D O 1
ATOM 6834 N N . THR D 1 194 ? -39.377 -36.780 -59.069 1.00 55.26 194 THR D N 1
ATOM 6835 C CA . THR D 1 194 ? -38.702 -36.547 -57.801 1.00 59.19 194 THR D CA 1
ATOM 6836 C C . THR D 1 194 ? -37.553 -35.552 -58.012 1.00 53.72 194 THR D C 1
ATOM 6837 O O . THR D 1 194 ? -37.067 -35.398 -59.123 1.00 49.36 194 THR D O 1
ATOM 6841 N N . GLY D 1 195 ? -37.130 -34.863 -56.951 1.00 62.18 195 GLY D N 1
ATOM 6842 C CA . GLY D 1 195 ? -36.093 -33.843 -57.064 1.00 47.92 195 GLY D CA 1
ATOM 6843 C C . GLY D 1 195 ? -36.608 -32.566 -57.720 1.00 60.38 195 GLY D C 1
ATOM 6844 O O . GLY D 1 195 ? -35.921 -31.920 -58.511 1.00 63.80 195 GLY D O 1
ATOM 6845 N N . LEU D 1 196 ? -37.839 -32.201 -57.399 1.00 51.91 196 LEU D N 1
ATOM 6846 C CA . LEU D 1 196 ? -38.506 -31.105 -58.065 1.00 46.82 196 LEU D CA 1
ATOM 6847 C C . LEU D 1 196 ? -38.207 -29.747 -57.417 1.00 55.02 196 LEU D C 1
ATOM 6848 O O . LEU D 1 196 ? -38.587 -28.700 -57.921 1.00 53.68 196 LEU D O 1
ATOM 6853 N N . GLU D 1 197 ? -37.497 -29.769 -56.303 1.00 47.64 197 GLU D N 1
ATOM 6854 C CA . GLU D 1 197 ? -37.289 -28.569 -55.521 1.00 54.40 197 GLU D CA 1
ATOM 6855 C C . GLU D 1 197 ? -35.834 -28.385 -55.200 1.00 55.85 197 GLU D C 1
ATOM 6856 O O . GLU D 1 197 ? -35.088 -29.356 -55.081 1.00 47.99 197 GLU D O 1
ATOM 6862 N N . TYR D 1 198 ? -35.427 -27.126 -55.118 1.00 47.33 198 TYR D N 1
ATOM 6863 C CA . TYR D 1 198 ? -34.080 -26.807 -54.710 1.00 53.18 198 TYR D CA 1
ATOM 6864 C C . TYR D 1 198 ? -34.178 -25.628 -53.760 1.00 65.69 198 TYR D C 1
ATOM 6865 O O . TYR D 1 198 ? -34.653 -24.565 -54.147 1.00 61.89 198 TYR D O 1
ATOM 6874 N N . ALA D 1 199 ? -33.738 -25.822 -52.522 1.00 62.03 199 ALA D N 1
ATOM 6875 C CA . ALA D 1 199 ? -33.935 -24.832 -51.475 1.00 56.47 199 ALA D CA 1
ATOM 6876 C C . ALA D 1 199 ? -32.623 -24.366 -50.859 1.00 53.74 199 ALA D C 1
ATOM 6877 O O . ALA D 1 199 ? -32.629 -23.640 -49.862 1.00 61.82 199 ALA D O 1
ATOM 6879 N N . GLY D 1 200 ? -31.507 -24.783 -51.456 1.00 49.87 200 GLY D N 1
ATOM 6880 C CA . GLY D 1 200 ? -30.186 -24.469 -50.938 1.00 55.88 200 GLY D CA 1
ATOM 6881 C C . GLY D 1 200 ? -29.638 -25.638 -50.140 1.00 48.00 200 GLY D C 1
ATOM 6882 O O . GLY D 1 200 ? -29.065 -26.562 -50.709 1.00 67.71 200 GLY D O 1
ATOM 6883 N N . LYS D 1 201 ? -29.812 -25.591 -48.818 1.00 60.96 201 LYS D N 1
ATOM 6884 C CA . LYS D 1 201 ? -29.394 -26.671 -47.906 1.00 47.50 201 LYS D CA 1
ATOM 6885 C C . LYS D 1 201 ? -27.942 -27.057 -48.071 1.00 61.68 201 LYS D C 1
ATOM 6886 O O . LYS D 1 201 ? -27.572 -28.227 -47.922 1.00 60.38 201 LYS D O 1
ATOM 6892 N N . GLY D 1 202 ? -27.107 -26.078 -48.397 1.00 59.10 202 GLY D N 1
ATOM 6893 C CA . GLY D 1 202 ? -25.684 -26.352 -48.488 1.00 50.55 202 GLY D CA 1
ATOM 6894 C C . GLY D 1 202 ? -25.322 -27.147 -49.725 1.00 68.21 202 GLY D C 1
ATOM 6895 O O . GLY D 1 202 ? -24.289 -27.816 -49.759 1.00 70.49 202 GLY D O 1
ATOM 6896 N N . THR D 1 203 ? -26.179 -27.070 -50.742 1.00 61.86 203 THR D N 1
ATOM 6897 C CA . THR D 1 203 ? -25.896 -27.698 -52.029 1.00 64.43 203 THR D CA 1
ATOM 6898 C C . THR D 1 203 ? -26.074 -26.705 -53.157 1.00 63.66 203 THR D C 1
ATOM 6899 O O . THR D 1 203 ? -26.782 -25.704 -53.024 1.00 59.73 203 THR D O 1
ATOM 6903 N N . THR D 1 204 ? -25.419 -26.981 -54.274 1.00 65.23 204 THR D N 1
ATOM 6904 C CA . THR D 1 204 ? -25.759 -26.298 -55.503 1.00 73.55 204 THR D CA 1
ATOM 6905 C C . THR D 1 204 ? -26.294 -27.291 -56.535 1.00 62.19 204 THR D C 1
ATOM 6906 O O . THR D 1 204 ? -26.014 -28.490 -56.476 1.00 64.25 204 THR D O 1
ATOM 6910 N N . ILE D 1 205 ? -27.086 -26.774 -57.462 1.00 65.27 205 ILE D N 1
ATOM 6911 C CA . ILE D 1 205 ? -27.570 -27.546 -58.598 1.00 64.61 205 ILE D CA 1
ATOM 6912 C C . ILE D 1 205 ? -26.420 -27.938 -59.522 1.00 61.99 205 ILE D C 1
ATOM 6913 O O . ILE D 1 205 ? -25.724 -27.076 -60.062 1.00 67.06 205 ILE D O 1
ATOM 6918 N N . ASP D 1 206 ? -26.207 -29.239 -59.679 1.00 58.72 206 ASP D N 1
ATOM 6919 C CA . ASP D 1 206 ? -25.248 -29.745 -60.660 1.00 63.72 206 ASP D CA 1
ATOM 6920 C C . ASP D 1 206 ? -25.950 -29.788 -62.006 1.00 64.82 206 ASP D C 1
ATOM 6921 O O . ASP D 1 206 ? -26.772 -30.664 -62.234 1.00 63.31 206 ASP D O 1
ATOM 6926 N N . PHE D 1 207 ? -25.647 -28.841 -62.887 1.00 58.97 207 PHE D N 1
ATOM 6927 C CA . PHE D 1 207 ? -26.324 -28.795 -64.190 1.00 59.33 207 PHE D CA 1
ATOM 6928 C C . PHE D 1 207 ? -25.928 -29.865 -65.177 1.00 64.12 207 PHE D C 1
ATOM 6929 O O . PHE D 1 207 ? -26.501 -29.933 -66.242 1.00 61.87 207 PHE D O 1
ATOM 6937 N N . ASN D 1 208 ? -24.943 -30.683 -64.836 1.00 63.25 208 ASN D N 1
ATOM 6938 C CA . ASN D 1 208 ? -24.574 -31.787 -65.704 1.00 85.13 208 ASN D CA 1
ATOM 6939 C C . ASN D 1 208 ? -25.561 -32.916 -65.464 1.00 85.81 208 ASN D C 1
ATOM 6940 O O . ASN D 1 208 ? -26.149 -33.477 -66.397 1.00 87.45 208 ASN D O 1
ATOM 6945 N N . LYS D 1 209 ? -25.749 -33.222 -64.185 1.00 67.13 209 LYS D N 1
ATOM 6946 C CA . LYS D 1 209 ? -26.619 -34.312 -63.766 1.00 55.94 209 LYS D CA 1
ATOM 6947 C C . LYS D 1 209 ? -28.102 -33.914 -63.677 1.00 50.66 209 LYS D C 1
ATOM 6948 O O . LYS D 1 209 ? -28.976 -34.775 -63.617 1.00 54.05 209 LYS D O 1
ATOM 6954 N N . THR D 1 210 ? -28.380 -32.614 -63.712 1.00 52.59 210 THR D N 1
ATOM 6955 C CA . THR D 1 210 ? -29.753 -32.111 -63.667 1.00 54.55 210 THR D CA 1
ATOM 6956 C C . THR D 1 210 ? -30.407 -32.055 -65.067 1.00 67.04 210 THR D C 1
ATOM 6957 O O . THR D 1 210 ? -29.812 -31.583 -66.037 1.00 60.60 210 THR D O 1
ATOM 6961 N N . LEU D 1 211 ? -31.646 -32.521 -65.160 1.00 51.58 211 LEU D N 1
ATOM 6962 C CA . LEU D 1 211 ? -32.321 -32.600 -66.457 1.00 53.39 211 LEU D CA 1
ATOM 6963 C C . LEU D 1 211 ? -31.404 -33.327 -67.438 1.00 56.77 211 LEU D C 1
ATOM 6964 O O . LEU D 1 211 ? -31.070 -32.828 -68.512 1.00 50.10 211 LEU D O 1
ATOM 6969 N N . LYS D 1 212 ? -30.958 -34.503 -67.019 1.00 59.47 212 LYS D N 1
ATOM 6970 C CA . LYS D 1 212 ? -30.113 -35.323 -67.837 1.00 57.28 212 LYS D CA 1
ATOM 6971 C C . LYS D 1 212 ? -30.906 -36.550 -68.247 1.00 58.06 212 LYS D C 1
ATOM 6972 O O . LYS D 1 212 ? -31.736 -37.066 -67.484 1.00 51.26 212 LYS D O 1
ATOM 6978 N N . VAL D 1 213 ? -30.621 -37.026 -69.445 1.00 60.87 213 VAL D N 1
ATOM 6979 C CA . VAL D 1 213 ? -31.245 -38.215 -69.950 1.00 48.17 213 VAL D CA 1
ATOM 6980 C C . VAL D 1 213 ? -30.536 -39.438 -69.428 1.00 61.27 213 VAL D C 1
ATOM 6981 O O . VAL D 1 213 ? -29.305 -39.488 -69.421 1.00 53.04 213 VAL D O 1
ATOM 6985 N N . ASP D 1 214 ? -31.310 -40.426 -68.994 1.00 56.28 214 ASP D N 1
ATOM 6986 C CA . ASP D 1 214 ? -30.749 -41.731 -68.716 1.00 62.54 214 ASP D CA 1
ATOM 6987 C C . ASP D 1 214 ? -31.503 -42.829 -69.460 1.00 59.64 214 ASP D C 1
ATOM 6988 O O . ASP D 1 214 ? -32.584 -43.240 -69.037 1.00 55.79 214 ASP D O 1
ATOM 6993 N N . VAL D 1 215 ? -30.933 -43.311 -70.561 1.00 66.01 215 VAL D N 1
ATOM 6994 C CA . VAL D 1 215 ? -31.526 -44.447 -71.258 1.00 49.97 215 VAL D CA 1
ATOM 6995 C C . VAL D 1 215 ? -30.909 -45.739 -70.770 1.00 67.03 215 VAL D C 1
ATOM 6996 O O . VAL D 1 215 ? -29.693 -45.864 -70.701 1.00 80.04 215 VAL D O 1
ATOM 7000 N N . THR D 1 216 ? -31.758 -46.690 -70.400 1.00 71.02 216 THR D N 1
ATOM 7001 C CA . THR D 1 216 ? -31.300 -47.984 -69.926 1.00 68.20 216 THR D CA 1
ATOM 7002 C C . THR D 1 216 ? -31.493 -49.040 -71.021 1.00 75.18 216 THR D C 1
ATOM 7003 O O . THR D 1 216 ? -32.540 -49.107 -71.684 1.00 59.76 216 THR D O 1
ATOM 7007 N N . GLY D 1 217 ? -30.461 -49.845 -71.224 1.00 70.38 217 GLY D N 1
ATOM 7008 C CA . GLY D 1 217 ? -30.470 -50.887 -72.235 1.00 53.21 217 GLY D CA 1
ATOM 7009 C C . GLY D 1 217 ? -29.678 -50.471 -73.458 1.00 84.04 217 GLY D C 1
ATOM 7010 O O . GLY D 1 217 ? -29.606 -51.205 -74.444 1.00 85.63 217 GLY D O 1
ATOM 7011 N N . GLY D 1 218 ? -29.089 -49.280 -73.400 1.00 100.34 218 GLY D N 1
ATOM 7012 C CA . GLY D 1 218 ? -28.357 -48.742 -74.532 1.00 98.88 218 GLY D CA 1
ATOM 7013 C C . GLY D 1 218 ? -28.988 -49.124 -75.863 1.00 96.95 218 GLY D C 1
ATOM 7014 O O . GLY D 1 218 ? -30.119 -48.731 -76.161 1.00 91.16 218 GLY D O 1
ATOM 7015 N N . SER D 1 219 ? -28.249 -49.905 -76.647 1.00 91.76 219 SER D N 1
ATOM 7016 C CA . SER D 1 219 ? -28.654 -50.348 -77.977 1.00 92.96 219 SER D CA 1
ATOM 7017 C C . SER D 1 219 ? -29.999 -51.074 -78.004 1.00 89.54 219 SER D C 1
ATOM 7018 O O . SER D 1 219 ? -30.677 -51.120 -79.043 1.00 84.17 219 SER D O 1
ATOM 7021 N N . THR D 1 220 ? -30.355 -51.676 -76.870 1.00 86.57 220 THR D N 1
ATOM 7022 C CA . THR D 1 220 ? -31.639 -52.362 -76.709 1.00 90.84 220 THR D CA 1
ATOM 7023 C C . THR D 1 220 ? -32.408 -51.797 -75.507 1.00 74.83 220 THR D C 1
ATOM 7024 O O . THR D 1 220 ? -32.477 -52.437 -74.459 1.00 73.38 220 THR D O 1
ATOM 7028 N N . PRO D 1 221 ? -33.016 -50.607 -75.674 1.00 67.50 221 PRO D N 1
ATOM 7029 C CA . PRO D 1 221 ? -33.529 -49.826 -74.539 1.00 69.50 221 PRO D CA 1
ATOM 7030 C C . PRO D 1 221 ? -34.802 -50.390 -73.924 1.00 73.79 221 PRO D C 1
ATOM 7031 O O . PRO D 1 221 ? -35.731 -50.765 -74.639 1.00 62.22 221 PRO D O 1
ATOM 7035 N N . SER D 1 222 ? -34.848 -50.429 -72.601 1.00 65.90 222 SER D N 1
ATOM 7036 C CA . SER D 1 222 ? -36.080 -50.771 -71.914 1.00 55.97 222 SER D CA 1
ATOM 7037 C C . SER D 1 222 ? -36.754 -49.515 -71.340 1.00 60.57 222 SER D C 1
ATOM 7038 O O . SER D 1 222 ? -37.966 -49.494 -71.084 1.00 53.25 222 SER D O 1
ATOM 7041 N N . ALA D 1 223 ? -35.983 -48.450 -71.155 1.00 60.61 223 ALA D N 1
ATOM 7042 C CA . ALA D 1 223 ? -36.538 -47.263 -70.509 1.00 53.22 223 ALA D CA 1
ATOM 7043 C C . ALA D 1 223 ? -35.709 -46.025 -70.723 1.00 57.19 223 ALA D C 1
ATOM 7044 O O . ALA D 1 223 ? -34.491 -46.092 -70.932 1.00 63.88 223 ALA D O 1
ATOM 7046 N N . VAL D 1 224 ? -36.386 -44.887 -70.628 1.00 59.96 224 VAL D N 1
ATOM 7047 C CA . VAL D 1 224 ? -35.735 -43.593 -70.726 1.00 58.57 224 VAL D CA 1
ATOM 7048 C C . VAL D 1 224 ? -36.301 -42.650 -69.667 1.00 62.25 224 VAL D C 1
ATOM 7049 O O . VAL D 1 224 ? -37.519 -42.529 -69.519 1.00 51.57 224 VAL D O 1
ATOM 7053 N N . ALA D 1 225 ? -35.428 -41.969 -68.935 1.00 63.19 225 ALA D N 1
ATOM 7054 C CA . ALA D 1 225 ? -35.889 -40.964 -67.991 1.00 60.46 225 ALA D CA 1
ATOM 7055 C C . ALA D 1 225 ? -35.050 -39.703 -68.083 1.00 64.37 225 ALA D C 1
ATOM 7056 O O . ALA D 1 225 ? -33.956 -39.716 -68.665 1.00 48.79 225 ALA D O 1
ATOM 7058 N N . VAL D 1 226 ? -35.593 -38.615 -67.534 1.00 48.23 226 VAL D N 1
ATOM 7059 C CA . VAL D 1 226 ? -34.889 -37.350 -67.430 1.00 59.46 226 VAL D CA 1
ATOM 7060 C C . VAL D 1 226 ? -34.901 -36.987 -65.964 1.00 51.74 226 VAL D C 1
ATOM 7061 O O . VAL D 1 226 ? -35.942 -37.032 -65.309 1.00 62.14 226 VAL D O 1
ATOM 7065 N N . SER D 1 227 ? -33.731 -36.648 -65.440 1.00 51.53 227 SER D N 1
ATOM 7066 C CA . SER D 1 227 ? -33.577 -36.392 -64.028 1.00 48.03 227 SER D CA 1
ATOM 7067 C C . SER D 1 227 ? -34.126 -35.014 -63.739 1.00 61.45 227 SER D C 1
ATOM 7068 O O . SER D 1 227 ? -34.232 -34.180 -64.644 1.00 64.56 227 SER D O 1
ATOM 7071 N N . GLY D 1 228 ? -34.497 -34.784 -62.483 1.00 59.26 228 GLY D N 1
ATOM 7072 C CA . GLY D 1 228 ? -34.858 -33.460 -62.040 1.00 47.46 228 GLY D CA 1
ATOM 7073 C C . GLY D 1 228 ? -33.628 -32.774 -61.462 1.00 71.95 228 GLY D C 1
ATOM 7074 O O . GLY D 1 228 ? -32.544 -32.923 -62.006 1.00 47.29 228 GLY D O 1
ATOM 7075 N N . PHE D 1 229 ? -33.771 -32.030 -60.364 1.00 60.63 229 PHE D N 1
ATOM 7076 C CA . PHE D 1 229 ? -32.609 -31.352 -59.791 1.00 52.81 229 PHE D CA 1
ATOM 7077 C C . PHE D 1 229 ? -31.664 -32.378 -59.214 1.00 55.48 229 PHE D C 1
ATOM 7078 O O . PHE D 1 229 ? -32.090 -33.253 -58.465 1.00 54.31 229 PHE D O 1
ATOM 7086 N N . VAL D 1 230 ? -30.387 -32.290 -59.577 1.00 51.02 230 VAL D N 1
ATOM 7087 C CA . VAL D 1 230 ? -29.376 -33.072 -58.893 1.00 55.37 230 VAL D CA 1
ATOM 7088 C C . VAL D 1 230 ? -28.285 -32.157 -58.384 1.00 69.87 230 VAL D C 1
ATOM 7089 O O . VAL D 1 230 ? -27.655 -31.419 -59.149 1.00 73.30 230 VAL D O 1
ATOM 7093 N N . THR D 1 231 ? -28.085 -32.214 -57.073 1.00 64.29 231 THR D N 1
ATOM 7094 C CA . THR D 1 231 ? -27.228 -31.268 -56.397 1.00 66.96 231 THR D CA 1
ATOM 7095 C C . THR D 1 231 ? -25.887 -31.896 -56.086 1.00 56.82 231 THR D C 1
ATOM 7096 O O . THR D 1 231 ? -25.778 -33.116 -55.963 1.00 56.65 231 THR D O 1
ATOM 7100 N N . LYS D 1 232 ? -24.870 -31.053 -55.951 1.00 67.34 232 LYS D N 1
ATOM 7101 C CA . LYS D 1 232 ? -23.634 -31.450 -55.276 1.00 79.64 232 LYS D CA 1
ATOM 7102 C C . LYS D 1 232 ? -23.443 -30.614 -53.994 1.00 77.25 232 LYS D C 1
ATOM 7103 O O . LYS D 1 232 ? -24.046 -29.555 -53.855 1.00 69.54 232 LYS D O 1
ATOM 7109 N N . ASP D 1 233 ? -22.600 -31.077 -53.073 1.00 77.53 233 ASP D N 1
ATOM 7110 C CA . ASP D 1 233 ? -22.314 -30.300 -51.864 1.00 77.44 233 ASP D CA 1
ATOM 7111 C C . ASP D 1 233 ? -21.573 -29.009 -52.212 1.00 82.97 233 ASP D C 1
ATOM 7112 O O . ASP D 1 233 ? -20.704 -28.991 -53.097 1.00 99.87 233 ASP D O 1
ATOM 7117 N N . ASP D 1 234 ? -21.943 -27.935 -51.513 1.00 106.83 234 ASP D N 1
ATOM 7118 C CA . ASP D 1 234 ? -21.319 -26.617 -51.655 1.00 109.54 234 ASP D CA 1
ATOM 7119 C C . ASP D 1 234 ? -19.808 -26.680 -51.468 1.00 119.64 234 ASP D C 1
ATOM 7120 O O . ASP D 1 234 ? -19.044 -26.384 -52.389 1.00 128.25 234 ASP D O 1
ATOM 7125 N N . THR D 1 235 ? -19.381 -27.060 -50.267 1.00 120.39 235 THR D N 1
ATOM 7126 C CA . THR D 1 235 ? -17.959 -27.200 -49.981 1.00 107.67 235 THR D CA 1
ATOM 7127 C C . THR D 1 235 ? -17.582 -28.615 -49.608 1.00 105.63 235 THR D C 1
ATOM 7128 O O . THR D 1 235 ? -18.382 -29.545 -49.679 1.00 103.76 235 THR D O 1
ATOM 7132 N N . ASP D 1 236 ? -16.338 -28.741 -49.178 1.00 119.99 236 ASP D N 1
ATOM 7133 C CA . ASP D 1 236 ? -15.770 -29.992 -48.721 1.00 126.98 236 ASP D CA 1
ATOM 7134 C C . ASP D 1 236 ? -15.994 -30.162 -47.223 1.00 118.24 236 ASP D C 1
ATOM 7135 O O . ASP D 1 236 ? -15.876 -31.273 -46.700 1.00 115.17 236 ASP D O 1
ATOM 7140 N N . LEU D 1 237 ? -16.302 -29.059 -46.536 1.00 80.21 237 LEU D N 1
ATOM 7141 C CA . LEU D 1 237 ? -16.599 -29.092 -45.100 1.00 106.55 237 LEU D CA 1
ATOM 7142 C C . LEU D 1 237 ? -17.829 -29.964 -44.829 1.00 77.32 237 LEU D C 1
ATOM 7143 O O . LEU D 1 237 ? -18.759 -29.988 -45.620 1.00 105.15 237 LEU D O 1
ATOM 7148 N N . ALA D 1 238 ? -17.830 -30.682 -43.718 1.00 77.27 238 ALA D N 1
ATOM 7149 C CA . ALA D 1 238 ? -18.947 -31.556 -43.367 1.00 77.17 238 ALA D CA 1
ATOM 7150 C C . ALA D 1 238 ? -20.286 -30.811 -43.348 1.00 88.04 238 ALA D C 1
ATOM 7151 O O . ALA D 1 238 ? -20.318 -29.582 -43.433 1.00 82.81 238 ALA D O 1
ATOM 7153 N N . LYS D 1 239 ? -21.381 -31.562 -43.212 1.00 95.83 239 LYS D N 1
ATOM 7154 C CA . LYS D 1 239 ? -22.736 -31.001 -43.284 1.00 97.63 239 LYS D CA 1
ATOM 7155 C C . LYS D 1 239 ? -23.127 -30.173 -42.050 1.00 86.99 239 LYS D C 1
ATOM 7156 O O . LYS D 1 239 ? -23.446 -28.993 -42.175 1.00 79.17 239 LYS D O 1
ATOM 7162 N N . SER D 1 240 ? -23.144 -30.801 -40.874 1.00 76.68 240 SER D N 1
ATOM 7163 C CA . SER D 1 240 ? -23.208 -30.058 -39.621 1.00 87.67 240 SER D CA 1
ATOM 7164 C C . SER D 1 240 ? -21.807 -29.996 -39.014 1.00 86.77 240 SER D C 1
ATOM 7165 O O . SER D 1 240 ? -20.831 -30.342 -39.677 1.00 76.80 240 SER D O 1
ATOM 7168 N N . GLY D 1 241 ? -21.709 -29.558 -37.757 1.00 80.12 241 GLY D N 1
ATOM 7169 C CA . GLY D 1 241 ? -20.445 -29.609 -37.043 1.00 106.26 241 GLY D CA 1
ATOM 7170 C C . GLY D 1 241 ? -20.084 -28.420 -36.168 1.00 113.67 241 GLY D C 1
ATOM 7171 O O . GLY D 1 241 ? -20.944 -27.797 -35.537 1.00 121.49 241 GLY D O 1
ATOM 7172 N N . THR D 1 242 ? -18.786 -28.134 -36.113 1.00 76.77 242 THR D N 1
ATOM 7173 C CA . THR D 1 242 ? -18.270 -26.950 -35.454 1.00 76.78 242 THR D CA 1
ATOM 7174 C C . THR D 1 242 ? -16.923 -26.558 -36.031 1.00 76.91 242 THR D C 1
ATOM 7175 O O . THR D 1 242 ? -16.071 -27.407 -36.227 1.00 102.39 242 THR D O 1
ATOM 7179 N N . ILE D 1 243 ? -16.727 -25.270 -36.279 1.00 76.92 243 ILE D N 1
ATOM 7180 C CA . ILE D 1 243 ? -15.426 -24.766 -36.702 1.00 116.16 243 ILE D CA 1
ATOM 7181 C C . ILE D 1 243 ? -14.955 -23.664 -35.756 1.00 100.49 243 ILE D C 1
ATOM 7182 O O . ILE D 1 243 ? -15.743 -23.117 -35.002 1.00 97.08 243 ILE D O 1
ATOM 7187 N N . ASN D 1 244 ? -13.669 -23.344 -35.788 1.00 87.66 244 ASN D N 1
ATOM 7188 C CA . ASN D 1 244 ? -13.170 -22.287 -34.931 1.00 86.19 244 ASN D CA 1
ATOM 7189 C C . ASN D 1 244 ? -12.260 -21.274 -35.619 1.00 110.98 244 ASN D C 1
ATOM 7190 O O . ASN D 1 244 ? -11.098 -21.564 -35.921 1.00 119.91 244 ASN D O 1
ATOM 7195 N N . VAL D 1 245 ? -12.811 -20.085 -35.854 1.00 114.86 245 VAL D N 1
ATOM 7196 C CA . VAL D 1 245 ? -12.072 -18.951 -36.394 1.00 121.58 245 VAL D CA 1
ATOM 7197 C C . VAL D 1 245 ? -11.233 -18.278 -35.303 1.00 134.22 245 VAL D C 1
ATOM 7198 O O . VAL D 1 245 ? -11.682 -18.123 -34.165 1.00 117.85 245 VAL D O 1
ATOM 7202 N N . ARG D 1 246 ? -10.019 -17.867 -35.652 1.00 133.04 246 ARG D N 1
ATOM 7203 C CA . ARG D 1 246 ? -9.168 -17.167 -34.702 1.00 117.69 246 ARG D CA 1
ATOM 7204 C C . ARG D 1 246 ? -8.549 -15.941 -35.347 1.00 118.30 246 ARG D C 1
ATOM 7205 O O . ARG D 1 246 ? -7.795 -16.057 -36.314 1.00 129.33 246 ARG D O 1
ATOM 7213 N N . VAL D 1 247 ? -8.878 -14.768 -34.816 1.00 105.04 247 VAL D N 1
ATOM 7214 C CA . VAL D 1 247 ? -8.344 -13.515 -35.341 1.00 114.37 247 VAL D CA 1
ATOM 7215 C C . VAL D 1 247 ? -7.198 -13.019 -34.461 1.00 122.92 247 VAL D C 1
ATOM 7216 O O . VAL D 1 247 ? -7.441 -12.417 -33.422 1.00 135.81 247 VAL D O 1
ATOM 7220 N N . ILE D 1 248 ? -5.953 -13.270 -34.862 1.00 129.44 248 ILE D N 1
ATOM 7221 C CA . ILE D 1 248 ? -4.810 -12.859 -34.040 1.00 134.25 248 ILE D CA 1
ATOM 7222 C C . ILE D 1 248 ? -4.100 -11.614 -34.582 1.00 135.57 248 ILE D C 1
ATOM 7223 O O . ILE D 1 248 ? -4.302 -11.221 -35.737 1.00 125.52 248 ILE D O 1
ATOM 7228 N N . ASN D 1 249 ? -3.274 -11.001 -33.732 1.00 138.99 249 ASN D N 1
ATOM 7229 C CA . ASN D 1 249 ? -2.481 -9.834 -34.110 1.00 136.25 249 ASN D CA 1
ATOM 7230 C C . ASN D 1 249 ? -1.011 -10.180 -34.383 1.00 130.00 249 ASN D C 1
ATOM 7231 O O . ASN D 1 249 ? -0.228 -10.414 -33.459 1.00 118.69 249 ASN D O 1
#

Foldseek 3Di:
DPDEAEAEAELVPVVVVLVVLLVCLQQQFWAKKFKAKQHHTPDMFGQPDSLFNVSSNVRSVVSCVVCVPCSVCVDAPIKMKIWTFGFLQRGFAQDVVVVVVVLVVLVVQQAPFAFFFAEQVGKFWWAQDADPVQWTHTDPGGDGLNQFWHWDWDPPAHSSHHIKIFIDGHDDRIAIGHGRHNDGHHHEAGEPPLGMDTRSQKAFDPVQAQHWDFPDVVHTDYIYTYHTDIGGNDPDDRTDIYMYMYHD/DEDALVCPVVVLVVLLVQLQQQFFQKKWKDKQNNTDGMFGFPDSLANVRSNVSSVVSCVRCVPCSNCVDAQIKMKMKTWGFLQSGFAQDPVVQVVVQVVLVVQFAPFQFFWAEQVGKGWWAQDADPVQWTHTDPGGHGPNQFWHWDWDPPAHNSRHIKIFIDGHDDRIFMGHGRHNDGGHHEAGEPPPGIDTRSQKDFDVVQAQHKDFPPVVHTPYIYGYHTDIDGNDPDDRTDIDMYMHHD/DEAEAELVPVVVVLVVLLVCLQQQFWAKKFKAKLHHTPDMFGQPDSLFNVSSNVSSVVSCVVCVPCSVCVDAPIKMKIWTFGFLQRGFAQDVVVLVVVLVVLVVQQAPAAFFWAEQVGKGWWAQDADPVQWTHTDPGGDGLNQAWHWDWDPPAHSSHHIKIFIDGHDDRIAIGHGRHNDGHHHEAGEPPQGIDTRSQKAFDVVQAQHWDFPDVVHTDYIYGYHTDIGGNDPDDRTDIYMYMYHD/DEAALVCPVVVLVVLLVQLQQQFFQKKWKDKQNNTDGMFGFPDSLANVRSNVSSVVSCVRCVPCSNCVDAQIKMKMKTWGFLQGGFAQDPVVQVVVQVVLVVQFAPFQFFWAEQVGKGWWAQDADPVQWTHTDPGGDGPNQFWHKDWDPPAHNSRHIKIFIDGHDDRIFMGHGRHNDGGHHEAGEPPPGIDTRSQKDFDVVQAQHWDFPPVVHTPYIYGYHTDIDGNDPDDRTDIDMYMHHD